Protein 7C3H (pdb70)

Organism: Hypocrea rufa (NCBI:txid5547)

InterPro domains:
  IPR002937 Amine oxidase [PF01593] (95-565)
  IPR036188 FAD/NAD(P)-binding domain superfamily [G3DSA:3.50.50.60] (83-183)
  IPR036188 FAD/NAD(P)-binding domain superfamily [SSF51905] (84-566)
  IPR050281 Flavin monoamine oxidase and related enzymes [PTHR10742] (67-563)

Radius of gyration: 28.52 Å; Cα contacts (8 Å, |Δi|>4): 2209; chains: 2; bounding box: 103×55×72 Å

Nearest PDB structures (foldseek):
  7c3h-assembly1_B  TM=1.002E+00  e=0.000E+00  Trichoderma viride
  3x0v-assembly1_A  TM=1.002E+00  e=0.000E+00  Trichoderma viride
  7c3j-assembly1_B  TM=1.001E+00  e=0.000E+00  Trichoderma viride
  7c3l-assembly1_B  TM=1.002E+00  e=0.000E+00  Trichoderma viride
  7d4d-assembly1_A-2  TM=9.977E-01  e=0.000E+00  Trichoderma viride

Foldseek 3Di:
DDDAAEEEEEAQAPLSLLLLVLCLVLVDPNYYYAYEHQAPDGHVQQAWAAPDVPQFRIDTFHDWKFWPAQLQLQVVLLCVVLVFAKDFACQAFPLFWAAECLFTDDPPDQQRNQQDPVRPHPADSVQRVCLVVLVCVLQVVLLVVCSVPVVVSVVVVLVQLQDQLLRCQQQQHDPNPHHHDDPNSVQSSCLVQAAPPRSQFTPSLSNVVCCRSVNPVPTTMIGGRRGSCSSVVSSQVSRPHHYDYSWQWQEKAFDVPDPDLFRIWTDTPNDIDGGHNFYEYAFALVSVLRHHYVRFVADVLLNVLSVPQDFKKKKWKKFKFQFPCCVVFSVRQAWHWYAYPQLLGIKTAGRNCNPPGGMHMTRLHIHMHVSLVVLVVQADPDADVRVSVVSSLVVVCSSRVVTDHSVVSVVRTPPDMHMDMVCPPSRHNHSKGDGGRPCVVPRLVSNQDQISQLRYGHAYLNNASRMSDVSSSSVRSLVSVLSSCVSVVVVVSNVVSCVDCVSHD/DDEAAEEEEEAQALLSLLLLVLCLVLVDPNYYYAYEHQAPDGHVQQAWAALDVPQFRIDTFHDWKFFPAQLQLQVVLLCVVLVFAKDFAPQAFPLFWAAECLFTDDPPDQQRNQQDPVSPHPADSVQRPCLVVLVCVLQVVLLVVCSVPVVRSVVVVLVQLQDFLLRCQQQQHDPSPHHHDDPNSVQSSCLVQAAPPRSQFTPLLSNVVCCRSVNPVPTTMIGGRRGSCSSVVSSQVSRPHHYDYSWQWQEKAADPPDPDLFRIWTATPNDIDTRHNFYEYAFALVSVLRHHYVRFVADVLLNVLSVDQDFKKKKWKKFKFQFDCCVPFSVRQAWHWYAYPQLLGIKTAGRNCNPPGGMHMTRQHIHMHVSLVVLVVQADPDQDVRVSVVSSLVVVQSRRVVTDHSVVSVVRTPPDMHMDMVCPDPRHNHSKGDGGRPCVVPRLVSNQDQISQLRYGHAYLNNAPRMSDVSSRSVRSLVSVLSSCVSVVVVVSNVVSCVDCVSHD

B-factor: mean 14.98, std 8.09, range [2.69, 77.95]

Solvent-accessible surface area: 36305 Å² total

Sequence (1010 aa):
ELPPRKVCIVGAGVSGLYIAMILDDLKIPNLTYDIIFESSSRTGGRLYTHHFTDDAKHDYYDIGAMMRYPDIPSMMKRTFNLFKRTGMPLIKYYLDGENTPQLYNNHFFAKGVVDPYMVSVANGGTVPDDVVDSVGEKLQQAFGYYKEKLAEDFDKGFDELMLVDDMTTREYLKRRGGPKGEAPKYDFFAIQWMETQNTGTNLFDQAFSESVIDSFDFDNPTKPEWYCIEGGTSLLVDAMKETLVHKVQNNKRVEAISIDLDAPDDGNMSSVKIGGKDYSGYSTVFNTTALGCLDRMDLRGLNLHPTQADAIRCLHYDNSTKVALKFSYPWWIKDCGITCGGAASTDLPLRTCVYPSYNLGDTGEAVLLASYTWSQDATRIGSLVKDAPPEDELVELILQNLARLHAEHMTYEKIKEAYTGVYHAYCWANDPNVGGAFALFGPGQFSNLYPYLMRPAAGGKFHIVGEASSVHHAWIIGSLESAYTAVYQFLYKYKMWDYLRLLLERWQYGLELPPRKVCIVGAGVSGLYIAMILDDLKIPNLTYDIFESSSRTGGRLYTHHFTDDAKHDYYDIGAMMRYPDIPSMMKRTFNLFKRTGMPLIKYYLDGENTPQLYNNHFFAKGVVDPYMVSVANGGTVPDDVVDSVGEKLQQAFGYYKEKLAEDFDKGFDELMLVDDMTTREYLKRRGGPKGEAPKYDFFAIQWMETQNTGTNLFDQAFSESVIDSFDFDNPTKPEWYCIEGGTSLLVDAMKETLVHHKVQNNKRVEAISIDLDAPDDGNMSVKIGGKDYSSGYSTVFNTTALGCLDRMDLRGLNLHPTQADAIRCLHYDNSTKVALKFSYPWWIKDCGITCGGAASTDLPLRTCVYPSYNLGDTGEAVLLASYTWSQDATRIGSLVKDAPPEDELVELILQNLARLHAEHMTYEEKIKEAYTGVYHAYCWANDPNVGGAFALFGPGQFSNLYPYLMRPAAGGKFHIVGEASSVHHAWIIGSLEESAYTAVYQFLYKYKMWDYLRLLLERWQYGL

Secondary structure (DSSP, 8-state):
-PPPEEEEEE--SHHHHHHHHHHHHHT-TTEEEEEE-SSSSS-TT--EEESSSSTT-EEESS---EE--GGGHHHHHHHHHHT--EEEE-SS-SS--EEETTEE--TT-SSTT--BGGGTSSB-HHHHT-HHHHHHHHHHHHHHHHHH-HHHHHHHHGGGTTSBHHHHHHHTSTTS-SPP--HHHHHHHHHTTSSTTGGGSBHHHHHHHHHHHS-TT---EEEETT-THHHHHHHHHH-SS--B-S--EEEEEE-TT--STT-EEEEETTEEEEEESEEEE-S-HHHHHTSB-GGG---HHHHHHHHHS-EE-EEEEEEEESS-HHHHTT---S--EEEESSTT-EEEPPSS-TT--SSEEEEEEEEEHHHHHHHHTT--SS----HHHHHHHHHHHHHTTTT--HHHHHHHEEEEEEEEEGGG-TTTSSSEE---TTHHHHTHHHHTS-BTTTTEEE-SGGGSSSTTSHHHHHHHHHHHHHHHHHHTT-HHHHHHHHHHHTT--/-PPPEEEEEE--BHHHHHHHHHHHHHT-TTEEEEEE-SSSSSBTT--EEESSSSTT-EEESS---EE--GGGHHHHHHHHHTT--EEEE-SS-SS--EEETTEE--TT-SSTTS-BGGGTSSB-HHHHT-HHHHHHHHHHHHHHHHHH-HHHHHHHHGGGTTSBHHHHHHHTSTTS-S----HHHHHHHHHTTSSTTGGGSBHHHHHHHHHHHS-TT---EEEETT-THHHHHHHHHH-SS--B-S--EEEEEE-TT--SS--EEEEETTEEEEEESEEEE-S-HHHHHTSB-GGG---HHHHHHHHHS-EE-EEEEEEEESS-HHHHTT---S--EEEESSTT-EEEPPSS-TT--SSEEEEEEEEEHHHHHHHHTT--SS----HHHHHHHHHHHHHTTTT--HHHHHHHEEEEEEEEEGGG-TTTSSSEE---TTHHHHTHHHHTS-BTTTTEEE-SGGGSSSTTSHHHHHHHHHHHHHHHHHHTT-HHHHHHHHHHHTT--

Structure (mmCIF, N/CA/C/O backbone):
data_7C3H
#
_entry.id   7C3H
#
_cell.length_a   116.110
_cell.length_b   170.270
_cell.length_c   119.490
_cell.angle_alpha   90.000
_cell.angle_beta   90.000
_cell.angle_gamma   90.000
#
_symmetry.space_group_name_H-M   'C 2 2 21'
#
loop_
_entity.id
_entity.type
_entity.pdbx_description
1 polymer 'L-lysine oxidase'
2 non-polymer 'FLAVIN-ADENINE DINUCLEOTIDE'
3 non-polymer LYSINE
4 non-polymer GLYCEROL
5 non-polymer '4-(2-HYDROXYETHYL)-1-PIPERAZINE ETHANESULFONIC ACID'
6 water water
#
loop_
_atom_site.group_PDB
_atom_site.id
_atom_site.type_symbol
_atom_site.label_atom_id
_atom_site.label_alt_id
_atom_site.label_comp_id
_atom_site.label_asym_id
_atom_site.label_entity_id
_atom_site.label_seq_id
_atom_site.pdbx_PDB_ins_code
_atom_site.Cartn_x
_atom_site.Cartn_y
_atom_site.Cartn_z
_atom_site.occupancy
_atom_site.B_iso_or_equiv
_atom_site.auth_seq_id
_atom_site.auth_comp_id
_atom_site.auth_asym_id
_atom_site.auth_atom_id
_atom_site.pdbx_PDB_model_num
ATOM 1 N N . GLU A 1 4 ? 79.61645 20.11355 64.91190 1.000 37.06150 4 GLU A N 1
ATOM 2 C CA . GLU A 1 4 ? 78.38016 19.72828 64.21984 1.000 32.91561 4 GLU A CA 1
ATOM 3 C C . GLU A 1 4 ? 77.13283 20.21704 64.96465 1.000 31.82326 4 GLU A C 1
ATOM 4 O O . GLU A 1 4 ? 77.15672 20.48386 66.17948 1.000 28.85936 4 GLU A O 1
ATOM 10 N N . LEU A 1 5 ? 76.03513 20.34619 64.22560 1.000 23.39279 5 LEU A N 1
ATOM 11 C CA . LEU A 1 5 ? 74.73295 20.52923 64.86933 1.000 22.83166 5 LEU A CA 1
ATOM 12 C C . LEU A 1 5 ? 74.42611 19.36954 65.83579 1.000 18.23639 5 LEU A C 1
ATOM 13 O O . LEU A 1 5 ? 74.71754 18.20201 65.54493 1.000 21.34583 5 LEU A O 1
ATOM 18 N N . PRO A 1 6 ? 73.84992 19.65060 66.98544 1.000 17.93284 6 PRO A N 1
ATOM 19 C CA . PRO A 1 6 ? 73.45404 18.59625 67.88594 1.000 19.64002 6 PRO A CA 1
ATOM 20 C C . PRO A 1 6 ? 72.25307 17.85853 67.32646 1.000 23.97756 6 PRO A C 1
ATOM 21 O O . PRO A 1 6 ? 71.50557 18.42020 66.50555 1.000 21.50864 6 PRO A O 1
ATOM 25 N N . PRO A 1 7 ? 72.03909 16.60638 67.72500 1.000 20.01201 7 PRO A N 1
ATOM 26 C CA . PRO A 1 7 ? 70.85007 15.88493 67.25440 1.000 19.66675 7 PRO A CA 1
ATOM 27 C C . PRO A 1 7 ? 69.57536 16.57676 67.74702 1.000 17.83093 7 PRO A C 1
ATOM 28 O O . PRO A 1 7 ? 69.45550 16.95333 68.92440 1.000 19.61682 7 PRO A O 1
ATOM 32 N N . ARG A 1 8 ? 68.63756 16.73655 66.82412 1.000 19.42729 8 ARG A N 1
ATOM 33 C CA . ARG A 1 8 ? 67.34446 17.37526 67.09307 1.000 17.97818 8 ARG A CA 1
ATOM 34 C C . ARG A 1 8 ? 66.27348 16.61889 66.32608 1.000 19.43835 8 ARG A C 1
ATOM 35 O O . ARG A 1 8 ? 66.53658 16.05824 65.26077 1.000 16.43303 8 ARG A O 1
ATOM 43 N N . LYS A 1 9 ? 65.05894 16.60128 66.90654 1.000 16.83615 9 LYS A N 1
ATOM 44 C CA . LYS A 1 9 ? 63.91708 15.88793 66.37020 1.000 14.13285 9 LYS A CA 1
ATOM 45 C C . LYS A 1 9 ? 62.74751 16.86313 66.43485 1.000 12.50204 9 LYS A C 1
ATOM 46 O O . LYS A 1 9 ? 62.59753 17.58877 67.42113 1.000 15.87968 9 LYS A O 1
ATOM 52 N N . VAL A 1 10 ? 61.97441 16.92588 65.36795 1.000 12.50464 10 VAL A N 1
ATOM 53 C CA . VAL A 1 10 ? 60.75545 17.72914 65.39296 1.000 12.45888 10 VAL A CA 1
ATOM 54 C C . VAL A 1 10 ? 59.55996 16.81000 65.13541 1.000 15.55102 10 VAL A C 1
ATOM 55 O O . VAL A 1 10 ? 59.69479 15.69503 64.63360 1.000 12.75470 10 VAL A O 1
ATOM 59 N N . CYS A 1 11 ? 58.36539 17.31240 65.45268 1.000 11.61062 11 CYS A N 1
ATOM 60 C CA . CYS A 1 11 ? 57.14826 16.52158 65.34432 1.000 8.38534 11 CYS A CA 1
ATOM 61 C C . CYS A 1 11 ? 56.21979 17.26237 64.41185 1.000 9.65914 11 CYS A C 1
ATOM 62 O O . CYS A 1 11 ? 55.96085 18.44668 64.63561 1.000 11.96865 11 CYS A O 1
ATOM 65 N N . ILE A 1 12 ? 55.71898 16.55966 63.40763 1.000 7.12820 12 ILE A N 1
ATOM 66 C CA . ILE A 1 12 ? 54.73209 17.06490 62.45437 1.000 10.61022 12 ILE A CA 1
ATOM 67 C C . ILE A 1 12 ? 53.42096 16.33841 62.76185 1.000 11.11274 12 ILE A C 1
ATOM 68 O O . ILE A 1 12 ? 53.34156 15.08667 62.66458 1.000 10.68642 12 ILE A O 1
ATOM 73 N N . VAL A 1 13 ? 52.42942 17.10087 63.25466 1.000 11.14945 13 VAL A N 1
ATOM 74 C CA . VAL A 1 13 ? 51.10101 16.55161 63.52681 1.000 10.16021 13 VAL A CA 1
ATOM 75 C C . VAL A 1 13 ? 50.26470 16.70724 62.26415 1.000 12.19024 13 VAL A C 1
ATOM 76 O O . VAL A 1 13 ? 49.93823 17.83755 61.86525 1.000 9.97202 13 VAL A O 1
ATOM 80 N N . GLY A 1 14 ? 49.91890 15.58072 61.63035 1.000 8.55286 14 GLY A N 1
ATOM 81 C CA . GLY A 1 14 ? 49.10455 15.60548 60.43588 1.000 7.85371 14 GLY A CA 1
ATOM 82 C C . GLY A 1 14 ? 49.93065 15.39568 59.18529 1.000 10.41868 14 GLY A C 1
ATOM 83 O O . GLY A 1 14 ? 50.96285 16.04855 58.97054 1.000 9.74747 14 GLY A O 1
ATOM 84 N N . ALA A 1 15 ? 49.42993 14.54149 58.31570 1.000 8.82002 15 ALA A N 1
ATOM 85 C CA . ALA A 1 15 ? 50.07773 14.26908 57.03738 1.000 10.15947 15 ALA A CA 1
ATOM 86 C C . ALA A 1 15 ? 49.11906 14.61718 55.89063 1.000 8.53373 15 ALA A C 1
ATOM 87 O O . ALA A 1 15 ? 48.88268 13.79703 54.98488 1.000 8.89759 15 ALA A O 1
ATOM 89 N N . GLY A 1 16 ? 48.49816 15.82462 55.94224 1.000 7.54235 16 GLY A N 1
ATOM 90 C CA . GLY A 1 16 ? 47.92433 16.43237 54.75640 1.000 6.94434 16 GLY A CA 1
ATOM 91 C C . GLY A 1 16 ? 49.03319 17.13635 53.99215 1.000 9.56261 16 GLY A C 1
ATOM 92 O O . GLY A 1 16 ? 50.22078 16.87858 54.21371 1.000 8.50771 16 GLY A O 1
ATOM 93 N N . VAL A 1 17 ? 48.65660 18.03112 53.07321 1.000 8.06888 17 VAL A N 1
ATOM 94 C CA . VAL A 1 17 ? 49.72150 18.56167 52.19607 1.000 6.48379 17 VAL A CA 1
ATOM 95 C C . VAL A 1 17 ? 50.68437 19.47840 52.97969 1.000 8.50668 17 VAL A C 1
ATOM 96 O O . VAL A 1 17 ? 51.86102 19.56763 52.60999 1.000 11.75927 17 VAL A O 1
ATOM 100 N N . SER A 1 18 ? 50.20221 20.17304 54.03156 1.000 9.39907 18 SER A N 1
ATOM 101 C CA . SER A 1 18 ? 51.06267 21.00573 54.90601 1.000 10.04451 18 SER A CA 1
ATOM 102 C C . SER A 1 18 ? 52.17843 20.19561 55.55726 1.000 9.45704 18 SER A C 1
ATOM 103 O O . SER A 1 18 ? 53.37625 20.56539 55.50983 1.000 8.12695 18 SER A O 1
ATOM 106 N N . GLY A 1 19 ? 51.78333 19.10626 56.20960 1.000 8.28434 19 GLY A N 1
ATOM 107 C CA . GLY A 1 19 ? 52.74220 18.27111 56.89179 1.000 9.47648 19 GLY A CA 1
ATOM 108 C C . GLY A 1 19 ? 53.69286 17.60114 55.94738 1.000 12.29553 19 GLY A C 1
ATOM 109 O O . GLY A 1 19 ? 54.88767 17.52037 56.24170 1.000 8.64225 19 GLY A O 1
ATOM 110 N N . LEU A 1 20 ? 53.17241 17.08376 54.80077 1.000 9.17745 20 LEU A N 1
ATOM 111 C CA . LEU A 1 20 ? 54.06593 16.45995 53.81343 1.000 9.51194 20 LEU A CA 1
ATOM 112 C C . LEU A 1 20 ? 55.01875 17.49565 53.20922 1.000 11.58748 20 LEU A C 1
ATOM 113 O O . LEU A 1 20 ? 56.18825 17.17069 52.92673 1.000 10.74808 20 LEU A O 1
ATOM 118 N N . TYR A 1 21 ? 54.55961 18.74049 53.05681 1.000 9.75002 21 TYR A N 1
ATOM 119 C CA . TYR A 1 21 ? 55.45386 19.80274 52.55896 1.000 7.95906 21 TYR A CA 1
ATOM 120 C C . TYR A 1 21 ? 56.53680 20.18949 53.57631 1.000 8.82919 21 TYR A C 1
ATOM 121 O O . TYR A 1 21 ? 57.69999 20.39367 53.18557 1.000 9.15010 21 TYR A O 1
ATOM 130 N N . ILE A 1 22 ? 56.19930 20.25030 54.88169 1.000 7.23093 22 ILE A N 1
ATOM 131 C CA . ILE A 1 22 ? 57.26567 20.46966 55.86733 1.000 7.81500 22 ILE A CA 1
ATOM 132 C C . ILE A 1 22 ? 58.34730 19.39627 55.72088 1.000 9.96830 22 ILE A C 1
ATOM 133 O O . ILE A 1 22 ? 59.55824 19.67581 55.70937 1.000 8.87219 22 ILE A O 1
ATOM 138 N N . ALA A 1 23 ? 57.92063 18.13982 55.65430 1.000 9.03443 23 ALA A N 1
ATOM 139 C CA . ALA A 1 23 ? 58.87387 17.04337 55.52097 1.000 12.35756 23 ALA A CA 1
ATOM 140 C C . ALA A 1 23 ? 59.68200 17.16056 54.23143 1.000 11.22681 23 ALA A C 1
ATOM 141 O O . ALA A 1 23 ? 60.91784 16.95734 54.24245 1.000 12.42900 23 ALA A O 1
ATOM 143 N N . MET A 1 24 ? 59.01199 17.50827 53.12768 1.000 12.74044 24 MET A N 1
ATOM 144 C CA . MET A 1 24 ? 59.70338 17.64803 51.84098 1.000 12.67139 24 MET A CA 1
ATOM 145 C C . MET A 1 24 ? 60.77793 18.71787 51.93123 1.000 13.99475 24 MET A C 1
ATOM 146 O O . MET A 1 24 ? 61.89789 18.53734 51.42377 1.000 12.75908 24 MET A O 1
ATOM 151 N N . ILE A 1 25 ? 60.47256 19.82929 52.59618 1.000 8.95466 25 ILE A N 1
ATOM 152 C CA . ILE A 1 25 ? 61.48891 20.87204 52.72131 1.000 9.94519 25 ILE A CA 1
ATOM 153 C C . ILE A 1 25 ? 62.65291 20.38389 53.58175 1.000 12.52390 25 ILE A C 1
ATOM 154 O O . ILE A 1 25 ? 63.82220 20.55981 53.22103 1.000 13.04725 25 ILE A O 1
ATOM 159 N N . LEU A 1 26 ? 62.36421 19.77482 54.74152 1.000 10.09092 26 LEU A N 1
ATOM 160 C CA . LEU A 1 26 ? 63.47070 19.30111 55.57382 1.000 12.01040 26 LEU A CA 1
ATOM 161 C C . LEU A 1 26 ? 64.31062 18.25949 54.84523 1.000 14.34623 26 LEU A C 1
ATOM 162 O O . LEU A 1 26 ? 65.54067 18.22878 55.02467 1.000 14.47390 26 LEU A O 1
ATOM 167 N N . ASP A 1 27 ? 63.64398 17.33236 54.09621 1.000 15.05239 27 ASP A N 1
ATOM 168 C CA . ASP A 1 27 ? 64.37584 16.31134 53.35152 1.000 14.37847 27 ASP A CA 1
ATOM 169 C C . ASP A 1 27 ? 65.24552 16.95463 52.29245 1.000 18.50907 27 ASP A C 1
ATOM 170 O O . ASP A 1 27 ? 66.33696 16.44257 51.97774 1.000 20.24874 27 ASP A O 1
ATOM 175 N N . ASP A 1 28 ? 64.79609 18.06699 51.72355 1.000 12.63925 28 ASP A N 1
ATOM 176 C CA . ASP A 1 28 ? 65.60727 18.70610 50.71318 1.000 12.89767 28 ASP A CA 1
ATOM 177 C C . ASP A 1 28 ? 66.80155 19.42098 51.32750 1.000 15.41775 28 ASP A C 1
ATOM 178 O O . ASP A 1 28 ? 67.87939 19.48554 50.70987 1.000 17.87666 28 ASP A O 1
ATOM 183 N N . LEU A 1 29 ? 66.62157 20.01671 52.52374 1.000 12.43708 29 LEU A N 1
ATOM 184 C CA . LEU A 1 29 ? 67.71651 20.75279 53.15051 1.000 15.35100 29 LEU A CA 1
ATOM 185 C C . LEU A 1 29 ? 68.79470 19.82021 53.69700 1.000 17.57427 29 LEU A C 1
ATOM 186 O O . LEU A 1 29 ? 69.97348 20.21629 53.79265 1.000 18.80115 29 LEU A O 1
ATOM 191 N N . LYS A 1 30 ? 68.41486 18.60255 54.10743 1.000 14.05116 30 LYS A N 1
ATOM 192 C CA . LYS A 1 30 ? 69.35352 17.60735 54.64510 1.000 17.50077 30 LYS A CA 1
ATOM 193 C C . LYS A 1 30 ? 70.21675 18.19742 55.76705 1.000 18.32554 30 LYS A C 1
ATOM 194 O O . LYS A 1 30 ? 71.46126 18.26126 55.69526 1.000 20.83162 30 LYS A O 1
ATOM 200 N N . ILE A 1 31 ? 69.54035 18.62123 56.82704 1.000 14.08364 31 ILE A N 1
ATOM 201 C CA . ILE A 1 31 ? 70.18422 19.27042 57.95685 1.000 13.66001 31 ILE A CA 1
ATOM 202 C C . ILE A 1 31 ? 70.83114 18.16862 58.79556 1.000 16.04063 31 ILE A C 1
ATOM 203 O O . ILE A 1 31 ? 70.16460 17.22585 59.25272 1.000 15.85874 31 ILE A O 1
ATOM 208 N N . PRO A 1 32 ? 72.13514 18.25546 59.06498 1.000 16.00315 32 PRO A N 1
ATOM 209 C CA . PRO A 1 32 ? 72.78986 17.15934 59.78487 1.000 17.30936 32 PRO A CA 1
ATOM 210 C C . PRO A 1 32 ? 72.17888 16.94464 61.16236 1.000 16.49153 32 PRO A C 1
ATOM 211 O O . PRO A 1 32 ? 71.94115 17.89573 61.92480 1.000 15.85925 32 PRO A O 1
ATOM 215 N N . ASN A 1 33 ? 71.89758 15.68087 61.45837 1.000 15.65905 33 ASN A N 1
ATOM 216 C CA . ASN A 1 33 ? 71.43979 15.18416 62.76107 1.000 12.51458 33 ASN A CA 1
ATOM 217 C C . ASN A 1 33 ? 70.03931 15.65471 63.11124 1.000 16.58885 33 ASN A C 1
ATOM 218 O O . ASN A 1 33 ? 69.60653 15.49548 64.26134 1.000 16.56106 33 ASN A O 1
ATOM 223 N N . LEU A 1 34 ? 69.31134 16.18415 62.14306 1.000 15.17097 34 LEU A N 1
ATOM 224 C CA . LEU A 1 34 ? 67.90244 16.54701 62.34510 1.000 14.19499 34 LEU A CA 1
ATOM 225 C C . LEU A 1 34 ? 66.99784 15.46241 61.78661 1.000 15.45943 34 LEU A C 1
ATOM 226 O O . LEU A 1 34 ? 67.14602 15.07175 60.60701 1.000 15.63560 34 LEU A O 1
ATOM 231 N N . THR A 1 35 ? 66.01529 15.02994 62.60224 1.000 13.64902 35 THR A N 1
ATOM 232 C CA . THR A 1 35 ? 64.99451 14.07504 62.17276 1.000 15.59338 35 THR A CA 1
ATOM 233 C C . THR A 1 35 ? 63.61827 14.60304 62.54960 1.000 14.42555 35 THR A C 1
ATOM 234 O O . THR A 1 35 ? 63.48264 15.63568 63.21781 1.000 14.53952 35 THR A O 1
ATOM 238 N N . TYR A 1 36 ? 62.61285 13.88873 62.04265 1.000 15.14178 36 TYR A N 1
ATOM 239 C CA . TYR A 1 36 ? 61.22202 14.23935 62.33423 1.000 12.54504 36 TYR A CA 1
ATOM 240 C C . TYR A 1 36 ? 60.41653 12.95521 62.44139 1.000 16.25194 36 TYR A C 1
ATOM 241 O O . TYR A 1 36 ? 60.74503 11.92528 61.84940 1.000 16.16746 36 TYR A O 1
ATOM 250 N N . ASP A 1 37 ? 59.31537 13.06040 63.17917 1.000 14.06944 37 ASP A N 1
ATOM 251 C CA . ASP A 1 37 ? 58.24723 12.08843 63.14181 1.000 13.40433 37 ASP A CA 1
ATOM 252 C C . ASP A 1 37 ? 57.00849 12.80338 62.61057 1.000 12.03346 37 ASP A C 1
ATOM 253 O O . ASP A 1 37 ? 56.74566 13.95043 63.01305 1.000 13.93577 37 ASP A O 1
ATOM 258 N N A ILE A 1 38 ? 56.29344 12.12563 61.71515 0.608 12.45999 38 ILE A N 1
ATOM 259 N N B ILE A 1 38 ? 56.24070 12.15193 61.74459 0.392 12.46431 38 ILE A N 1
ATOM 260 C CA A ILE A 1 38 ? 54.98466 12.54660 61.22803 0.608 10.20318 38 ILE A CA 1
ATOM 261 C CA B ILE A 1 38 ? 54.98564 12.72769 61.26394 0.392 10.15881 38 ILE A CA 1
ATOM 262 C C A ILE A 1 38 ? 53.96485 11.62044 61.85995 0.608 11.83504 38 ILE A C 1
ATOM 263 C C B ILE A 1 38 ? 53.87122 11.74180 61.64233 0.392 12.11537 38 ILE A C 1
ATOM 264 O O A ILE A 1 38 ? 54.02704 10.41320 61.65190 0.608 12.86527 38 ILE A O 1
ATOM 265 O O B ILE A 1 38 ? 53.83769 10.60588 61.15030 0.392 11.79732 38 ILE A O 1
ATOM 274 N N . PHE A 1 39 ? 52.97788 12.18076 62.54179 1.000 12.32890 39 PHE A N 1
ATOM 275 C CA . PHE A 1 39 ? 51.88897 11.38780 63.09088 1.000 8.30808 39 PHE A CA 1
ATOM 276 C C . PHE A 1 39 ? 50.58582 11.78677 62.40306 1.000 13.62390 39 PHE A C 1
ATOM 277 O O . PHE A 1 39 ? 50.21363 12.95974 62.41221 1.000 12.87102 39 PHE A O 1
ATOM 285 N N . GLU A 1 40 ? 49.87155 10.81624 61.85041 1.000 11.18633 40 GLU A N 1
ATOM 286 C CA . GLU A 1 40 ? 48.62147 11.07763 61.15062 1.000 8.72163 40 GLU A CA 1
ATOM 287 C C . GLU A 1 40 ? 47.52391 10.25874 61.82066 1.000 13.39935 40 GLU A C 1
ATOM 288 O O . GLU A 1 40 ? 47.67706 9.03870 62.02071 1.000 10.23931 40 GLU A O 1
ATOM 294 N N . SER A 1 41 ? 46.43307 10.94101 62.20249 1.000 8.90403 41 SER A N 1
ATOM 295 C CA . SER A 1 41 ? 45.34800 10.28073 62.93416 1.000 11.04754 41 SER A CA 1
ATOM 296 C C . SER A 1 41 ? 44.62451 9.24158 62.08317 1.000 10.44029 41 SER A C 1
ATOM 297 O O . SER A 1 41 ? 44.21544 8.19258 62.59759 1.000 12.32123 41 SER A O 1
ATOM 300 N N . SER A 1 42 ? 44.43892 9.51369 60.79184 1.000 9.89632 42 SER A N 1
ATOM 301 C CA . SER A 1 42 ? 43.69695 8.67118 59.87941 1.000 10.04824 42 SER A CA 1
ATOM 302 C C . SER A 1 42 ? 44.53196 7.45548 59.46695 1.000 13.08737 42 SER A C 1
ATOM 303 O O . SER A 1 42 ? 45.78013 7.46202 59.49880 1.000 12.42890 42 SER A O 1
ATOM 306 N N . SER A 1 43 ? 43.83116 6.39737 59.03919 1.000 13.79824 43 SER A N 1
ATOM 307 C CA . SER A 1 43 ? 44.55689 5.32650 58.36113 1.000 11.81748 43 SER A CA 1
ATOM 308 C C . SER A 1 43 ? 45.08172 5.77760 57.00705 1.000 13.88248 43 SER A C 1
ATOM 309 O O . SER A 1 43 ? 45.98962 5.11954 56.44425 1.000 13.85220 43 SER A O 1
ATOM 312 N N . ARG A 1 44 ? 44.55553 6.89461 56.49440 1.000 12.63997 44 ARG A N 1
ATOM 313 C CA . ARG A 1 44 ? 44.86435 7.42635 55.16300 1.000 13.39333 44 ARG A CA 1
ATOM 314 C C . ARG A 1 44 ? 45.74141 8.68157 55.27316 1.000 11.47868 44 ARG A C 1
ATOM 315 O O . ARG A 1 44 ? 45.56733 9.49550 56.19412 1.000 10.57047 44 ARG A O 1
ATOM 323 N N . THR A 1 45 ? 46.66767 8.82614 54.33599 1.000 12.32447 45 THR A N 1
ATOM 324 C CA . THR A 1 45 ? 47.51531 10.01006 54.24119 1.000 9.90781 45 THR A CA 1
ATOM 325 C C . THR A 1 45 ? 46.99824 10.93543 53.14630 1.000 9.95769 45 THR A C 1
ATOM 326 O O . THR A 1 45 ? 46.50314 10.47147 52.11713 1.000 10.76659 45 THR A O 1
ATOM 330 N N . GLY A 1 46 ? 47.04478 12.26260 53.40381 1.000 8.88227 46 GLY A N 1
ATOM 331 C CA . GLY A 1 46 ? 46.73813 13.23829 52.34308 1.000 9.64441 46 GLY A CA 1
ATOM 332 C C . GLY A 1 46 ? 45.69881 14.26088 52.75572 1.000 9.02099 46 GLY A C 1
ATOM 333 O O . GLY A 1 46 ? 45.59707 15.32997 52.13293 1.000 7.65020 46 GLY A O 1
ATOM 334 N N . GLY A 1 47 ? 44.90734 13.92783 53.78486 1.000 9.34004 47 GLY A N 1
ATOM 335 C CA . GLY A 1 47 ? 43.95076 14.91488 54.30218 1.000 9.58287 47 GLY A CA 1
ATOM 336 C C . GLY A 1 47 ? 42.93955 15.33544 53.24414 1.000 10.02239 47 GLY A C 1
ATOM 337 O O . GLY A 1 47 ? 42.25106 14.50996 52.61294 1.000 8.48766 47 GLY A O 1
ATOM 338 N N . ARG A 1 48 ? 42.82139 16.66729 53.06757 1.000 6.38890 48 ARG A N 1
ATOM 339 C CA . ARG A 1 48 ? 41.89412 17.18510 52.08807 1.000 6.27537 48 ARG A CA 1
ATOM 340 C C . ARG A 1 48 ? 42.39973 17.09768 50.66615 1.000 9.86185 48 ARG A C 1
ATOM 341 O O . ARG A 1 48 ? 41.74347 17.66254 49.77421 1.000 8.97146 48 ARG A O 1
ATOM 349 N N . LEU A 1 49 ? 43.52832 16.43317 50.40960 1.000 8.66977 49 LEU A N 1
ATOM 350 C CA . LEU A 1 49 ? 43.79265 15.95877 49.04722 1.000 9.12355 49 LEU A CA 1
ATOM 351 C C . LEU A 1 49 ? 43.31224 14.50655 49.06482 1.000 7.95661 49 LEU A C 1
ATOM 352 O O . LEU A 1 49 ? 43.90405 13.64950 49.73077 1.000 8.62392 49 LEU A O 1
ATOM 357 N N . TYR A 1 50 ? 42.22738 14.22531 48.35630 1.000 6.82854 50 TYR A N 1
ATOM 358 C CA . TYR A 1 50 ? 41.58617 12.91033 48.52365 1.000 8.04854 50 TYR A CA 1
ATOM 359 C C . TYR A 1 50 ? 40.78445 12.56778 47.25802 1.000 10.44976 50 TYR A C 1
ATOM 360 O O . TYR A 1 50 ? 39.68613 13.08596 47.05334 1.000 9.76041 50 TYR A O 1
ATOM 369 N N . THR A 1 51 ? 41.34605 11.71236 46.40999 1.000 10.01779 51 THR A N 1
ATOM 370 C CA . THR A 1 51 ? 40.67126 11.23166 45.20441 1.000 10.49553 51 THR A CA 1
ATOM 371 C C . THR A 1 51 ? 39.94172 9.93174 45.55657 1.000 7.53497 51 THR A C 1
ATOM 372 O O . THR A 1 51 ? 40.52651 9.04842 46.21431 1.000 11.57321 51 THR A O 1
ATOM 376 N N . HIS A 1 52 ? 38.65936 9.82432 45.13972 1.000 11.79151 52 HIS A N 1
ATOM 377 C CA . HIS A 1 52 ? 37.87122 8.59194 45.27105 1.000 13.69100 52 HIS A CA 1
ATOM 378 C C . HIS A 1 52 ? 37.92957 7.87680 43.91929 1.000 10.05010 52 HIS A C 1
ATOM 379 O O . HIS A 1 52 ? 37.46237 8.41308 42.90843 1.000 9.30101 52 HIS A O 1
ATOM 386 N N . HIS A 1 53 ? 38.55749 6.69177 43.88100 1.000 9.59171 53 HIS A N 1
ATOM 387 C CA . HIS A 1 53 ? 38.55000 5.85680 42.68507 1.000 11.05272 53 HIS A CA 1
ATOM 388 C C . HIS A 1 53 ? 37.42266 4.84324 42.82287 1.000 11.52010 53 HIS A C 1
ATOM 389 O O . HIS A 1 53 ? 37.45651 4.02794 43.74611 1.000 15.39410 53 HIS A O 1
ATOM 396 N N . PHE A 1 54 ? 36.42691 4.91069 41.92115 1.000 9.70739 54 PHE A N 1
ATOM 397 C CA . PHE A 1 54 ? 35.36776 3.90351 41.89815 1.000 11.58891 54 PHE A CA 1
ATOM 398 C C . PHE A 1 54 ? 35.91863 2.55035 41.47134 1.000 13.43221 54 PHE A C 1
ATOM 399 O O . PHE A 1 54 ? 35.50421 1.50531 41.99953 1.000 15.37416 54 PHE A O 1
ATOM 407 N N . THR A 1 55 ? 36.83332 2.55707 40.51285 1.000 12.84714 55 THR A N 1
ATOM 408 C CA . THR A 1 55 ? 37.58235 1.38640 40.08649 1.000 13.94341 55 THR A CA 1
ATOM 409 C C . THR A 1 55 ? 38.96023 1.88895 39.68961 1.000 17.43970 55 THR A C 1
ATOM 410 O O . THR A 1 55 ? 39.24280 3.09666 39.75964 1.000 14.21878 55 THR A O 1
ATOM 414 N N A ASP A 1 56 ? 39.81636 0.96875 39.22016 0.507 16.48333 56 ASP A N 1
ATOM 415 N N B ASP A 1 56 ? 39.80811 0.96739 39.21433 0.493 16.48187 56 ASP A N 1
ATOM 416 C CA A ASP A 1 56 ? 41.14933 1.40023 38.79830 0.507 20.02975 56 ASP A CA 1
ATOM 417 C CA B ASP A 1 56 ? 41.14799 1.36994 38.78462 0.493 20.03865 56 ASP A CA 1
ATOM 418 C C A ASP A 1 56 ? 41.19581 1.89486 37.35933 0.507 17.21430 56 ASP A C 1
ATOM 419 C C B ASP A 1 56 ? 41.18670 1.93092 37.37389 0.493 17.21039 56 ASP A C 1
ATOM 420 O O A ASP A 1 56 ? 42.28340 2.20499 36.86130 0.507 19.89498 56 ASP A O 1
ATOM 421 O O B ASP A 1 56 ? 42.27216 2.28427 36.89773 0.493 19.91224 56 ASP A O 1
ATOM 430 N N . ALA A 1 57 ? 40.06381 1.95416 36.67764 1.000 15.20397 57 ALA A N 1
ATOM 431 C CA . ALA A 1 57 ? 40.02478 2.41021 35.29170 1.000 16.75699 57 ALA A CA 1
ATOM 432 C C . ALA A 1 57 ? 40.40815 3.89117 35.24370 1.000 22.94127 57 ALA A C 1
ATOM 433 O O . ALA A 1 57 ? 40.14482 4.63201 36.18199 1.000 17.71686 57 ALA A O 1
ATOM 435 N N . LYS A 1 58 ? 41.03891 4.32546 34.13774 1.000 19.79002 58 LYS A N 1
ATOM 436 C CA . LYS A 1 58 ? 41.91123 5.51240 34.15043 1.000 22.80018 58 LYS A CA 1
ATOM 437 C C . LYS A 1 58 ? 41.23765 6.79975 34.65423 1.000 22.17572 58 LYS A C 1
ATOM 438 O O . LYS A 1 58 ? 41.87525 7.61488 35.36102 1.000 25.20422 58 LYS A O 1
ATOM 444 N N . HIS A 1 59 ? 39.99502 7.04278 34.24502 1.000 16.24852 59 HIS A N 1
ATOM 445 C CA . HIS A 1 59 ? 39.25388 8.27172 34.58000 1.000 11.60536 59 HIS A CA 1
ATOM 446 C C . HIS A 1 59 ? 38.10383 8.00585 35.55203 1.000 12.10216 59 HIS A C 1
ATOM 447 O O . HIS A 1 59 ? 37.20954 8.85047 35.70005 1.000 13.57804 59 HIS A O 1
ATOM 454 N N . ASP A 1 60 ? 38.12352 6.86864 36.24751 1.000 12.42954 60 ASP A N 1
ATOM 455 C CA . ASP A 1 60 ? 36.92716 6.44569 36.99520 1.000 11.14186 60 ASP A CA 1
ATOM 456 C C . ASP A 1 60 ? 37.03518 6.91072 38.43527 1.000 12.08891 60 ASP A C 1
ATOM 457 O O . ASP A 1 60 ? 37.16619 6.10561 39.35822 1.000 12.60345 60 ASP A O 1
ATOM 462 N N . TYR A 1 61 ? 37.02702 8.24036 38.59623 1.000 11.60000 61 TYR A N 1
ATOM 463 C CA . TYR A 1 61 ? 37.32173 8.82433 39.89697 1.000 12.75280 61 TYR A CA 1
ATOM 464 C C . TYR A 1 61 ? 36.64426 10.18554 39.96253 1.000 10.30051 61 TYR A C 1
ATOM 465 O O . TYR A 1 61 ? 36.24093 10.76314 38.93340 1.000 11.48896 61 TYR A O 1
ATOM 474 N N . TYR A 1 62 ? 36.58479 10.71052 41.18723 1.000 10.38574 62 TYR A N 1
ATOM 475 C CA . TYR A 1 62 ? 36.41200 12.14449 41.37359 1.000 7.90533 62 TYR A CA 1
ATOM 476 C C . TYR A 1 62 ? 37.23269 12.59251 42.56846 1.000 10.75602 62 TYR A C 1
ATOM 477 O O . TYR A 1 62 ? 37.60955 11.81496 43.44659 1.000 9.34844 62 TYR A O 1
ATOM 486 N N . ASP A 1 63 ? 37.50018 13.90024 42.60784 1.000 9.63225 63 ASP A N 1
ATOM 487 C CA . ASP A 1 63 ? 38.27564 14.44818 43.73079 1.000 9.79807 63 ASP A CA 1
ATOM 488 C C . ASP A 1 63 ? 37.30812 14.95209 44.82007 1.000 7.11817 63 ASP A C 1
ATOM 489 O O . ASP A 1 63 ? 36.43886 15.80297 44.56148 1.000 8.45538 63 ASP A O 1
ATOM 494 N N . ILE A 1 64 ? 37.44541 14.37261 45.99832 1.000 8.12076 64 ILE A N 1
ATOM 495 C CA . ILE A 1 64 ? 36.61003 14.72892 47.13685 1.000 6.99931 64 ILE A CA 1
ATOM 496 C C . ILE A 1 64 ? 37.02668 16.09163 47.69151 1.000 8.57243 64 ILE A C 1
ATOM 497 O O . ILE A 1 64 ? 36.18455 16.86590 48.15125 1.000 8.70126 64 ILE A O 1
ATOM 502 N N . GLY A 1 65 ? 38.31343 16.33668 47.77482 1.000 9.46372 65 GLY A N 1
ATOM 503 C CA . GLY A 1 65 ? 38.82913 17.60880 48.24972 1.000 7.89542 65 GLY A CA 1
ATOM 504 C C . GLY A 1 65 ? 39.35153 18.39523 47.04282 1.000 10.95439 65 GLY A C 1
ATOM 505 O O . GLY A 1 65 ? 38.60045 18.67320 46.10489 1.000 10.44778 65 GLY A O 1
ATOM 506 N N . ALA A 1 66 ? 40.59228 18.84069 47.08673 1.000 7.28120 66 ALA A N 1
ATOM 507 C CA . ALA A 1 66 ? 41.09492 19.75238 46.06380 1.000 7.80310 66 ALA A CA 1
ATOM 508 C C . ALA A 1 66 ? 41.03000 19.14234 44.68015 1.000 7.87137 66 ALA A C 1
ATOM 509 O O . ALA A 1 66 ? 41.36303 17.97128 44.50913 1.000 9.85943 66 ALA A O 1
ATOM 511 N N . MET A 1 67 ? 40.67899 19.96316 43.69929 1.000 8.16051 67 MET A N 1
ATOM 512 C CA A MET A 1 67 ? 40.51641 19.44203 42.34280 0.683 10.38612 67 MET A CA 1
ATOM 513 C CA B MET A 1 67 ? 40.41971 19.48699 42.33931 0.317 10.37722 67 MET A CA 1
ATOM 514 C C . MET A 1 67 ? 40.92573 20.40455 41.23112 1.000 11.26293 67 MET A C 1
ATOM 515 O O . MET A 1 67 ? 41.14768 19.91375 40.11782 1.000 10.75370 67 MET A O 1
ATOM 524 N N . ARG A 1 68 ? 41.07385 21.72125 41.45334 1.000 9.87165 68 ARG A N 1
ATOM 525 C CA . ARG A 1 68 ? 41.29088 22.65030 40.34409 1.000 8.02775 68 ARG A CA 1
ATOM 526 C C . ARG A 1 68 ? 42.21803 23.76949 40.79200 1.000 10.46330 68 ARG A C 1
ATOM 527 O O . ARG A 1 68 ? 42.15137 24.20325 41.94047 1.000 10.03981 68 ARG A O 1
ATOM 535 N N . TYR A 1 69 ? 43.03040 24.26531 39.85290 1.000 8.81504 69 TYR A N 1
ATOM 536 C CA . TYR A 1 69 ? 44.11038 25.18116 40.25013 1.000 9.19386 69 TYR A CA 1
ATOM 537 C C . TYR A 1 69 ? 44.21643 26.28022 39.20544 1.000 9.05328 69 TYR A C 1
ATOM 538 O O . TYR A 1 69 ? 44.58702 25.98961 38.04572 1.000 12.45611 69 TYR A O 1
ATOM 547 N N . PRO A 1 70 ? 43.98134 27.54244 39.56729 1.000 9.83769 70 PRO A N 1
ATOM 548 C CA . PRO A 1 70 ? 44.21012 28.63495 38.60038 1.000 10.36387 70 PRO A CA 1
ATOM 549 C C . PRO A 1 70 ? 45.67614 29.07569 38.60865 1.000 11.25370 70 PRO A C 1
ATOM 550 O O . PRO A 1 70 ? 46.27686 29.30339 39.66758 1.000 12.14676 70 PRO A O 1
ATOM 554 N N . ASP A 1 71 ? 46.25146 29.18617 37.40863 1.000 9.58965 71 ASP A N 1
ATOM 555 C CA . ASP A 1 71 ? 47.66082 29.58112 37.23153 1.000 12.19990 71 ASP A CA 1
ATOM 556 C C . ASP A 1 71 ? 47.75221 31.11260 37.34542 1.000 13.42886 71 ASP A C 1
ATOM 557 O O . ASP A 1 71 ? 47.79635 31.86202 36.34509 1.000 13.06146 71 ASP A O 1
ATOM 562 N N . ILE A 1 72 ? 47.77361 31.58324 38.59301 1.000 12.37128 72 ILE A N 1
ATOM 563 C CA . ILE A 1 72 ? 47.88161 33.02327 38.89146 1.000 11.59981 72 ILE A CA 1
ATOM 564 C C . ILE A 1 72 ? 49.13840 33.22174 39.74651 1.000 12.34237 72 ILE A C 1
ATOM 565 O O . ILE A 1 72 ? 49.57327 32.27475 40.43064 1.000 10.77707 72 ILE A O 1
ATOM 570 N N . PRO A 1 73 ? 49.81597 34.39501 39.67801 1.000 11.91877 73 PRO A N 1
ATOM 571 C CA . PRO A 1 73 ? 51.10265 34.55010 40.38256 1.000 11.66664 73 PRO A CA 1
ATOM 572 C C . PRO A 1 73 ? 51.10580 34.16861 41.86150 1.000 13.90737 73 PRO A C 1
ATOM 573 O O . PRO A 1 73 ? 52.10461 33.62103 42.33289 1.000 12.83912 73 PRO A O 1
ATOM 577 N N . SER A 1 74 ? 50.01340 34.43429 42.60007 1.000 11.72264 74 SER A N 1
ATOM 578 C CA . SER A 1 74 ? 50.01652 34.19340 44.02952 1.000 11.74800 74 SER A CA 1
ATOM 579 C C . SER A 1 74 ? 49.98518 32.70890 44.31301 1.000 11.02247 74 SER A C 1
ATOM 580 O O . SER A 1 74 ? 50.22995 32.31828 45.45933 1.000 13.78081 74 SER A O 1
ATOM 583 N N A MET A 1 75 ? 49.70008 31.88030 43.29943 0.584 10.50412 75 MET A N 1
ATOM 584 N N B MET A 1 75 ? 49.69719 31.87706 43.30130 0.416 10.53159 75 MET A N 1
ATOM 585 C CA A MET A 1 75 ? 49.72384 30.43006 43.47344 0.584 11.42172 75 MET A CA 1
ATOM 586 C CA B MET A 1 75 ? 49.72030 30.42305 43.45100 0.416 11.40866 75 MET A CA 1
ATOM 587 C C A MET A 1 75 ? 50.94451 29.77016 42.84683 0.584 11.61800 75 MET A C 1
ATOM 588 C C B MET A 1 75 ? 50.95747 29.76856 42.86780 0.416 11.61386 75 MET A C 1
ATOM 589 O O A MET A 1 75 ? 50.96859 28.54431 42.69027 0.584 11.37294 75 MET A O 1
ATOM 590 O O B MET A 1 75 ? 50.98969 28.54010 42.73776 0.416 11.36488 75 MET A O 1
ATOM 599 N N . LYS A 1 76 ? 51.98903 30.54621 42.53850 1.000 13.25773 76 LYS A N 1
ATOM 600 C CA . LYS A 1 76 ? 53.19739 29.93546 41.98135 1.000 13.61642 76 LYS A CA 1
ATOM 601 C C . LYS A 1 76 ? 53.77245 28.81527 42.86147 1.000 8.79399 76 LYS A C 1
ATOM 602 O O . LYS A 1 76 ? 54.20070 27.78658 42.33130 1.000 13.89374 76 LYS A O 1
ATOM 608 N N . ARG A 1 77 ? 53.73709 28.91956 44.16301 1.000 12.56929 77 ARG A N 1
ATOM 609 C CA . ARG A 1 77 ? 54.30248 27.82774 44.98202 1.000 11.67767 77 ARG A CA 1
ATOM 610 C C . ARG A 1 77 ? 53.56821 26.50060 44.77382 1.000 10.27478 77 ARG A C 1
ATOM 611 O O . ARG A 1 77 ? 54.18877 25.44530 44.87889 1.000 10.08235 77 ARG A O 1
ATOM 619 N N . THR A 1 78 ? 52.24598 26.54864 44.51952 1.000 10.65414 78 THR A N 1
ATOM 620 C CA . THR A 1 78 ? 51.49874 25.34181 44.19224 1.000 8.43401 78 THR A CA 1
ATOM 621 C C . THR A 1 78 ? 51.97697 24.72919 42.89043 1.000 8.94551 78 THR A C 1
ATOM 622 O O . THR A 1 78 ? 52.33462 23.54526 42.84609 1.000 10.42131 78 THR A O 1
ATOM 626 N N . PHE A 1 79 ? 52.04378 25.54023 41.83057 1.000 7.84106 79 PHE A N 1
ATOM 627 C CA . PHE A 1 79 ? 52.49526 25.01365 40.55384 1.000 8.18743 79 PHE A CA 1
ATOM 628 C C . PHE A 1 79 ? 53.94708 24.55034 40.60882 1.000 12.27519 79 PHE A C 1
ATOM 629 O O . PHE A 1 79 ? 54.30441 23.61481 39.89682 1.000 11.97617 79 PHE A O 1
ATOM 637 N N . ASN A 1 80 ? 54.79302 25.16916 41.46555 1.000 10.33842 80 ASN A N 1
ATOM 638 C CA . ASN A 1 80 ? 56.16427 24.67158 41.61812 1.000 13.27178 80 ASN A CA 1
ATOM 639 C C . ASN A 1 80 ? 56.18769 23.29639 42.28205 1.000 14.51315 80 ASN A C 1
ATOM 640 O O . ASN A 1 80 ? 56.96696 22.41678 41.88660 1.000 13.10349 80 ASN A O 1
ATOM 645 N N . LEU A 1 81 ? 55.27299 23.05552 43.22592 1.000 10.59614 81 LEU A N 1
ATOM 646 C CA . LEU A 1 81 ? 55.18028 21.72165 43.80674 1.000 10.26853 81 LEU A CA 1
ATOM 647 C C . LEU A 1 81 ? 54.73534 20.70066 42.76221 1.000 10.71823 81 LEU A C 1
ATOM 648 O O . LEU A 1 81 ? 55.23386 19.56888 42.73112 1.000 12.32807 81 LEU A O 1
ATOM 653 N N . PHE A 1 82 ? 53.75565 21.06800 41.95235 1.000 11.04631 82 PHE A N 1
ATOM 654 C CA . PHE A 1 82 ? 53.29949 20.21429 40.87392 1.000 10.68667 82 PHE A CA 1
ATOM 655 C C . PHE A 1 82 ? 54.47313 19.85972 39.96554 1.000 15.63044 82 PHE A C 1
ATOM 656 O O . PHE A 1 82 ? 54.67127 18.69701 39.59248 1.000 13.83618 82 PHE A O 1
ATOM 664 N N . LYS A 1 83 ? 55.26656 20.86218 39.61038 1.000 14.24867 83 LYS A N 1
ATOM 665 C CA . LYS A 1 83 ? 56.41969 20.62536 38.73101 1.000 14.34056 83 LYS A CA 1
ATOM 666 C C . LYS A 1 83 ? 57.47880 19.73738 39.39687 1.000 16.80565 83 LYS A C 1
ATOM 667 O O . LYS A 1 83 ? 57.97062 18.78415 38.78194 1.000 17.43082 83 LYS A O 1
ATOM 673 N N . ARG A 1 84 ? 57.80937 20.00323 40.65491 1.000 13.06580 84 ARG A N 1
ATOM 674 C CA . ARG A 1 84 ? 58.80721 19.21487 41.35901 1.000 15.90209 84 ARG A CA 1
ATOM 675 C C . ARG A 1 84 ? 58.41071 17.74953 41.43849 1.000 16.30157 84 ARG A C 1
ATOM 676 O O . ARG A 1 84 ? 59.27497 16.86598 41.32198 1.000 19.81186 84 ARG A O 1
ATOM 684 N N . THR A 1 85 ? 57.10933 17.46987 41.59823 1.000 15.07918 85 THR A N 1
ATOM 685 C CA . THR A 1 85 ? 56.64097 16.09855 41.75694 1.000 13.44117 85 THR A CA 1
ATOM 686 C C . THR A 1 85 ? 56.21659 15.45827 40.44271 1.000 13.31856 85 THR A C 1
ATOM 687 O O . THR A 1 85 ? 55.77754 14.30465 40.47035 1.000 14.99344 85 THR A O 1
ATOM 691 N N . GLY A 1 86 ? 56.34364 16.16036 39.31420 1.000 13.18354 86 GLY A N 1
ATOM 692 C CA . GLY A 1 86 ? 56.01788 15.55012 38.03581 1.000 17.22955 86 GLY A CA 1
ATOM 693 C C . GLY A 1 86 ? 54.53312 15.33120 37.80234 1.000 18.01753 86 GLY A C 1
ATOM 694 O O . GLY A 1 86 ? 54.15909 14.38224 37.10928 1.000 16.70711 86 GLY A O 1
ATOM 695 N N . MET A 1 87 ? 53.67661 16.20104 38.34192 1.000 12.05665 87 MET A N 1
ATOM 696 C CA . MET A 1 87 ? 52.24530 15.96565 38.18865 1.000 14.25056 87 MET A CA 1
ATOM 697 C C . MET A 1 87 ? 51.80715 16.06595 36.73525 1.000 16.57934 87 MET A C 1
ATOM 698 O O . MET A 1 87 ? 52.16763 17.02423 36.03520 1.000 16.26839 87 MET A O 1
ATOM 703 N N . PRO A 1 88 ? 50.95816 15.15565 36.28168 1.000 13.43577 88 PRO A N 1
ATOM 704 C CA . PRO A 1 88 ? 50.41141 15.24873 34.93896 1.000 14.75990 88 PRO A CA 1
ATOM 705 C C . PRO A 1 88 ? 49.26962 16.25431 34.88717 1.000 16.39899 88 PRO A C 1
ATOM 706 O O . PRO A 1 88 ? 48.11706 15.90546 35.10232 1.000 18.21850 88 PRO A O 1
ATOM 710 N N . LEU A 1 89 ? 49.58187 17.53777 34.69251 1.000 13.19116 89 LEU A N 1
ATOM 711 C CA . LEU A 1 89 ? 48.56119 18.54702 34.57974 1.000 10.79547 89 LEU A CA 1
ATOM 712 C C . LEU A 1 89 ? 47.88368 18.52549 33.22059 1.000 15.01386 89 LEU A C 1
ATOM 713 O O . LEU A 1 89 ? 48.53312 18.36517 32.17405 1.000 14.81298 89 LEU A O 1
ATOM 718 N N . ILE A 1 90 ? 46.58138 18.74848 33.24161 1.000 11.84312 90 ILE A N 1
ATOM 719 C CA . ILE A 1 90 ? 45.78833 18.94983 32.05025 1.000 11.64573 90 ILE A CA 1
ATOM 720 C C . ILE A 1 90 ? 44.89231 20.14929 32.31251 1.000 13.35112 90 ILE A C 1
ATOM 721 O O . ILE A 1 90 ? 44.70472 20.55324 33.45131 1.000 11.88421 90 ILE A O 1
ATOM 726 N N . LYS A 1 91 ? 44.35128 20.72787 31.23173 1.000 11.68537 91 LYS A N 1
ATOM 727 C CA . LYS A 1 91 ? 43.46068 21.86922 31.34491 1.000 13.96688 91 LYS A CA 1
ATOM 728 C C . LYS A 1 91 ? 42.21397 21.51602 32.15662 1.000 17.74178 91 LYS A C 1
ATOM 729 O O . LYS A 1 91 ? 41.61083 20.45327 31.96724 1.000 17.28286 91 LYS A O 1
ATOM 735 N N . TYR A 1 92 ? 41.81324 22.44251 33.02698 1.000 11.80305 92 TYR A N 1
ATOM 736 C CA . TYR A 1 92 ? 40.53629 22.36960 33.74434 1.000 15.21189 92 TYR A CA 1
ATOM 737 C C . TYR A 1 92 ? 39.70105 23.49814 33.17772 1.000 12.32283 92 TYR A C 1
ATOM 738 O O . TYR A 1 92 ? 40.17071 24.63827 33.13270 1.000 12.69061 92 TYR A O 1
ATOM 747 N N . TYR A 1 93 ? 38.49083 23.17228 32.69317 1.000 14.10496 93 TYR A N 1
ATOM 748 C CA . TYR A 1 93 ? 37.55565 24.15013 32.12364 1.000 12.59180 93 TYR A CA 1
ATOM 749 C C . TYR A 1 93 ? 36.63810 24.67135 33.21211 1.000 12.32992 93 TYR A C 1
ATOM 750 O O . TYR A 1 93 ? 35.65139 24.02670 33.59248 1.000 12.80777 93 TYR A O 1
ATOM 759 N N . LEU A 1 94 ? 36.96194 25.84527 33.72760 1.000 15.05407 94 LEU A N 1
ATOM 760 C CA . LEU A 1 94 ? 36.08187 26.44911 34.71032 1.000 13.96185 94 LEU A CA 1
ATOM 761 C C . LEU A 1 94 ? 34.73108 26.76914 34.07726 1.000 15.70538 94 LEU A C 1
ATOM 762 O O . LEU A 1 94 ? 33.68666 26.56674 34.68627 1.000 15.90101 94 LEU A O 1
ATOM 767 N N . ASP A 1 95 ? 34.75121 27.31608 32.86698 1.000 16.33050 95 ASP A N 1
ATOM 768 C CA . ASP A 1 95 ? 33.56214 27.68255 32.10578 1.000 18.19559 95 ASP A CA 1
ATOM 769 C C . ASP A 1 95 ? 33.54030 26.76919 30.89058 1.000 16.00268 95 ASP A C 1
ATOM 770 O O . ASP A 1 95 ? 34.57369 26.56589 30.25362 1.000 25.66087 95 ASP A O 1
ATOM 775 N N . GLY A 1 96 ? 32.41434 26.21531 30.58482 1.000 19.95366 96 GLY A N 1
ATOM 776 C CA . GLY A 1 96 ? 32.55259 25.29922 29.45853 1.000 20.27584 96 GLY A CA 1
ATOM 777 C C . GLY A 1 96 ? 31.76347 25.83531 28.28921 1.000 26.09610 96 GLY A C 1
ATOM 778 O O . GLY A 1 96 ? 31.77190 27.04036 28.04311 1.000 31.56317 96 GLY A O 1
ATOM 779 N N . GLU A 1 97 ? 31.10679 24.94501 27.55905 1.000 23.29851 97 GLU A N 1
ATOM 780 C CA . GLU A 1 97 ? 30.16524 25.27640 26.50857 1.000 21.92536 97 GLU A CA 1
ATOM 781 C C . GLU A 1 97 ? 28.83594 24.64801 26.87999 1.000 17.32894 97 GLU A C 1
ATOM 782 O O . GLU A 1 97 ? 28.79933 23.50575 27.34626 1.000 16.34833 97 GLU A O 1
ATOM 788 N N . ASN A 1 98 ? 27.75774 25.39286 26.63637 1.000 17.02777 98 ASN A N 1
ATOM 789 C CA . ASN A 1 98 ? 26.38656 24.88403 26.67392 1.000 18.73363 98 ASN A CA 1
ATOM 790 C C . ASN A 1 98 ? 25.95914 24.43337 28.07387 1.000 13.53413 98 ASN A C 1
ATOM 791 O O . ASN A 1 98 ? 25.03961 23.60109 28.20136 1.000 16.27143 98 ASN A O 1
ATOM 796 N N . THR A 1 99 ? 26.60023 24.95025 29.09824 1.000 16.42864 99 THR A N 1
ATOM 797 C CA . THR A 1 99 ? 26.18907 24.56768 30.45358 1.000 12.91481 99 THR A CA 1
ATOM 798 C C . THR A 1 99 ? 24.92328 25.32149 30.87439 1.000 13.20160 99 THR A C 1
ATOM 799 O O . THR A 1 99 ? 24.87880 26.56702 30.81519 1.000 14.18888 99 THR A O 1
ATOM 803 N N . PRO A 1 100 ? 23.91290 24.60487 31.34664 1.000 11.81268 100 PRO A N 1
ATOM 804 C CA . PRO A 1 100 ? 22.64736 25.22701 31.73426 1.000 12.71968 100 PRO A CA 1
ATOM 805 C C . PRO A 1 100 ? 22.76271 25.93146 33.08173 1.000 13.41328 100 PRO A C 1
ATOM 806 O O . PRO A 1 100 ? 23.55635 25.56609 33.95233 1.000 12.60179 100 PRO A O 1
ATOM 810 N N . GLN A 1 101 ? 21.98901 26.98506 33.22163 1.000 10.88209 101 GLN A N 1
ATOM 811 C CA . GLN A 1 101 ? 21.86521 27.71032 34.49880 1.000 13.29001 101 GLN A CA 1
ATOM 812 C C . GLN A 1 101 ? 20.38079 27.85510 34.76755 1.000 13.03550 101 GLN A C 1
ATOM 813 O O . GLN A 1 101 ? 19.65692 28.33828 33.89150 1.000 13.84092 101 GLN A O 1
ATOM 819 N N . LEU A 1 102 ? 19.92196 27.40535 35.95124 1.000 8.50198 102 LEU A N 1
ATOM 820 C CA . LEU A 1 102 ? 18.47609 27.24609 36.19318 1.000 10.15137 102 LEU A CA 1
ATOM 821 C C . LEU A 1 102 ? 18.12426 27.90941 37.50950 1.000 11.12174 102 LEU A C 1
ATOM 822 O O . LEU A 1 102 ? 18.55166 27.44188 38.57348 1.000 11.40943 102 LEU A O 1
ATOM 827 N N . TYR A 1 103 ? 17.33019 28.98606 37.45062 1.000 8.21216 103 TYR A N 1
ATOM 828 C CA . TYR A 1 103 ? 16.86963 29.68472 38.64996 1.000 9.54482 103 TYR A CA 1
ATOM 829 C C . TYR A 1 103 ? 15.39020 29.98474 38.47587 1.000 11.17503 103 TYR A C 1
ATOM 830 O O . TYR A 1 103 ? 14.95462 30.39197 37.38911 1.000 9.99330 103 TYR A O 1
ATOM 839 N N . ASN A 1 104 ? 14.62822 29.82987 39.56169 1.000 9.11519 104 ASN A N 1
ATOM 840 C CA . ASN A 1 104 ? 13.18192 30.05013 39.50231 1.000 10.06450 104 ASN A CA 1
ATOM 841 C C . ASN A 1 104 ? 12.54754 29.28738 38.33760 1.000 10.71747 104 ASN A C 1
ATOM 842 O O . ASN A 1 104 ? 11.60194 29.76386 37.69854 1.000 11.54452 104 ASN A O 1
ATOM 847 N N . ASN A 1 105 ? 13.02434 28.06072 38.12624 1.000 10.98951 105 ASN A N 1
ATOM 848 C CA . ASN A 1 105 ? 12.54507 27.13072 37.08430 1.000 10.20774 105 ASN A CA 1
ATOM 849 C C . ASN A 1 105 ? 12.64918 27.68391 35.67722 1.000 15.37114 105 ASN A C 1
ATOM 850 O O . ASN A 1 105 ? 11.97774 27.18386 34.77668 1.000 17.29743 105 ASN A O 1
ATOM 855 N N . HIS A 1 106 ? 13.55068 28.64163 35.44958 1.000 12.51531 106 HIS A N 1
ATOM 856 C CA . HIS A 1 106 ? 13.81069 29.21371 34.11588 1.000 13.16164 106 HIS A CA 1
ATOM 857 C C . HIS A 1 106 ? 15.28076 29.04469 33.78349 1.000 13.09149 106 HIS A C 1
ATOM 858 O O . HIS A 1 106 ? 16.14085 29.20579 34.66770 1.000 12.19630 106 HIS A O 1
ATOM 865 N N . PHE A 1 107 ? 15.57206 28.75874 32.50315 1.000 11.95334 107 PHE A N 1
ATOM 866 C CA . PHE A 1 107 ? 16.94821 28.74163 32.02896 1.000 13.49899 107 PHE A CA 1
ATOM 867 C C . PHE A 1 107 ? 17.44986 30.12558 31.63643 1.000 15.20010 107 PHE A C 1
ATOM 868 O O . PHE A 1 107 ? 16.72044 30.97939 31.09022 1.000 12.83335 107 PHE A O 1
ATOM 876 N N . PHE A 1 108 ? 18.74599 30.31447 31.85153 1.000 13.96430 108 PHE A N 1
ATOM 877 C CA . PHE A 1 108 ? 19.36206 31.56699 31.44876 1.000 16.43891 108 PHE A CA 1
ATOM 878 C C . PHE A 1 108 ? 19.29871 31.71699 29.93803 1.000 19.46610 108 PHE A C 1
ATOM 879 O O . PHE A 1 108 ? 19.39838 30.73642 29.20497 1.000 21.38612 108 PHE A O 1
ATOM 887 N N . ALA A 1 109 ? 19.12063 32.95863 29.49012 1.000 20.93954 109 ALA A N 1
ATOM 888 C CA . ALA A 1 109 ? 19.16788 33.35754 28.08104 1.000 21.52526 109 ALA A CA 1
ATOM 889 C C . ALA A 1 109 ? 19.94163 34.66965 28.00213 1.000 21.69408 109 ALA A C 1
ATOM 890 O O . ALA A 1 109 ? 19.67308 35.59852 28.76626 1.000 20.84442 109 ALA A O 1
ATOM 892 N N . LYS A 1 110 ? 20.86635 34.75890 27.05355 1.000 28.19367 110 LYS A N 1
ATOM 893 C CA . LYS A 1 110 ? 21.66727 35.96730 26.88906 1.000 26.77167 110 LYS A CA 1
ATOM 894 C C . LYS A 1 110 ? 20.85338 37.04949 26.18970 1.000 22.62531 110 LYS A C 1
ATOM 895 O O . LYS A 1 110 ? 20.01197 36.75189 25.34185 1.000 26.21774 110 LYS A O 1
ATOM 901 N N . GLY A 1 111 ? 21.10653 38.30975 26.55303 1.000 20.62947 111 GLY A N 1
ATOM 902 C CA . GLY A 1 111 ? 20.44280 39.44140 25.90003 1.000 21.56093 111 GLY A CA 1
ATOM 903 C C . GLY A 1 111 ? 18.96724 39.57458 26.18535 1.000 23.87807 111 GLY A C 1
ATOM 904 O O . GLY A 1 111 ? 18.28601 40.30910 25.45988 1.000 22.15130 111 GLY A O 1
ATOM 905 N N . VAL A 1 112 ? 18.45181 38.86226 27.20703 1.000 19.11867 112 VAL A N 1
ATOM 906 C CA . VAL A 1 112 ? 17.05541 38.93242 27.63932 1.000 17.03087 112 VAL A CA 1
ATOM 907 C C . VAL A 1 112 ? 17.01329 39.55178 29.02459 1.000 15.01587 112 VAL A C 1
ATOM 908 O O . VAL A 1 112 ? 17.86036 39.23400 29.87175 1.000 18.00502 112 VAL A O 1
ATOM 912 N N . VAL A 1 113 ? 16.04857 40.45184 29.26480 1.000 12.59757 113 VAL A N 1
ATOM 913 C CA . VAL A 1 113 ? 15.91286 41.09697 30.56283 1.000 12.69023 113 VAL A CA 1
ATOM 914 C C . VAL A 1 113 ? 15.27003 40.09778 31.53012 1.000 14.61806 113 VAL A C 1
ATOM 915 O O . VAL A 1 113 ? 14.17196 39.56333 31.25554 1.000 13.44342 113 VAL A O 1
ATOM 919 N N . ASP A 1 114 ? 15.90602 39.91404 32.68966 1.000 11.95909 114 ASP A N 1
ATOM 920 C CA . ASP A 1 114 ? 15.35156 39.10357 33.77717 1.000 11.12879 114 ASP A CA 1
ATOM 921 C C . ASP A 1 114 ? 14.87635 37.73690 33.27339 1.000 11.14383 114 ASP A C 1
ATOM 922 O O . ASP A 1 114 ? 13.69960 37.37391 33.43736 1.000 11.86551 114 ASP A O 1
ATOM 927 N N . PRO A 1 115 ? 15.76458 36.95129 32.67481 1.000 13.12201 115 PRO A N 1
ATOM 928 C CA . PRO A 1 115 ? 15.33729 35.63006 32.15723 1.000 11.78982 115 PRO A CA 1
ATOM 929 C C . PRO A 1 115 ? 14.74781 34.72459 33.23026 1.000 11.88622 115 PRO A C 1
ATOM 930 O O . PRO A 1 115 ? 13.89972 33.89278 32.90738 1.000 12.90798 115 PRO A O 1
ATOM 934 N N . TYR A 1 116 ? 15.18067 34.84847 34.47732 1.000 12.12746 116 TYR A N 1
ATOM 935 C CA . TYR A 1 116 ? 14.65709 33.99008 35.53065 1.000 9.39492 116 TYR A CA 1
ATOM 936 C C . TYR A 1 116 ? 13.35696 34.49097 36.12579 1.000 11.03340 116 TYR A C 1
ATOM 937 O O . TYR A 1 116 ? 12.79312 33.80626 36.98485 1.000 10.43176 116 TYR A O 1
ATOM 946 N N . MET A 1 117 ? 12.89764 35.69093 35.73845 1.000 12.04057 117 MET A N 1
ATOM 947 C CA . MET A 1 117 ? 11.62957 36.24222 36.19830 1.000 10.55208 117 MET A CA 1
ATOM 948 C C . MET A 1 117 ? 11.56974 36.39332 37.71588 1.000 9.95941 117 MET A C 1
ATOM 949 O O . MET A 1 117 ? 10.57352 36.07460 38.35643 1.000 10.99439 117 MET A O 1
ATOM 954 N N . VAL A 1 118 ? 12.60906 36.99183 38.28502 1.000 9.94570 118 VAL A N 1
ATOM 955 C CA . VAL A 1 118 ? 12.66198 37.24125 39.71536 1.000 13.25289 118 VAL A CA 1
ATOM 956 C C . VAL A 1 118 ? 12.67279 38.73181 40.03032 1.000 12.36271 118 VAL A C 1
ATOM 957 O O . VAL A 1 118 ? 12.73769 39.09472 41.20153 1.000 11.10695 118 VAL A O 1
ATOM 961 N N . SER A 1 119 ? 12.66957 39.59864 39.01220 1.000 13.75783 119 SER A N 1
ATOM 962 C CA . SER A 1 119 ? 12.71783 41.02108 39.30442 1.000 10.61103 119 SER A CA 1
ATOM 963 C C . SER A 1 119 ? 11.33442 41.54930 39.69675 1.000 11.80579 119 SER A C 1
ATOM 964 O O . SER A 1 119 ? 10.27899 40.92502 39.45127 1.000 12.83564 119 SER A O 1
ATOM 967 N N . VAL A 1 120 ? 11.36052 42.74106 40.31179 1.000 11.57778 120 VAL A N 1
ATOM 968 C CA . VAL A 1 120 ? 10.12577 43.42556 40.68870 1.000 14.80736 120 VAL A CA 1
ATOM 969 C C . VAL A 1 120 ? 9.19877 43.56218 39.49068 1.000 15.16216 120 VAL A C 1
ATOM 970 O O . VAL A 1 120 ? 7.98433 43.31283 39.59074 1.000 16.70573 120 VAL A O 1
ATOM 974 N N . ALA A 1 121 ? 9.76258 43.93397 38.32971 1.000 16.52263 121 ALA A N 1
ATOM 975 C CA . ALA A 1 121 ? 8.95594 44.08601 37.10965 1.000 18.59967 121 ALA A CA 1
ATOM 976 C C . ALA A 1 121 ? 8.18502 42.81904 36.76524 1.000 17.55883 121 ALA A C 1
ATOM 977 O O . ALA A 1 121 ? 7.06697 42.90534 36.23546 1.000 16.34610 121 ALA A O 1
ATOM 979 N N . ASN A 1 122 ? 8.70706 41.63000 37.11246 1.000 13.94899 122 ASN A N 1
ATOM 980 C CA . ASN A 1 122 ? 8.06760 40.36660 36.78683 1.000 12.49916 122 ASN A CA 1
ATOM 981 C C . ASN A 1 122 ? 7.45851 39.64350 37.99471 1.000 16.06056 122 ASN A C 1
ATOM 982 O O . ASN A 1 122 ? 7.21493 38.42719 37.92995 1.000 17.46764 122 ASN A O 1
ATOM 987 N N . GLY A 1 123 ? 7.20562 40.35137 39.07554 1.000 16.09040 123 GLY A N 1
ATOM 988 C CA . GLY A 1 123 ? 6.52977 39.71889 40.18990 1.000 19.87815 123 GLY A CA 1
ATOM 989 C C . GLY A 1 123 ? 7.42356 39.18608 41.28267 1.000 22.14367 123 GLY A C 1
ATOM 990 O O . GLY A 1 123 ? 6.91020 38.61716 42.24733 1.000 20.61844 123 GLY A O 1
ATOM 991 N N . GLY A 1 124 ? 8.73658 39.35310 41.17924 1.000 18.02670 124 GLY A N 1
ATOM 992 C CA . GLY A 1 124 ? 9.64552 38.97600 42.26161 1.000 14.79477 124 GLY A CA 1
ATOM 993 C C . GLY A 1 124 ? 9.99922 40.18848 43.08986 1.000 12.55304 124 GLY A C 1
ATOM 994 O O . GLY A 1 124 ? 9.34558 41.23675 43.02988 1.000 16.23993 124 GLY A O 1
ATOM 995 N N . THR A 1 125 ? 11.06756 40.06799 43.86888 1.000 13.58046 125 THR A N 1
ATOM 996 C CA . THR A 1 125 ? 11.50268 41.20329 44.68528 1.000 12.96847 125 THR A CA 1
ATOM 997 C C . THR A 1 125 ? 12.94663 41.62535 44.39784 1.000 13.72776 125 THR A C 1
ATOM 998 O O . THR A 1 125 ? 13.47157 42.51134 45.08346 1.000 14.47883 125 THR A O 1
ATOM 1002 N N . VAL A 1 126 ? 13.59571 41.07295 43.37429 1.000 13.50077 126 VAL A N 1
ATOM 1003 C CA . VAL A 1 126 ? 14.93622 41.54429 43.01821 1.000 12.75288 126 VAL A CA 1
ATOM 1004 C C . VAL A 1 126 ? 14.80503 42.89208 42.31108 1.000 15.49471 126 VAL A C 1
ATOM 1005 O O . VAL A 1 126 ? 14.05799 42.98147 41.32568 1.000 12.74705 126 VAL A O 1
ATOM 1009 N N . PRO A 1 127 ? 15.53436 43.92157 42.71890 1.000 13.07187 127 PRO A N 1
ATOM 1010 C CA . PRO A 1 127 ? 15.42755 45.21529 42.02268 1.000 14.79442 127 PRO A CA 1
ATOM 1011 C C . PRO A 1 127 ? 15.76969 45.07750 40.55020 1.000 14.97375 127 PRO A C 1
ATOM 1012 O O . PRO A 1 127 ? 16.69203 44.35666 40.15175 1.000 11.51726 127 PRO A O 1
ATOM 1016 N N . ASP A 1 128 ? 14.96222 45.73562 39.71641 1.000 14.74977 128 ASP A N 1
ATOM 1017 C CA . ASP A 1 128 ? 15.21063 45.65381 38.27852 1.000 15.25848 128 ASP A CA 1
ATOM 1018 C C . ASP A 1 128 ? 16.63166 46.05569 37.89918 1.000 12.45162 128 ASP A C 1
ATOM 1019 O O . ASP A 1 128 ? 17.20185 45.51954 36.93758 1.000 14.50642 128 ASP A O 1
ATOM 1024 N N . ASP A 1 129 ? 17.20112 47.04030 38.58243 1.000 16.10983 129 ASP A N 1
ATOM 1025 C CA . ASP A 1 129 ? 18.52616 47.49227 38.19979 1.000 14.41449 129 ASP A CA 1
ATOM 1026 C C . ASP A 1 129 ? 19.64820 46.56687 38.69473 1.000 17.98726 129 ASP A C 1
ATOM 1027 O O . ASP A 1 129 ? 20.79210 46.74010 38.26786 1.000 18.20669 129 ASP A O 1
ATOM 1032 N N . VAL A 1 130 ? 19.31846 45.51264 39.47510 1.000 16.29167 130 VAL A N 1
ATOM 1033 C CA . VAL A 1 130 ? 20.31160 44.56927 39.97262 1.000 13.26992 130 VAL A CA 1
ATOM 1034 C C . VAL A 1 130 ? 20.19770 43.19343 39.30405 1.000 12.61381 130 VAL A C 1
ATOM 1035 O O . VAL A 1 130 ? 21.21918 42.52904 39.07146 1.000 13.76659 130 VAL A O 1
ATOM 1039 N N . VAL A 1 131 ? 18.99366 42.79500 38.88114 1.000 13.83012 131 VAL A N 1
ATOM 1040 C CA . VAL A 1 131 ? 18.75974 41.39677 38.53253 1.000 12.23392 131 VAL A CA 1
ATOM 1041 C C . VAL A 1 131 ? 19.71276 40.91490 37.43939 1.000 10.72811 131 VAL A C 1
ATOM 1042 O O . VAL A 1 131 ? 20.15373 39.75316 37.43857 1.000 12.75124 131 VAL A O 1
ATOM 1046 N N . ASP A 1 132 ? 20.05392 41.77597 36.47756 1.000 10.58157 132 ASP A N 1
ATOM 1047 C CA . ASP A 1 132 ? 20.87487 41.33000 35.36340 1.000 13.02676 132 ASP A CA 1
ATOM 1048 C C . ASP A 1 132 ? 22.30447 41.83359 35.45080 1.000 15.27898 132 ASP A C 1
ATOM 1049 O O . ASP A 1 132 ? 23.07182 41.63993 34.50508 1.000 13.75750 132 ASP A O 1
ATOM 1054 N N . SER A 1 133 ? 22.66996 42.47370 36.54497 1.000 15.92785 133 SER A N 1
ATOM 1055 C CA . SER A 1 133 ? 23.97059 43.14119 36.63929 1.000 19.24599 133 SER A CA 1
ATOM 1056 C C . SER A 1 133 ? 24.70403 42.74825 37.91248 1.000 18.44153 133 SER A C 1
ATOM 1057 O O . SER A 1 133 ? 25.47344 43.55666 38.47127 1.000 16.60342 133 SER A O 1
ATOM 1060 N N . VAL A 1 134 ? 24.51295 41.50735 38.36403 1.000 13.34264 134 VAL A N 1
ATOM 1061 C CA . VAL A 1 134 ? 25.22846 41.06705 39.55994 1.000 10.66012 134 VAL A CA 1
ATOM 1062 C C . VAL A 1 134 ? 26.73341 41.12237 39.32986 1.000 15.37312 134 VAL A C 1
ATOM 1063 O O . VAL A 1 134 ? 27.47823 41.55747 40.21061 1.000 13.58118 134 VAL A O 1
ATOM 1067 N N . GLY A 1 135 ? 27.20040 40.61985 38.18080 1.000 18.21653 135 GLY A N 1
ATOM 1068 C CA . GLY A 1 135 ? 28.63427 40.60323 37.93355 1.000 18.13966 135 GLY A CA 1
ATOM 1069 C C . GLY A 1 135 ? 29.19609 42.00887 37.99910 1.000 17.71982 135 GLY A C 1
ATOM 1070 O O . GLY A 1 135 ? 30.16505 42.28515 38.71497 1.000 20.05900 135 GLY A O 1
ATOM 1071 N N . GLU A 1 136 ? 28.55182 42.92873 37.30924 1.000 18.91113 136 GLU A N 1
ATOM 1072 C CA . GLU A 1 136 ? 29.03640 44.29798 37.26024 1.000 24.24864 136 GLU A CA 1
ATOM 1073 C C . GLU A 1 136 ? 29.01721 44.95256 38.64396 1.000 22.47532 136 GLU A C 1
ATOM 1074 O O . GLU A 1 136 ? 29.99896 45.60691 39.05333 1.000 21.47059 136 GLU A O 1
ATOM 1080 N N . LYS A 1 137 ? 27.95542 44.72621 39.41674 1.000 14.98581 137 LYS A N 1
ATOM 1081 C CA . LYS A 1 137 ? 27.87100 45.36742 40.71014 1.000 13.77092 137 LYS A CA 1
ATOM 1082 C C . LYS A 1 137 ? 28.83049 44.73146 41.70972 1.000 13.04143 137 LYS A C 1
ATOM 1083 O O . LYS A 1 137 ? 29.38198 45.44348 42.55046 1.000 14.06967 137 LYS A O 1
ATOM 1089 N N . LEU A 1 138 ? 29.06465 43.41760 41.62869 1.000 10.97769 138 LEU A N 1
ATOM 1090 C CA . LEU A 1 138 ? 30.08098 42.84577 42.52046 1.000 12.53652 138 LEU A CA 1
ATOM 1091 C C . LEU A 1 138 ? 31.48717 43.23118 42.06453 1.000 16.10208 138 LEU A C 1
ATOM 1092 O O . LEU A 1 138 ? 32.37919 43.43098 42.90771 1.000 15.11561 138 LEU A O 1
ATOM 1097 N N . GLN A 1 139 ? 31.70191 43.39579 40.74785 1.000 17.13875 139 GLN A N 1
ATOM 1098 C CA . GLN A 1 139 ? 33.02963 43.86617 40.31735 1.000 18.71476 139 GLN A CA 1
ATOM 1099 C C . GLN A 1 139 ? 33.29581 45.27756 40.81937 1.000 16.09606 139 GLN A C 1
ATOM 1100 O O . GLN A 1 139 ? 34.43301 45.56806 41.23589 1.000 16.79139 139 GLN A O 1
ATOM 1106 N N . GLN A 1 140 ? 32.25593 46.11889 40.92746 1.000 13.81486 140 GLN A N 1
ATOM 1107 C CA . GLN A 1 140 ? 32.38129 47.42937 41.55482 1.000 16.81512 140 GLN A CA 1
ATOM 1108 C C . GLN A 1 140 ? 32.66146 47.32848 43.06485 1.000 18.74565 140 GLN A C 1
ATOM 1109 O O . GLN A 1 140 ? 33.49628 48.07012 43.60385 1.000 15.28505 140 GLN A O 1
ATOM 1115 N N . ALA A 1 141 ? 32.02424 46.37792 43.75635 1.000 14.73064 141 ALA A N 1
ATOM 1116 C CA . ALA A 1 141 ? 32.27284 46.21954 45.18940 1.000 12.64285 141 ALA A CA 1
ATOM 1117 C C . ALA A 1 141 ? 33.67086 45.68556 45.46465 1.000 11.70958 141 ALA A C 1
ATOM 1118 O O . ALA A 1 141 ? 34.31431 46.10790 46.42821 1.000 11.65511 141 ALA A O 1
ATOM 1120 N N . PHE A 1 142 ? 34.12205 44.70229 44.68789 1.000 11.03316 142 PHE A N 1
ATOM 1121 C CA . PHE A 1 142 ? 35.36859 43.98597 44.97780 1.000 11.56380 142 PHE A CA 1
ATOM 1122 C C . PHE A 1 142 ? 36.57773 44.47989 44.19690 1.000 12.28437 142 PHE A C 1
ATOM 1123 O O . PHE A 1 142 ? 37.71732 44.14347 44.55856 1.000 13.25691 142 PHE A O 1
ATOM 1131 N N . GLY A 1 143 ? 36.35859 45.20248 43.09870 1.000 13.21496 143 GLY A N 1
ATOM 1132 C CA . GLY A 1 143 ? 37.38166 45.28200 42.06757 1.000 9.19189 143 GLY A CA 1
ATOM 1133 C C . GLY A 1 143 ? 38.60069 46.07940 42.49207 1.000 12.67456 143 GLY A C 1
ATOM 1134 O O . GLY A 1 143 ? 39.72985 45.74788 42.08964 1.000 15.23977 143 GLY A O 1
ATOM 1135 N N . TYR A 1 144 ? 38.39342 47.16456 43.24256 1.000 14.78295 144 TYR A N 1
ATOM 1136 C CA . TYR A 1 144 ? 39.53076 47.94435 43.73503 1.000 13.64494 144 TYR A CA 1
ATOM 1137 C C . TYR A 1 144 ? 40.47814 47.02830 44.47411 1.000 14.86817 144 TYR A C 1
ATOM 1138 O O . TYR A 1 144 ? 41.68983 47.02385 44.21914 1.000 11.19842 144 TYR A O 1
ATOM 1147 N N . TYR A 1 145 ? 39.92192 46.20440 45.37222 1.000 12.21511 145 TYR A N 1
ATOM 1148 C CA . TYR A 1 145 ? 40.77950 45.33980 46.16695 1.000 12.22124 145 TYR A CA 1
ATOM 1149 C C . TYR A 1 145 ? 41.36795 44.23892 45.31461 1.000 12.81280 145 TYR A C 1
ATOM 1150 O O . TYR A 1 145 ? 42.53017 43.85733 45.50967 1.000 10.95483 145 TYR A O 1
ATOM 1159 N N . LYS A 1 146 ? 40.57556 43.70401 44.36809 1.000 12.07068 146 LYS A N 1
ATOM 1160 C CA . LYS A 1 146 ? 41.09652 42.67854 43.47230 1.000 11.20323 146 LYS A CA 1
ATOM 1161 C C . LYS A 1 146 ? 42.30686 43.19080 42.71540 1.000 12.46573 146 LYS A C 1
ATOM 1162 O O . LYS A 1 146 ? 43.29418 42.47198 42.54540 1.000 12.43173 146 LYS A O 1
ATOM 1168 N N . GLU A 1 147 ? 42.25024 44.44227 42.27661 1.000 15.04880 147 GLU A N 1
ATOM 1169 C CA . GLU A 1 147 ? 43.39537 44.96754 41.54886 1.000 14.84623 147 GLU A CA 1
ATOM 1170 C C . GLU A 1 147 ? 44.59228 45.14172 42.46368 1.000 12.64772 147 GLU A C 1
ATOM 1171 O O . GLU A 1 147 ? 45.71390 44.86009 42.05005 1.000 12.23669 147 GLU A O 1
ATOM 1177 N N . LYS A 1 148 ? 44.38902 45.57671 43.70396 1.000 13.05087 148 LYS A N 1
ATOM 1178 C CA . LYS A 1 148 ? 45.54024 45.67743 44.61129 1.000 11.48052 148 LYS A CA 1
ATOM 1179 C C . LYS A 1 148 ? 46.12707 44.30329 44.90011 1.000 14.73484 148 LYS A C 1
ATOM 1180 O O . LYS A 1 148 ? 47.34654 44.14718 45.02878 1.000 13.43696 148 LYS A O 1
ATOM 1186 N N . LEU A 1 149 ? 45.26493 43.30641 45.08907 1.000 10.55341 149 LEU A N 1
ATOM 1187 C CA . LEU A 1 149 ? 45.74289 41.95593 45.35549 1.000 12.01353 149 LEU A CA 1
ATOM 1188 C C . LEU A 1 149 ? 46.54526 41.43790 44.16781 1.000 15.89707 149 LEU A C 1
ATOM 1189 O O . LEU A 1 149 ? 47.52556 40.71608 44.35340 1.000 12.62492 149 LEU A O 1
ATOM 1194 N N . ALA A 1 150 ? 46.12802 41.79628 42.94669 1.000 12.90529 150 ALA A N 1
ATOM 1195 C CA . ALA A 1 150 ? 46.86662 41.36943 41.74987 1.000 14.48668 150 ALA A CA 1
ATOM 1196 C C . ALA A 1 150 ? 48.23938 42.03447 41.67649 1.000 12.67476 150 ALA A C 1
ATOM 1197 O O . ALA A 1 150 ? 49.19465 41.41980 41.18538 1.000 15.75404 150 ALA A O 1
ATOM 1199 N N . GLU A 1 151 ? 48.34633 43.29704 42.10411 1.000 14.82068 151 GLU A N 1
ATOM 1200 C CA . GLU A 1 151 ? 49.66304 43.97215 42.15770 1.000 13.33640 151 GLU A CA 1
ATOM 1201 C C . GLU A 1 151 ? 50.58595 43.27716 43.11623 1.000 16.39532 151 GLU A C 1
ATOM 1202 O O . GLU A 1 151 ? 51.74217 42.96299 42.79085 1.000 18.71230 151 GLU A O 1
ATOM 1208 N N . ASP A 1 152 ? 50.09027 43.02072 44.32570 1.000 15.04362 152 ASP A N 1
ATOM 1209 C CA . ASP A 1 152 ? 50.89759 42.40704 45.36315 1.000 17.00755 152 ASP A CA 1
ATOM 1210 C C . ASP A 1 152 ? 49.93588 41.81426 46.38242 1.000 13.61616 152 ASP A C 1
ATOM 1211 O O . ASP A 1 152 ? 49.21388 42.58153 47.01726 1.000 14.48019 152 ASP A O 1
ATOM 1216 N N . PHE A 1 153 ? 49.94697 40.50073 46.56486 1.000 15.52668 153 PHE A N 1
ATOM 1217 C CA . PHE A 1 153 ? 48.85390 39.92962 47.35784 1.000 14.90131 153 PHE A CA 1
ATOM 1218 C C . PHE A 1 153 ? 48.94562 40.37783 48.80963 1.000 15.56501 153 PHE A C 1
ATOM 1219 O O . PHE A 1 153 ? 47.93578 40.74400 49.43010 1.000 12.50407 153 PHE A O 1
ATOM 1227 N N . ASP A 1 154 ? 50.14911 40.39662 49.37552 1.000 14.65125 154 ASP A N 1
ATOM 1228 C CA . ASP A 1 154 ? 50.22884 40.76071 50.78745 1.000 16.66055 154 ASP A CA 1
ATOM 1229 C C . ASP A 1 154 ? 49.92344 42.24337 51.02528 1.000 16.67510 154 ASP A C 1
ATOM 1230 O O . ASP A 1 154 ? 49.26882 42.59153 52.02154 1.000 15.52658 154 ASP A O 1
ATOM 1235 N N . LYS A 1 155 ? 50.36340 43.14849 50.13074 1.000 14.43152 155 LYS A N 1
ATOM 1236 C CA . LYS A 1 155 ? 50.00604 44.54136 50.34698 1.000 16.75668 155 LYS A CA 1
ATOM 1237 C C . LYS A 1 155 ? 48.51359 44.74014 50.11096 1.000 13.17183 155 LYS A C 1
ATOM 1238 O O . LYS A 1 155 ? 47.87566 45.56225 50.78706 1.000 13.73299 155 LYS A O 1
ATOM 1244 N N . GLY A 1 156 ? 47.96473 44.05729 49.08289 1.000 12.63867 156 GLY A N 1
ATOM 1245 C CA . GLY A 1 156 ? 46.52525 44.16155 48.83303 1.000 10.75238 156 GLY A CA 1
ATOM 1246 C C . GLY A 1 156 ? 45.72354 43.67873 50.03529 1.000 11.62417 156 GLY A C 1
ATOM 1247 O O . GLY A 1 156 ? 44.74609 44.29884 50.44508 1.000 11.13290 156 GLY A O 1
ATOM 1248 N N . PHE A 1 157 ? 46.16070 42.58307 50.63351 1.000 10.38533 157 PHE A N 1
ATOM 1249 C CA . PHE A 1 157 ? 45.48212 42.04024 51.80336 1.000 11.05389 157 PHE A CA 1
ATOM 1250 C C . PHE A 1 157 ? 45.53337 43.01320 52.99167 1.000 11.56426 157 PHE A C 1
ATOM 1251 O O . PHE A 1 157 ? 44.53826 43.22741 53.69645 1.000 10.96550 157 PHE A O 1
ATOM 1259 N N . ASP A 1 158 ? 46.69525 43.62702 53.24143 1.000 12.36231 158 ASP A N 1
ATOM 1260 C CA . ASP A 1 158 ? 46.77522 44.58877 54.33790 1.000 12.68556 158 ASP A CA 1
ATOM 1261 C C . ASP A 1 158 ? 45.84865 45.79124 54.15366 1.000 11.88000 158 ASP A C 1
ATOM 1262 O O . ASP A 1 158 ? 45.36447 46.37544 55.14363 1.000 13.60933 158 ASP A O 1
ATOM 1267 N N . GLU A 1 159 ? 45.63458 46.20632 52.90203 1.000 10.60818 159 GLU A N 1
ATOM 1268 C CA . GLU A 1 159 ? 44.73867 47.31068 52.59856 1.000 11.45179 159 GLU A CA 1
ATOM 1269 C C . GLU A 1 159 ? 43.28983 46.85659 52.72972 1.000 11.54525 159 GLU A C 1
ATOM 1270 O O . GLU A 1 159 ? 42.48207 47.53443 53.35639 1.000 10.72712 159 GLU A O 1
ATOM 1276 N N . LEU A 1 160 ? 43.00116 45.63532 52.26419 1.000 9.63502 160 LEU A N 1
ATOM 1277 C CA . LEU A 1 160 ? 41.69270 45.01558 52.46650 1.000 10.72295 160 LEU A CA 1
ATOM 1278 C C . LEU A 1 160 ? 41.33456 44.86016 53.96065 1.000 9.56999 160 LEU A C 1
ATOM 1279 O O . LEU A 1 160 ? 40.14464 45.02471 54.34723 1.000 9.81312 160 LEU A O 1
ATOM 1284 N N . MET A 1 161 ? 42.33312 44.62815 54.83478 1.000 9.89981 161 MET A N 1
ATOM 1285 C CA . MET A 1 161 ? 42.04761 44.51039 56.26343 1.000 7.99522 161 MET A CA 1
ATOM 1286 C C . MET A 1 161 ? 41.45521 45.77839 56.87397 1.000 12.32158 161 MET A C 1
ATOM 1287 O O . MET A 1 161 ? 40.84250 45.70986 57.95546 1.000 11.28681 161 MET A O 1
ATOM 1292 N N . LEU A 1 162 ? 41.65801 46.94474 56.23786 1.000 12.66466 162 LEU A N 1
ATOM 1293 C CA . LEU A 1 162 ? 41.02957 48.14942 56.75604 1.000 9.61116 162 LEU A CA 1
ATOM 1294 C C . LEU A 1 162 ? 39.50220 48.17318 56.60124 1.000 10.35287 162 LEU A C 1
ATOM 1295 O O . LEU A 1 162 ? 38.87373 49.06648 57.18041 1.000 10.96298 162 LEU A O 1
ATOM 1300 N N . VAL A 1 163 ? 38.87026 47.19265 55.93634 1.000 7.83863 163 VAL A N 1
ATOM 1301 C CA . VAL A 1 163 ? 37.39359 47.04786 55.92251 1.000 9.29279 163 VAL A CA 1
ATOM 1302 C C . VAL A 1 163 ? 36.97260 45.64447 56.36739 1.000 9.52380 163 VAL A C 1
ATOM 1303 O O . VAL A 1 163 ? 35.82200 45.25531 56.18129 1.000 11.63495 163 VAL A O 1
ATOM 1307 N N . ASP A 1 164 ? 37.87381 44.91452 57.02741 1.000 9.21145 164 ASP A N 1
ATOM 1308 C CA . ASP A 1 164 ? 37.55662 43.52462 57.38651 1.000 8.03905 164 ASP A CA 1
ATOM 1309 C C . ASP A 1 164 ? 36.51253 43.42007 58.48673 1.000 10.20072 164 ASP A C 1
ATOM 1310 O O . ASP A 1 164 ? 35.95810 42.33581 58.68515 1.000 8.68397 164 ASP A O 1
ATOM 1315 N N . ASP A 1 165 ? 36.19030 44.50602 59.18488 1.000 9.74439 165 ASP A N 1
ATOM 1316 C CA . ASP A 1 165 ? 35.11287 44.43108 60.16209 1.000 8.71337 165 ASP A CA 1
ATOM 1317 C C . ASP A 1 165 ? 33.77197 44.13875 59.51996 1.000 9.38951 165 ASP A C 1
ATOM 1318 O O . ASP A 1 165 ? 32.87622 43.72123 60.23892 1.000 9.67980 165 ASP A O 1
ATOM 1323 N N . MET A 1 166 ? 33.60153 44.35512 58.19315 1.000 8.45636 166 MET A N 1
ATOM 1324 C CA . MET A 1 166 ? 32.26578 44.19960 57.62628 1.000 8.58485 166 MET A CA 1
ATOM 1325 C C . MET A 1 166 ? 32.07678 42.80795 57.03651 1.000 8.24740 166 MET A C 1
ATOM 1326 O O . MET A 1 166 ? 32.99325 42.26795 56.42057 1.000 7.26085 166 MET A O 1
ATOM 1331 N N . THR A 1 167 ? 30.85533 42.29450 57.12000 1.000 8.87561 167 THR A N 1
ATOM 1332 C CA . THR A 1 167 ? 30.46202 41.19434 56.21674 1.000 11.09818 167 THR A CA 1
ATOM 1333 C C . THR A 1 167 ? 30.20697 41.70482 54.79109 1.000 6.85415 167 THR A C 1
ATOM 1334 O O . THR A 1 167 ? 30.11654 42.91098 54.53405 1.000 8.32818 167 THR A O 1
ATOM 1338 N N . THR A 1 168 ? 30.13399 40.78090 53.82731 1.000 6.71496 168 THR A N 1
ATOM 1339 C CA . THR A 1 168 ? 29.81604 41.21864 52.46496 1.000 7.58998 168 THR A CA 1
ATOM 1340 C C . THR A 1 168 ? 28.46540 41.92446 52.41379 1.000 8.80968 168 THR A C 1
ATOM 1341 O O . THR A 1 168 ? 28.30882 42.95951 51.73646 1.000 7.76998 168 THR A O 1
ATOM 1345 N N . ARG A 1 169 ? 27.47228 41.36279 53.11450 1.000 9.65093 169 ARG A N 1
ATOM 1346 C CA . ARG A 1 169 ? 26.14892 41.97385 53.18225 1.000 9.01013 169 ARG A CA 1
ATOM 1347 C C . ARG A 1 169 ? 26.21770 43.37620 53.78815 1.000 10.00216 169 ARG A C 1
ATOM 1348 O O . ARG A 1 169 ? 25.60878 44.30679 53.25591 1.000 9.41798 169 ARG A O 1
ATOM 1356 N N . GLU A 1 170 ? 26.97975 43.54638 54.89263 1.000 8.73113 170 GLU A N 1
ATOM 1357 C CA . GLU A 1 170 ? 27.12814 44.86403 55.52160 1.000 8.54815 170 GLU A CA 1
ATOM 1358 C C . GLU A 1 170 ? 27.76653 45.86282 54.55261 1.000 10.97938 170 GLU A C 1
ATOM 1359 O O . GLU A 1 170 ? 27.32422 47.01930 54.46469 1.000 10.58248 170 GLU A O 1
ATOM 1365 N N . TYR A 1 171 ? 28.80177 45.43159 53.79791 1.000 9.36845 171 TYR A N 1
ATOM 1366 C CA . TYR A 1 171 ? 29.45183 46.33745 52.85158 1.000 8.06853 171 TYR A CA 1
ATOM 1367 C C . TYR A 1 171 ? 28.46861 46.79254 51.77776 1.000 13.00695 171 TYR A C 1
ATOM 1368 O O . TYR A 1 171 ? 28.41296 47.97741 51.39399 1.000 13.38106 171 TYR A O 1
ATOM 1377 N N . LEU A 1 172 ? 27.69478 45.85442 51.27244 1.000 10.38326 172 LEU A N 1
ATOM 1378 C CA . LEU A 1 172 ? 26.74128 46.18943 50.21282 1.000 9.77755 172 LEU A CA 1
ATOM 1379 C C . LEU A 1 172 ? 25.58812 47.02024 50.72828 1.000 12.16187 172 LEU A C 1
ATOM 1380 O O . LEU A 1 172 ? 25.06468 47.88286 49.99046 1.000 11.79572 172 LEU A O 1
ATOM 1385 N N . LYS A 1 173 ? 25.14980 46.76008 51.97118 1.000 10.17461 173 LYS A N 1
ATOM 1386 C CA . LYS A 1 173 ? 24.02925 47.48087 52.55818 1.000 12.13269 173 LYS A CA 1
ATOM 1387 C C . LYS A 1 173 ? 24.39566 48.92591 52.84941 1.000 11.69317 173 LYS A C 1
ATOM 1388 O O . LYS A 1 173 ? 23.61276 49.83567 52.56175 1.000 11.46442 173 LYS A O 1
ATOM 1394 N N A ARG A 1 174 ? 25.58908 49.15754 53.41016 0.554 10.88409 174 ARG A N 1
ATOM 1395 N N B ARG A 1 174 ? 25.58283 49.15668 53.41184 0.446 10.89804 174 ARG A N 1
ATOM 1396 C CA A ARG A 1 174 ? 25.94401 50.49900 53.87438 0.554 11.98915 174 ARG A CA 1
ATOM 1397 C CA B ARG A 1 174 ? 25.94197 50.49198 53.88181 0.446 11.99507 174 ARG A CA 1
ATOM 1398 C C A ARG A 1 174 ? 26.64341 51.32920 52.80129 0.554 13.30680 174 ARG A C 1
ATOM 1399 C C B ARG A 1 174 ? 26.65612 51.32078 52.81159 0.446 13.30631 174 ARG A C 1
ATOM 1400 O O A ARG A 1 174 ? 26.91716 52.52331 53.02795 0.554 14.11672 174 ARG A O 1
ATOM 1401 O O B ARG A 1 174 ? 26.94633 52.50796 53.04621 0.446 14.12034 174 ARG A O 1
ATOM 1416 N N . GLY A 1 175 ? 26.95403 50.74131 51.65430 1.000 12.37379 175 GLY A N 1
ATOM 1417 C CA . GLY A 1 175 ? 27.76179 51.46794 50.67032 1.000 13.55969 175 GLY A CA 1
ATOM 1418 C C . GLY A 1 175 ? 29.23627 51.57421 51.04704 1.000 16.48564 175 GLY A C 1
ATOM 1419 O O . GLY A 1 175 ? 29.84321 52.64885 50.88759 1.000 15.13975 175 GLY A O 1
ATOM 1420 N N . GLY A 1 176 ? 29.84440 50.48817 51.52388 1.000 10.74200 176 GLY A N 1
ATOM 1421 C CA . GLY A 1 176 ? 31.26204 50.50847 51.92726 1.000 10.75110 176 GLY A CA 1
ATOM 1422 C C . GLY A 1 176 ? 31.44572 51.24159 53.24457 1.000 13.18117 176 GLY A C 1
ATOM 1423 O O . GLY A 1 176 ? 30.48975 51.55544 53.95714 1.000 13.75426 176 GLY A O 1
ATOM 1424 N N . PRO A 1 177 ? 32.70106 51.50431 53.62019 1.000 11.89282 177 PRO A N 1
ATOM 1425 C CA . PRO A 1 177 ? 32.97754 51.97270 54.97530 1.000 11.85557 177 PRO A CA 1
ATOM 1426 C C . PRO A 1 177 ? 32.57133 53.41600 55.24252 1.000 14.76373 177 PRO A C 1
ATOM 1427 O O . PRO A 1 177 ? 32.51429 53.79565 56.41658 1.000 19.38161 177 PRO A O 1
ATOM 1431 N N . LYS A 1 178 ? 32.36980 54.25498 54.23207 1.000 16.35328 178 LYS A N 1
ATOM 1432 C CA . LYS A 1 178 ? 31.87305 55.59121 54.55327 1.000 16.85752 178 LYS A CA 1
ATOM 1433 C C . LYS A 1 178 ? 30.59044 55.93477 53.82447 1.000 20.79939 178 LYS A C 1
ATOM 1434 O O . LYS A 1 178 ? 30.18432 57.09786 53.81116 1.000 24.07098 178 LYS A O 1
ATOM 1440 N N . GLY A 1 179 ? 29.94736 54.96930 53.19695 1.000 15.70079 179 GLY A N 1
ATOM 1441 C CA . GLY A 1 179 ? 28.66236 55.23783 52.57072 1.000 13.12306 179 GLY A CA 1
ATOM 1442 C C . GLY A 1 179 ? 28.73120 55.82467 51.18961 1.000 17.24479 179 GLY A C 1
ATOM 1443 O O . GLY A 1 179 ? 27.69821 56.25546 50.66576 1.000 23.99754 179 GLY A O 1
ATOM 1444 N N . GLU A 1 180 ? 29.89979 55.86138 50.57630 1.000 21.81875 180 GLU A N 1
ATOM 1445 C CA . GLU A 1 180 ? 30.05108 56.48519 49.27399 1.000 22.24333 180 GLU A CA 1
ATOM 1446 C C . GLU A 1 180 ? 29.98344 55.49954 48.13211 1.000 29.10678 180 GLU A C 1
ATOM 1447 O O . GLU A 1 180 ? 30.04961 55.90867 46.96770 1.000 29.04164 180 GLU A O 1
ATOM 1453 N N . ALA A 1 181 ? 29.88325 54.21147 48.42249 1.000 17.67916 181 ALA A N 1
ATOM 1454 C CA . ALA A 1 181 ? 29.58866 53.24300 47.39393 1.000 18.78228 181 ALA A CA 1
ATOM 1455 C C . ALA A 1 181 ? 28.08312 53.06069 47.31816 1.000 16.60594 181 ALA A C 1
ATOM 1456 O O . ALA A 1 181 ? 27.31282 53.55078 48.18053 1.000 17.35133 181 ALA A O 1
ATOM 1458 N N . PRO A 1 182 ? 27.62459 52.36367 46.28748 1.000 19.40681 182 PRO A N 1
ATOM 1459 C CA . PRO A 1 182 ? 26.18847 52.11411 46.14790 1.000 17.99738 182 PRO A CA 1
ATOM 1460 C C . PRO A 1 182 ? 25.67205 51.31140 47.34147 1.000 16.12659 182 PRO A C 1
ATOM 1461 O O . PRO A 1 182 ? 26.38998 50.44861 47.88052 1.000 17.35328 182 PRO A O 1
ATOM 1465 N N . LYS A 1 183 ? 24.45773 51.65741 47.79448 1.000 14.70514 183 LYS A N 1
ATOM 1466 C CA . LYS A 1 183 ? 23.77150 50.96259 48.87937 1.000 13.22232 183 LYS A CA 1
ATOM 1467 C C . LYS A 1 183 ? 22.68714 50.06224 48.29460 1.000 19.65886 183 LYS A C 1
ATOM 1468 O O . LYS A 1 183 ? 21.88297 50.51060 47.47800 1.000 18.87027 183 LYS A O 1
ATOM 1474 N N . TYR A 1 184 ? 22.64286 48.80857 48.74106 1.000 12.73304 184 TYR A N 1
ATOM 1475 C CA . TYR A 1 184 ? 21.75226 47.79461 48.18029 1.000 12.67156 184 TYR A CA 1
ATOM 1476 C C . TYR A 1 184 ? 20.74904 47.30804 49.22513 1.000 14.45615 184 TYR A C 1
ATOM 1477 O O . TYR A 1 184 ? 21.08680 47.17312 50.40573 1.000 14.29003 184 TYR A O 1
ATOM 1486 N N . ASP A 1 185 ? 19.51562 47.02593 48.78081 1.000 12.23351 185 ASP A N 1
ATOM 1487 C CA . ASP A 1 185 ? 18.50052 46.55040 49.71817 1.000 13.73740 185 ASP A CA 1
ATOM 1488 C C . ASP A 1 185 ? 18.67487 45.05045 49.93827 1.000 11.41940 185 ASP A C 1
ATOM 1489 O O . ASP A 1 185 ? 19.48396 44.41350 49.29118 1.000 10.61613 185 ASP A O 1
ATOM 1494 N N . PHE A 1 186 ? 17.94164 44.52411 50.92114 1.000 11.19426 186 PHE A N 1
ATOM 1495 C CA . PHE A 1 186 ? 18.12359 43.12421 51.29844 1.000 9.73118 186 PHE A CA 1
ATOM 1496 C C . PHE A 1 186 ? 18.00269 42.19340 50.09372 1.000 9.34217 186 PHE A C 1
ATOM 1497 O O . PHE A 1 186 ? 18.80312 41.27266 49.93297 1.000 10.41628 186 PHE A O 1
ATOM 1505 N N . PHE A 1 187 ? 16.98953 42.40283 49.23931 1.000 10.86309 187 PHE A N 1
ATOM 1506 C CA . PHE A 1 187 ? 16.76135 41.42462 48.18147 1.000 10.77162 187 PHE A CA 1
ATOM 1507 C C . PHE A 1 187 ? 17.80645 41.54000 47.06966 1.000 9.46756 187 PHE A C 1
ATOM 1508 O O . PHE A 1 187 ? 18.15029 40.54867 46.40973 1.000 9.88922 187 PHE A O 1
ATOM 1516 N N . ALA A 1 188 ? 18.30962 42.75916 46.82065 1.000 10.89827 188 ALA A N 1
ATOM 1517 C CA . ALA A 1 188 ? 19.43084 42.86403 45.90696 1.000 8.46355 188 ALA A CA 1
ATOM 1518 C C . ALA A 1 188 ? 20.61441 42.03628 46.40398 1.000 8.952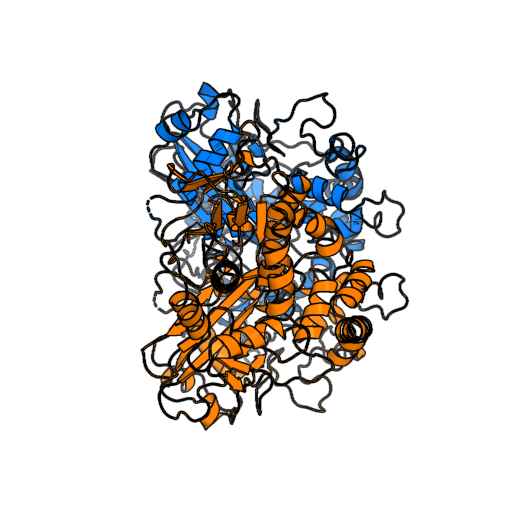90 188 ALA A C 1
ATOM 1519 O O . ALA A 1 188 ? 21.24833 41.32193 45.63510 1.000 10.77634 188 ALA A O 1
ATOM 1521 N N . ILE A 1 189 ? 20.97733 42.21203 47.66833 1.000 7.57835 189 ILE A N 1
ATOM 1522 C CA . ILE A 1 189 ? 22.13608 41.50965 48.21497 1.000 9.51824 189 ILE A CA 1
ATOM 1523 C C . ILE A 1 189 ? 21.88791 40.00273 48.17866 1.000 8.23883 189 ILE A C 1
ATOM 1524 O O . ILE A 1 189 ? 22.77351 39.21857 47.81542 1.000 9.30482 189 ILE A O 1
ATOM 1529 N N . GLN A 1 190 ? 20.63696 39.61191 48.47225 1.000 10.83288 190 GLN A N 1
ATOM 1530 C CA . GLN A 1 190 ? 20.26729 38.19724 48.44005 1.000 7.91197 190 GLN A CA 1
ATOM 1531 C C . GLN A 1 190 ? 20.47818 37.60162 47.04961 1.000 9.38497 190 GLN A C 1
ATOM 1532 O O . GLN A 1 190 ? 21.02106 36.50474 46.90517 1.000 8.07524 190 GLN A O 1
ATOM 1538 N N . TRP A 1 191 ? 20.10193 38.33516 46.01142 1.000 8.99477 191 TRP A N 1
ATOM 1539 C CA . TRP A 1 191 ? 20.29314 37.83347 44.65076 1.000 8.38160 191 TRP A CA 1
ATOM 1540 C C . TRP A 1 191 ? 21.78200 37.79220 44.29066 1.000 9.53974 191 TRP A C 1
ATOM 1541 O O . TRP A 1 191 ? 22.24985 36.84462 43.64809 1.000 9.97984 191 TRP A O 1
ATOM 1552 N N . MET A 1 192 ? 22.55398 38.81675 44.69745 1.000 9.85032 192 MET A N 1
ATOM 1553 C CA . MET A 1 192 ? 23.99921 38.77223 44.44955 1.000 9.52018 192 MET A CA 1
ATOM 1554 C C . MET A 1 192 ? 24.64656 37.54353 45.10464 1.000 9.04831 192 MET A C 1
ATOM 1555 O O . MET A 1 192 ? 25.43086 36.84366 44.46818 1.000 9.30616 192 MET A O 1
ATOM 1560 N N . GLU A 1 193 ? 24.22167 37.21336 46.32406 1.000 8.15715 193 GLU A N 1
ATOM 1561 C CA . GLU A 1 193 ? 24.74638 36.02718 46.98011 1.000 6.83802 193 GLU A CA 1
ATOM 1562 C C . GLU A 1 193 ? 24.34249 34.76839 46.21886 1.000 10.62164 193 GLU A C 1
ATOM 1563 O O . GLU A 1 193 ? 25.16469 33.88922 45.98915 1.000 10.72467 193 GLU A O 1
ATOM 1569 N N . THR A 1 194 ? 23.04638 34.66216 45.85657 1.000 7.86878 194 THR A N 1
ATOM 1570 C CA . THR A 1 194 ? 22.56107 33.50012 45.12772 1.000 10.22620 194 THR A CA 1
ATOM 1571 C C . THR A 1 194 ? 23.32541 33.29120 43.82499 1.000 10.26967 194 THR A C 1
ATOM 1572 O O . THR A 1 194 ? 23.61861 32.14735 43.45033 1.000 12.26060 194 THR A O 1
ATOM 1576 N N . GLN A 1 195 ? 23.73474 34.38938 43.17782 1.000 10.15319 195 GLN A N 1
ATOM 1577 C CA . GLN A 1 195 ? 24.43225 34.32204 41.90050 1.000 10.44801 195 GLN A CA 1
ATOM 1578 C C . GLN A 1 195 ? 25.92686 34.37631 42.04362 1.000 18.36500 195 GLN A C 1
ATOM 1579 O O . GLN A 1 195 ? 26.61719 34.44823 41.02332 1.000 26.22339 195 GLN A O 1
ATOM 1585 N N . ASN A 1 196 ? 26.45027 34.38251 43.26567 1.000 12.09094 196 ASN A N 1
ATOM 1586 C CA . ASN A 1 196 ? 27.89710 34.48296 43.38026 1.000 9.09187 196 ASN A CA 1
ATOM 1587 C C . ASN A 1 196 ? 28.49876 33.37240 44.24819 1.000 11.35431 196 ASN A C 1
ATOM 1588 O O . ASN A 1 196 ? 29.67317 33.02593 44.06893 1.000 11.67598 196 ASN A O 1
ATOM 1593 N N . THR A 1 197 ? 27.74468 32.86959 45.22880 1.000 10.54880 197 THR A N 1
ATOM 1594 C CA . THR A 1 197 ? 28.34687 31.95608 46.21129 1.000 8.76070 197 THR A CA 1
ATOM 1595 C C . THR A 1 197 ? 27.26571 31.03131 46.79305 1.000 8.44987 197 THR A C 1
ATOM 1596 O O . THR A 1 197 ? 26.15775 30.92551 46.26075 1.000 12.36834 197 THR A O 1
ATOM 1600 N N . GLY A 1 198 ? 27.62315 30.39611 47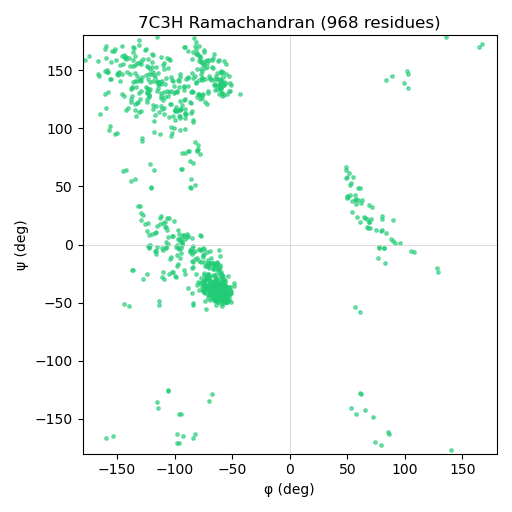.88895 1.000 7.18054 198 GLY A N 1
ATOM 1601 C CA . GLY A 1 198 ? 26.69889 29.46852 48.56807 1.000 9.51587 198 GLY A CA 1
ATOM 1602 C C . GLY A 1 198 ? 25.76368 30.20445 49.52646 1.000 7.25694 198 GLY A C 1
ATOM 1603 O O . GLY A 1 198 ? 26.02020 31.34427 49.95356 1.000 5.82750 198 GLY A O 1
ATOM 1604 N N . THR A 1 199 ? 24.63730 29.52421 49.84252 1.000 9.10880 199 THR A N 1
ATOM 1605 C CA . THR A 1 199 ? 23.57332 30.11952 50.66575 1.000 8.29844 199 THR A CA 1
ATOM 1606 C C . THR A 1 199 ? 24.14746 30.62585 51.97846 1.000 6.24177 199 THR A C 1
ATOM 1607 O O . THR A 1 199 ? 24.85812 29.89790 52.64789 1.000 7.46247 199 THR A O 1
ATOM 1611 N N . ASN A 1 200 ? 23.84404 31.89143 52.32301 1.000 7.33810 200 ASN A N 1
ATOM 1612 C CA . ASN A 1 200 ? 24.23099 32.61138 53.55255 1.000 5.89675 200 ASN A CA 1
ATOM 1613 C C . ASN A 1 200 ? 25.69056 33.12386 53.59897 1.000 7.52848 200 ASN A C 1
ATOM 1614 O O . ASN A 1 200 ? 26.05072 33.80483 54.63832 1.000 7.85569 200 ASN A O 1
ATOM 1619 N N . LEU A 1 201 ? 26.54954 32.85867 52.58427 1.000 6.25273 201 LEU A N 1
ATOM 1620 C CA . LEU A 1 201 ? 27.96056 33.19123 52.78784 1.000 4.71989 201 LEU A CA 1
ATOM 1621 C C . LEU A 1 201 ? 28.23339 34.68923 52.67978 1.000 6.21944 201 LEU A C 1
ATOM 1622 O O . LEU A 1 201 ? 29.32939 35.11490 53.05903 1.000 8.43980 201 LEU A O 1
ATOM 1627 N N . PHE A 1 202 ? 27.24658 35.48709 52.25145 1.000 8.09013 202 PHE A N 1
ATOM 1628 C CA . PHE A 1 202 ? 27.48128 36.92684 52.29948 1.000 9.70421 202 PHE A CA 1
ATOM 1629 C C . PHE A 1 202 ? 27.40093 37.42121 53.74106 1.000 9.09740 202 PHE A C 1
ATOM 1630 O O . PHE A 1 202 ? 27.69272 38.60105 54.02888 1.000 9.24532 202 PHE A O 1
ATOM 1638 N N . ASP A 1 203 ? 26.97646 36.53855 54.66392 1.000 6.09317 203 ASP A N 1
ATOM 1639 C CA . ASP A 1 203 ? 27.02007 36.93479 56.06857 1.000 7.35232 203 ASP A CA 1
ATOM 1640 C C . ASP A 1 203 ? 28.34950 36.59107 56.72752 1.000 7.32468 203 ASP A C 1
ATOM 1641 O O . ASP A 1 203 ? 28.49083 36.77195 57.95978 1.000 8.43701 203 ASP A O 1
ATOM 1646 N N . GLN A 1 204 ? 29.33123 36.11998 55.96088 1.000 7.41236 204 GLN A N 1
ATOM 1647 C CA . GLN A 1 204 ? 30.70420 35.97283 56.44795 1.000 7.72149 204 GLN A CA 1
ATOM 1648 C C . GLN A 1 204 ? 31.51021 37.18174 56.00039 1.000 6.55906 204 GLN A C 1
ATOM 1649 O O . GLN A 1 204 ? 30.95664 38.15518 55.46696 1.000 7.23459 204 GLN A O 1
ATOM 1655 N N . ALA A 1 205 ? 32.82856 37.13714 56.17876 1.000 6.33486 205 ALA A N 1
ATOM 1656 C CA . ALA A 1 205 ? 33.64781 38.33632 55.91583 1.000 7.82925 205 ALA A CA 1
ATOM 1657 C C . ALA A 1 205 ? 33.58359 38.84655 54.48147 1.000 8.93885 205 ALA A C 1
ATOM 1658 O O . ALA A 1 205 ? 33.74462 38.06645 53.53827 1.000 6.79833 205 ALA A O 1
ATOM 1660 N N . PHE A 1 206 ? 33.43095 40.18761 54.31741 1.000 7.26718 206 PHE A N 1
ATOM 1661 C CA . PHE A 1 206 ? 33.66397 40.82261 53.01436 1.000 9.24384 206 PHE A CA 1
ATOM 1662 C C . PHE A 1 206 ? 35.02279 40.43039 52.45142 1.000 7.42630 206 PHE A C 1
ATOM 1663 O O . PHE A 1 206 ? 35.17276 40.18225 51.24600 1.000 8.35666 206 PHE A O 1
ATOM 1671 N N . SER A 1 207 ? 36.04930 40.40674 53.29477 1.000 8.18741 207 SER A N 1
ATOM 1672 C CA . SER A 1 207 ? 37.37437 40.12087 52.75622 1.000 8.21792 207 SER A CA 1
ATOM 1673 C C . SER A 1 207 ? 37.44780 38.72744 52.12956 1.000 9.70025 207 SER A C 1
ATOM 1674 O O . SER A 1 207 ? 38.16385 38.54619 51.15121 1.000 7.13477 207 SER A O 1
ATOM 1677 N N . GLU A 1 208 ? 36.69086 37.74384 52.66066 1.000 8.45297 208 GLU A N 1
ATOM 1678 C CA . GLU A 1 208 ? 36.74000 36.41753 52.06749 1.000 7.76381 208 GLU A CA 1
ATOM 1679 C C . GLU A 1 208 ? 35.98754 36.39954 50.73309 1.000 8.03021 208 GLU A C 1
ATOM 1680 O O . GLU A 1 208 ? 36.39799 35.68117 49.81711 1.000 10.23756 208 GLU A O 1
ATOM 1686 N N . SER A 1 209 ? 34.87997 37.16371 50.62853 1.000 7.74872 209 SER A N 1
ATOM 1687 C CA . SER A 1 209 ? 34.23179 37.29480 49.33203 1.000 8.46127 209 SER A CA 1
ATOM 1688 C C . SER A 1 209 ? 35.16327 37.95872 48.31625 1.000 11.10928 209 SER A C 1
ATOM 1689 O O . SER A 1 209 ? 35.16843 37.57733 47.14654 1.000 9.40255 209 SER A O 1
ATOM 1692 N N . VAL A 1 210 ? 35.92198 38.97644 48.73864 1.000 8.80060 210 VAL A N 1
ATOM 1693 C CA . VAL A 1 210 ? 36.86074 39.60932 47.80545 1.000 8.96574 210 VAL A CA 1
ATOM 1694 C C . VAL A 1 210 ? 37.89251 38.60393 47.33177 1.000 8.91215 210 VAL A C 1
ATOM 1695 O O . VAL A 1 210 ? 38.15397 38.49945 46.13153 1.000 9.20853 210 VAL A O 1
ATOM 1699 N N . ILE A 1 211 ? 38.48994 37.84550 48.26580 1.000 7.45379 211 ILE A N 1
ATOM 1700 C CA . ILE A 1 211 ? 39.54585 36.91687 47.90342 1.000 7.59747 211 ILE A CA 1
ATOM 1701 C C . ILE A 1 211 ? 38.97608 35.78141 47.05436 1.000 8.86069 211 ILE A C 1
ATOM 1702 O O . ILE A 1 211 ? 39.59188 35.36046 46.06746 1.000 9.51588 211 ILE A O 1
ATOM 1707 N N . ASP A 1 212 ? 37.75094 35.32025 47.36435 1.000 9.13996 212 ASP A N 1
ATOM 1708 C CA . ASP A 1 212 ? 37.16401 34.30128 46.49852 1.000 9.78251 212 ASP A CA 1
ATOM 1709 C C . ASP A 1 212 ? 37.00164 34.80551 45.06504 1.000 11.99192 212 ASP A C 1
ATOM 1710 O O . ASP A 1 212 ? 37.25310 34.05193 44.09284 1.000 11.74768 212 ASP A O 1
ATOM 1715 N N . SER A 1 213 ? 36.51258 36.05002 44.92627 1.000 9.47589 213 SER A N 1
ATOM 1716 C CA . SER A 1 213 ? 36.33081 36.64644 43.61344 1.000 9.37655 213 SER A CA 1
ATOM 1717 C C . SER A 1 213 ? 37.68450 36.80515 42.92339 1.000 11.06666 213 SER A C 1
ATOM 1718 O O . SER A 1 213 ? 37.80681 36.68420 41.69251 1.000 10.61570 213 SER A O 1
ATOM 1721 N N . PHE A 1 214 ? 38.69793 37.14932 43.71084 1.000 10.07618 214 PHE A N 1
ATOM 1722 C CA . PHE A 1 214 ? 40.05023 37.28487 43.17972 1.000 10.40659 214 PHE A CA 1
ATOM 1723 C C . PHE A 1 214 ? 40.53763 35.96187 42.61410 1.000 12.13058 214 PHE A C 1
ATOM 1724 O O . PHE A 1 214 ? 41.25986 35.93041 41.61157 1.000 11.40357 214 PHE A O 1
ATOM 1732 N N . ASP A 1 215 ? 40.19942 34.85108 43.27872 1.000 9.87101 215 ASP A N 1
ATOM 1733 C CA . ASP A 1 215 ? 40.62783 33.53730 42.80465 1.000 9.49799 215 ASP A CA 1
ATOM 1734 C C . ASP A 1 215 ? 39.76145 32.96698 41.66217 1.000 11.71736 215 ASP A C 1
ATOM 1735 O O . ASP A 1 215 ? 40.28194 32.26174 40.80053 1.000 14.10557 215 ASP A O 1
ATOM 1740 N N . PHE A 1 216 ? 38.47299 33.21526 41.65097 1.000 9.32928 216 PHE A N 1
ATOM 1741 C CA . PHE A 1 216 ? 37.61161 32.64986 40.63895 1.000 11.51510 216 PHE A CA 1
ATOM 1742 C C . PHE A 1 216 ? 37.45918 33.52742 39.41886 1.000 11.21652 216 PHE A C 1
ATOM 1743 O O . PHE A 1 216 ? 37.18486 33.01484 38.34079 1.000 11.89135 216 PHE A O 1
ATOM 1751 N N . ASP A 1 217 ? 37.64873 34.82701 39.55565 1.000 10.37024 217 ASP A N 1
ATOM 1752 C CA . ASP A 1 217 ? 37.52156 35.78406 38.44827 1.000 12.16885 217 ASP A CA 1
ATOM 1753 C C . ASP A 1 217 ? 38.72755 36.74526 38.48439 1.000 13.24145 217 ASP A C 1
ATOM 1754 O O . ASP A 1 217 ? 38.59504 37.96720 38.59996 1.000 13.61671 217 ASP A O 1
ATOM 1759 N N . ASN A 1 218 ? 39.92088 36.16083 38.43719 1.000 12.49234 218 ASN A N 1
ATOM 1760 C CA . ASN A 1 218 ? 41.15878 36.92867 38.56568 1.000 11.79249 218 ASN A CA 1
ATOM 1761 C C . ASN A 1 218 ? 41.32338 37.87768 37.38924 1.000 14.05594 218 ASN A C 1
ATOM 1762 O O . ASN A 1 218 ? 40.99730 37.52705 36.25772 1.000 15.38622 218 ASN A O 1
ATOM 1767 N N . PRO A 1 219 ? 41.84357 39.07176 37.62986 1.000 16.94576 219 PRO A N 1
ATOM 1768 C CA . PRO A 1 219 ? 42.05545 40.04023 36.53068 1.000 17.61292 219 PRO A CA 1
ATOM 1769 C C . PRO A 1 219 ? 42.94868 39.52612 35.40637 1.000 17.59366 219 PRO A C 1
ATOM 1770 O O . PRO A 1 219 ? 42.80174 39.98952 34.26496 1.000 19.91271 219 PRO A O 1
ATOM 1774 N N . THR A 1 220 ? 43.87279 38.58475 35.68335 1.000 16.45939 220 THR A N 1
ATOM 1775 C CA . THR A 1 220 ? 44.76990 38.05044 34.66097 1.000 14.39448 220 THR A CA 1
ATOM 1776 C C . THR A 1 220 ? 44.07729 37.04717 33.75793 1.000 17.65986 220 THR A C 1
ATOM 1777 O O . THR A 1 220 ? 44.70841 36.56774 32.82910 1.000 16.65262 220 THR A O 1
ATOM 1781 N N . LYS A 1 221 ? 42.80934 36.69460 34.02000 1.000 18.81945 221 LYS A N 1
ATOM 1782 C CA . LYS A 1 221 ? 42.06673 35.73460 33.19665 1.000 18.97863 221 LYS A CA 1
ATOM 1783 C C . LYS A 1 221 ? 42.89338 34.46815 32.96106 1.000 18.23899 221 LYS A C 1
ATOM 1784 O O . LYS A 1 221 ? 43.32785 34.17673 31.82596 1.000 18.48488 221 LYS A O 1
ATOM 1790 N N . PRO A 1 222 ? 43.14590 33.71496 34.03329 1.000 13.12099 222 PRO A N 1
ATOM 1791 C CA . PRO A 1 222 ? 44.07211 32.58933 33.99027 1.000 13.99825 222 PRO A CA 1
ATOM 1792 C C . PRO A 1 222 ? 43.51725 31.34085 33.32390 1.000 11.13881 222 PRO A C 1
ATOM 1793 O O . PRO A 1 222 ? 42.30285 31.12126 33.20575 1.000 14.71108 222 PRO A O 1
ATOM 1797 N N . GLU A 1 223 ? 44.48890 30.53860 32.86936 1.000 14.81507 223 GLU A N 1
ATOM 1798 C CA . GLU A 1 223 ? 44.30004 29.11854 32.61149 1.000 12.99139 223 GLU A CA 1
ATOM 1799 C C . GLU A 1 223 ? 44.12214 28.38845 33.92841 1.000 13.36704 223 GLU A C 1
ATOM 1800 O O . GLU A 1 223 ? 44.82681 28.67101 34.90272 1.000 13.93008 223 GLU A O 1
ATOM 1806 N N . TRP A 1 224 ? 43.22535 27.38673 33.91718 1.000 11.28298 224 TRP A N 1
ATOM 1807 C CA . TRP A 1 224 ? 43.04226 26.49773 35.04982 1.000 11.17424 224 TRP A CA 1
ATOM 1808 C C . TRP A 1 224 ? 43.56367 25.10997 34.72998 1.000 12.29396 224 TRP A C 1
ATOM 1809 O O . TRP A 1 224 ? 43.50920 24.65505 33.58293 1.000 11.08639 224 TRP A O 1
ATOM 1820 N N . TYR A 1 225 ? 44.01287 24.38390 35.76245 1.000 10.31686 225 TYR A N 1
ATOM 1821 C CA . TYR A 1 225 ? 44.55265 23.04978 35.56686 1.000 11.54350 225 TYR A CA 1
ATOM 1822 C C . TYR A 1 225 ? 43.96090 22.07210 36.57338 1.000 11.68957 225 TYR A C 1
ATOM 1823 O O . TYR A 1 225 ? 43.52105 22.47334 37.67066 1.000 11.92345 225 TYR A O 1
ATOM 1832 N N . CYS A 1 226 ? 43.96351 20.78583 36.21871 1.000 12.37398 226 CYS A N 1
ATOM 1833 C CA . CYS A 1 226 ? 43.70465 19.73780 37.18669 1.000 9.91748 226 CYS A CA 1
ATOM 1834 C C . CYS A 1 226 ? 44.72581 18.60350 36.97674 1.000 10.87080 226 CYS A C 1
ATOM 1835 O O . CYS A 1 226 ? 45.51421 18.62078 36.04164 1.000 13.13493 226 CYS A O 1
ATOM 1838 N N . ILE A 1 227 ? 44.77809 17.65290 37.88264 1.000 12.07890 227 ILE A N 1
ATOM 1839 C CA . ILE A 1 227 ? 45.79116 16.60968 37.81276 1.000 11.43969 227 ILE A CA 1
ATOM 1840 C C . ILE A 1 227 ? 45.13403 15.38744 37.19446 1.000 14.15406 227 ILE A C 1
ATOM 1841 O O . ILE A 1 227 ? 44.16361 14.85174 37.74548 1.000 12.41758 227 ILE A O 1
ATOM 1846 N N . GLU A 1 228 ? 45.59565 14.97640 36.01095 1.000 11.86103 228 GLU A N 1
ATOM 1847 C CA . GLU A 1 228 ? 44.90880 13.84663 35.38288 1.000 16.09902 228 GLU A CA 1
ATOM 1848 C C . GLU A 1 228 ? 45.23601 12.56351 36.14701 1.000 13.24855 228 GLU A C 1
ATOM 1849 O O . GLU A 1 228 ? 46.39798 12.18692 36.26278 1.000 13.43195 228 GLU A O 1
ATOM 1855 N N . GLY A 1 229 ? 44.21771 11.89211 36.66361 1.000 10.76526 229 GLY A N 1
ATOM 1856 C CA . GLY A 1 229 ? 44.38023 10.74789 37.56387 1.000 11.42543 229 GLY A CA 1
ATOM 1857 C C . GLY A 1 229 ? 44.01130 11.06875 39.00982 1.000 9.54758 229 GLY A C 1
ATOM 1858 O O . GLY A 1 229 ? 44.06740 10.18526 39.85635 1.000 11.85222 229 GLY A O 1
ATOM 1859 N N . GLY A 1 230 ? 43.71952 12.33692 39.30287 1.000 11.59769 230 GLY A N 1
ATOM 1860 C CA . GLY A 1 230 ? 43.28732 12.70343 40.65770 1.000 13.77538 230 GLY A CA 1
ATOM 1861 C C . GLY A 1 230 ? 44.38772 13.35725 41.46762 1.000 13.76163 230 GLY A C 1
ATOM 1862 O O . GLY A 1 230 ? 45.57937 13.04681 41.33042 1.000 12.80174 230 GLY A O 1
ATOM 1863 N N . THR A 1 231 ? 43.97967 14.28692 42.33864 1.000 11.24261 231 THR A N 1
ATOM 1864 C CA . THR A 1 231 ? 44.92287 15.02282 43.16855 1.000 12.23661 231 THR A CA 1
ATOM 1865 C C . THR A 1 231 ? 45.72288 14.10211 44.06659 1.000 11.09469 231 THR A C 1
ATOM 1866 O O . THR A 1 231 ? 46.85992 14.40847 44.39520 1.000 11.71044 231 THR A O 1
ATOM 1870 N N . SER A 1 232 ? 45.17463 12.94545 44.44441 1.000 11.89678 232 SER A N 1
ATOM 1871 C CA . SER A 1 232 ? 45.93237 12.04994 45.29620 1.000 11.03575 232 SER A CA 1
ATOM 1872 C C . SER A 1 232 ? 47.23431 11.57716 44.65526 1.000 9.46815 232 SER A C 1
ATOM 1873 O O . SER A 1 232 ? 48.08849 11.04131 45.38152 1.000 11.31491 232 SER A O 1
ATOM 1876 N N . LEU A 1 233 ? 47.38805 11.69833 43.33278 1.000 10.42482 233 LEU A N 1
ATOM 1877 C CA . LEU A 1 233 ? 48.71060 11.43002 42.75083 1.000 11.68532 233 LEU A CA 1
ATOM 1878 C C . LEU A 1 233 ? 49.77198 12.32709 43.40433 1.000 11.09326 233 LEU A C 1
ATOM 1879 O O . LEU A 1 233 ? 50.92795 11.91966 43.54271 1.000 9.51311 233 LEU A O 1
ATOM 1884 N N . LEU A 1 234 ? 49.38857 13.56033 43.81617 1.000 11.29607 234 LEU A N 1
ATOM 1885 C CA . LEU A 1 234 ? 50.37007 14.42424 44.44161 1.000 8.61489 234 LEU A CA 1
ATOM 1886 C C . LEU A 1 234 ? 50.77211 13.86310 45.80495 1.000 10.31227 234 LEU A C 1
ATOM 1887 O O . LEU A 1 234 ? 51.94714 13.91123 46.20022 1.000 9.54057 234 LEU A O 1
ATOM 1892 N N . VAL A 1 235 ? 49.79956 13.35798 46.54996 1.000 9.51083 235 VAL A N 1
ATOM 1893 C CA . VAL A 1 235 ? 50.07953 12.76753 47.86185 1.000 11.81551 235 VAL A CA 1
ATOM 1894 C C . VAL A 1 235 ? 51.00489 11.56980 47.69786 1.000 12.29922 235 VAL A C 1
ATOM 1895 O O . VAL A 1 235 ? 51.98689 11.42264 48.42864 1.000 11.69590 235 VAL A O 1
ATOM 1899 N N . ASP A 1 236 ? 50.72086 10.72164 46.70911 1.000 12.75664 236 ASP A N 1
ATOM 1900 C CA . ASP A 1 236 ? 51.59450 9.57748 46.44053 1.000 10.82227 236 ASP A CA 1
ATOM 1901 C C . ASP A 1 236 ? 53.02964 10.01989 46.20239 1.000 14.25492 236 ASP A C 1
ATOM 1902 O O . ASP A 1 236 ? 53.96081 9.42964 46.73277 1.000 14.97042 236 ASP A O 1
ATOM 1907 N N . ALA A 1 237 ? 53.20736 11.03709 45.38855 1.000 11.53675 237 ALA A N 1
ATOM 1908 C CA . ALA A 1 237 ? 54.55143 11.48898 45.02894 1.000 11.82653 237 ALA A CA 1
ATOM 1909 C C . ALA A 1 237 ? 55.28488 12.07478 46.22995 1.000 17.62874 237 ALA A C 1
ATOM 1910 O O . ALA A 1 237 ? 56.47766 11.78615 46.46285 1.000 14.83196 237 ALA A O 1
ATOM 1912 N N . MET A 1 238 ? 54.56841 12.86173 47.02897 1.000 12.77993 238 MET A N 1
ATOM 1913 C CA . MET A 1 238 ? 55.13787 13.43360 48.24514 1.000 13.25744 238 MET A CA 1
ATOM 1914 C C . MET A 1 238 ? 55.49663 12.34962 49.24938 1.000 18.58629 238 MET A C 1
ATOM 1915 O O . MET A 1 238 ? 56.52643 12.43212 49.91185 1.000 16.32936 238 MET A O 1
ATOM 1920 N N . LYS A 1 239 ? 54.64895 11.32682 49.39161 1.000 14.24233 239 LYS A N 1
ATOM 1921 C CA . LYS A 1 239 ? 54.95132 10.20439 50.28321 1.000 17.34317 239 LYS A CA 1
ATOM 1922 C C . LYS A 1 239 ? 56.19927 9.47141 49.85682 1.000 18.17036 239 LYS A C 1
ATOM 1923 O O . LYS A 1 239 ? 56.96056 8.97452 50.70661 1.000 19.12296 239 LYS A O 1
ATOM 1929 N N . GLU A 1 240 ? 56.39425 9.32156 48.54851 1.000 18.79079 240 GLU A N 1
ATOM 1930 C CA . GLU A 1 240 ? 57.48748 8.43113 48.15914 1.000 26.85010 240 GLU A CA 1
ATOM 1931 C C . GLU A 1 240 ? 58.83520 9.02992 48.44873 1.000 22.07029 240 GLU A C 1
ATOM 1932 O O . GLU A 1 240 ? 59.77792 8.27908 48.68359 1.000 22.07918 240 GLU A O 1
ATOM 1938 N N . THR A 1 241 ? 58.95161 10.35695 48.50868 1.000 20.76150 241 THR A N 1
ATOM 1939 C CA . THR A 1 241 ? 60.24707 10.93049 48.83737 1.000 18.09618 241 THR A CA 1
ATOM 1940 C C . THR A 1 241 ? 60.54384 10.97091 50.34900 1.000 18.05087 241 THR A C 1
ATOM 1941 O O . THR A 1 241 ? 61.69214 11.23627 50.73215 1.000 20.95007 241 THR A O 1
ATOM 1945 N N . LEU A 1 242 ? 59.55683 10.73617 51.22198 1.000 17.92192 242 LEU A N 1
ATOM 1946 C CA . LEU A 1 242 ? 59.77256 10.94068 52.65378 1.000 15.14423 242 LEU A CA 1
ATOM 1947 C C . LEU A 1 242 ? 60.94329 10.10096 53.15805 1.000 18.26081 242 LEU A C 1
ATOM 1948 O O . LEU A 1 242 ? 60.97547 8.88085 52.95807 1.000 16.43833 242 LEU A O 1
ATOM 1953 N N . VAL A 1 243 ? 61.88457 10.75667 53.85678 1.000 13.13925 243 VAL A N 1
ATOM 1954 C CA . VAL A 1 243 ? 62.92608 9.99922 54.54642 1.000 18.51565 243 VAL A CA 1
ATOM 1955 C C . VAL A 1 243 ? 62.35550 9.24972 55.75510 1.000 18.46763 243 VAL A C 1
ATOM 1956 O O . VAL A 1 243 ? 62.77896 8.12464 56.06563 1.000 19.29656 243 VAL A O 1
ATOM 1960 N N . HIS A 1 244 ? 61.41915 9.85481 56.49312 1.000 15.11985 244 HIS A N 1
ATOM 1961 C CA . HIS A 1 244 ? 60.73942 9.12457 57.56151 1.000 14.76322 244 HIS A CA 1
ATOM 1962 C C . HIS A 1 244 ? 59.26956 9.03996 57.16632 1.000 16.28320 244 HIS A C 1
ATOM 1963 O O . HIS A 1 244 ? 58.63380 10.07146 56.96643 1.000 17.80577 244 HIS A O 1
ATOM 1970 N N . LYS A 1 245 ? 58.74607 7.82677 56.99463 1.000 14.76018 245 LYS A N 1
ATOM 1971 C CA . LYS A 1 245 ? 57.38817 7.65693 56.49176 1.000 15.80384 245 LYS A CA 1
ATOM 1972 C C . LYS A 1 245 ? 56.35487 8.05415 57.53470 1.000 12.63227 245 LYS A C 1
ATOM 1973 O O . LYS A 1 245 ? 56.60388 8.05875 58.72891 1.000 12.44434 245 LYS A O 1
ATOM 1979 N N . VAL A 1 246 ? 55.15164 8.36216 57.03829 1.000 12.03351 246 VAL A N 1
ATOM 1980 C CA . VAL A 1 246 ? 54.03001 8.68873 57.90722 1.000 12.63482 246 VAL A CA 1
ATOM 1981 C C . VAL A 1 246 ? 53.71188 7.53101 58.83010 1.000 13.96321 246 VAL A C 1
ATOM 1982 O O . VAL A 1 246 ? 53.66253 6.36381 58.40477 1.000 17.12628 246 VAL A O 1
ATOM 1986 N N . GLN A 1 247 ? 53.42132 7.84744 60.06377 1.000 9.58264 247 GLN A N 1
ATOM 1987 C CA . GLN A 1 247 ? 52.88951 6.88129 61.03394 1.000 11.72879 247 GLN A CA 1
ATOM 1988 C C . GLN A 1 247 ? 51.38644 7.13996 61.16794 1.000 14.87535 247 GLN A C 1
ATOM 1989 O O . GLN A 1 247 ? 50.98297 8.12710 61.80214 1.000 12.83395 247 GLN A O 1
ATOM 1995 N N . ASN A 1 248 ? 50.58636 6.30081 60.50054 1.000 13.04231 248 ASN A N 1
ATOM 1996 C CA . ASN A 1 248 ? 49.13109 6.46624 60.44349 1.000 10.28920 248 ASN A CA 1
ATOM 1997 C C . ASN A 1 248 ? 48.50899 5.89452 61.71504 1.000 13.10415 248 ASN A C 1
ATOM 1998 O O . ASN A 1 248 ? 49.18789 5.24732 62.53047 1.000 13.26699 248 ASN A O 1
ATOM 2003 N N . ASN A 1 249 ? 47.21557 6.18192 61.92742 1.000 11.37573 249 ASN A N 1
ATOM 2004 C CA . ASN A 1 249 ? 46.51797 5.72730 63.13340 1.000 10.57506 249 ASN A CA 1
ATOM 2005 C C . ASN A 1 249 ? 47.19366 6.19132 64.40531 1.000 13.47873 249 ASN A C 1
ATOM 2006 O O . ASN A 1 249 ? 47.23983 5.46250 65.40779 1.000 13.90468 249 ASN A O 1
ATOM 2011 N N . LYS A 1 250 ? 47.70982 7.43427 64.37682 1.000 12.84791 250 LYS A N 1
ATOM 2012 C CA . LYS A 1 250 ? 48.41700 8.05636 65.50674 1.000 9.97958 250 LYS A CA 1
ATOM 2013 C C . LYS A 1 250 ? 47.73532 9.41545 65.70442 1.000 12.86308 250 LYS A C 1
ATOM 2014 O O . LYS A 1 250 ? 48.19789 10.39305 65.11160 1.000 13.29492 250 LYS A O 1
ATOM 2020 N N . ARG A 1 251 ? 46.67120 9.47461 66.52729 1.000 11.04512 251 ARG A N 1
ATOM 2021 C CA . ARG A 1 251 ? 45.97422 10.74497 66.75893 1.000 11.05762 251 ARG A CA 1
ATOM 2022 C C . ARG A 1 251 ? 46.52364 11.41626 68.00968 1.000 11.30739 251 ARG A C 1
ATOM 2023 O O . ARG A 1 251 ? 46.37696 10.90527 69.15011 1.000 11.77079 251 ARG A O 1
ATOM 2031 N N . VAL A 1 252 ? 47.11801 12.57661 67.79552 1.000 7.81969 252 VAL A N 1
ATOM 2032 C CA . VAL A 1 252 ? 47.69367 13.36057 68.86388 1.000 9.17837 252 VAL A CA 1
ATOM 2033 C C . VAL A 1 252 ? 46.56377 13.94419 69.69787 1.000 13.61027 252 VAL A C 1
ATOM 2034 O O . VAL A 1 252 ? 45.62127 14.52448 69.14701 1.000 11.84187 252 VAL A O 1
ATOM 2038 N N . GLU A 1 253 ? 46.63501 13.78819 71.02952 1.000 8.90799 253 GLU A N 1
ATOM 2039 C CA . GLU A 1 253 ? 45.54981 14.29318 71.90303 1.000 12.63624 253 GLU A CA 1
ATOM 2040 C C . GLU A 1 253 ? 46.03307 15.39395 72.85639 1.000 12.40977 253 GLU A C 1
ATOM 2041 O O . GLU A 1 253 ? 45.20784 16.02984 73.54520 1.000 11.65032 253 GLU A O 1
ATOM 2047 N N . ALA A 1 254 ? 47.33058 15.63265 72.90089 1.000 10.48792 254 ALA A N 1
ATOM 2048 C CA . ALA A 1 254 ? 47.85807 16.67017 73.76224 1.000 11.90320 254 ALA A CA 1
ATOM 2049 C C . ALA A 1 254 ? 49.22573 17.06606 73.22119 1.000 10.98229 254 ALA A C 1
ATOM 2050 O O . ALA A 1 254 ? 49.94913 16.23052 72.66268 1.000 11.43828 254 ALA A O 1
ATOM 2052 N N . ILE A 1 255 ? 49.58588 18.31941 73.43613 1.000 10.99186 255 ILE A N 1
ATOM 2053 C CA . ILE A 1 255 ? 50.92630 18.80836 73.09713 1.000 11.85755 255 ILE A CA 1
ATOM 2054 C C . ILE A 1 255 ? 51.43325 19.67452 74.23355 1.000 14.93849 255 ILE A C 1
ATOM 2055 O O . ILE A 1 255 ? 50.66660 20.46692 74.80338 1.000 12.21764 255 ILE A O 1
ATOM 2060 N N . SER A 1 256 ? 52.70913 19.47975 74.62060 1.000 12.97580 256 SER A N 1
ATOM 2061 C CA . SER A 1 256 ? 53.24563 20.16039 75.79851 1.000 13.36797 256 SER A CA 1
ATOM 2062 C C . SER A 1 256 ? 54.68743 20.59041 75.59482 1.000 15.03409 256 SER A C 1
ATOM 2063 O O . SER A 1 256 ? 55.42264 20.02402 74.78222 1.000 13.97137 256 SER A O 1
ATOM 2066 N N . ILE A 1 257 ? 55.10815 21.56120 76.40859 1.000 15.69296 257 ILE A N 1
ATOM 2067 C CA . ILE A 1 257 ? 56.53312 21.88303 76.55594 1.000 13.27741 257 ILE A CA 1
ATOM 2068 C C . ILE A 1 257 ? 56.85815 21.92314 78.04637 1.000 18.82916 257 ILE A C 1
ATOM 2069 O O . ILE A 1 257 ? 56.05523 22.39946 78.86170 1.000 16.48496 257 ILE A O 1
ATOM 2074 N N . ASP A 1 258 ? 58.04404 21.42733 78.39393 1.000 17.65639 258 ASP A N 1
ATOM 2075 C CA . ASP A 1 258 ? 58.50279 21.39938 79.78218 1.000 19.28936 258 ASP A CA 1
ATOM 2076 C C . ASP A 1 258 ? 59.49367 22.55469 79.91919 1.000 22.81883 258 ASP A C 1
ATOM 2077 O O . ASP A 1 258 ? 60.67463 22.41972 79.58880 1.000 22.61451 258 ASP A O 1
ATOM 2082 N N . LEU A 1 259 ? 58.99993 23.70938 80.39771 1.000 20.35850 259 LEU A N 1
ATOM 2083 C CA . LEU A 1 259 ? 59.80490 24.92860 80.44774 1.000 25.63910 259 LEU A CA 1
ATOM 2084 C C . LEU A 1 259 ? 60.88957 24.85645 81.51092 1.000 29.23644 259 LEU A C 1
ATOM 2085 O O . LEU A 1 259 ? 61.83589 25.64460 81.46295 1.000 29.30093 259 LEU A O 1
ATOM 2090 N N . ASP A 1 260 ? 60.78275 23.91242 82.43609 1.000 29.26715 260 ASP A N 1
ATOM 2091 C CA . ASP A 1 260 ? 61.83160 23.70987 83.42788 1.000 34.85216 260 ASP A CA 1
ATOM 2092 C C . ASP A 1 260 ? 62.96785 22.83267 82.93011 1.000 32.79506 260 ASP A C 1
ATOM 2093 O O . ASP A 1 260 ? 63.92113 22.60986 83.68420 1.000 34.64207 260 ASP A O 1
ATOM 2098 N N . ALA A 1 261 ? 62.89726 22.33066 81.68972 1.000 30.32902 261 ALA A N 1
ATOM 2099 C CA . ALA A 1 261 ? 63.95034 21.50547 81.10393 1.000 28.13919 261 ALA A CA 1
ATOM 2100 C C . ALA A 1 261 ? 64.84398 22.35731 80.21885 1.000 29.63815 261 ALA A C 1
ATOM 2101 O O . ALA A 1 261 ? 64.33575 23.11402 79.37235 1.000 24.81255 261 ALA A O 1
ATOM 2103 N N . PRO A 1 262 ? 66.17161 22.27073 80.37218 1.000 32.36775 262 PRO A N 1
ATOM 2104 C CA . PRO A 1 262 ? 67.05716 23.14149 79.59309 1.000 33.81808 262 PRO A CA 1
ATOM 2105 C C . PRO A 1 262 ? 67.23294 22.70528 78.15182 1.000 31.57975 262 PRO A C 1
ATOM 2106 O O . PRO A 1 262 ? 67.72293 23.49535 77.33125 1.000 33.33679 262 PRO A O 1
ATOM 2110 N N . ASP A 1 263 ? 66.86124 21.48165 77.81582 1.000 27.24625 263 ASP A N 1
ATOM 2111 C CA . ASP A 1 263 ? 67.21203 20.92983 76.51542 1.000 23.59905 263 ASP A CA 1
ATOM 2112 C C . ASP A 1 263 ? 66.48617 21.64185 75.37023 1.000 23.50050 263 ASP A C 1
ATOM 2113 O O . ASP A 1 263 ? 65.41931 22.25248 75.54831 1.000 26.33311 263 ASP A O 1
ATOM 2118 N N . ASP A 1 264 ? 67.06206 21.51840 74.16971 1.000 18.77480 264 ASP A N 1
ATOM 2119 C CA . ASP A 1 264 ? 66.31372 21.90650 72.97192 1.000 21.02542 264 ASP A CA 1
ATOM 2120 C C . ASP A 1 264 ? 65.07889 21.04009 72.83377 1.000 21.14772 264 ASP A C 1
ATOM 2121 O O . ASP A 1 264 ? 63.98132 21.54905 72.51929 1.000 18.37809 264 ASP A O 1
ATOM 2126 N N . GLY A 1 265 ? 65.24859 19.73177 73.06429 1.000 16.73018 265 GLY A N 1
ATOM 2127 C CA . GLY A 1 265 ? 64.19657 18.74995 72.85238 1.000 16.76274 265 GLY A CA 1
ATOM 2128 C C . GLY A 1 265 ? 63.19757 18.63593 73.99577 1.000 17.91631 265 GLY A C 1
ATOM 2129 O O . GLY A 1 265 ? 62.94874 17.51034 74.44326 1.000 19.65560 265 GLY A O 1
ATOM 2130 N N . ASN A 1 266 ? 62.61185 19.74606 74.47863 1.000 15.01868 266 ASN A N 1
ATOM 2131 C CA . ASN A 1 266 ? 61.77305 19.68085 75.67630 1.000 12.48629 266 ASN A CA 1
ATOM 2132 C C . ASN A 1 266 ? 60.26047 19.66832 75.39170 1.000 15.73122 266 ASN A C 1
ATOM 2133 O O . ASN A 1 266 ? 59.47350 19.94524 76.29961 1.000 17.57914 266 ASN A O 1
ATOM 2138 N N . MET A 1 267 ? 59.84592 19.31239 74.18944 1.000 11.25905 267 MET A N 1
ATOM 2139 C CA . MET A 1 267 ? 58.42248 19.21162 73.82873 1.000 12.92584 267 MET A CA 1
ATOM 2140 C C . MET A 1 267 ? 57.98510 17.76518 73.69342 1.000 14.18298 267 MET A C 1
ATOM 2141 O O . MET A 1 267 ? 58.78324 16.86340 73.41564 1.000 14.31932 267 MET A O 1
ATOM 2146 N N A SER A 1 268 ? 56.68756 17.54354 73.87921 0.332 13.39043 268 SER A N 1
ATOM 2147 N N B SER A 1 268 ? 56.68560 17.53834 73.87262 0.668 13.33402 268 SER A N 1
ATOM 2148 C CA A SER A 1 268 ? 56.15519 16.20307 73.79047 0.332 13.16041 268 SER A CA 1
ATOM 2149 C CA B SER A 1 268 ? 56.15581 16.20273 73.77141 0.668 13.06278 268 SER A CA 1
ATOM 2150 C C A SER A 1 268 ? 54.72862 16.26014 73.28085 0.332 14.66858 268 SER A C 1
ATOM 2151 C C B SER A 1 268 ? 54.73361 16.26221 73.25472 0.668 14.66350 268 SER A C 1
ATOM 2152 O O A SER A 1 268 ? 54.04956 17.28882 73.37443 0.332 15.05807 268 SER A O 1
ATOM 2153 O O B SER A 1 268 ? 54.06026 17.29814 73.33785 0.668 15.07152 268 SER A O 1
ATOM 2158 N N . VAL A 1 269 ? 54.29243 15.13880 72.74186 1.000 11.19788 269 VAL A N 1
ATOM 2159 C CA . VAL A 1 269 ? 52.89553 14.92118 72.37696 1.000 13.31150 269 VAL A CA 1
ATOM 2160 C C . VAL A 1 269 ? 52.38997 13.61893 73.01124 1.000 15.94353 269 VAL A C 1
ATOM 2161 O O . VAL A 1 269 ? 53.14989 12.68403 73.30410 1.000 16.95302 269 VAL A O 1
ATOM 2165 N N . LYS A 1 270 ? 51.07357 13.55106 73.21175 1.000 12.59785 270 LYS A N 1
ATOM 2166 C CA . LYS A 1 270 ? 50.43723 12.35683 73.74816 1.000 15.19763 270 LYS A CA 1
ATOM 2167 C C . LYS A 1 270 ? 49.57250 11.71607 72.67343 1.000 13.46273 270 LYS A C 1
ATOM 2168 O O . LYS A 1 270 ? 48.78902 12.41826 71.99937 1.000 13.56814 270 LYS A O 1
ATOM 2174 N N . ILE A 1 271 ? 49.73905 10.40366 72.48029 1.000 14.51900 271 ILE A N 1
ATOM 2175 C CA . ILE A 1 271 ? 48.95841 9.63760 71.51042 1.000 13.66258 271 ILE A CA 1
ATOM 2176 C C . ILE A 1 271 ? 48.46406 8.38783 72.22109 1.000 19.64581 271 ILE A C 1
ATOM 2177 O O . ILE A 1 271 ? 49.27914 7.61767 72.75573 1.000 18.73733 271 ILE A O 1
ATOM 2182 N N . GLY A 1 272 ? 47.14712 8.19552 72.24128 1.000 17.66313 272 GLY A N 1
ATOM 2183 C CA . GLY A 1 272 ? 46.62187 7.01593 72.93544 1.000 24.62808 272 GLY A CA 1
ATOM 2184 C C . GLY A 1 272 ? 47.14412 6.84575 74.34715 1.000 22.66920 272 GLY A C 1
ATOM 2185 O O . GLY A 1 272 ? 47.45645 5.71479 74.75405 1.000 23.60967 272 GLY A O 1
ATOM 2186 N N . GLY A 1 273 ? 47.25210 7.94633 75.10816 1.000 19.15564 273 GLY A N 1
ATOM 2187 C CA . GLY A 1 273 ? 47.63820 7.92339 76.51345 1.000 23.49044 273 GLY A CA 1
ATOM 2188 C C . GLY A 1 273 ? 49.12807 7.84834 76.76882 1.000 23.47886 273 GLY A C 1
ATOM 2189 O O . GLY A 1 273 ? 49.55923 7.93099 77.93164 1.000 26.31491 273 GLY A O 1
ATOM 2190 N N . LYS A 1 274 ? 49.93110 7.74797 75.72482 1.000 20.44106 274 LYS A N 1
ATOM 2191 C CA . LYS A 1 274 ? 51.36334 7.49745 75.83442 1.000 19.96397 274 LYS A CA 1
ATOM 2192 C C . LYS A 1 274 ? 52.11106 8.73932 75.37097 1.000 22.98448 274 LYS A C 1
ATOM 2193 O O . LYS A 1 274 ? 51.70790 9.37382 74.38191 1.000 18.67442 274 LYS A O 1
ATOM 2199 N N . ASP A 1 275 ? 53.19340 9.08370 76.08204 1.000 19.35887 275 ASP A N 1
ATOM 2200 C CA . ASP A 1 275 ? 53.97715 10.27296 75.75097 1.000 19.74058 275 ASP A CA 1
ATOM 2201 C C . ASP A 1 275 ? 55.06630 9.95686 74.72605 1.000 19.42794 275 ASP A C 1
ATOM 2202 O O . ASP A 1 275 ? 55.76331 8.93180 74.81028 1.000 21.38036 275 ASP A O 1
ATOM 2207 N N . TYR A 1 276 ? 55.19371 10.84887 73.74913 1.000 17.11669 276 TYR A N 1
ATOM 2208 C CA . TYR A 1 276 ? 56.21890 10.83082 72.71232 1.000 18.54293 276 TYR A CA 1
ATOM 2209 C C . TYR A 1 276 ? 57.00913 12.11000 72.89990 1.000 17.98423 276 TYR A C 1
ATOM 2210 O O . TYR A 1 276 ? 56.50151 13.19810 72.61762 1.000 16.00429 276 TYR A O 1
ATOM 2219 N N . SER A 1 277 ? 58.23671 11.99911 73.42201 1.000 14.73030 277 SER A N 1
ATOM 2220 C CA . SER A 1 277 ? 58.93250 13.15671 73.94576 1.000 12.15647 277 SER A CA 1
ATOM 2221 C C . SER A 1 277 ? 60.19489 13.46458 73.12407 1.000 11.86461 277 SER A C 1
ATOM 2222 O O . SER A 1 277 ? 60.51263 12.77495 72.15649 1.000 16.21387 277 SER A O 1
ATOM 2225 N N . GLY A 1 278 ? 60.88512 14.54134 73.51199 1.000 15.11576 278 GLY A N 1
ATOM 2226 C CA . GLY A 1 278 ? 62.19072 14.85067 72.96556 1.000 14.55393 278 GLY A CA 1
ATOM 2227 C C . GLY A 1 278 ? 62.17936 15.70636 71.73229 1.000 19.16817 278 GLY A C 1
ATOM 2228 O O . GLY A 1 278 ? 63.17932 15.72159 70.99843 1.000 15.51362 278 GLY A O 1
ATOM 2229 N N . TYR A 1 279 ? 61.09525 16.45730 71.48753 1.000 13.20854 279 TYR A N 1
ATOM 2230 C CA . TYR A 1 279 ? 60.97926 17.29729 70.30166 1.000 13.57610 279 TYR A CA 1
ATOM 2231 C C . TYR A 1 279 ? 61.46766 18.71507 70.53464 1.000 12.20673 279 TYR A C 1
ATOM 2232 O O . TYR A 1 279 ? 61.16391 19.35393 71.55660 1.000 13.61583 279 TYR A O 1
ATOM 2241 N N . SER A 1 280 ? 62.21603 19.21249 69.55729 1.000 13.66354 280 SER A N 1
ATOM 2242 C CA . SER A 1 280 ? 62.68879 20.58911 69.56862 1.000 13.18427 280 SER A CA 1
ATOM 2243 C C . SER A 1 280 ? 61.67552 21.58901 69.03002 1.000 15.24494 280 SER A C 1
ATOM 2244 O O . SER A 1 280 ? 61.86718 22.81059 69.18758 1.000 13.71066 280 SER A O 1
ATOM 2247 N N . THR A 1 281 ? 60.64719 21.11530 68.33785 1.000 12.77715 281 THR A N 1
ATOM 2248 C CA . THR A 1 281 ? 59.62503 22.01048 67.77841 1.000 10.80378 281 THR A CA 1
ATOM 2249 C C . THR A 1 281 ? 58.49076 21.09351 67.37660 1.000 10.99758 281 THR A C 1
ATOM 2250 O O . THR A 1 281 ? 58.73783 19.93216 67.07058 1.000 11.91240 281 THR A O 1
ATOM 2254 N N . VAL A 1 282 ? 57.25610 21.58295 67.48225 1.000 7.77273 282 VAL A N 1
ATOM 2255 C CA . VAL A 1 282 ? 56.05999 20.84977 67.07276 1.000 12.07598 282 VAL A CA 1
ATOM 2256 C C . VAL A 1 282 ? 55.31563 21.70700 66.06036 1.000 9.87813 282 VAL A C 1
ATOM 2257 O O . VAL A 1 282 ? 55.03813 22.88626 66.32702 1.000 9.32054 282 VAL A O 1
ATOM 2261 N N . PHE A 1 283 ? 55.08812 21.15034 64.86345 1.000 7.76042 283 PHE A N 1
ATOM 2262 C CA . PHE A 1 283 ? 54.28982 21.78185 63.82262 1.000 8.88279 283 PHE A CA 1
ATOM 2263 C C . PHE A 1 283 ? 52.92710 21.09901 63.86436 1.000 7.85050 283 PHE A C 1
ATOM 2264 O O . PHE A 1 283 ? 52.80378 19.92849 63.46317 1.000 8.07761 283 PHE A O 1
ATOM 2272 N N . ASN A 1 284 ? 51.89584 21.81841 64.29775 1.000 7.64221 284 ASN A N 1
ATOM 2273 C CA . ASN A 1 284 ? 50.55307 21.23825 64.20657 1.000 9.05162 284 ASN A CA 1
ATOM 2274 C C . ASN A 1 284 ? 49.94699 21.62447 62.87846 1.000 7.83622 284 ASN A C 1
ATOM 2275 O O . ASN A 1 284 ? 49.84615 22.83038 62.58431 1.000 7.95050 284 ASN A O 1
ATOM 2280 N N . THR A 1 285 ? 49.49788 20.62722 62.07037 1.000 6.94480 285 THR A N 1
ATOM 2281 C CA . THR A 1 285 ? 48.99955 20.98112 60.72389 1.000 6.42037 285 THR A CA 1
ATOM 2282 C C . THR A 1 285 ? 47.53039 20.65165 60.55137 1.000 6.38993 285 THR A C 1
ATOM 2283 O O . THR A 1 285 ? 47.03706 20.70012 59.42323 1.000 7.98451 285 THR A O 1
ATOM 2287 N N . THR A 1 286 ? 46.82658 20.29864 61.63250 1.000 6.62986 286 THR A N 1
ATOM 2288 C CA . THR A 1 286 ? 45.43628 19.84957 61.53463 1.000 6.31485 286 THR A CA 1
ATOM 2289 C C . THR A 1 286 ? 44.52018 21.04490 61.35248 1.000 7.38144 286 THR A C 1
ATOM 2290 O O . THR A 1 286 ? 44.89526 22.19676 61.70035 1.000 6.97240 286 THR A O 1
ATOM 2294 N N . ALA A 1 287 ? 43.29175 20.76335 60.86764 1.000 7.05571 287 ALA A N 1
ATOM 2295 C CA . ALA A 1 287 ? 42.26152 21.78645 60.98121 1.000 5.84213 287 ALA A CA 1
ATOM 2296 C C . ALA A 1 287 ? 42.11519 22.22403 62.43341 1.000 8.92977 287 ALA A C 1
ATOM 2297 O O . ALA A 1 287 ? 42.40611 21.46943 63.37627 1.000 7.69301 287 ALA A O 1
ATOM 2299 N N . LEU A 1 288 ? 41.61314 23.46348 62.61023 1.000 8.50437 288 LEU A N 1
ATOM 2300 C CA . LEU A 1 288 ? 41.58754 24.03025 63.96553 1.000 5.96677 288 LEU A CA 1
ATOM 2301 C C . LEU A 1 288 ? 40.61321 23.32148 64.91292 1.000 7.71235 288 LEU A C 1
ATOM 2302 O O . LEU A 1 288 ? 40.85428 23.30480 66.12431 1.000 10.77769 288 LEU A O 1
ATOM 2307 N N . GLY A 1 289 ? 39.50732 22.78286 64.40812 1.000 7.86169 289 GLY A N 1
ATOM 2308 C CA . GLY A 1 289 ? 38.63259 22.03071 65.28849 1.000 10.52259 289 GLY A CA 1
ATOM 2309 C C . GLY A 1 289 ? 39.30956 20.82802 65.91465 1.000 12.91335 289 GLY A C 1
ATOM 2310 O O . GLY A 1 289 ? 39.02366 20.47857 67.06090 1.000 13.12004 289 GLY A O 1
ATOM 2311 N N . CYS A 1 290 ? 40.20980 20.18930 65.18139 1.000 9.42018 290 CYS A N 1
ATOM 2312 C CA . CYS A 1 290 ? 40.91174 19.04108 65.72280 1.000 9.74886 290 CYS A CA 1
ATOM 2313 C C . CYS A 1 290 ? 41.93045 19.50861 66.74767 1.000 10.15687 290 CYS A C 1
ATOM 2314 O O . CYS A 1 290 ? 42.19093 18.82921 67.74658 1.000 9.19065 290 CYS A O 1
ATOM 2317 N N . LEU A 1 291 ? 42.52779 20.66781 66.50046 1.000 7.23413 291 LEU A N 1
ATOM 2318 C CA . LEU A 1 291 ? 43.49988 21.19051 67.46081 1.000 7.37417 291 LEU A CA 1
ATOM 2319 C C . LEU A 1 291 ? 42.80844 21.58702 68.76187 1.000 10.83298 291 LEU A C 1
ATOM 2320 O O . LEU A 1 291 ? 43.36202 21.41973 69.85576 1.000 9.05446 291 LEU A O 1
ATOM 2325 N N . ASP A 1 292 ? 41.61399 22.16173 68.65217 1.000 11.37030 292 ASP A N 1
ATOM 2326 C CA . ASP A 1 292 ? 40.91639 22.61932 69.86015 1.000 12.77985 292 ASP A CA 1
ATOM 2327 C C . ASP A 1 292 ? 40.60033 21.48556 70.80369 1.000 10.91973 292 ASP A C 1
ATOM 2328 O O . ASP A 1 292 ? 40.50394 21.71025 72.03038 1.000 14.72630 292 ASP A O 1
ATOM 2333 N N . ARG A 1 293 ? 40.35376 20.28435 70.26334 1.000 10.21490 293 ARG A N 1
ATOM 2334 C CA . ARG A 1 293 ? 40.02651 19.09171 71.05537 1.000 13.45834 293 ARG A CA 1
ATOM 2335 C C . ARG A 1 293 ? 41.21732 18.57257 71.83771 1.000 12.74983 293 ARG A C 1
ATOM 2336 O O . ARG A 1 293 ? 41.03807 17.74225 72.73912 1.000 10.66109 293 ARG A O 1
ATOM 2344 N N . MET A 1 294 ? 42.42875 18.96403 71.45093 1.000 8.27856 294 MET A N 1
ATOM 2345 C CA . MET A 1 294 ? 43.61383 18.50021 72.15402 1.000 9.58079 294 MET A CA 1
ATOM 2346 C C . MET A 1 294 ? 43.73784 19.24227 73.47972 1.000 11.02995 294 MET A C 1
ATOM 2347 O O . MET A 1 294 ? 43.29485 20.39842 73.58516 1.000 11.36451 294 MET A O 1
ATOM 2352 N N . ASP A 1 295 ? 44.40688 18.61279 74.45423 1.000 9.93697 295 ASP A N 1
ATOM 2353 C CA . ASP A 1 295 ? 44.76472 19.27261 75.71819 1.000 12.01901 295 ASP A CA 1
ATOM 2354 C C . ASP A 1 295 ? 46.05764 20.03027 75.46815 1.000 11.07899 295 ASP A C 1
ATOM 2355 O O . ASP A 1 295 ? 47.13390 19.41265 75.28372 1.000 10.51469 295 ASP A O 1
ATOM 2360 N N . LEU A 1 296 ? 45.93811 21.36291 75.35738 1.000 10.59688 296 LEU A N 1
ATOM 2361 C CA . LEU A 1 296 ? 47.07944 22.19618 75.04014 1.000 13.95620 296 LEU A CA 1
ATOM 2362 C C . LEU A 1 296 ? 47.53774 22.98764 76.24601 1.000 9.85754 296 LEU A C 1
ATOM 2363 O O . LEU A 1 296 ? 48.29861 23.94516 76.08836 1.000 11.54897 296 LEU A O 1
ATOM 2368 N N . ARG A 1 297 ? 47.08331 22.61434 77.44416 1.000 11.27021 297 ARG A N 1
ATOM 2369 C CA . ARG A 1 297 ? 47.47868 23.36048 78.63492 1.000 13.36951 297 ARG A CA 1
ATOM 2370 C C . ARG A 1 297 ? 48.99266 23.45310 78.77013 1.000 12.94099 297 ARG A C 1
ATOM 2371 O O . ARG A 1 297 ? 49.51309 24.49097 79.20266 1.000 15.68168 297 ARG A O 1
ATOM 2379 N N . GLY A 1 298 ? 49.70799 22.36746 78.43946 1.000 10.09884 298 GLY A N 1
ATOM 2380 C CA . GLY A 1 298 ? 51.14313 22.33298 78.49983 1.000 13.15684 298 GLY A CA 1
ATOM 2381 C C . GLY A 1 298 ? 51.84939 23.31939 77.59004 1.000 15.91288 298 GLY A C 1
ATOM 2382 O O . GLY A 1 298 ? 53.08155 23.41730 77.66048 1.000 15.38590 298 GLY A O 1
ATOM 2383 N N . LEU A 1 299 ? 51.12662 24.05781 76.74321 1.000 11.91342 299 LEU A N 1
ATOM 2384 C CA . LEU A 1 299 ? 51.77487 25.03941 75.87601 1.000 11.70912 299 LEU A CA 1
ATOM 2385 C C . LEU A 1 299 ? 51.58796 26.46735 76.32815 1.000 14.70508 299 LEU A C 1
ATOM 2386 O O . LEU A 1 299 ? 52.21345 27.34934 75.71952 1.000 13.13060 299 LEU A O 1
ATOM 2391 N N . ASN A 1 300 ? 50.67292 26.69765 77.28472 1.000 14.39224 300 ASN A N 1
ATOM 2392 C CA . ASN A 1 300 ? 50.40381 28.02802 77.85773 1.000 14.75645 300 ASN A CA 1
ATOM 2393 C C . ASN A 1 300 ? 50.10119 29.04074 76.77030 1.000 13.06671 300 ASN A C 1
ATOM 2394 O O . ASN A 1 300 ? 50.66750 30.12624 76.75507 1.000 13.36293 300 ASN A O 1
ATOM 2399 N N . LEU A 1 301 ? 49.13176 28.70581 75.88475 1.000 11.61036 301 LEU A N 1
ATOM 2400 C CA . LEU A 1 301 ? 48.81944 29.58478 74.75202 1.000 10.76506 301 LEU A CA 1
ATOM 2401 C C . LEU A 1 301 ? 48.16088 30.87669 75.24326 1.000 9.38541 301 LEU A C 1
ATOM 2402 O O . LEU A 1 301 ? 47.39792 30.86544 76.21330 1.000 10.67776 301 LEU A O 1
ATOM 2407 N N . HIS A 1 302 ? 48.49235 31.98546 74.59327 1.000 12.73334 302 HIS A N 1
ATOM 2408 C CA . HIS A 1 302 ? 47.80470 33.24806 74.82730 1.000 12.91172 302 HIS A CA 1
ATOM 2409 C C . HIS A 1 302 ? 46.29622 33.02320 74.71660 1.000 13.33600 302 HIS A C 1
ATOM 2410 O O . HIS A 1 302 ? 45.86327 32.31578 73.80588 1.000 13.13399 302 HIS A O 1
ATOM 2417 N N . PRO A 1 303 ? 45.47652 33.58740 75.60286 1.000 10.65229 303 PRO A N 1
ATOM 2418 C CA . PRO A 1 303 ? 44.04690 33.25460 75.54512 1.000 11.07291 303 PRO A CA 1
ATOM 2419 C C . PRO A 1 303 ? 43.39849 33.64966 74.23516 1.000 11.64824 303 PRO A C 1
ATOM 2420 O O . PRO A 1 303 ? 42.41893 32.99489 73.84273 1.000 12.01197 303 PRO A O 1
ATOM 2424 N N . THR A 1 304 ? 43.82903 34.75392 73.58828 1.000 8.64951 304 THR A N 1
ATOM 2425 C CA . THR A 1 304 ? 43.19375 35.08694 72.31119 1.000 9.77891 304 THR A CA 1
ATOM 2426 C C . THR A 1 304 ? 43.62553 34.11835 71.20924 1.000 11.20511 304 THR A C 1
ATOM 2427 O O . THR A 1 304 ? 42.89563 33.93448 70.22394 1.000 9.74387 304 THR A O 1
ATOM 2431 N N . GLN A 1 305 ? 44.83377 33.55879 71.32196 1.000 7.37864 305 GLN A N 1
ATOM 2432 C CA . GLN A 1 305 ? 45.22759 32.51722 70.38608 1.000 9.12899 305 GLN A CA 1
ATOM 2433 C C . GLN A 1 305 ? 44.31745 31.30545 70.55016 1.000 10.94251 305 GLN A C 1
ATOM 2434 O O . GLN A 1 305 ? 43.81949 30.75157 69.55321 1.000 8.52633 305 GLN A O 1
ATOM 2440 N N . ALA A 1 306 ? 44.02477 30.93239 71.81602 1.000 8.25109 306 ALA A N 1
ATOM 2441 C CA . ALA A 1 306 ? 43.08616 29.83808 72.09080 1.000 7.71646 306 ALA A CA 1
ATOM 2442 C C . ALA A 1 306 ? 41.69772 30.17633 71.55050 1.000 7.32732 306 ALA A C 1
ATOM 2443 O O . ALA A 1 306 ? 41.00814 29.31465 70.97047 1.000 11.75497 306 ALA A O 1
ATOM 2445 N N . ASP A 1 307 ? 41.32056 31.44835 71.66380 1.000 10.28574 307 ASP A N 1
ATOM 2446 C CA . ASP A 1 307 ? 40.03751 31.89326 71.13073 1.000 9.89911 307 ASP A CA 1
ATOM 2447 C C . ASP A 1 307 ? 39.99245 31.69066 69.63254 1.000 9.30725 307 ASP A C 1
ATOM 2448 O O . ASP A 1 307 ? 38.94207 31.29939 69.08305 1.000 7.74839 307 ASP A O 1
ATOM 2453 N N . ALA A 1 308 ? 41.10409 31.97020 68.95429 1.000 8.12765 308 ALA A N 1
ATOM 2454 C CA . ALA A 1 308 ? 41.11498 31.84173 67.49907 1.000 8.91994 308 ALA A CA 1
ATOM 2455 C C . ALA A 1 308 ? 40.89639 30.39245 67.12766 1.000 9.66345 308 ALA A C 1
ATOM 2456 O O . ALA A 1 308 ? 40.18601 30.08633 66.15424 1.000 7.49261 308 ALA A O 1
ATOM 2458 N N . ILE A 1 309 ? 41.56111 29.48746 67.85158 1.000 8.20386 309 ILE A N 1
ATOM 2459 C CA . ILE A 1 309 ? 41.42786 28.08889 67.51976 1.000 9.67556 309 ILE A CA 1
ATOM 2460 C C . ILE A 1 309 ? 39.97071 27.66796 67.63498 1.000 9.31970 309 ILE A C 1
ATOM 2461 O O . ILE A 1 309 ? 39.45152 26.91924 66.78182 1.000 8.23610 309 ILE A O 1
ATOM 2466 N N . ARG A 1 310 ? 39.27119 28.15551 68.68459 1.000 7.25094 310 ARG A N 1
ATOM 2467 C CA . ARG A 1 310 ? 37.89154 27.71874 68.84813 1.000 8.64595 310 ARG A CA 1
ATOM 2468 C C . ARG A 1 310 ? 37.00731 28.40952 67.83584 1.000 9.07419 310 ARG A C 1
ATOM 2469 O O . ARG A 1 310 ? 36.06375 27.79140 67.35463 1.000 7.23120 310 ARG A O 1
ATOM 2477 N N . CYS A 1 311 ? 37.29973 29.70801 67.49258 1.000 7.27139 311 CYS A N 1
ATOM 2478 C CA . CYS A 1 311 ? 36.22017 30.52666 66.97758 1.000 6.83147 311 CYS A CA 1
ATOM 2479 C C . CYS A 1 311 ? 36.34641 30.86584 65.51872 1.000 5.87413 311 CYS A C 1
ATOM 2480 O O . CYS A 1 311 ? 35.32860 31.24053 64.91635 1.000 6.64949 311 CYS A O 1
ATOM 2483 N N . LEU A 1 312 ? 37.55519 30.83572 64.95567 1.000 6.15165 312 LEU A N 1
ATOM 2484 C CA . LEU A 1 312 ? 37.68303 31.12792 63.53800 1.000 5.96813 312 LEU A CA 1
ATOM 2485 C C . LEU A 1 312 ? 36.71743 30.24777 62.74233 1.000 8.86049 312 LEU A C 1
ATOM 2486 O O . LEU A 1 312 ? 36.64684 29.02002 62.93924 1.000 6.52575 312 LEU A O 1
ATOM 2491 N N . HIS A 1 313 ? 35.97549 30.86439 61.82552 1.000 6.70857 313 HIS A N 1
ATOM 2492 C CA . HIS A 1 313 ? 34.85661 30.14594 61.20640 1.000 7.88265 313 HIS A CA 1
ATOM 2493 C C . HIS A 1 313 ? 35.31009 29.23479 60.07030 1.000 8.50636 313 HIS A C 1
ATOM 2494 O O . HIS A 1 313 ? 36.15637 29.60283 59.25561 1.000 7.18431 313 HIS A O 1
ATOM 2501 N N . TYR A 1 314 ? 34.70957 28.03795 60.01597 1.000 6.22004 314 TYR A N 1
ATOM 2502 C CA . TYR A 1 314 ? 34.88933 27.10736 58.90057 1.000 5.85456 314 TYR A CA 1
ATOM 2503 C C . TYR A 1 314 ? 33.59785 26.97689 58.09475 1.000 5.52514 314 TYR A C 1
ATOM 2504 O O . TYR A 1 314 ? 32.49672 26.88586 58.66950 1.000 6.34589 314 TYR A O 1
ATOM 2513 N N . ASP A 1 315 ? 33.74925 26.90015 56.77199 1.000 6.66615 315 ASP A N 1
ATOM 2514 C CA . ASP A 1 315 ? 32.62861 26.56548 55.90784 1.000 6.96589 315 ASP A CA 1
ATOM 2515 C C . ASP A 1 315 ? 32.49020 25.04180 55.86789 1.000 6.78127 315 ASP A C 1
ATOM 2516 O O . ASP A 1 315 ? 33.39599 24.32054 56.29981 1.000 8.82593 315 ASP A O 1
ATOM 2521 N N . ASN A 1 316 ? 31.33994 24.59065 55.37339 1.000 7.86697 316 ASN A N 1
ATOM 2522 C CA . ASN A 1 316 ? 31.06095 23.17972 55.12031 1.000 7.72825 316 ASN A CA 1
ATOM 2523 C C . ASN A 1 316 ? 31.12883 22.95680 53.62244 1.000 7.76836 316 ASN A C 1
ATOM 2524 O O . ASN A 1 316 ? 31.01689 23.89366 52.85048 1.000 8.02232 316 ASN A O 1
ATOM 2529 N N . SER A 1 317 ? 31.32099 21.70680 53.21214 1.000 6.60392 317 SER A N 1
ATOM 2530 C CA . SER A 1 317 ? 31.23205 21.43247 51.76434 1.000 6.01026 317 SER A CA 1
ATOM 2531 C C . SER A 1 317 ? 30.88079 19.95480 51.58490 1.000 7.38768 317 SER A C 1
ATOM 2532 O O . SER A 1 317 ? 31.38685 19.08531 52.32393 1.000 7.73104 317 SER A O 1
ATOM 2535 N N . THR A 1 318 ? 30.04257 19.68668 50.59033 1.000 5.44912 318 THR A N 1
ATOM 2536 C CA . THR A 1 318 ? 29.65089 18.31365 50.29637 1.000 5.60920 318 THR A CA 1
ATOM 2537 C C . THR A 1 318 ? 29.77631 18.07814 48.79932 1.000 4.89111 318 THR A C 1
ATOM 2538 O O . THR A 1 318 ? 29.45547 18.96022 48.00013 1.000 6.92771 318 THR A O 1
ATOM 2542 N N . LYS A 1 319 ? 30.17287 16.86376 48.44366 1.000 6.15233 319 LYS A N 1
ATOM 2543 C CA . LYS A 1 319 ? 30.25687 16.45852 47.03455 1.000 7.48687 319 LYS A CA 1
ATOM 2544 C C . LYS A 1 319 ? 29.50804 15.15262 46.84830 1.000 6.77482 319 LYS A C 1
ATOM 2545 O O . LYS A 1 319 ? 29.46730 14.31217 47.74889 1.000 8.18190 319 LYS A O 1
ATOM 2551 N N . VAL A 1 320 ? 28.87157 15.04879 45.68702 1.000 8.85117 320 VAL A N 1
ATOM 2552 C CA . VAL A 1 320 ? 28.14072 13.86262 45.28179 1.000 7.48129 320 VAL A CA 1
ATOM 2553 C C . VAL A 1 320 ? 28.51828 13.56412 43.83218 1.000 7.40337 320 VAL A C 1
ATOM 2554 O O . VAL A 1 320 ? 28.21875 14.35328 42.94618 1.000 6.89582 320 VAL A O 1
ATOM 2558 N N . ALA A 1 321 ? 29.07072 12.37097 43.58183 1.000 7.96583 321 ALA A N 1
ATOM 2559 C CA . ALA A 1 321 ? 29.51901 11.99160 42.24065 1.000 9.49717 321 ALA A CA 1
ATOM 2560 C C . ALA A 1 321 ? 28.79580 10.71002 41.81951 1.000 11.00440 321 ALA A C 1
ATOM 2561 O O . ALA A 1 321 ? 28.70586 9.78701 42.59686 1.000 9.25956 321 ALA A O 1
ATOM 2563 N N . LEU A 1 322 ? 28.23879 10.68485 40.61242 1.000 8.35294 322 LEU A N 1
ATOM 2564 C CA . LEU A 1 322 ? 27.49029 9.53310 40.12732 1.000 7.99128 322 LEU A CA 1
ATOM 2565 C C . LEU A 1 322 ? 28.19181 8.98028 38.89127 1.000 9.07834 322 LEU A C 1
ATOM 2566 O O . LEU A 1 322 ? 28.70538 9.74842 38.09244 1.000 10.70120 322 LEU A O 1
ATOM 2571 N N . LYS A 1 323 ? 28.16311 7.64375 38.69341 1.000 8.28047 323 LYS A N 1
ATOM 2572 C CA . LYS A 1 323 ? 28.62444 7.06505 37.43627 1.000 9.30902 323 LYS A CA 1
ATOM 2573 C C . LYS A 1 323 ? 27.45746 6.78573 36.49665 1.000 11.53683 323 LYS A C 1
ATOM 2574 O O . LYS A 1 323 ? 26.39673 6.29343 36.91952 1.000 10.38834 323 LYS A O 1
ATOM 2580 N N . PHE A 1 324 ? 27.69943 7.04409 35.21021 1.000 11.42949 324 PHE A N 1
ATOM 2581 C CA . PHE A 1 324 ? 26.74111 6.77697 34.14826 1.000 13.87881 324 PHE A CA 1
ATOM 2582 C C . PHE A 1 324 ? 27.35117 5.85897 33.09079 1.000 11.46884 324 PHE A C 1
ATOM 2583 O O . PHE A 1 324 ? 28.58538 5.77299 32.93033 1.000 10.27740 324 PHE A O 1
ATOM 2591 N N . SER A 1 325 ? 26.46100 5.10614 32.40597 1.000 13.43974 325 SER A N 1
ATOM 2592 C CA . SER A 1 325 ? 26.95134 4.13535 31.42744 1.000 11.94091 325 SER A CA 1
ATOM 2593 C C . SER A 1 325 ? 27.53998 4.81094 30.18743 1.000 16.85475 325 SER A C 1
ATOM 2594 O O . SER A 1 325 ? 28.37110 4.18850 29.49905 1.000 13.99928 325 SER A O 1
ATOM 2597 N N . TYR A 1 326 ? 27.18817 6.06440 29.93016 1.000 12.33990 326 TYR A N 1
ATOM 2598 C CA . TYR A 1 326 ? 27.83919 6.89156 28.92486 1.000 15.44826 326 TYR A CA 1
ATOM 2599 C C . TYR A 1 326 ? 27.72980 8.33887 29.37833 1.000 15.15820 326 TYR A C 1
ATOM 2600 O O . TYR A 1 326 ? 26.87729 8.66223 30.21405 1.000 14.18632 326 TYR A O 1
ATOM 2609 N N . PRO A 1 327 ? 28.60985 9.24889 28.86726 1.000 15.24282 327 PRO A N 1
ATOM 2610 C CA . PRO A 1 327 ? 28.55511 10.67870 29.31933 1.000 12.15461 327 PRO A CA 1
ATOM 2611 C C . PRO A 1 327 ? 27.45571 11.42304 28.57826 1.000 14.09422 327 PRO A C 1
ATOM 2612 O O . PRO A 1 327 ? 27.66790 12.15169 27.61574 1.000 15.60984 327 PRO A O 1
ATOM 2616 N N . TRP A 1 328 ? 26.21030 11.23149 29.06011 1.000 11.95174 328 TRP A N 1
ATOM 2617 C CA . TRP A 1 328 ? 25.06081 11.80236 28.37867 1.000 12.37123 328 TRP A CA 1
ATOM 2618 C C . TRP A 1 328 ? 25.15079 13.32080 28.30071 1.000 14.95842 328 TRP A C 1
ATOM 2619 O O . TRP A 1 328 ? 24.58407 13.91530 27.38372 1.000 15.01366 328 TRP A O 1
ATOM 2630 N N . TRP A 1 329 ? 25.85754 13.98336 29.24810 1.000 12.74355 329 TRP A N 1
ATOM 2631 C CA . TRP A 1 329 ? 25.89951 15.43058 29.15741 1.000 14.50239 329 TRP A CA 1
ATOM 2632 C C . TRP A 1 329 ? 26.71339 15.87201 27.94558 1.000 15.13274 329 TRP A C 1
ATOM 2633 O O . TRP A 1 329 ? 26.39263 16.89985 27.33861 1.000 15.84117 329 TRP A O 1
ATOM 2644 N N . ILE A 1 330 ? 27.73775 15.09406 27.58781 1.000 13.72687 330 ILE A N 1
ATOM 2645 C CA . ILE A 1 330 ? 28.54539 15.36983 26.38817 1.000 14.98286 330 ILE A CA 1
ATOM 2646 C C . ILE A 1 330 ? 27.72296 15.04018 25.14789 1.000 18.11547 330 ILE A C 1
ATOM 2647 O O . ILE A 1 330 ? 27.46100 15.89911 24.29249 1.000 18.98015 330 ILE A O 1
ATOM 2652 N N . LYS A 1 331 ? 27.22940 13.80710 25.09489 1.000 17.67425 331 LYS A N 1
ATOM 2653 C CA . LYS A 1 331 ? 26.67463 13.25740 23.84686 1.000 17.23236 331 LYS A CA 1
ATOM 2654 C C . LYS A 1 331 ? 25.30093 13.83026 23.55026 1.000 21.74394 331 LYS A C 1
ATOM 2655 O O . LYS A 1 331 ? 24.97404 14.11740 22.39234 1.000 19.88985 331 LYS A O 1
ATOM 2661 N N . ASP A 1 332 ? 24.47363 14.00565 24.57309 1.000 17.40865 332 ASP A N 1
ATOM 2662 C CA . ASP A 1 332 ? 23.10005 14.41365 24.34344 1.000 19.21916 332 ASP A CA 1
ATOM 2663 C C . ASP A 1 332 ? 22.86575 15.87236 24.59756 1.000 20.23337 332 ASP A C 1
ATOM 2664 O O . ASP A 1 332 ? 21.88663 16.41549 24.07924 1.000 19.23340 332 ASP A O 1
ATOM 2669 N N . CYS A 1 333 ? 23.70139 16.52771 25.42289 1.000 18.45313 333 CYS A N 1
ATOM 2670 C CA . CYS A 1 333 ? 23.40601 17.88550 25.83426 1.000 15.90603 333 CYS A CA 1
ATOM 2671 C C . CYS A 1 333 ? 24.37560 18.87481 25.21362 1.000 14.16559 333 CYS A C 1
ATOM 2672 O O . CYS A 1 333 ? 24.19643 20.07134 25.40941 1.000 18.06814 333 CYS A O 1
ATOM 2675 N N . GLY A 1 334 ? 25.38673 18.39362 24.49298 1.000 16.92509 334 GLY A N 1
ATOM 2676 C CA . GLY A 1 334 ? 26.43301 19.20792 23.88499 1.000 17.27004 334 GLY A CA 1
ATOM 2677 C C . GLY A 1 334 ? 27.38821 19.81262 24.86940 1.000 15.68782 334 GLY A C 1
ATOM 2678 O O . GLY A 1 334 ? 28.02138 20.82358 24.56865 1.000 13.78096 334 GLY A O 1
ATOM 2679 N N . ILE A 1 335 ? 27.48838 19.23906 26.06747 1.000 11.35785 335 ILE A N 1
ATOM 2680 C CA . ILE A 1 335 ? 28.31449 19.85291 27.14616 1.000 16.28488 335 ILE A CA 1
ATOM 2681 C C . ILE A 1 335 ? 29.68225 19.20384 27.03518 1.000 15.23885 335 ILE A C 1
ATOM 2682 O O . ILE A 1 335 ? 30.04472 18.24445 27.73706 1.000 16.40740 335 ILE A O 1
ATOM 2687 N N . THR A 1 336 ? 30.45245 19.70593 26.05237 1.000 16.11612 336 THR A N 1
ATOM 2688 C CA . THR A 1 336 ? 31.57115 18.95556 25.49910 1.000 13.35804 336 THR A CA 1
ATOM 2689 C C . THR A 1 336 ? 32.90082 19.35442 26.09124 1.000 16.24942 336 THR A C 1
ATOM 2690 O O . THR A 1 336 ? 33.91655 18.70222 25.79494 1.000 19.72763 336 THR A O 1
ATOM 2694 N N . CYS A 1 337 ? 32.96349 20.43360 26.87880 1.000 16.76638 337 CYS A N 1
ATOM 2695 C CA . CYS A 1 337 ? 34.27409 20.77067 27.44069 1.000 18.92526 337 CYS A CA 1
ATOM 2696 C C . CYS A 1 337 ? 34.12674 21.34185 28.85080 1.000 14.34685 337 CYS A C 1
ATOM 2697 O O . CYS A 1 337 ? 34.49445 22.47654 29.14561 1.000 16.25221 337 CYS A O 1
ATOM 2700 N N . GLY A 1 338 ? 33.60355 20.50025 29.74787 1.000 14.04427 338 GLY A N 1
ATOM 2701 C CA . GLY A 1 338 ? 33.69320 20.90262 31.14262 1.000 12.35831 338 GLY A CA 1
ATOM 2702 C C . GLY A 1 338 ? 32.76815 22.04470 31.54145 1.000 13.72414 338 GLY A C 1
ATOM 2703 O O . GLY A 1 338 ? 31.64622 22.20203 31.03989 1.000 13.45988 338 GLY A O 1
ATOM 2704 N N . GLY A 1 339 ? 33.24346 22.85357 32.51007 1.000 11.04001 339 GLY A N 1
ATOM 2705 C CA . GLY A 1 339 ? 32.41326 23.92706 33.02601 1.000 11.17792 339 GLY A CA 1
ATOM 2706 C C . GLY A 1 339 ? 31.50827 23.40236 34.13776 1.000 11.39528 339 GLY A C 1
ATOM 2707 O O . GLY A 1 339 ? 31.74685 22.34290 34.74745 1.000 12.08569 339 GLY A O 1
ATOM 2708 N N . ALA A 1 340 ? 30.46729 24.15597 34.40500 1.000 10.57996 340 ALA A N 1
ATOM 2709 C CA . ALA A 1 340 ? 29.60175 23.81093 35.53598 1.000 11.60156 340 ALA A CA 1
ATOM 2710 C C . ALA A 1 340 ? 28.24719 24.44565 35.32020 1.000 14.56434 340 ALA A C 1
ATOM 2711 O O . ALA A 1 340 ? 28.13344 25.52669 34.74805 1.000 11.14599 340 ALA A O 1
ATOM 2713 N N . ALA A 1 341 ? 27.22871 23.77228 35.80959 1.000 13.00954 341 ALA A N 1
ATOM 2714 C CA . ALA A 1 341 ? 25.86044 24.26328 35.75087 1.000 11.14360 341 ALA A CA 1
ATOM 2715 C C . ALA A 1 341 ? 25.43576 24.66739 37.14688 1.000 15.61308 341 ALA A C 1
ATOM 2716 O O . ALA A 1 341 ? 25.60480 23.87844 38.08877 1.000 15.74090 341 ALA A O 1
ATOM 2718 N N . SER A 1 342 ? 24.94213 25.88945 37.29557 1.000 12.52778 342 SER A N 1
ATOM 2719 C CA . SER A 1 342 ? 24.53919 26.40311 38.60105 1.000 11.87717 342 SER A CA 1
ATOM 2720 C C . SER A 1 342 ? 23.03065 26.52080 38.64771 1.000 13.23017 342 SER A C 1
ATOM 2721 O O . SER A 1 342 ? 22.38407 26.78332 37.62962 1.000 11.82346 342 SER A O 1
ATOM 2724 N N . THR A 1 343 ? 22.48853 26.45570 39.84848 1.000 8.52145 343 THR A N 1
ATOM 2725 C CA . THR A 1 343 ? 21.03660 26.39357 39.96467 1.000 9.65785 343 THR A CA 1
ATOM 2726 C C . THR A 1 343 ? 20.66071 26.66551 41.41095 1.000 10.56762 343 THR A C 1
ATOM 2727 O O . THR A 1 343 ? 21.50562 26.52759 42.29682 1.000 12.29027 343 THR A O 1
ATOM 2731 N N . ASP A 1 344 ? 19.40540 27.09759 41.64154 1.000 8.47003 344 ASP A N 1
ATOM 2732 C CA . ASP A 1 344 ? 18.92853 27.19681 43.01935 1.000 8.68911 344 ASP A CA 1
ATOM 2733 C C . ASP A 1 344 ? 18.35672 25.87315 43.50694 1.000 10.00123 344 ASP A C 1
ATOM 2734 O O . ASP A 1 344 ? 17.99156 25.78263 44.69060 1.000 12.78141 344 ASP A O 1
ATOM 2739 N N . LEU A 1 345 ? 18.27288 24.85228 42.62420 1.000 9.55163 345 LEU A N 1
ATOM 2740 C CA . LEU A 1 345 ? 17.88878 23.52001 43.10676 1.000 8.66741 345 LEU A CA 1
ATOM 2741 C C . LEU A 1 345 ? 18.90155 23.02109 44.11735 1.000 7.11815 345 LEU A C 1
ATOM 2742 O O . LEU A 1 345 ? 20.05122 23.48510 44.16384 1.000 8.36469 345 LEU A O 1
ATOM 2747 N N . PRO A 1 346 ? 18.48644 22.05864 44.96747 1.000 8.16560 346 PRO A N 1
ATOM 2748 C CA . PRO A 1 346 ? 19.36878 21.55509 46.04935 1.000 8.61718 346 PRO A CA 1
ATOM 2749 C C . PRO A 1 346 ? 20.77001 21.19211 45.65039 1.000 8.64931 346 PRO A C 1
ATOM 2750 O O . PRO A 1 346 ? 21.70999 21.35460 46.48899 1.000 9.23715 346 PRO A O 1
ATOM 2754 N N . LEU A 1 347 ? 20.97981 20.69582 44.42321 1.000 6.89888 347 LEU A N 1
ATOM 2755 C CA . LEU A 1 347 ? 22.34623 20.26133 44.16250 1.000 9.00742 347 LEU A CA 1
ATOM 2756 C C . LEU A 1 347 ? 23.27651 21.43683 43.95402 1.000 7.73603 347 LEU A C 1
ATOM 2757 O O . LEU A 1 347 ? 24.49101 21.21433 44.00372 1.000 7.87296 347 LEU A O 1
ATOM 2762 N N . ARG A 1 348 ? 22.71602 22.62844 43.73299 1.000 7.59590 348 ARG A N 1
ATOM 2763 C CA . ARG A 1 348 ? 23.37743 23.95331 43.53421 1.000 8.85823 348 ARG A CA 1
ATOM 2764 C C . ARG A 1 348 ? 24.38321 24.03378 42.39179 1.000 8.09258 348 ARG A C 1
ATOM 2765 O O . ARG A 1 348 ? 24.31156 25.00777 41.61219 1.000 8.82744 348 ARG A O 1
ATOM 2773 N N . THR A 1 349 ? 25.39279 23.14024 42.34908 1.000 7.10635 349 THR A N 1
ATOM 2774 C CA . THR A 1 349 ? 26.38977 23.18018 41.26007 1.000 8.25669 349 THR A CA 1
ATOM 2775 C C . THR A 1 349 ? 26.68417 21.79165 40.76889 1.000 9.71859 349 THR A C 1
ATOM 2776 O O . THR A 1 349 ? 26.99406 20.90408 41.56839 1.000 8.50692 349 THR A O 1
ATOM 2780 N N . CYS A 1 350 ? 26.56614 21.61747 39.45062 1.000 7.09488 350 CYS A N 1
ATOM 2781 C CA . CYS A 1 350 ? 26.90333 20.35441 38.79213 1.000 8.04691 350 CYS A CA 1
ATOM 2782 C C . CYS A 1 350 ? 28.15248 20.59119 37.95042 1.000 9.03883 350 CYS A C 1
ATOM 2783 O O . CYS A 1 350 ? 28.11387 21.40167 37.03249 1.000 11.86223 350 CYS A O 1
ATOM 2786 N N . VAL A 1 351 ? 29.24254 19.91535 38.28266 1.000 8.04610 351 VAL A N 1
ATOM 2787 C CA . VAL A 1 351 ? 30.55014 20.20752 37.66710 1.000 7.57533 351 VAL A CA 1
ATOM 2788 C C . VAL A 1 351 ? 30.81585 19.10966 36.65361 1.000 10.43437 351 VAL A C 1
ATOM 2789 O O . VAL A 1 351 ? 30.86823 17.92317 37.01517 1.000 11.30164 351 VAL A O 1
ATOM 2793 N N . TYR A 1 352 ? 31.00124 19.47894 35.38975 1.000 10.70282 352 TYR A N 1
ATOM 2794 C CA . TYR A 1 352 ? 31.28214 18.46304 34.36866 1.000 10.34078 352 TYR A CA 1
ATOM 2795 C C . TYR A 1 352 ? 32.78881 18.20993 34.33264 1.000 12.41481 352 TYR A C 1
ATOM 2796 O O . TYR A 1 352 ? 33.55131 19.16505 34.14490 1.000 12.17430 352 TYR A O 1
ATOM 2805 N N . PRO A 1 353 ? 33.25739 16.96931 34.52959 1.000 8.61214 353 PRO A N 1
ATOM 2806 C CA . PRO A 1 353 ? 34.69553 16.75160 34.64623 1.000 9.30947 353 PRO A CA 1
ATOM 2807 C C . PRO A 1 353 ? 35.45412 17.19936 33.39889 1.000 14.30558 353 PRO A C 1
ATOM 2808 O O . PRO A 1 353 ? 34.93541 17.16998 32.28309 1.000 13.18870 353 PRO A O 1
ATOM 2812 N N . SER A 1 354 ? 36.69571 17.63003 33.62013 1.000 12.79117 354 SER A N 1
ATOM 2813 C CA . SER A 1 354 ? 37.56918 18.05524 32.52462 1.000 11.91184 354 SER A CA 1
ATOM 2814 C C . SER A 1 354 ? 38.48724 16.94703 32.09574 1.000 13.10387 354 SER A C 1
ATOM 2815 O O . SER A 1 354 ? 39.25955 17.13142 31.14541 1.000 16.60823 354 SER A O 1
ATOM 2818 N N . TYR A 1 355 ? 38.44189 15.79169 32.77782 1.000 12.20608 355 TYR A N 1
ATOM 2819 C CA . TYR A 1 355 ? 39.40037 14.73930 32.54232 1.000 12.41168 355 TYR A CA 1
ATOM 2820 C C . TYR A 1 355 ? 38.81710 13.53602 31.79973 1.000 14.70394 355 TYR A C 1
ATOM 2821 O O . TYR A 1 355 ? 39.56240 12.56966 31.59321 1.000 18.36197 355 TYR A O 1
ATOM 2830 N N . ASN A 1 356 ? 37.53162 13.55671 31.39432 1.000 13.14599 356 ASN A N 1
ATOM 2831 C CA . ASN A 1 356 ? 36.93561 12.41660 30.65129 1.000 12.46660 356 ASN A CA 1
ATOM 2832 C C . ASN A 1 356 ? 36.26974 12.85921 29.33865 1.000 15.51111 356 ASN A C 1
ATOM 2833 O O . ASN A 1 356 ? 35.39257 12.16082 28.80691 1.000 16.79153 356 ASN A O 1
ATOM 2838 N N . LEU A 1 357 ? 36.72021 13.99102 28.77421 1.000 13.58104 357 LEU A N 1
ATOM 2839 C CA . LEU A 1 357 ? 36.01621 14.63401 27.65187 1.000 12.34519 357 LEU A CA 1
ATOM 2840 C C . LEU A 1 357 ? 35.98268 13.76699 26.39370 1.000 16.01060 357 LEU A C 1
ATOM 2841 O O . LEU A 1 357 ? 35.05253 13.90672 25.58114 1.000 16.83643 357 LEU A O 1
ATOM 2846 N N . GLY A 1 358 ? 36.97906 12.89145 26.21530 1.000 17.76800 358 GLY A N 1
ATOM 2847 C CA . GLY A 1 358 ? 37.07917 12.00623 25.06054 1.000 19.91546 358 GLY A CA 1
ATOM 2848 C C . GLY A 1 358 ? 36.48413 10.63511 25.26883 1.000 21.75538 358 GLY A C 1
ATOM 2849 O O . GLY A 1 358 ? 36.46774 9.80427 24.34643 1.000 22.22970 358 GLY A O 1
ATOM 2850 N N . ASP A 1 359 ? 35.94447 10.38263 26.46687 1.000 18.43635 359 ASP A N 1
ATOM 2851 C CA . ASP A 1 359 ? 35.49207 9.04032 26.83037 1.000 17.60612 359 ASP A CA 1
ATOM 2852 C C . ASP A 1 359 ? 34.08381 8.80357 26.29664 1.000 19.17832 359 ASP A C 1
ATOM 2853 O O . ASP A 1 359 ? 33.26857 9.72327 26.24560 1.000 20.95105 359 ASP A O 1
ATOM 2858 N N . THR A 1 360 ? 33.80422 7.57802 25.85127 1.000 22.38942 360 THR A N 1
ATOM 2859 C CA . THR A 1 360 ? 32.45327 7.27524 25.37866 1.000 20.15137 360 THR A CA 1
ATOM 2860 C C . THR A 1 360 ? 31.81240 6.11583 26.13760 1.000 18.85599 360 THR A C 1
ATOM 2861 O O . THR A 1 360 ? 30.66042 5.76181 25.84562 1.000 23.02676 360 THR A O 1
ATOM 2865 N N . GLY A 1 361 ? 32.53014 5.50138 27.06450 1.000 18.53157 361 GLY A N 1
ATOM 2866 C CA . GLY A 1 361 ? 32.00578 4.46487 27.92339 1.000 17.55183 361 GLY A CA 1
ATOM 2867 C C . GLY A 1 361 ? 31.52835 5.03699 29.24036 1.000 14.37454 361 GLY A C 1
ATOM 2868 O O . GLY A 1 361 ? 31.00265 6.15305 29.28774 1.000 15.83891 361 GLY A O 1
ATOM 2869 N N . GLU A 1 362 ? 31.69932 4.25911 30.31154 1.000 15.76539 362 GLU A N 1
ATOM 2870 C CA . GLU A 1 362 ? 31.28748 4.76678 31.62812 1.000 15.04087 362 GLU A CA 1
ATOM 2871 C C . GLU A 1 362 ? 31.97833 6.09113 31.90734 1.000 14.99797 362 GLU A C 1
ATOM 2872 O O . GLU A 1 362 ? 33.13376 6.30857 31.50870 1.000 16.03851 362 GLU A O 1
ATOM 2878 N N . ALA A 1 363 ? 31.28080 6.98132 32.62289 1.000 14.44763 363 ALA A N 1
ATOM 2879 C CA . ALA A 1 363 ? 31.88023 8.25789 32.94649 1.000 10.88582 363 ALA A CA 1
ATOM 2880 C C . ALA A 1 363 ? 31.32605 8.75248 34.27366 1.000 14.92872 363 ALA A C 1
ATOM 2881 O O . ALA A 1 363 ? 30.15232 8.55815 34.58414 1.000 13.88435 363 ALA A O 1
ATOM 2883 N N . VAL A 1 364 ? 32.16731 9.44150 34.99629 1.000 9.40931 364 VAL A N 1
ATOM 2884 C CA . VAL A 1 364 ? 31.78430 10.07634 36.25042 1.000 9.43368 364 VAL A CA 1
ATOM 2885 C C . VAL A 1 364 ? 31.25365 11.47849 36.01202 1.000 13.68102 364 VAL A C 1
ATOM 2886 O O . VAL A 1 364 ? 31.78757 12.23348 35.19280 1.000 10.60031 364 VAL A O 1
ATOM 2890 N N . LEU A 1 365 ? 30.23961 11.87641 36.79096 1.000 9.70265 365 LEU A N 1
ATOM 2891 C CA . LEU A 1 365 ? 29.77652 13.25699 36.83093 1.000 8.20201 365 LEU A CA 1
ATOM 2892 C C . LEU A 1 365 ? 29.83071 13.73535 38.27432 1.000 11.34444 365 LEU A C 1
ATOM 2893 O O . LEU A 1 365 ? 29.31068 13.05518 39.15976 1.000 9.60614 365 LEU A O 1
ATOM 2898 N N . LEU A 1 366 ? 30.36280 14.95245 38.50697 1.000 8.39424 366 LEU A N 1
ATOM 2899 C CA . LEU A 1 366 ? 30.34857 15.51819 39.86917 1.000 8.48473 366 LEU A CA 1
ATOM 2900 C C . LEU A 1 366 ? 29.01891 16.26426 39.98339 1.000 9.29458 366 LEU A C 1
ATOM 2901 O O . LEU A 1 366 ? 28.92025 17.48119 39.78542 1.000 8.96337 366 LEU A O 1
ATOM 2906 N N . ALA A 1 367 ? 27.94408 15.48512 40.24778 1.000 6.74465 367 ALA A N 1
ATOM 2907 C CA . ALA A 1 367 ? 26.59151 16.00880 40.07234 1.000 9.06329 367 ALA A CA 1
ATOM 2908 C C . ALA A 1 367 ? 26.25662 17.11202 41.05654 1.000 8.69649 367 ALA A C 1
ATOM 2909 O O . ALA A 1 367 ? 25.37852 17.93168 40.77136 1.000 7.58099 367 ALA A O 1
ATOM 2911 N N . SER A 1 368 ? 26.90706 17.13202 42.23202 1.000 8.12599 368 SER A N 1
ATOM 2912 C CA . SER A 1 368 ? 26.59135 18.20471 43.19561 1.000 6.48335 368 SER A CA 1
ATOM 2913 C C . SER A 1 368 ? 27.83052 18.58246 43.96341 1.000 6.25795 368 SER A C 1
ATOM 2914 O O . SER A 1 368 ? 28.50096 17.72478 44.56711 1.000 8.06130 368 SER A O 1
ATOM 2917 N N . TYR A 1 369 ? 28.09776 19.87746 44.00171 1.000 7.54796 369 TYR A N 1
ATOM 2918 C CA . TYR A 1 369 ? 29.19025 20.39289 44.78614 1.000 7.43688 369 TYR A CA 1
ATOM 2919 C C . TYR A 1 369 ? 28.61185 21.59344 45.50382 1.000 7.10311 369 TYR A C 1
ATOM 2920 O O . TYR A 1 369 ? 28.26254 22.60938 44.85392 1.000 9.98539 369 TYR A O 1
ATOM 2929 N N . THR A 1 370 ? 28.55943 21.50722 46.82072 1.000 5.53356 370 THR A N 1
ATOM 2930 C CA . THR A 1 370 ? 27.86801 22.53735 47.62415 1.000 5.31890 370 THR A CA 1
ATOM 2931 C C . THR A 1 370 ? 28.75781 23.05865 48.75734 1.000 6.11292 370 THR A C 1
ATOM 2932 O O . THR A 1 370 ? 29.71083 22.38392 49.17961 1.000 7.14932 370 THR A O 1
ATOM 2936 N N . TRP A 1 371 ? 28.42496 24.27024 49.23095 1.000 6.29319 371 TRP A N 1
ATOM 2937 C CA . TRP A 1 371 ? 29.07221 24.91687 50.36800 1.000 5.26267 371 TRP A CA 1
ATOM 2938 C C . TRP A 1 371 ? 28.00191 25.28818 51.39377 1.000 7.57829 371 TRP A C 1
ATOM 2939 O O . TRP A 1 371 ? 26.80013 25.28416 51.09251 1.000 6.96952 371 TRP A O 1
ATOM 2950 N N . SER A 1 372 ? 28.44691 25.67001 52.58661 1.000 5.85190 372 SER A N 1
ATOM 2951 C CA . SER A 1 372 ? 27.61568 26.31137 53.59150 1.000 7.58638 372 SER A CA 1
ATOM 2952 C C . SER A 1 372 ? 26.32635 25.52089 53.91828 1.000 7.37617 372 SER A C 1
ATOM 2953 O O . SER A 1 372 ? 26.34295 24.28252 54.06932 1.000 7.16779 372 SER A O 1
ATOM 2956 N N . GLN A 1 373 ? 25.21324 26.22597 54.11189 1.000 7.13707 373 GLN A N 1
ATOM 2957 C CA . GLN A 1 373 ? 23.99496 25.50527 54.48469 1.000 6.99547 373 GLN A CA 1
ATOM 2958 C C . GLN A 1 373 ? 23.54237 24.54523 53.39634 1.000 6.95410 373 GLN A C 1
ATOM 2959 O O . GLN A 1 373 ? 22.89928 23.53440 53.69738 1.000 7.61348 373 GLN A O 1
ATOM 2965 N N . ASP A 1 374 ? 23.83168 24.84632 52.13564 1.000 7.50958 374 ASP A N 1
ATOM 2966 C CA . ASP A 1 374 ? 23.49550 23.88631 51.08780 1.000 9.47567 374 ASP A CA 1
ATOM 2967 C C . ASP A 1 374 ? 24.24093 22.57073 51.32195 1.000 8.02695 374 ASP A C 1
ATOM 2968 O O . ASP A 1 374 ? 23.66284 21.48235 51.17161 1.000 9.12532 374 ASP A O 1
ATOM 2973 N N . ALA A 1 375 ? 25.52807 22.65552 51.69495 1.000 6.21465 375 ALA A N 1
ATOM 2974 C CA . ALA A 1 375 ? 26.27917 21.45029 51.97985 1.000 6.71218 375 ALA A CA 1
ATOM 2975 C C . ALA A 1 375 ? 25.76728 20.72737 53.22306 1.000 5.80269 375 ALA A C 1
ATOM 2976 O O . ALA A 1 375 ? 25.87639 19.50220 53.31272 1.000 7.92301 375 ALA A O 1
ATOM 2978 N N . THR A 1 376 ? 25.35848 21.46337 54.26109 1.000 6.12329 376 THR A N 1
ATOM 2979 C CA . THR A 1 376 ? 24.82128 20.80736 55.45296 1.000 8.85205 376 THR A CA 1
ATOM 2980 C C . THR A 1 376 ? 23.56262 20.04484 55.07589 1.000 8.53831 376 THR A C 1
ATOM 2981 O O . THR A 1 376 ? 23.38374 18.88899 55.48672 1.000 8.54716 376 THR A O 1
ATOM 2985 N N . ARG A 1 377 ? 22.73607 20.64835 54.22134 1.000 6.49323 377 ARG A N 1
ATOM 2986 C CA . ARG A 1 377 ? 21.48500 19.98118 53.86636 1.000 6.35844 377 ARG A CA 1
ATOM 2987 C C . ARG A 1 377 ? 21.75073 18.73076 53.01889 1.000 8.85331 377 ARG A C 1
ATOM 2988 O O . ARG A 1 377 ? 21.16830 17.66923 53.28218 1.000 8.06620 377 ARG A O 1
ATOM 2996 N N . ILE A 1 378 ? 22.59430 18.83401 51.96381 1.000 7.92326 378 ILE A N 1
ATOM 2997 C CA . ILE A 1 378 ? 22.92214 17.60067 51.21731 1.000 5.88300 378 ILE A CA 1
ATOM 2998 C C . ILE A 1 378 ? 23.63731 16.60097 52.13227 1.000 8.34562 378 ILE A C 1
ATOM 2999 O O . ILE A 1 378 ? 23.38364 15.37935 52.08287 1.000 9.58145 378 ILE A O 1
ATOM 3004 N N . GLY A 1 379 ? 24.56177 17.10458 52.96343 1.000 7.02404 379 GLY A N 1
ATOM 3005 C CA . GLY A 1 379 ? 25.29883 16.23221 53.84723 1.000 7.10316 379 GLY A CA 1
ATOM 3006 C C . GLY A 1 379 ? 24.41111 15.47335 54.82371 1.000 12.25930 379 GLY A C 1
ATOM 3007 O O . GLY A 1 379 ? 24.76193 14.36774 55.24901 1.000 9.19248 379 GLY A O 1
ATOM 3008 N N . SER A 1 380 ? 23.21764 16.00878 55.13254 1.000 9.26576 380 SER A N 1
ATOM 3009 C CA . SER A 1 380 ? 22.34092 15.24825 56.03973 1.000 8.15925 380 SER A CA 1
ATOM 3010 C C . SER A 1 380 ? 21.85581 13.94833 55.42504 1.000 11.95949 380 SER A C 1
ATOM 3011 O O . SER A 1 380 ? 21.38524 13.06788 56.16346 1.000 10.57805 380 SER A O 1
ATOM 3014 N N . LEU A 1 381 ? 21.97873 13.81127 54.10511 1.000 8.82562 381 LEU A N 1
ATOM 3015 C CA . LEU A 1 381 ? 21.58017 12.59728 53.40330 1.000 10.34389 381 LEU A CA 1
ATOM 3016 C C . LEU A 1 381 ? 22.76426 11.67233 53.10310 1.000 11.25877 381 LEU A C 1
ATOM 3017 O O . LEU A 1 381 ? 22.55630 10.60249 52.52023 1.000 12.83560 381 LEU A O 1
ATOM 3022 N N . VAL A 1 382 ? 23.98112 12.07030 53.45585 1.000 9.50374 382 VAL A N 1
ATOM 3023 C CA . VAL A 1 382 ? 25.19864 11.30008 53.18947 1.000 12.94390 382 VAL A CA 1
ATOM 3024 C C . VAL A 1 382 ? 25.48679 10.38632 54.36207 1.000 25.55661 382 VAL A C 1
ATOM 3025 O O . VAL A 1 382 ? 25.88508 10.86327 55.44225 1.000 22.58846 382 VAL A O 1
ATOM 3029 N N . LYS A 1 383 ? 25.45177 9.08189 54.11623 1.000 17.55448 383 LYS A N 1
ATOM 3030 C CA . LYS A 1 383 ? 25.64408 8.14462 55.21390 1.000 26.29346 383 LYS A CA 1
ATOM 3031 C C . LYS A 1 383 ? 26.90836 7.32019 55.03628 1.000 33.64153 383 LYS A C 1
ATOM 3032 O O . LYS A 1 383 ? 27.23146 6.90131 53.92104 1.000 30.48722 383 LYS A O 1
ATOM 3038 N N . ASP A 1 384 ? 27.60409 7.12510 56.16797 1.000 32.87080 384 ASP A N 1
ATOM 3039 C CA . ASP A 1 384 ? 28.84945 6.35937 56.23757 1.000 43.48073 384 ASP A CA 1
ATOM 3040 C C . ASP A 1 384 ? 28.70317 4.98300 55.61603 1.000 43.29481 384 ASP A C 1
ATOM 3041 O O . ASP A 1 384 ? 29.62934 4.48408 54.96319 1.000 40.94386 384 ASP A O 1
ATOM 3046 N N . ALA A 1 385 ? 27.56171 4.34969 55.84630 1.000 39.85778 385 ALA A N 1
ATOM 3047 C CA . ALA A 1 385 ? 27.18081 3.08247 55.22408 1.000 48.30049 385 ALA A CA 1
ATOM 3048 C C . ALA A 1 385 ? 25.93195 3.37040 54.40822 1.000 41.03792 385 ALA A C 1
ATOM 3049 O O . ALA A 1 385 ? 24.81721 3.40603 54.95937 1.000 40.35833 385 ALA A O 1
ATOM 3051 N N . PRO A 1 386 ? 26.05372 3.60848 53.11187 1.000 46.04127 386 PRO A N 1
ATOM 3052 C CA . PRO A 1 386 ? 24.89988 4.12026 52.34722 1.000 48.39968 386 PRO A CA 1
ATOM 3053 C C . PRO A 1 386 ? 23.80595 3.07426 52.27118 1.000 42.40849 386 PRO A C 1
ATOM 3054 O O . PRO A 1 386 ? 24.06081 1.89651 52.54844 1.000 38.27630 386 PRO A O 1
ATOM 3058 N N . PRO A 1 387 ? 22.55580 3.47517 51.98022 1.000 49.72562 387 PRO A N 1
ATOM 3059 C CA . PRO A 1 387 ? 21.41514 2.55412 51.79405 1.000 43.88637 387 PRO A CA 1
ATOM 3060 C C . PRO A 1 387 ? 21.53112 1.74213 50.52371 1.000 36.76383 387 PRO A C 1
ATOM 3061 O O . PRO A 1 387 ? 22.00055 2.31254 49.53586 1.000 52.12681 387 PRO A O 1
ATOM 3065 N N . GLU A 1 392 ? 14.64503 3.01273 48.91916 1.000 40.24259 392 GLU A N 1
ATOM 3066 C CA . GLU A 1 392 ? 15.50272 3.68919 47.95555 1.000 36.84815 392 GLU A CA 1
ATOM 3067 C C . GLU A 1 392 ? 16.30607 4.78430 48.65493 1.000 26.51056 392 GLU A C 1
ATOM 3068 O O . GLU A 1 392 ? 16.03230 5.18935 49.78127 1.000 24.56087 392 GLU A O 1
ATOM 3074 N N . ASP A 1 393 ? 17.34039 5.22553 47.96920 1.000 20.00615 393 ASP A N 1
ATOM 3075 C CA . ASP A 1 393 ? 18.32366 6.14510 48.53469 1.000 15.23234 393 ASP A CA 1
ATOM 3076 C C . ASP A 1 393 ? 17.84799 7.55393 48.22113 1.000 15.38948 393 ASP A C 1
ATOM 3077 O O . ASP A 1 393 ? 17.75707 7.94167 47.04992 1.000 12.75412 393 ASP A O 1
ATOM 3082 N N . GLU A 1 394 ? 17.46013 8.29110 49.27188 1.000 11.20381 394 GLU A N 1
ATOM 3083 C CA . GLU A 1 394 ? 16.85612 9.59777 49.05423 1.000 9.17823 394 GLU A CA 1
ATOM 3084 C C . GLU A 1 394 ? 17.81295 10.52834 48.32388 1.000 10.76045 394 GLU A C 1
ATOM 3085 O O . GLU A 1 394 ? 17.38450 11.33817 47.50020 1.000 10.02259 394 GLU A O 1
ATOM 3091 N N . LEU A 1 395 ? 19.11848 10.44687 48.63743 1.000 10.40356 395 LEU A N 1
ATOM 3092 C CA . LEU A 1 395 ? 20.06254 11.36861 48.02623 1.000 10.00857 395 LEU A CA 1
ATOM 3093 C C . LEU A 1 395 ? 20.17831 11.09085 46.54270 1.000 9.51501 395 LEU A C 1
ATOM 3094 O O . LEU A 1 395 ? 20.13114 12.00651 45.71327 1.000 8.67746 395 LEU A O 1
ATOM 3099 N N . VAL A 1 396 ? 20.27542 9.81656 46.18309 1.000 9.90700 396 VAL A N 1
ATOM 3100 C CA . VAL A 1 396 ? 20.36903 9.47366 44.76275 1.000 12.23323 396 VAL A CA 1
ATOM 3101 C C . VAL A 1 396 ? 19.14377 9.97669 44.01587 1.000 9.82387 396 VAL A C 1
ATOM 3102 O O . VAL A 1 396 ? 19.24722 10.55620 42.92886 1.000 10.24085 396 VAL A O 1
ATOM 3106 N N . GLU A 1 397 ? 17.95959 9.71746 44.56725 1.000 9.45214 397 GLU A N 1
ATOM 3107 C CA . GLU A 1 397 ? 16.75070 10.14160 43.89405 1.000 11.78201 397 GLU A CA 1
ATOM 3108 C C . GLU A 1 397 ? 16.70657 11.65946 43.77535 1.000 13.01376 397 GLU A C 1
ATOM 3109 O O . GLU A 1 397 ? 16.29987 12.19195 42.73514 1.000 12.25007 397 GLU A O 1
ATOM 3115 N N . LEU A 1 398 ? 17.16095 12.37706 44.81958 1.000 10.40200 398 LEU A N 1
ATOM 3116 C CA . LEU A 1 398 ? 17.16161 13.83859 44.74367 1.000 10.40953 398 LEU A CA 1
ATOM 3117 C C . LEU A 1 398 ? 18.07032 14.30262 43.61896 1.000 8.72165 398 LEU A C 1
ATOM 3118 O O . LEU A 1 398 ? 17.70802 15.18945 42.85298 1.000 8.69682 398 LEU A O 1
ATOM 3123 N N . ILE A 1 399 ? 19.27939 13.72005 43.53456 1.000 8.25513 399 ILE A N 1
ATOM 3124 C CA . ILE A 1 399 ? 20.23648 14.14916 42.51860 1.000 8.46255 399 ILE A CA 1
ATOM 3125 C C . ILE A 1 399 ? 19.72261 13.85195 41.11573 1.000 11.06437 399 ILE A C 1
ATOM 3126 O O . ILE A 1 399 ? 19.85689 14.68701 40.19584 1.000 11.74638 399 ILE A O 1
ATOM 3131 N N . LEU A 1 400 ? 19.15983 12.64792 40.91186 1.000 11.51926 400 LEU A N 1
ATOM 3132 C CA . LEU A 1 400 ? 18.61167 12.31876 39.59981 1.000 9.85753 400 LEU A CA 1
ATOM 3133 C C . LEU A 1 400 ? 17.50647 13.29151 39.21092 1.000 10.27505 400 LEU A C 1
ATOM 3134 O O . LEU A 1 400 ? 17.43705 13.73030 38.06040 1.000 10.46946 400 LEU A O 1
ATOM 3139 N N . GLN A 1 401 ? 16.62643 13.62520 40.15058 1.000 10.56238 401 GLN A N 1
ATOM 3140 C CA . GLN A 1 401 ? 15.52195 14.52933 39.84126 1.000 10.91683 401 GLN A CA 1
ATOM 3141 C C . GLN A 1 401 ? 16.03856 15.92347 39.53717 1.000 10.37547 401 GLN A C 1
ATOM 3142 O O . GLN A 1 401 ? 15.57704 16.57393 38.58464 1.000 10.71921 401 GLN A O 1
ATOM 3148 N N . ASN A 1 402 ? 16.96706 16.42179 40.36510 1.000 9.13669 402 ASN A N 1
ATOM 3149 C CA . ASN A 1 402 ? 17.53264 17.75541 40.08740 1.000 9.48713 402 ASN A CA 1
ATOM 3150 C C . ASN A 1 402 ? 18.28794 17.76309 38.75981 1.000 9.22332 402 ASN A C 1
ATOM 3151 O O . ASN A 1 402 ? 18.22067 18.73944 37.99876 1.000 9.49370 402 ASN A O 1
ATOM 3156 N N . LEU A 1 403 ? 19.03610 16.69249 38.48404 1.000 9.41242 403 LEU A N 1
ATOM 3157 C CA . LEU A 1 403 ? 19.75558 16.62241 37.20091 1.000 11.54177 403 LEU A CA 1
ATOM 3158 C C . LEU A 1 403 ? 18.78284 16.66931 36.04319 1.000 10.28864 403 LEU A C 1
ATOM 3159 O O . LEU A 1 403 ? 19.03887 17.31234 35.02368 1.000 10.29451 403 LEU A O 1
ATOM 3164 N N . ALA A 1 404 ? 17.65428 15.99233 36.17880 1.000 10.71462 404 ALA A N 1
ATOM 3165 C CA . ALA A 1 404 ? 16.70103 16.02190 35.07175 1.000 11.89780 404 ALA A CA 1
ATOM 3166 C C . ALA A 1 404 ? 16.14065 17.42397 34.87085 1.000 14.01495 404 ALA A C 1
ATOM 3167 O O . ALA A 1 404 ? 15.93548 17.87408 33.73740 1.000 12.14533 404 ALA A O 1
ATOM 3169 N N . ARG A 1 405 ? 15.83686 18.12031 35.95918 1.000 11.66443 405 ARG A N 1
ATOM 3170 C CA . ARG A 1 405 ? 15.32780 19.47481 35.80378 1.000 12.46436 405 ARG A CA 1
ATOM 3171 C C . ARG A 1 405 ? 16.40942 20.38743 35.23421 1.000 11.04212 405 ARG A C 1
ATOM 3172 O O . ARG A 1 405 ? 16.13028 21.24852 34.38587 1.000 10.18998 405 ARG A O 1
ATOM 3180 N N . LEU A 1 406 ? 17.66138 20.19986 35.66684 1.000 10.18757 406 LEU A N 1
ATOM 3181 C CA . LEU A 1 406 ? 18.70440 21.11208 35.20281 1.000 10.74697 406 LEU A CA 1
ATOM 3182 C C . LEU A 1 406 ? 19.01206 20.86998 33.73713 1.000 11.43302 406 LEU A C 1
ATOM 3183 O O . LEU A 1 406 ? 19.42536 21.79276 33.01726 1.000 13.22317 406 LEU A O 1
ATOM 3188 N N . HIS A 1 407 ? 18.76659 19.64871 33.26369 1.000 9.95291 407 HIS A N 1
ATOM 3189 C CA . HIS A 1 407 ? 19.11429 19.30596 31.88772 1.000 10.25674 407 HIS A CA 1
ATOM 3190 C C . HIS A 1 407 ? 17.87347 19.07347 31.04474 1.000 14.22799 407 HIS A C 1
ATOM 3191 O O . HIS A 1 407 ? 17.94412 18.37339 30.02776 1.000 16.01580 407 HIS A O 1
ATOM 3198 N N . ALA A 1 408 ? 16.75078 19.66818 31.46026 1.000 11.18020 408 ALA A N 1
ATOM 3199 C CA . ALA A 1 408 ? 15.46101 19.42282 30.82003 1.000 11.64025 408 ALA A CA 1
ATOM 3200 C C . ALA A 1 408 ? 15.43483 19.88491 29.36676 1.000 15.98328 408 ALA A C 1
ATOM 3201 O O . ALA A 1 408 ? 14.53852 19.48226 28.63623 1.000 15.94958 408 ALA A O 1
ATOM 3203 N N . GLU A 1 409 ? 16.38773 20.71578 28.93302 1.000 17.94172 409 GLU A N 1
ATOM 3204 C CA . GLU A 1 409 ? 16.38769 21.11585 27.51563 1.000 19.95409 409 GLU A CA 1
ATOM 3205 C C . GLU A 1 409 ? 16.68616 19.93709 26.58813 1.000 20.86072 409 GLU A C 1
ATOM 3206 O O . GLU A 1 409 ? 16.32518 19.97979 25.40480 1.000 23.27523 409 GLU A O 1
ATOM 3212 N N . HIS A 1 410 ? 17.30292 18.87162 27.10324 1.000 18.78324 410 HIS A N 1
ATOM 3213 C CA . HIS A 1 410 ? 17.70877 17.73153 26.27832 1.000 21.35610 410 HIS A CA 1
ATOM 3214 C C . HIS A 1 410 ? 17.41766 16.37749 26.87589 1.000 23.73301 410 HIS A C 1
ATOM 3215 O O . HIS A 1 410 ? 17.39431 15.40067 26.11721 1.000 22.36280 410 HIS A O 1
ATOM 3222 N N . MET A 1 411 ? 17.25606 16.24363 28.19537 1.000 16.26640 411 MET A N 1
ATOM 3223 C CA . MET A 1 411 ? 17.15431 14.93068 28.83968 1.000 15.40102 411 MET A CA 1
ATOM 3224 C C . MET A 1 411 ? 15.82950 14.79284 29.55572 1.000 17.15174 411 MET A C 1
ATOM 3225 O O . MET A 1 411 ? 15.19798 15.78145 29.94326 1.000 21.19986 411 MET A O 1
ATOM 3230 N N . THR A 1 412 ? 15.40974 13.55709 29.75665 1.000 18.40466 412 THR A N 1
ATOM 3231 C CA . THR A 1 412 ? 14.34481 13.25901 30.69352 1.000 17.92453 412 THR A CA 1
ATOM 3232 C C . THR A 1 412 ? 14.91059 12.60936 31.95553 1.000 16.24452 412 THR A C 1
ATOM 3233 O O . THR A 1 412 ? 16.00961 12.04488 31.95655 1.000 20.01538 412 THR A O 1
ATOM 3237 N N . TYR A 1 413 ? 14.11121 12.66233 33.02823 1.000 17.18066 413 TYR A N 1
ATOM 3238 C CA . TYR A 1 413 ? 14.43245 11.90408 34.23153 1.000 18.78042 413 TYR A CA 1
ATOM 3239 C C . TYR A 1 413 ? 14.61910 10.42649 33.88688 1.000 18.51590 413 TYR A C 1
ATOM 3240 O O . TYR A 1 413 ? 15.58438 9.78808 34.32653 1.000 14.80807 413 TYR A O 1
ATOM 3249 N N . GLU A 1 414 ? 13.74456 9.88584 33.02889 1.000 17.33308 414 GLU A N 1
ATOM 3250 C CA . GLU A 1 414 ? 13.82088 8.45647 32.74988 1.000 19.41941 414 GLU A CA 1
ATOM 3251 C C . GLU A 1 414 ? 15.14840 8.09593 32.08191 1.000 14.77915 414 GLU A C 1
ATOM 3252 O O . GLU A 1 414 ? 15.78560 7.09982 32.44476 1.000 17.55775 414 GLU A O 1
ATOM 3258 N N . LYS A 1 415 ? 15.63134 8.92987 31.15342 1.000 16.06357 415 LYS A N 1
ATOM 3259 C CA . LYS A 1 415 ? 16.87255 8.58536 30.46961 1.000 18.72682 415 LYS A CA 1
ATOM 3260 C C . LYS A 1 415 ? 18.06607 8.76253 31.38095 1.000 17.45523 415 LYS A C 1
ATOM 3261 O O . LYS A 1 415 ? 19.00148 7.96412 31.32198 1.000 15.39022 415 LYS A O 1
ATOM 3267 N N . ILE A 1 416 ? 18.05744 9.80743 32.22184 1.000 13.89476 416 ILE A N 1
ATOM 3268 C CA . ILE A 1 416 ? 19.16576 9.97031 33.15125 1.000 13.39908 416 ILE A CA 1
ATOM 3269 C C . ILE A 1 416 ? 19.20056 8.80925 34.13724 1.000 13.54068 416 ILE A C 1
ATOM 3270 O O . ILE A 1 416 ? 20.26629 8.25683 34.42221 1.000 14.31905 416 ILE A O 1
ATOM 3275 N N . LYS A 1 417 ? 18.02956 8.42074 34.67482 1.000 12.69491 417 LYS A N 1
ATOM 3276 C CA . LYS A 1 417 ? 17.97580 7.31177 35.62020 1.000 14.07313 417 LYS A CA 1
ATOM 3277 C C . LYS A 1 417 ? 18.41519 5.99801 34.96565 1.000 14.13895 417 LYS A C 1
ATOM 3278 O O . LYS A 1 417 ? 19.14014 5.19873 35.56748 1.000 13.83775 417 LYS A O 1
ATOM 3284 N N . GLU A 1 418 ? 18.00328 5.76470 33.71603 1.000 18.24096 418 GLU A N 1
ATOM 3285 C CA . GLU A 1 418 ? 18.42274 4.54844 33.03021 1.000 14.20850 418 GLU A CA 1
ATOM 3286 C C . GLU A 1 418 ? 19.93046 4.53434 32.76712 1.000 15.64878 418 GLU A C 1
ATOM 3287 O O . GLU A 1 418 ? 20.56193 3.46629 32.76544 1.000 17.44657 418 GLU A O 1
ATOM 3293 N N . ALA A 1 419 ? 20.52523 5.70699 32.51477 1.000 13.10818 419 ALA A N 1
ATOM 3294 C CA . ALA A 1 419 ? 21.97298 5.76311 32.28701 1.000 14.25059 419 ALA A CA 1
ATOM 3295 C C . ALA A 1 419 ? 22.77135 5.59762 33.57803 1.000 12.49356 419 ALA A C 1
ATOM 3296 O O . ALA A 1 419 ? 23.92599 5.19249 33.53460 1.000 12.13665 419 ALA A O 1
ATOM 3298 N N . TYR A 1 420 ? 22.18866 5.96215 34.70760 1.000 12.08112 420 TYR A N 1
ATOM 3299 C CA . TYR A 1 420 ? 22.85003 5.85229 35.99612 1.000 10.88576 420 TYR A CA 1
ATOM 3300 C C . TYR A 1 420 ? 23.16373 4.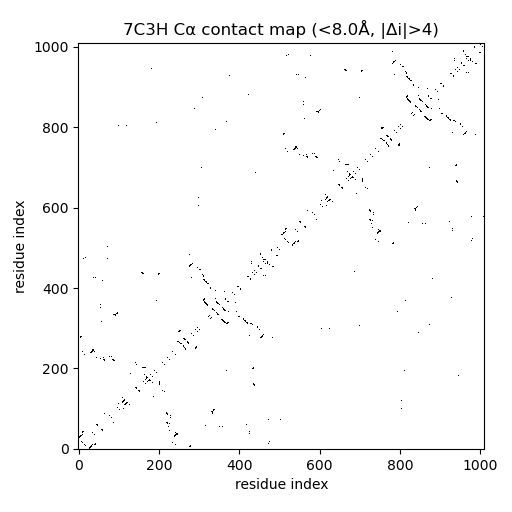38811 36.26578 1.000 12.11288 420 TYR A C 1
ATOM 3301 O O . TYR A 1 420 ? 22.27440 3.54143 36.11189 1.000 13.60829 420 TYR A O 1
ATOM 3310 N N . THR A 1 421 ? 24.40509 4.07694 36.62655 1.000 9.72607 421 THR A N 1
ATOM 3311 C CA . THR A 1 421 ? 24.78258 2.66901 36.80448 1.000 8.84494 421 THR A CA 1
ATOM 3312 C C . THR A 1 421 ? 24.44662 2.11792 38.19213 1.000 12.81407 421 THR A C 1
ATOM 3313 O O . THR A 1 421 ? 24.66346 0.92133 38.43620 1.000 14.95107 421 THR A O 1
ATOM 3317 N N . GLY A 1 422 ? 24.00979 2.96174 39.13725 1.000 9.67814 422 GLY A N 1
ATOM 3318 C CA . GLY A 1 422 ? 23.80515 2.52310 40.51556 1.000 10.91822 422 GLY A CA 1
ATOM 3319 C C . GLY A 1 422 ? 25.02865 2.65906 41.41191 1.000 10.79209 422 GLY A C 1
ATOM 3320 O O . GLY A 1 422 ? 24.93977 2.27720 42.58853 1.000 13.69927 422 GLY A O 1
ATOM 3321 N N . VAL A 1 423 ? 26.14663 3.20780 40.90183 1.000 9.57607 423 VAL A N 1
ATOM 3322 C CA . VAL A 1 423 ? 27.36870 3.43804 41.67602 1.000 9.58096 423 VAL A CA 1
ATOM 3323 C C . VAL A 1 423 ? 27.50193 4.94299 41.85885 1.000 9.13351 423 VAL A C 1
ATOM 3324 O O . VAL A 1 423 ? 27.50746 5.69636 40.87117 1.000 10.81056 423 VAL A O 1
ATOM 3328 N N . TYR A 1 424 ? 27.60398 5.36841 43.10563 1.000 10.22455 424 TYR A N 1
ATOM 3329 C CA . TYR A 1 424 ? 27.83327 6.78120 43.40893 1.000 7.70744 424 TYR A CA 1
ATOM 3330 C C . TYR A 1 424 ? 28.57360 6.84798 44.72114 1.000 8.77751 424 TYR A C 1
ATOM 3331 O O . TYR A 1 424 ? 28.67238 5.86157 45.46881 1.000 10.98156 424 TYR A O 1
ATOM 3340 N N . HIS A 1 425 ? 29.07300 8.04355 45.01942 1.000 8.12052 425 HIS A N 1
ATOM 3341 C CA . HIS A 1 425 ? 29.76959 8.23317 46.27297 1.000 9.31442 425 HIS A CA 1
ATOM 3342 C C . HIS A 1 425 ? 29.50831 9.66728 46.67244 1.000 10.63328 425 HIS A C 1
ATOM 3343 O O . HIS A 1 425 ? 29.44883 10.54933 45.80658 1.000 10.87272 425 HIS A O 1
ATOM 3350 N N . ALA A 1 426 ? 29.46009 9.91009 47.97575 1.000 9.89294 426 ALA A N 1
ATOM 3351 C CA . ALA A 1 426 ? 29.26758 11.27371 48.44486 1.000 8.17321 426 ALA A CA 1
ATOM 3352 C C . ALA A 1 426 ? 30.07250 11.50166 49.71485 1.000 10.59394 426 ALA A C 1
ATOM 3353 O O . ALA A 1 426 ? 30.48189 10.55683 50.37669 1.000 9.97143 426 ALA A O 1
ATOM 3355 N N . TYR A 1 427 ? 30.28802 12.77077 50.07226 1.000 9.52315 427 TYR A N 1
ATOM 3356 C CA . TYR A 1 427 ? 31.17532 13.04693 51.19198 1.000 9.05146 427 TYR A CA 1
ATOM 3357 C C . TYR A 1 427 ? 30.88079 14.43631 51.70347 1.000 8.30036 427 TYR A C 1
ATOM 3358 O O . TYR A 1 427 ? 30.80821 15.37629 50.90125 1.000 7.89589 427 TYR A O 1
ATOM 3367 N N . CYS A 1 428 ? 30.67460 14.54954 53.01940 1.000 6.50394 428 CYS A N 1
ATOM 3368 C CA . CYS A 1 428 ? 30.39382 15.84366 53.64706 1.000 5.95814 428 CYS A CA 1
ATOM 3369 C C . CYS A 1 428 ? 31.55280 16.11199 54.61207 1.000 7.21371 428 CYS A C 1
ATOM 3370 O O . CYS A 1 428 ? 31.77417 15.34140 55.53510 1.000 7.77907 428 CYS A O 1
ATOM 3373 N N . TRP A 1 429 ? 32.37704 17.11759 54.29469 1.000 7.65650 429 TRP A N 1
ATOM 3374 C CA . TRP A 1 429 ? 33.60408 17.34410 55.06982 1.000 5.41118 429 TRP A CA 1
ATOM 3375 C C . TRP A 1 429 ? 33.35563 17.70203 56.54847 1.000 6.62478 429 TRP A C 1
ATOM 3376 O O . TRP A 1 429 ? 34.18026 17.37622 57.40686 1.000 8.91028 429 TRP A O 1
ATOM 3387 N N . ALA A 1 430 ? 32.23596 18.35665 56.86980 1.000 6.78807 430 ALA A N 1
ATOM 3388 C CA . ALA A 1 430 ? 31.97604 18.65033 58.27230 1.000 8.58045 430 ALA A CA 1
ATOM 3389 C C . ALA A 1 430 ? 31.74695 17.38026 59.08407 1.000 9.18518 430 ALA A C 1
ATOM 3390 O O . ALA A 1 430 ? 31.89787 17.43277 60.29852 1.000 10.98426 430 ALA A O 1
ATOM 3392 N N . ASN A 1 431 ? 31.46508 16.24721 58.44020 1.000 6.98685 431 ASN A N 1
ATOM 3393 C CA . ASN A 1 431 ? 31.23663 14.99912 59.13966 1.000 7.01770 431 ASN A CA 1
ATOM 3394 C C . ASN A 1 431 ? 32.49586 14.13678 59.18676 1.000 11.40624 431 ASN A C 1
ATOM 3395 O O . ASN A 1 431 ? 32.44405 12.99137 59.63829 1.000 13.45153 431 ASN A O 1
ATOM 3400 N N . ASP A 1 432 ? 33.60774 14.64630 58.70594 1.000 9.40704 432 ASP A N 1
ATOM 3401 C CA . ASP A 1 432 ? 34.88017 13.93973 58.79155 1.000 8.28543 432 ASP A CA 1
ATOM 3402 C C . ASP A 1 432 ? 35.53105 14.25548 60.14095 1.000 7.88160 432 ASP A C 1
ATOM 3403 O O . ASP A 1 432 ? 35.89409 15.41001 60.38999 1.000 9.02044 432 ASP A O 1
ATOM 3408 N N . PRO A 1 433 ? 35.66737 13.28498 61.03360 1.000 10.73221 433 PRO A N 1
ATOM 3409 C CA . PRO A 1 433 ? 36.23219 13.56957 62.36010 1.000 11.50602 433 PRO A CA 1
ATOM 3410 C C . PRO A 1 433 ? 37.65428 14.12748 62.28311 1.000 11.06085 433 PRO A C 1
ATOM 3411 O O . PRO A 1 433 ? 38.07963 14.85197 63.19890 1.000 15.06002 433 PRO A O 1
ATOM 3415 N N . ASN A 1 434 ? 38.37031 13.84982 61.18618 1.000 8.40585 434 ASN A N 1
ATOM 3416 C CA . ASN A 1 434 ? 39.74903 14.32032 61.05013 1.000 6.43133 434 ASN A CA 1
ATOM 3417 C C . ASN A 1 434 ? 39.84856 15.74793 60.49865 1.000 6.70956 434 ASN A C 1
ATOM 3418 O O . ASN A 1 434 ? 40.97568 16.26325 60.30915 1.000 8.24829 434 ASN A O 1
ATOM 3423 N N . VAL A 1 435 ? 38.71528 16.44819 60.31580 1.000 8.34525 435 VAL A N 1
ATOM 3424 C CA . VAL A 1 435 ? 38.78655 17.82757 59.83249 1.000 7.26367 435 VAL A CA 1
ATOM 3425 C C . VAL A 1 435 ? 37.70839 18.66112 60.48674 1.000 9.46955 435 VAL A C 1
ATOM 3426 O O . VAL A 1 435 ? 37.98973 19.75079 60.99794 1.000 11.01590 435 VAL A O 1
ATOM 3430 N N . GLY A 1 436 ? 36.45761 18.18865 60.43192 1.000 8.83841 436 GLY A N 1
ATOM 3431 C CA . GLY A 1 436 ? 35.39004 18.87005 61.17460 1.000 7.76886 436 GLY A CA 1
ATOM 3432 C C . GLY A 1 436 ? 34.86627 20.09928 60.45958 1.000 12.09278 436 GLY A C 1
ATOM 3433 O O . GLY A 1 436 ? 34.21331 20.95435 61.08165 1.000 11.87153 436 GLY A O 1
ATOM 3434 N N . GLY A 1 437 ? 35.05179 20.16267 59.15364 1.000 10.57582 437 GLY A N 1
ATOM 3435 C CA . GLY A 1 437 ? 34.66559 21.29140 58.31186 1.000 9.22120 437 GLY A CA 1
ATOM 3436 C C . GLY A 1 437 ? 35.35609 21.09267 56.97002 1.000 6.47192 437 GLY A C 1
ATOM 3437 O O . GLY A 1 437 ? 36.16405 20.19700 56.79137 1.000 10.01738 437 GLY A O 1
ATOM 3438 N N . ALA A 1 438 ? 35.00163 21.94627 56.01180 1.000 7.83962 438 ALA A N 1
ATOM 3439 C CA . ALA A 1 438 ? 35.71304 21.90516 54.73713 1.000 5.76466 438 ALA A CA 1
ATOM 3440 C C . ALA A 1 438 ? 37.00174 22.71847 54.80870 1.000 7.20226 438 ALA A C 1
ATOM 3441 O O . ALA A 1 438 ? 38.05004 22.24168 54.40662 1.000 7.58967 438 ALA A O 1
ATOM 3443 N N . PHE A 1 439 ? 36.90900 23.96574 55.24573 1.000 7.04729 439 PHE A N 1
ATOM 3444 C CA . PHE A 1 439 ? 38.07339 24.85145 55.18803 1.000 4.60743 439 PHE A CA 1
ATOM 3445 C C . PHE A 1 439 ? 37.65923 26.13963 55.88960 1.000 5.59610 439 PHE A C 1
ATOM 3446 O O . PHE A 1 439 ? 36.46207 26.44998 56.02807 1.000 7.09795 439 PHE A O 1
ATOM 3454 N N . ALA A 1 440 ? 38.66204 26.91177 56.26557 1.000 6.90903 440 ALA A N 1
ATOM 3455 C CA . ALA A 1 440 ? 38.41380 28.21899 56.85903 1.000 6.26437 440 ALA A CA 1
ATOM 3456 C C . ALA A 1 440 ? 37.69024 29.14125 55.92187 1.000 6.52575 440 ALA A C 1
ATOM 3457 O O . ALA A 1 440 ? 37.96840 29.18448 54.72428 1.000 8.03538 440 ALA A O 1
ATOM 3459 N N . LEU A 1 441 ? 36.71092 29.85506 56.47424 1.000 5.74119 441 LEU A N 1
ATOM 3460 C CA . LEU A 1 441 ? 36.06701 30.91849 55.72082 1.000 6.53676 441 LEU A CA 1
ATOM 3461 C C . LEU A 1 441 ? 35.61850 31.89033 56.80728 1.000 6.27150 441 LEU A C 1
ATOM 3462 O O . LEU A 1 441 ? 34.59864 31.68793 57.45700 1.000 7.54056 441 LEU A O 1
ATOM 3467 N N . PHE A 1 442 ? 36.44362 32.88662 57.05835 1.000 7.08687 442 PHE A N 1
ATOM 3468 C CA . PHE A 1 442 ? 36.35884 33.64816 58.29095 1.000 6.64205 442 PHE A CA 1
ATOM 3469 C C . PHE A 1 442 ? 35.12639 34.54930 58.32449 1.000 7.64375 442 PHE A C 1
ATOM 3470 O O . PHE A 1 442 ? 34.63157 35.02506 57.27800 1.000 8.03641 442 PHE A O 1
ATOM 3478 N N . GLY A 1 443 ? 34.67405 34.82014 59.55138 1.000 6.10060 443 GLY A N 1
ATOM 3479 C CA . GLY A 1 443 ? 33.59445 35.77535 59.76884 1.000 4.21488 443 GLY A CA 1
ATOM 3480 C C . GLY A 1 443 ? 34.16385 37.19210 59.80630 1.000 6.89462 443 GLY A C 1
ATOM 3481 O O . GLY A 1 443 ? 35.38159 37.40525 59.77115 1.000 7.36125 443 GLY A O 1
ATOM 3482 N N . PRO A 1 444 ? 33.26776 38.16401 59.95300 1.000 7.44131 444 PRO A N 1
ATOM 3483 C CA . PRO A 1 444 ? 33.68761 39.58172 59.95293 1.000 8.02060 444 PRO A CA 1
ATOM 3484 C C . PRO A 1 444 ? 34.61041 39.84550 61.12148 1.000 8.31107 444 PRO A C 1
ATOM 3485 O O . PRO A 1 444 ? 34.38405 39.36493 62.24057 1.000 7.04489 444 PRO A O 1
ATOM 3489 N N . GLY A 1 445 ? 35.68669 40.59084 60.84556 1.000 7.19472 445 GLY A N 1
ATOM 3490 C CA . GLY A 1 445 ? 36.60618 40.93524 61.91321 1.000 6.15879 445 GLY A CA 1
ATOM 3491 C C . GLY A 1 445 ? 37.63316 39.87388 62.23699 1.000 9.46022 445 GLY A C 1
ATOM 3492 O O . GLY A 1 445 ? 38.64715 40.17725 62.90441 1.000 8.55120 445 GLY A O 1
ATOM 3493 N N . GLN A 1 446 ? 37.43277 38.63125 61.79421 1.000 7.97894 446 GLN A N 1
ATOM 3494 C CA . GLN A 1 446 ? 38.31313 37.56991 62.30162 1.000 8.62041 446 GLN A CA 1
ATOM 3495 C C . GLN A 1 446 ? 39.73512 37.68684 61.73401 1.000 7.37800 446 GLN A C 1
ATOM 3496 O O . GLN A 1 446 ? 40.71437 37.46217 62.48741 1.000 8.28119 446 GLN A O 1
ATOM 3502 N N . PHE A 1 447 ? 39.86936 37.95928 60.40804 1.000 5.56525 447 PHE A N 1
ATOM 3503 C CA . PHE A 1 447 ? 41.20669 38.08703 59.80845 1.000 5.42455 447 PHE A CA 1
ATOM 3504 C C . PHE A 1 447 ? 41.95853 39.23689 60.43678 1.000 9.75612 447 PHE A C 1
ATOM 3505 O O . PHE A 1 447 ? 43.16505 39.14314 60.69787 1.000 10.34362 447 PHE A O 1
ATOM 3513 N N . SER A 1 448 ? 41.25316 40.31155 60.72634 1.000 10.23996 448 SER A N 1
ATOM 3514 C CA . SER A 1 448 ? 42.00683 41.44654 61.25873 1.000 11.98672 448 SER A CA 1
ATOM 3515 C C . SER A 1 448 ? 42.24251 41.39461 62.76645 1.000 14.13516 448 SER A C 1
ATOM 3516 O O . SER A 1 448 ? 43.17127 42.07036 63.23850 1.000 13.83398 448 SER A O 1
ATOM 3519 N N . ASN A 1 449 ? 41.46035 40.63472 63.53108 1.000 9.16671 449 ASN A N 1
ATOM 3520 C CA . ASN A 1 449 ? 41.54047 40.63491 64.99010 1.000 11.47889 449 ASN A CA 1
ATOM 3521 C C . ASN A 1 449 ? 42.02794 39.31357 65.54957 1.000 12.20548 449 ASN A C 1
ATOM 3522 O O . ASN A 1 449 ? 42.92878 39.32938 66.39387 1.000 12.91307 449 ASN A O 1
ATOM 3527 N N . LEU A 1 450 ? 41.46085 38.15873 65.11828 1.000 9.70912 450 LEU A N 1
ATOM 3528 C CA . LEU A 1 450 ? 41.83182 36.85013 65.71333 1.000 8.95661 450 LEU A CA 1
ATOM 3529 C C . LEU A 1 450 ? 43.00452 36.20887 65.02783 1.000 8.10642 450 LEU A C 1
ATOM 3530 O O . LEU A 1 450 ? 43.87192 35.64547 65.69756 1.000 9.28329 450 LEU A O 1
ATOM 3535 N N . TYR A 1 451 ? 43.09363 36.33793 63.70350 1.000 7.57913 451 TYR A N 1
ATOM 3536 C CA . TYR A 1 451 ? 44.15103 35.67817 62.94489 1.000 9.16629 451 TYR A CA 1
ATOM 3537 C C . TYR A 1 451 ? 45.54302 36.08881 63.40099 1.000 10.43359 451 TYR A C 1
ATOM 3538 O O . TYR A 1 451 ? 46.40136 35.20696 63.53864 1.000 10.15275 451 TYR A O 1
ATOM 3547 N N . PRO A 1 452 ? 45.81955 37.33643 63.71851 1.000 9.29179 452 PRO A N 1
ATOM 3548 C CA . PRO A 1 452 ? 47.18174 37.63738 64.22263 1.000 11.88439 452 PRO A CA 1
ATOM 3549 C C . PRO A 1 452 ? 47.55479 36.87081 65.48292 1.000 14.02660 452 PRO A C 1
ATOM 3550 O O . PRO A 1 452 ? 48.73140 36.48232 65.65600 1.000 12.56791 452 PRO A O 1
ATOM 3554 N N . TYR A 1 453 ? 46.58936 36.61919 66.35111 1.000 9.99596 453 TYR A N 1
ATOM 3555 C CA . TYR A 1 453 ? 46.85744 35.83575 67.54224 1.000 10.78719 453 TYR A CA 1
ATOM 3556 C C . TYR A 1 453 ? 46.97710 34.35359 67.22304 1.000 14.71491 453 TYR A C 1
ATOM 3557 O O . TYR A 1 453 ? 47.76866 33.64989 67.85418 1.000 11.22708 453 TYR A O 1
ATOM 3566 N N . LEU A 1 454 ? 46.23458 33.86725 66.22919 1.000 11.66932 454 LEU A N 1
ATOM 3567 C CA . LEU A 1 454 ? 46.44221 32.48502 65.80560 1.000 12.10502 454 LEU A CA 1
ATOM 3568 C C . LEU A 1 454 ? 47.89190 32.27108 65.41441 1.000 14.86706 454 LEU A C 1
ATOM 3569 O O . LEU A 1 454 ? 48.49343 31.23699 65.74232 1.000 15.17704 454 LEU A O 1
ATOM 3574 N N . MET A 1 455 ? 48.49156 33.28887 64.80031 1.000 13.68619 455 MET A N 1
ATOM 3575 C CA . MET A 1 455 ? 49.81770 33.19598 64.23025 1.000 14.75652 455 MET A CA 1
ATOM 3576 C C . MET A 1 455 ? 50.91144 33.62916 65.21701 1.000 16.87389 455 MET A C 1
ATOM 3577 O O . MET A 1 455 ? 52.07655 33.64265 64.82464 1.000 21.40996 455 MET A O 1
ATOM 3582 N N . ARG A 1 456 ? 50.57087 33.86384 66.49312 1.000 16.25260 456 ARG A N 1
ATOM 3583 C CA . ARG A 1 456 ? 51.50689 34.44002 67.47087 1.000 15.60072 456 ARG A CA 1
ATOM 3584 C C . ARG A 1 456 ? 52.51235 33.38840 67.92274 1.000 15.89246 456 ARG A C 1
ATOM 3585 O O . ARG A 1 456 ? 52.15282 32.21590 68.05391 1.000 14.79087 456 ARG A O 1
ATOM 3593 N N . PRO A 1 457 ? 53.77981 33.76176 68.16579 1.000 18.04123 457 PRO A N 1
ATOM 3594 C CA . PRO A 1 457 ? 54.73572 32.75043 68.61537 1.000 17.22330 457 PRO A CA 1
ATOM 3595 C C . PRO A 1 457 ? 54.28693 32.13402 69.92671 1.000 13.76917 457 PRO A C 1
ATOM 3596 O O . PRO A 1 457 ? 53.71371 32.79769 70.79145 1.000 16.55953 457 PRO A O 1
ATOM 3600 N N . ALA A 1 458 ? 54.51653 30.84376 70.05879 1.000 17.21388 458 ALA A N 1
ATOM 3601 C CA . ALA A 1 458 ? 54.02693 30.10464 71.21825 1.000 17.38171 458 ALA A CA 1
ATOM 3602 C C . ALA A 1 458 ? 55.09582 29.12815 71.68487 1.000 14.78489 458 ALA A C 1
ATOM 3603 O O . ALA A 1 458 ? 55.91210 28.67985 70.88858 1.000 13.15195 458 ALA A O 1
ATOM 3605 N N . ALA A 1 459 ? 55.06689 28.78347 72.97064 1.000 14.97201 459 ALA A N 1
ATOM 3606 C CA . ALA A 1 459 ? 56.03662 27.84212 73.54349 1.000 14.28397 459 ALA A CA 1
ATOM 3607 C C . ALA A 1 459 ? 57.44940 28.33363 73.30416 1.000 14.55762 459 ALA A C 1
ATOM 3608 O O . ALA A 1 459 ? 58.34397 27.57750 72.90174 1.000 14.77109 459 ALA A O 1
ATOM 3610 N N . GLY A 1 460 ? 57.64356 29.63739 73.50676 1.000 17.64037 460 GLY A N 1
ATOM 3611 C CA . GLY A 1 460 ? 58.94140 30.25291 73.22530 1.000 17.63407 460 GLY A CA 1
ATOM 3612 C C . GLY A 1 460 ? 59.41194 30.11019 71.79105 1.000 18.63958 460 GLY A C 1
ATOM 3613 O O . GLY A 1 460 ? 60.60617 29.86562 71.55388 1.000 20.91950 460 GLY A O 1
ATOM 3614 N N . GLY A 1 461 ? 58.49633 30.21508 70.81596 1.000 13.67217 461 GLY A N 1
ATOM 3615 C CA . GLY A 1 461 ? 58.90683 30.02927 69.44008 1.000 12.00705 461 GLY A CA 1
ATOM 3616 C C . GLY A 1 461 ? 59.08839 28.59279 68.96099 1.000 13.05719 461 GLY A C 1
ATOM 3617 O O . GLY A 1 461 ? 59.60737 28.42170 67.87547 1.000 14.00034 461 GLY A O 1
ATOM 3618 N N . LYS A 1 462 ? 58.65422 27.56954 69.70846 1.000 11.35262 462 LYS A N 1
ATOM 3619 C CA . LYS A 1 462 ? 58.82898 26.16619 69.33038 1.000 9.72406 462 LYS A CA 1
ATOM 3620 C C . LYS A 1 462 ? 57.53128 25.50301 68.88489 1.000 11.06181 462 LYS A C 1
ATOM 3621 O O . LYS A 1 462 ? 57.55924 24.31365 68.52904 1.000 10.11366 462 LYS A O 1
ATOM 3627 N N . PHE A 1 463 ? 56.39757 26.20488 68.93933 1.000 11.13151 463 PHE A N 1
ATOM 3628 C CA . PHE A 1 463 ? 55.12544 25.60278 68.51832 1.000 8.55003 463 PHE A CA 1
ATOM 3629 C C . PHE A 1 463 ? 54.53746 26.42528 67.39278 1.000 9.22387 463 PHE A C 1
ATOM 3630 O O . PHE A 1 463 ? 54.42993 27.66317 67.50694 1.000 10.94560 463 PHE A O 1
ATOM 3638 N N . HIS A 1 464 ? 54.08319 25.73229 66.32357 1.000 8.47051 464 HIS A N 1
ATOM 3639 C CA . HIS A 1 464 ? 53.51391 26.39758 65.14837 1.000 9.60018 464 HIS A CA 1
ATOM 3640 C C . HIS A 1 464 ? 52.15987 25.79562 64.78327 1.000 7.86744 464 HIS A C 1
ATOM 3641 O O . HIS A 1 464 ? 52.00157 24.56303 64.70563 1.000 10.07779 464 HIS A O 1
ATOM 3648 N N . ILE A 1 465 ? 51.20521 26.67782 64.55782 1.000 8.53965 465 ILE A N 1
ATOM 3649 C CA . ILE A 1 465 ? 49.87367 26.28606 64.10332 1.000 8.06084 465 ILE A CA 1
ATOM 3650 C C . ILE A 1 465 ? 49.87711 26.53296 62.60953 1.000 8.60451 465 ILE A C 1
ATOM 3651 O O . ILE A 1 465 ? 49.84366 27.67693 62.17257 1.000 10.07289 465 ILE A O 1
ATOM 3656 N N . VAL A 1 466 ? 49.92302 25.43757 61.84808 1.000 8.47261 466 VAL A N 1
ATOM 3657 C CA . VAL A 1 466 ? 50.18654 25.44784 60.41959 1.000 8.98454 466 VAL A CA 1
ATOM 3658 C C . VAL A 1 466 ? 48.97450 24.94323 59.66621 1.000 9.07144 466 VAL A C 1
ATOM 3659 O O . VAL A 1 466 ? 48.29894 24.02335 60.11218 1.000 9.09734 466 VAL A O 1
ATOM 3663 N N . GLY A 1 467 ? 48.82360 25.40319 58.40835 1.000 6.57731 467 GLY A N 1
ATOM 3664 C CA . GLY A 1 467 ? 47.80083 24.82954 57.54574 1.000 7.73596 467 GLY A CA 1
ATOM 3665 C C . GLY A 1 467 ? 47.03157 25.90623 56.79648 1.000 8.70505 467 GLY A C 1
ATOM 3666 O O . GLY A 1 467 ? 47.30302 27.09730 56.96073 1.000 9.17469 467 GLY A O 1
ATOM 3667 N N . GLU A 1 468 ? 46.08212 25.49057 55.94881 1.000 7.40798 468 GLU A N 1
ATOM 3668 C CA . GLU A 1 468 ? 45.36222 26.47694 55.14414 1.000 8.21423 468 GLU A CA 1
ATOM 3669 C C . GLU A 1 468 ? 44.70201 27.54371 55.99337 1.000 7.93310 468 GLU A C 1
ATOM 3670 O O . GLU A 1 468 ? 44.65507 28.70791 55.55485 1.000 6.64500 468 GLU A O 1
ATOM 3676 N N . ALA A 1 469 ? 44.19525 27.21111 57.19427 1.000 7.50668 469 ALA A N 1
ATOM 3677 C CA . ALA A 1 469 ? 43.53424 28.27313 57.99691 1.000 8.58470 469 ALA A CA 1
ATOM 3678 C C . ALA A 1 469 ? 44.55251 29.28094 58.52754 1.000 7.66370 469 ALA A C 1
ATOM 3679 O O . ALA A 1 469 ? 44.21354 30.46533 58.71675 1.000 7.34575 469 ALA A O 1
ATOM 3681 N N . SER A 1 470 ? 45.78517 28.81779 58.71913 1.000 7.53770 470 SER A N 1
ATOM 3682 C CA . SER A 1 470 ? 46.91686 29.62834 59.16446 1.000 9.47887 470 SER A CA 1
ATOM 3683 C C . SER A 1 470 ? 47.60042 30.28339 57.97071 1.000 9.33695 470 SER A C 1
ATOM 3684 O O . SER A 1 470 ? 48.83050 30.21256 57.82033 1.000 9.18460 470 SER A O 1
ATOM 3687 N N . SER A 1 471 ? 46.82390 30.92533 57.08725 1.000 7.63823 471 SER A N 1
ATOM 3688 C CA . SER A 1 471 ? 47.35365 31.59881 55.89604 1.000 7.82370 471 SER A CA 1
ATOM 3689 C C . SER A 1 471 ? 46.27231 32.59102 55.45212 1.000 8.22997 471 SER A C 1
ATOM 3690 O O . SER A 1 471 ? 45.16103 32.59417 55.99345 1.000 9.31760 471 SER A O 1
ATOM 3693 N N . VAL A 1 472 ? 46.63885 33.46625 54.53990 1.000 7.78158 472 VAL A N 1
ATOM 3694 C CA . VAL A 1 472 ? 45.64932 34.37778 53.94880 1.000 7.81251 472 VAL A CA 1
ATOM 3695 C C . VAL A 1 472 ? 45.02978 33.79571 52.68322 1.000 9.99925 472 VAL A C 1
ATOM 3696 O O . VAL A 1 472 ? 44.25367 34.48452 52.01272 1.000 9.01691 472 VAL A O 1
ATOM 3700 N N . HIS A 1 473 ? 45.30827 32.51893 52.37984 1.000 8.77937 473 HIS A N 1
ATOM 3701 C CA . HIS A 1 473 ? 44.75318 31.82939 51.19663 1.000 7.21805 473 HIS A CA 1
ATOM 3702 C C . HIS A 1 473 ? 43.97789 30.62277 51.69182 1.000 9.29213 473 HIS A C 1
ATOM 3703 O O . HIS A 1 473 ? 44.33281 29.47345 51.41805 1.000 10.30171 473 HIS A O 1
ATOM 3710 N N . HIS A 1 474 ? 42.86496 30.88665 52.35266 1.000 9.04872 474 HIS A N 1
ATOM 3711 C CA . HIS A 1 474 ? 42.00226 29.80441 52.78070 1.000 6.43442 474 HIS A CA 1
ATOM 3712 C C . HIS A 1 474 ? 41.49125 28.96651 51.62109 1.000 7.23501 474 HIS A C 1
ATOM 3713 O O . HIS A 1 474 ? 41.17899 29.47409 50.54901 1.000 7.92499 474 HIS A O 1
ATOM 3720 N N . ALA A 1 475 ? 41.28890 27.67721 51.90094 1.000 6.98830 475 ALA A N 1
ATOM 3721 C CA . ALA A 1 475 ? 40.60444 26.76659 50.97968 1.000 6.54420 475 ALA A CA 1
ATOM 3722 C C . ALA A 1 475 ? 41.33662 26.54838 49.67035 1.000 6.73588 475 ALA A C 1
ATOM 3723 O O . ALA A 1 475 ? 40.72602 26.09689 48.68768 1.000 11.52874 475 ALA A O 1
ATOM 3725 N N . TRP A 1 476 ? 42.65155 26.75618 49.63447 1.000 7.80706 476 TRP A N 1
ATOM 3726 C CA . TRP A 1 476 ? 43.48058 26.35419 48.50609 1.000 9.29514 476 TRP A CA 1
ATOM 3727 C C . TRP A 1 476 ? 44.76091 25.69100 49.01983 1.000 8.99728 476 TRP A C 1
ATOM 3728 O O . TRP A 1 476 ? 45.25434 25.99221 50.12589 1.000 8.75401 476 TRP A O 1
ATOM 3739 N N . ILE A 1 477 ? 45.33391 24.81664 48.17829 1.000 9.06507 477 ILE A N 1
ATOM 3740 C CA . ILE A 1 477 ? 46.63993 24.24170 48.48322 1.000 6.63731 477 ILE A CA 1
ATOM 3741 C C . ILE A 1 477 ? 47.65077 25.34057 48.78047 1.000 6.95758 477 ILE A C 1
ATOM 3742 O O . ILE A 1 477 ? 48.47718 25.19371 49.67547 1.000 9.04617 477 ILE A O 1
ATOM 3747 N N . ILE A 1 478 ? 47.56789 26.46337 48.07944 1.000 8.67560 478 ILE A N 1
ATOM 3748 C CA . ILE A 1 478 ? 48.62604 27.47550 48.24849 1.000 8.21190 478 ILE A CA 1
ATOM 3749 C C . ILE A 1 478 ? 48.69578 27.94510 49.69866 1.000 9.58562 478 ILE A C 1
ATOM 3750 O O . ILE A 1 478 ? 49.77353 28.25339 50.21046 1.000 9.08926 478 ILE A O 1
ATOM 3755 N N . GLY A 1 479 ? 47.54860 28.04901 50.37902 1.000 8.27742 479 GLY A N 1
ATOM 3756 C CA . GLY A 1 479 ? 47.57948 28.51295 51.77951 1.000 8.01757 479 GLY A CA 1
ATOM 3757 C C . GLY A 1 479 ? 48.33376 27.53345 52.68205 1.000 8.09331 479 GLY A C 1
ATOM 3758 O O . GLY A 1 479 ? 49.13623 27.92326 53.54698 1.000 9.85799 479 GLY A O 1
ATOM 3759 N N . SER A 1 480 ? 48.07818 26.24221 52.49406 1.000 7.39237 480 SER A N 1
ATOM 3760 C CA . SER A 1 480 ? 48.81046 25.21505 53.22370 1.000 7.10888 480 SER A CA 1
ATOM 3761 C C . SER A 1 480 ? 50.30293 25.30283 52.98738 1.000 8.54814 480 SER A C 1
ATOM 3762 O O . SER A 1 480 ? 51.07738 25.15082 53.94464 1.000 8.63924 480 SER A O 1
ATOM 3765 N N . LEU A 1 481 ? 50.71437 25.46674 51.71763 1.000 8.64438 481 LEU A N 1
ATOM 3766 C CA . LEU A 1 481 ? 52.14979 25.48594 51.41291 1.000 7.53424 481 LEU A CA 1
ATOM 3767 C C . LEU A 1 481 ? 52.81954 26.72435 51.96053 1.000 7.91567 481 LEU A C 1
ATOM 3768 O O . LEU A 1 481 ? 53.93484 26.61743 52.49489 1.000 7.70151 481 LEU A O 1
ATOM 3773 N N . GLU A 1 482 ? 52.15025 27.88352 51.86683 1.000 8.72063 482 GLU A N 1
ATOM 3774 C CA . GLU A 1 482 ? 52.75243 29.10664 52.38427 1.000 10.50004 482 GLU A CA 1
ATOM 3775 C C . GLU A 1 482 ? 52.90225 29.00113 53.89652 1.000 10.47669 482 GLU A C 1
ATOM 3776 O O . GLU A 1 482 ? 53.90791 29.44491 54.47427 1.000 9.51166 482 GLU A O 1
ATOM 3782 N N . SER A 1 483 ? 51.86930 28.46783 54.57050 1.000 7.76674 483 SER A N 1
ATOM 3783 C CA . SER A 1 483 ? 51.93840 28.34762 56.01912 1.000 8.83239 483 SER A CA 1
ATOM 3784 C C . SER A 1 483 ? 53.05007 27.39385 56.45703 1.000 8.79042 483 SER A C 1
ATOM 3785 O O . SER A 1 483 ? 53.78920 27.68914 57.40600 1.000 10.62462 483 SER A O 1
ATOM 3788 N N . ALA A 1 484 ? 53.24322 26.28662 55.71476 1.000 7.53008 484 ALA A N 1
ATOM 3789 C CA . ALA A 1 484 ? 54.28996 25.32566 56.04135 1.000 6.72085 484 ALA A CA 1
ATOM 3790 C C . ALA A 1 484 ? 55.68870 25.94909 55.81223 1.000 9.10940 484 ALA A C 1
ATOM 3791 O O . ALA A 1 484 ? 56.56621 25.83539 56.66409 1.000 11.22669 484 ALA A O 1
ATOM 3793 N N . TYR A 1 485 ? 55.86127 26.69714 54.71326 1.000 8.65167 485 TYR A N 1
ATOM 3794 C CA . TYR A 1 485 ? 57.13563 27.36969 54.44430 1.000 10.42484 485 TYR A CA 1
ATOM 3795 C C . TYR A 1 485 ? 57.46171 28.35404 55.56447 1.000 10.32102 485 TYR A C 1
ATOM 3796 O O . TYR A 1 485 ? 58.59992 28.40425 56.07995 1.000 8.93819 485 TYR A O 1
ATOM 3805 N N . THR A 1 486 ? 56.46539 29.17217 55.94097 1.000 9.28123 486 THR A N 1
ATOM 3806 C CA . THR A 1 486 ? 56.70795 30.16810 56.99314 1.000 10.31809 486 THR A CA 1
ATOM 3807 C C . THR A 1 486 ? 57.09182 29.52518 58.30393 1.000 10.73883 486 THR A C 1
ATOM 3808 O O . THR A 1 486 ? 57.94278 30.04682 59.04689 1.000 12.00678 486 THR A O 1
ATOM 3812 N N . ALA A 1 487 ? 56.46259 28.40290 58.65211 1.000 10.81456 487 ALA A N 1
ATOM 3813 C CA . ALA A 1 487 ? 56.80966 27.77459 59.91672 1.000 9.94740 487 ALA A CA 1
ATOM 3814 C C . ALA A 1 487 ? 58.22025 27.19736 59.88239 1.000 9.44007 487 ALA A C 1
ATOM 3815 O O . ALA A 1 487 ? 58.94168 27.26767 60.87976 1.000 11.98566 487 ALA A O 1
ATOM 3817 N N . VAL A 1 488 ? 58.63670 26.65419 58.73290 1.000 9.53180 488 VAL A N 1
ATOM 3818 C CA . VAL A 1 488 ? 59.98948 26.12601 58.66726 1.000 9.38366 488 VAL A CA 1
ATOM 3819 C C . VAL A 1 488 ? 60.98420 27.26857 58.78442 1.000 12.31832 488 VAL A C 1
ATOM 3820 O O . VAL A 1 488 ? 61.99362 27.13721 59.49418 1.000 13.29607 488 VAL A O 1
ATOM 3824 N N . TYR A 1 489 ? 60.67231 28.42460 58.15982 1.000 9.34508 489 TYR A N 1
ATOM 3825 C CA . TYR A 1 489 ? 61.51978 29.60868 58.30556 1.000 12.27324 489 TYR A CA 1
ATOM 3826 C C . TYR A 1 489 ? 61.66546 29.94051 59.77102 1.000 11.93300 489 TYR A C 1
ATOM 3827 O O . TYR A 1 489 ? 62.78355 30.09968 60.27570 1.000 12.51557 489 TYR A O 1
ATOM 3836 N N . GLN A 1 490 ? 60.54248 29.99808 60.49514 1.000 10.74196 490 GLN A N 1
ATOM 3837 C CA . GLN A 1 490 ? 60.61099 30.34013 61.91190 1.000 11.31888 490 GLN A CA 1
ATOM 3838 C C . GLN A 1 490 ? 61.39277 29.32742 62.73967 1.000 12.90889 490 GLN A C 1
ATOM 3839 O O . GLN A 1 490 ? 62.07682 29.71387 63.69537 1.000 10.88554 490 GLN A O 1
ATOM 3845 N N . PHE A 1 491 ? 61.28050 28.03465 62.42161 1.000 11.64091 491 PHE A N 1
ATOM 3846 C CA . PHE A 1 491 ? 62.01098 26.99489 63.12829 1.000 9.77681 491 PHE A CA 1
ATOM 3847 C C . PHE A 1 491 ? 63.51626 27.16781 62.95458 1.000 12.88746 491 PHE A C 1
ATOM 3848 O O . PHE A 1 491 ? 64.25237 27.12778 63.94152 1.000 12.39898 491 PHE A O 1
ATOM 3856 N N . LEU A 1 492 ? 63.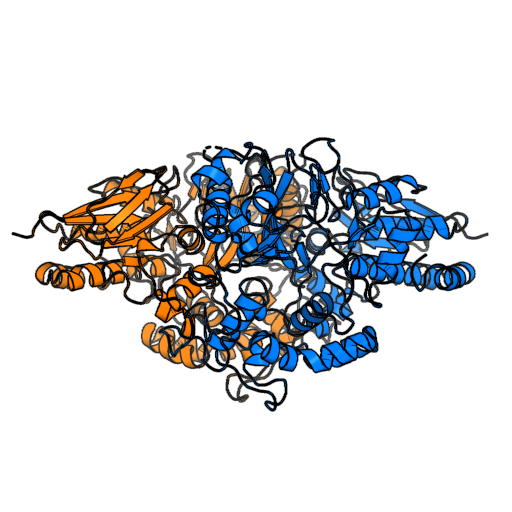97441 27.35486 61.70987 1.000 12.80789 492 LEU A N 1
ATOM 3857 C CA . LEU A 1 492 ? 65.41487 27.54749 61.45421 1.000 12.52272 492 LEU A CA 1
ATOM 3858 C C . LEU A 1 492 ? 65.91636 28.80591 62.11822 1.000 15.19134 492 LEU A C 1
ATOM 3859 O O . LEU A 1 492 ? 67.02223 28.81521 62.68614 1.000 14.95948 492 LEU A O 1
ATOM 3864 N N . TYR A 1 493 ? 65.11263 29.87060 62.08868 1.000 13.06403 493 TYR A N 1
ATOM 3865 C CA . TYR A 1 493 ? 65.52122 31.12454 62.72707 1.000 14.59483 493 TYR A CA 1
ATOM 3866 C C . TYR A 1 493 ? 65.65212 30.93677 64.22821 1.000 16.93790 493 TYR A C 1
ATOM 3867 O O . TYR A 1 493 ? 66.61258 31.40801 64.84343 1.000 15.53761 493 TYR A O 1
ATOM 3876 N N . LYS A 1 494 ? 64.65707 30.28017 64.85337 1.000 14.47639 494 LYS A N 1
ATOM 3877 C CA . LYS A 1 494 ? 64.68139 30.07748 66.30137 1.000 14.33721 494 LYS A CA 1
ATOM 3878 C C . LYS A 1 494 ? 65.96211 29.37053 66.76781 1.000 15.19408 494 LYS A C 1
ATOM 3879 O O . LYS A 1 494 ? 66.50844 29.70169 67.83521 1.000 17.42599 494 LYS A O 1
ATOM 3885 N N . TYR A 1 495 ? 66.45435 28.40625 65.98805 1.000 14.23216 495 TYR A N 1
ATOM 3886 C CA . TYR A 1 495 ? 67.66374 27.67041 66.36818 1.000 17.12544 495 TYR A CA 1
ATOM 3887 C C . TYR A 1 495 ? 68.92061 28.23506 65.71759 1.000 17.23289 495 TYR A C 1
ATOM 3888 O O . TYR A 1 495 ? 69.99412 27.61897 65.81740 1.000 17.05969 495 TYR A O 1
ATOM 3897 N N . LYS A 1 496 ? 68.79411 29.39102 65.06603 1.000 16.48636 496 LYS A N 1
ATOM 3898 C CA . LYS A 1 496 ? 69.90870 30.15662 64.48665 1.000 17.59058 496 LYS A CA 1
ATOM 3899 C C . LYS A 1 496 ? 70.67747 29.30988 63.49741 1.000 18.34880 496 LYS A C 1
ATOM 3900 O O . LYS A 1 496 ? 71.92225 29.35926 63.41990 1.000 19.94445 496 LYS A O 1
ATOM 3906 N N . MET A 1 497 ? 69.94108 28.50452 62.71802 1.000 15.03810 497 MET A N 1
ATOM 3907 C CA . MET A 1 497 ? 70.60110 27.65296 61.72728 1.000 14.59275 497 MET A CA 1
ATOM 3908 C C . MET A 1 497 ? 70.75756 28.48446 60.45976 1.000 15.82112 497 MET A C 1
ATOM 3909 O O . MET A 1 497 ? 70.09627 28.27444 59.45446 1.000 14.49487 497 MET A O 1
ATOM 3914 N N . TRP A 1 498 ? 71.67680 29.44827 60.53900 1.000 13.48390 498 TRP A N 1
ATOM 3915 C CA . TRP A 1 498 ? 71.75190 30.49358 59.52905 1.000 16.42088 498 TRP A CA 1
ATOM 3916 C C . TRP A 1 498 ? 72.11248 29.93894 58.14919 1.000 10.93277 498 TRP A C 1
ATOM 3917 O O . TRP A 1 498 ? 71.56253 30.39941 57.14890 1.000 11.01948 498 TRP A O 1
ATOM 3928 N N . ASP A 1 499 ? 73.04052 28.94928 58.05425 1.000 12.88802 499 ASP A N 1
ATOM 3929 C CA . ASP A 1 499 ? 73.32489 28.35675 56.73869 1.000 14.09350 499 ASP A CA 1
ATOM 3930 C C . ASP A 1 499 ? 72.04818 27.80335 56.09094 1.000 10.42332 499 ASP A C 1
ATOM 3931 O O . ASP A 1 499 ? 71.80839 27.99228 54.88638 1.000 12.67164 499 ASP A O 1
ATOM 3936 N N . TYR A 1 500 ? 71.28424 27.03147 56.87044 1.000 14.18086 500 TYR A N 1
ATOM 3937 C CA . TYR A 1 500 ? 70.08771 26.36134 56.35255 1.000 12.47436 500 TYR A CA 1
ATOM 3938 C C . TYR A 1 500 ? 68.93929 27.33781 56.16296 1.000 11.30991 500 TYR A C 1
ATOM 3939 O O . TYR A 1 500 ? 68.14682 27.16288 55.22808 1.000 11.03939 500 TYR A O 1
ATOM 3948 N N . LEU A 1 501 ? 68.84835 28.37676 56.98918 1.000 13.15522 501 LEU A N 1
ATOM 3949 C CA . LEU A 1 501 ? 67.91087 29.45071 56.66280 1.000 12.59613 501 LEU A CA 1
ATOM 3950 C C . LEU A 1 501 ? 68.26780 30.12943 55.32431 1.000 15.06144 501 LEU A C 1
ATOM 3951 O O . LEU A 1 501 ? 67.39372 30.35855 54.47786 1.000 11.03333 501 LEU A O 1
ATOM 3956 N N . ARG A 1 502 ? 69.55869 30.44015 55.08627 1.000 11.03701 502 ARG A N 1
ATOM 3957 C CA . ARG A 1 502 ? 69.90366 31.01998 53.79801 1.000 12.70244 502 ARG A CA 1
ATOM 3958 C C . ARG A 1 502 ? 69.56336 30.06888 52.64573 1.000 12.36601 502 ARG A C 1
ATOM 3959 O O . ARG A 1 502 ? 69.14040 30.51248 51.57506 1.000 13.17818 502 ARG A O 1
ATOM 3967 N N . LEU A 1 503 ? 69.77593 28.76192 52.85289 1.000 11.80328 503 LEU A N 1
ATOM 3968 C CA . LEU A 1 503 ? 69.45656 27.73808 51.86405 1.000 12.99598 503 LEU A CA 1
ATOM 3969 C C . LEU A 1 503 ? 67.93622 27.62369 51.67004 1.000 12.42750 503 LEU A C 1
ATOM 3970 O O . LEU A 1 503 ? 67.45173 27.48248 50.53729 1.000 11.25305 503 LEU A O 1
ATOM 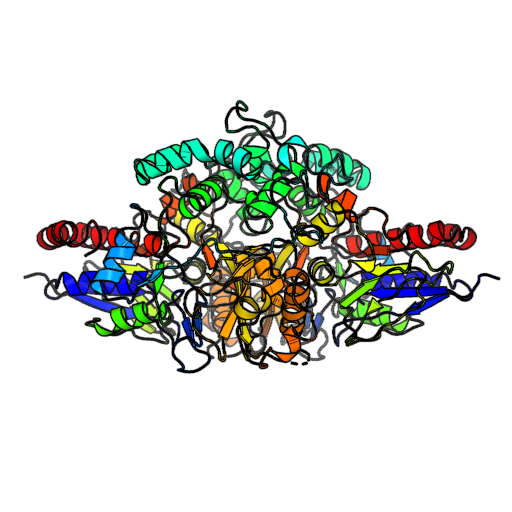3975 N N . LEU A 1 504 ? 67.17538 27.71800 52.75581 1.000 12.14406 504 LEU A N 1
ATOM 3976 C CA . LEU A 1 504 ? 65.71046 27.74888 52.62118 1.000 10.14705 504 LEU A CA 1
ATOM 3977 C C . LEU A 1 504 ? 65.29292 28.84914 51.68667 1.000 14.68700 504 LEU A C 1
ATOM 3978 O O . LEU A 1 504 ? 64.51537 28.62285 50.75785 1.000 11.17257 504 LEU A O 1
ATOM 3983 N N . LEU A 1 505 ? 65.81089 30.06570 51.90195 1.000 13.26333 505 LEU A N 1
ATOM 3984 C CA . LEU A 1 505 ? 65.43907 31.17713 51.03060 1.000 12.38131 505 LEU A CA 1
ATOM 3985 C C . LEU A 1 505 ? 65.89856 30.93519 49.61082 1.000 13.07569 505 LEU A C 1
ATOM 3986 O O . LEU A 1 505 ? 65.15850 31.20001 48.66016 1.000 16.75285 505 LEU A O 1
ATOM 3991 N N . GLU A 1 506 ? 67.13140 30.42413 49.44554 1.000 12.11776 506 GLU A N 1
ATOM 3992 C CA . GLU A 1 506 ? 67.68957 30.22362 48.11646 1.000 12.08392 506 GLU A CA 1
ATOM 3993 C C . GLU A 1 506 ? 66.82161 29.26467 47.29606 1.000 14.54144 506 GLU A C 1
ATOM 3994 O O . GLU A 1 506 ? 66.56528 29.48769 46.10072 1.000 15.03146 506 GLU A O 1
ATOM 4000 N N . ARG A 1 507 ? 66.37540 28.18944 47.92453 1.000 13.41441 507 ARG A N 1
ATOM 4001 C CA . ARG A 1 507 ? 65.75737 27.09594 47.19575 1.000 14.01113 507 ARG A CA 1
ATOM 4002 C C . ARG A 1 507 ? 64.23421 27.11757 47.22937 1.000 14.81776 507 ARG A C 1
ATOM 4003 O O . ARG A 1 507 ? 63.60074 26.63170 46.28388 1.000 15.88438 507 ARG A O 1
ATOM 4011 N N . TRP A 1 508 ? 63.65701 27.68685 48.25984 1.000 13.91625 508 TRP A N 1
ATOM 4012 C CA . TRP A 1 508 ? 62.23824 27.51880 48.52582 1.000 9.95137 508 TRP A CA 1
ATOM 4013 C C . TRP A 1 508 ? 61.45558 28.81821 48.56474 1.000 15.23359 508 TRP A C 1
ATOM 4014 O O . TRP A 1 508 ? 60.25784 28.76676 48.76871 1.000 13.91240 508 TRP A O 1
ATOM 4025 N N . GLN A 1 509 ? 62.07518 29.99856 48.37807 1.000 14.99124 509 GLN A N 1
ATOM 4026 C CA . GLN A 1 509 ? 61.27141 31.20043 48.52259 1.000 13.72531 509 GLN A CA 1
ATOM 4027 C C . GLN A 1 509 ? 60.15380 31.30472 47.47808 1.000 17.21148 509 GLN A C 1
ATOM 4028 O O . GLN A 1 509 ? 59.12129 31.90661 47.76508 1.000 22.20094 509 GLN A O 1
ATOM 4034 N N . TYR A 1 510 ? 60.27291 30.69387 46.30316 1.000 29.21824 510 TYR A N 1
ATOM 4035 C CA . TYR A 1 510 ? 59.07695 30.57490 45.45863 1.000 34.90351 510 TYR A CA 1
ATOM 4036 C C . TYR A 1 510 ? 58.48311 29.14648 45.39714 1.000 30.57721 510 TYR A C 1
ATOM 4037 O O . TYR A 1 510 ? 57.59270 28.87174 44.57595 1.000 25.89603 510 TYR A O 1
ATOM 4046 N N . GLY A 1 511 ? 58.90307 28.23671 46.26589 1.000 28.38686 511 GLY A N 1
ATOM 4047 C CA . GLY A 1 511 ? 58.65295 26.83260 45.95163 1.000 22.47516 511 GLY A CA 1
ATOM 4048 C C . GLY A 1 511 ? 59.80056 26.25836 45.13107 1.000 26.30120 511 GLY A C 1
ATOM 4049 O O . GLY A 1 511 ? 60.43591 26.95713 44.33837 1.000 29.88215 511 GLY A O 1
ATOM 4050 N N . LEU A 1 512 ? 60.11265 25.00446 45.35389 1.000 31.55836 512 LEU A N 1
ATOM 4051 C CA . LEU A 1 512 ? 61.15944 24.35170 44.57863 1.000 36.20629 512 LEU A CA 1
ATOM 4052 C C . LEU A 1 512 ? 60.49819 23.69270 43.33420 1.000 31.72796 512 LEU A C 1
ATOM 4053 O O . LEU A 1 512 ? 60.87233 24.00390 42.18620 1.000 48.48091 512 LEU A O 1
ATOM 4058 N N . GLU B 1 4 ? -25.52263 20.14045 54.47170 1.000 36.62605 4 GLU B N 1
ATOM 4059 C CA . GLU B 1 4 ? -24.34980 19.77705 55.26320 1.000 35.31690 4 GLU B CA 1
ATOM 4060 C C . GLU B 1 4 ? -23.06828 20.16848 54.49591 1.000 34.82208 4 GLU B C 1
ATOM 4061 O O . GLU B 1 4 ? -23.10413 20.46289 53.29638 1.000 28.83626 4 GLU B O 1
ATOM 4067 N N . LEU B 1 5 ? -21.94647 20.23506 55.20779 1.000 25.40761 5 LEU B N 1
ATOM 4068 C CA . LEU B 1 5 ? -20.67460 20.47485 54.54005 1.000 22.96982 5 LEU B CA 1
ATOM 4069 C C . LEU B 1 5 ? -20.34498 19.32429 53.59464 1.000 20.28507 5 LEU B C 1
ATOM 4070 O O . LEU B 1 5 ? -20.60397 18.15552 53.91259 1.000 20.74501 5 LEU B O 1
ATOM 4075 N N . PRO B 1 6 ? -19.75602 19.60996 52.44380 1.000 20.46372 6 PRO B N 1
ATOM 4076 C CA . PRO B 1 6 ? -19.34282 18.56061 51.55467 1.000 21.10696 6 PRO B CA 1
ATOM 4077 C C . PRO B 1 6 ? -18.16225 17.80702 52.14252 1.000 22.77888 6 PRO B C 1
ATOM 4078 O O . PRO B 1 6 ? -17.46123 18.33082 53.03546 1.000 18.35257 6 PRO B O 1
ATOM 4082 N N . PRO B 1 7 ? -17.92710 16.57850 51.69490 1.000 19.52484 7 PRO B N 1
ATOM 4083 C CA . PRO B 1 7 ? -16.73906 15.85110 52.15129 1.000 20.77834 7 PRO B CA 1
ATOM 4084 C C . PRO B 1 7 ? -15.46922 16.53985 51.66734 1.000 15.33483 7 PRO B C 1
ATOM 4085 O O . PRO B 1 7 ? -15.37692 16.99687 50.52524 1.000 16.76996 7 PRO B O 1
ATOM 4089 N N . ARG B 1 8 ? -14.53762 16.69636 52.59694 1.000 16.86131 8 ARG B N 1
ATOM 4090 C CA . ARG B 1 8 ? -13.25183 17.33557 52.32991 1.000 18.73697 8 ARG B CA 1
ATOM 4091 C C . ARG B 1 8 ? -12.18964 16.54058 53.05902 1.000 18.76290 8 ARG B C 1
ATOM 4092 O O . ARG B 1 8 ? -12.44375 15.97455 54.13188 1.000 13.96864 8 ARG B O 1
ATOM 4100 N N . LYS B 1 9 ? -10.99218 16.47664 52.46223 1.000 17.28211 9 LYS B N 1
ATOM 4101 C CA . LYS B 1 9 ? -9.86605 15.92624 53.18838 1.000 12.92081 9 LYS B CA 1
ATOM 4102 C C . LYS B 1 9 ? -8.65509 16.83912 52.99605 1.000 12.26994 9 LYS B C 1
ATOM 4103 O O . LYS B 1 9 ? -8.50555 17.53784 51.98059 1.000 13.77652 9 LYS B O 1
ATOM 4109 N N . VAL B 1 10 ? -7.84532 16.87427 54.03290 1.000 13.54409 10 VAL B N 1
ATOM 4110 C CA . VAL B 1 10 ? -6.63765 17.68024 54.01992 1.000 11.43011 10 VAL B CA 1
ATOM 4111 C C . VAL B 1 10 ? -5.43144 16.77977 54.30335 1.000 13.76826 10 VAL B C 1
ATOM 4112 O O . VAL B 1 10 ? -5.54836 15.68346 54.83822 1.000 10.43182 10 VAL B O 1
ATOM 4116 N N . CYS B 1 11 ? -4.24901 17.26574 53.91108 1.000 10.45994 11 CYS B N 1
ATOM 4117 C CA . CYS B 1 11 ? -3.03508 16.49282 54.05985 1.000 7.79608 11 CYS B CA 1
ATOM 4118 C C . CYS B 1 11 ? -2.15260 17.21861 55.04853 1.000 9.45966 11 CYS B C 1
ATOM 4119 O O . CYS B 1 11 ? -1.93318 18.41459 54.87410 1.000 10.68400 11 CYS B O 1
ATOM 4122 N N . ILE B 1 12 ? -1.61481 16.48852 56.02643 1.000 7.14368 12 ILE B N 1
ATOM 4123 C CA . ILE B 1 12 ? -0.67039 17.03932 56.99423 1.000 8.91231 12 ILE B CA 1
ATOM 4124 C C . ILE B 1 12 ? 0.64016 16.32927 56.70447 1.000 9.20880 12 ILE B C 1
ATOM 4125 O O . ILE B 1 12 ? 0.72842 15.08486 56.81494 1.000 9.75279 12 ILE B O 1
ATOM 4130 N N . VAL B 1 13 ? 1.62785 17.10244 56.24318 1.000 7.71044 13 VAL B N 1
ATOM 4131 C CA . VAL B 1 13 ? 2.95921 16.56511 55.96410 1.000 9.79072 13 VAL B CA 1
ATOM 4132 C C . VAL B 1 13 ? 3.79543 16.71168 57.22139 1.000 9.44474 13 VAL B C 1
ATOM 4133 O O . VAL B 1 13 ? 4.15014 17.82572 57.63109 1.000 8.84633 13 VAL B O 1
ATOM 4137 N N . GLY B 1 14 ? 4.13700 15.57480 57.81240 1.000 6.57803 14 GLY B N 1
ATOM 4138 C CA . GLY B 1 14 ? 4.95826 15.50683 58.97933 1.000 6.75280 14 GLY B CA 1
ATOM 4139 C C . GLY B 1 14 ? 4.14265 15.32627 60.25870 1.000 8.63289 14 GLY B C 1
ATOM 4140 O O . GLY B 1 14 ? 3.13396 15.99964 60.46237 1.000 9.29891 14 GLY B O 1
ATOM 4141 N N . ALA B 1 15 ? 4.63032 14.47887 61.15588 1.000 6.76181 15 ALA B N 1
ATOM 4142 C CA . ALA B 1 15 ? 3.98278 14.21908 62.44803 1.000 8.23334 15 ALA B CA 1
ATOM 4143 C C . ALA B 1 15 ? 4.93896 14.56517 63.58194 1.000 9.73740 15 ALA B C 1
ATOM 4144 O O . ALA B 1 15 ? 5.20065 13.75688 64.48607 1.000 9.25665 15 ALA B O 1
ATOM 4146 N N . GLY B 1 16 ? 5.52657 15.75805 63.50920 1.000 7.13719 16 GLY B N 1
ATOM 4147 C CA . GLY B 1 16 ? 6.13199 16.33936 64.68558 1.000 7.12733 16 GLY B CA 1
ATOM 4148 C C . GLY B 1 16 ? 5.02581 17.04796 65.46715 1.000 10.37614 16 GLY B C 1
ATOM 4149 O O . GLY B 1 16 ? 3.82995 16.84983 65.22573 1.000 8.73862 16 GLY B O 1
ATOM 4150 N N . VAL B 1 17 ? 5.41938 17.86763 66.43239 1.000 7.41867 17 VAL B N 1
ATOM 4151 C CA . VAL B 1 17 ? 4.36950 18.45969 67.30224 1.000 9.06020 17 VAL B CA 1
ATOM 4152 C C . VAL B 1 17 ? 3.41372 19.37585 66.52007 1.000 11.10682 17 VAL B C 1
ATOM 4153 O O . VAL B 1 17 ? 2.22232 19.45855 66.84693 1.000 8.69309 17 VAL B O 1
ATOM 4157 N N . SER B 1 18 ? 3.90318 20.13477 65.53111 1.000 7.61493 18 SER B N 1
ATOM 4158 C CA . SER B 1 18 ? 2.93916 20.99991 64.82221 1.000 9.37893 18 SER B CA 1
ATOM 4159 C C . SER B 1 18 ? 1.93103 20.17803 63.99815 1.000 9.43895 18 SER B C 1
ATOM 4160 O O . SER B 1 18 ? 0.72639 20.48615 64.01411 1.000 8.67639 18 SER B O 1
ATOM 4163 N N . GLY B 1 19 ? 2.35917 19.11094 63.31837 1.000 8.07947 19 GLY B N 1
ATOM 4164 C CA . GLY B 1 19 ? 1.38993 18.28167 62.59864 1.000 8.18508 19 GLY B CA 1
ATOM 4165 C C . GLY B 1 19 ? 0.40767 17.58011 63.52695 1.000 9.84616 19 GLY B C 1
ATOM 4166 O O . GLY B 1 19 ? -0.81553 17.51908 63.23883 1.000 9.37275 19 GLY B O 1
ATOM 4167 N N . LEU B 1 20 ? 0.92246 17.04429 64.65430 1.000 7.80332 20 LEU B N 1
ATOM 4168 C CA . LEU B 1 20 ? 0.05841 16.41007 65.64486 1.000 7.67915 20 LEU B CA 1
ATOM 4169 C C . LEU B 1 20 ? -0.92623 17.42590 66.23067 1.000 10.55643 20 LEU B C 1
ATOM 4170 O O . LEU B 1 20 ? -2.08146 17.06874 66.52691 1.000 11.73335 20 LEU B O 1
ATOM 4175 N N . TYR B 1 21 ? -0.47836 18.67881 66.42102 1.000 9.65329 21 TYR B N 1
ATOM 4176 C CA . TYR B 1 21 ? -1.36119 19.75408 66.92820 1.000 8.08265 21 TYR B CA 1
ATOM 4177 C C . TYR B 1 21 ? -2.46285 20.11810 65.95419 1.000 9.28053 21 TYR B C 1
ATOM 4178 O O . TYR B 1 21 ? -3.61924 20.31880 66.38168 1.000 7.91131 21 TYR B O 1
ATOM 4187 N N . ILE B 1 22 ? -2.12873 20.19076 64.64379 1.000 7.89460 22 ILE B N 1
ATOM 4188 C CA . ILE B 1 22 ? -3.17342 20.41269 63.63675 1.000 7.91414 22 ILE B CA 1
ATOM 4189 C C . ILE B 1 22 ? -4.24149 19.34281 63.80147 1.000 9.68607 22 ILE B C 1
ATOM 4190 O O . ILE B 1 22 ? -5.43929 19.63620 63.83306 1.000 9.76499 22 ILE B O 1
ATOM 4195 N N . ALA B 1 23 ? -3.80807 18.08848 63.91791 1.000 9.43808 23 ALA B N 1
ATOM 4196 C CA . ALA B 1 23 ? -4.79297 17.00896 63.96553 1.000 11.02478 23 ALA B CA 1
ATOM 4197 C C . ALA B 1 23 ? -5.59936 17.07975 65.26325 1.000 12.01009 23 ALA B C 1
ATOM 4198 O O . ALA B 1 23 ? -6.83833 16.88840 65.25434 1.000 12.12767 23 ALA B O 1
ATOM 4200 N N . MET B 1 24 ? -4.91434 17.42138 66.36639 1.000 9.55953 24 MET B N 1
ATOM 4201 C CA . MET B 1 24 ? -5.59153 17.60088 67.65167 1.000 10.62875 24 MET B CA 1
ATOM 4202 C C . MET B 1 24 ? -6.68806 18.64067 67.53330 1.000 13.47985 24 MET B C 1
ATOM 4203 O O . MET B 1 24 ? -7.80788 18.43807 68.02899 1.000 12.46420 24 MET B O 1
ATOM 4208 N N . ILE B 1 25 ? -6.39352 19.75964 66.85585 1.000 10.65660 25 ILE B N 1
ATOM 4209 C CA . ILE B 1 25 ? -7.39817 20.80740 66.73185 1.000 11.94170 25 ILE B CA 1
ATOM 4210 C C . ILE B 1 25 ? -8.55120 20.31882 65.86321 1.000 12.26876 25 ILE B C 1
ATOM 4211 O O . ILE B 1 25 ? -9.72802 20.47504 66.22394 1.000 12.59705 25 ILE B O 1
ATOM 4216 N N . LEU B 1 26 ? -8.24344 19.68579 64.73577 1.000 10.70892 26 LEU B N 1
ATOM 4217 C CA . LEU B 1 26 ? -9.32830 19.20656 63.86607 1.000 12.18418 26 LEU B CA 1
ATOM 4218 C C . LEU B 1 26 ? -10.18978 18.17096 64.58853 1.000 13.25666 26 LEU B C 1
ATOM 4219 O O . LEU B 1 26 ? -11.43143 18.22728 64.51276 1.000 15.99981 26 LEU B O 1
ATOM 4224 N N . ASP B 1 27 ? -9.54906 17.25207 65.34997 1.000 10.50402 27 ASP B N 1
ATOM 4225 C CA . ASP B 1 27 ? -10.29660 16.23421 66.10044 1.000 13.59251 27 ASP B CA 1
ATOM 4226 C C . ASP B 1 27 ? -11.18833 16.88826 67.14412 1.000 16.81697 27 ASP B C 1
ATOM 4227 O O . ASP B 1 27 ? -12.28432 16.39502 67.43783 1.000 18.71023 27 ASP B O 1
ATOM 4232 N N . ASP B 1 28 ? -10.73510 17.99521 67.71912 1.000 13.62952 28 ASP B N 1
ATOM 4233 C CA . ASP B 1 28 ? -11.54128 18.63470 68.74177 1.000 12.83312 28 ASP B CA 1
ATOM 4234 C C . ASP B 1 28 ? -12.72961 19.34874 68.12929 1.000 17.55613 28 ASP B C 1
ATOM 4235 O O . ASP B 1 28 ? -13.84293 19.31384 68.69274 1.000 16.60964 28 ASP B O 1
ATOM 4240 N N . LEU B 1 29 ? -12.52067 20.02094 66.98268 1.000 11.46516 29 LEU B N 1
ATOM 4241 C CA . LEU B 1 29 ? -13.62728 20.74691 66.33212 1.000 12.56489 29 LEU B CA 1
ATOM 4242 C C . LEU B 1 29 ? -14.68516 19.80518 65.77239 1.000 17.70546 29 LEU B C 1
ATOM 4243 O O . LEU B 1 29 ? -15.86454 20.19458 65.70692 1.000 19.05297 29 LEU B O 1
ATOM 4248 N N . LYS B 1 30 ? -14.28759 18.61130 65.31445 1.000 12.22979 30 LYS B N 1
ATOM 4249 C CA . LYS B 1 30 ? -15.23262 17.59965 64.79432 1.000 17.38443 30 LYS B CA 1
ATOM 4250 C C . LYS B 1 30 ? -16.10286 18.15242 63.67337 1.000 18.63245 30 LYS B C 1
ATOM 4251 O O . LYS B 1 30 ? -17.34946 18.13616 63.72337 1.000 18.81080 30 LYS B O 1
ATOM 4257 N N . ILE B 1 31 ? -15.43325 18.62485 62.63809 1.000 14.27712 31 ILE B N 1
ATOM 4258 C CA . ILE B 1 31 ? -16.13619 19.24951 61.53190 1.000 14.67142 31 ILE B CA 1
ATOM 4259 C C . ILE B 1 31 ? -16.76929 18.14562 60.69094 1.000 16.71451 31 ILE B C 1
ATOM 4260 O O . ILE B 1 31 ? -16.07198 17.19104 60.26212 1.000 16.14805 31 ILE B O 1
ATOM 4265 N N . PRO B 1 32 ? -18.07040 18.20269 60.43453 1.000 15.44517 32 PRO B N 1
ATOM 4266 C CA . PRO B 1 32 ? -18.69627 17.11045 59.68184 1.000 15.13376 32 PRO B CA 1
ATOM 4267 C C . PRO B 1 32 ? -18.08958 16.92021 58.29852 1.000 16.17012 32 PRO B C 1
ATOM 4268 O O . PRO B 1 32 ? -17.89589 17.88139 57.53606 1.000 15.87938 32 PRO B O 1
ATOM 4272 N N . ASN B 1 33 ? -17.83521 15.64569 57.98024 1.000 15.86244 33 ASN B N 1
ATOM 4273 C CA . ASN B 1 33 ? -17.37826 15.15470 56.69156 1.000 17.34609 33 ASN B CA 1
ATOM 4274 C C . ASN B 1 33 ? -15.97043 15.62150 56.34385 1.000 16.76277 33 ASN B C 1
ATOM 4275 O O . ASN B 1 33 ? -15.54788 15.47903 55.18501 1.000 16.08051 33 ASN B O 1
ATOM 4280 N N . LEU B 1 34 ? -15.23401 16.12127 57.33208 1.000 13.29373 34 LEU B N 1
ATOM 4281 C CA . LEU B 1 34 ? -13.81746 16.49607 57.13802 1.000 12.79779 34 LEU B CA 1
ATOM 4282 C C . LEU B 1 34 ? -12.92025 15.39430 57.68750 1.000 13.80186 34 LEU B C 1
ATOM 4283 O O . LEU B 1 34 ? -13.08194 14.97813 58.85322 1.000 15.38400 34 LEU B O 1
ATOM 4288 N N . THR B 1 35 ? -11.94303 14.96577 56.88790 1.000 11.74564 35 THR B N 1
ATOM 4289 C CA . THR B 1 35 ? -10.91281 14.02671 57.34855 1.000 13.68024 35 THR B CA 1
ATOM 4290 C C . THR B 1 35 ? -9.53460 14.54628 56.97323 1.000 11.91736 35 THR B C 1
ATOM 4291 O O . THR B 1 35 ? -9.40387 15.54049 56.27547 1.000 11.94124 35 THR B O 1
ATOM 4295 N N . TYR B 1 36 ? -8.52795 13.80343 57.43270 1.000 14.03887 36 TYR B N 1
ATOM 4296 C CA . TYR B 1 36 ? -7.14403 14.15679 57.14252 1.000 13.15106 36 TYR B CA 1
ATOM 4297 C C . TYR B 1 36 ? -6.32481 12.88398 57.04143 1.000 14.90649 36 TYR B C 1
ATOM 4298 O O . TYR B 1 36 ? -6.63553 11.84940 57.66093 1.000 13.08147 36 TYR B O 1
ATOM 4307 N N . ASP B 1 37 ? -5.23178 12.99435 56.27457 1.000 12.87480 37 ASP B N 1
ATOM 4308 C CA . ASP B 1 37 ? -4.14219 12.04109 56.27642 1.000 10.84856 37 ASP B CA 1
ATOM 4309 C C . ASP B 1 37 ? -2.93511 12.75912 56.84562 1.000 12.48720 37 ASP B C 1
ATOM 4310 O O . ASP B 1 37 ? -2.71305 13.92055 56.51022 1.000 12.49888 37 ASP B O 1
ATOM 4315 N N . ILE B 1 38 ? -2.16339 12.05295 57.66520 1.000 10.53231 38 ILE B N 1
ATOM 4316 C CA . ILE B 1 38 ? -0.89574 12.56314 58.19095 1.000 9.57202 38 ILE B CA 1
ATOM 4317 C C . ILE B 1 38 ? 0.17788 11.63366 57.70383 1.000 12.14150 38 ILE B C 1
ATOM 4318 O O . ILE B 1 38 ? 0.15441 10.43570 58.04542 1.000 12.02183 38 ILE B O 1
ATOM 4323 N N . PHE B 1 39 ? 1.12637 12.16639 56.94540 1.000 9.92083 39 PHE B N 1
ATOM 4324 C CA . PHE B 1 39 ? 2.20334 11.35564 56.38261 1.000 9.06952 39 PHE B CA 1
ATOM 4325 C C . PHE B 1 39 ? 3.50863 11.76690 57.05412 1.000 11.22440 39 PHE B C 1
ATOM 4326 O O . PHE B 1 39 ? 3.85838 12.94121 57.05681 1.000 14.08801 39 PHE B O 1
ATOM 4334 N N . GLU B 1 40 ? 4.23468 10.79702 57.58094 1.000 10.73961 40 GLU B N 1
ATOM 4335 C CA . GLU B 1 40 ? 5.47310 11.06908 58.30308 1.000 8.15750 40 GLU B CA 1
ATOM 4336 C C . GLU B 1 40 ? 6.59248 10.29968 57.62120 1.000 11.96001 40 GLU B C 1
ATOM 4337 O O . GLU B 1 40 ? 6.47881 9.07898 57.45516 1.000 10.38813 40 GLU B O 1
ATOM 4343 N N . SER B 1 41 ? 7.69362 10.99403 57.27947 1.000 8.48895 41 SER B N 1
ATOM 4344 C CA . SER B 1 41 ? 8.76152 10.30821 56.54711 1.000 9.42034 41 SER B CA 1
ATOM 4345 C C . SER B 1 41 ? 9.46002 9.24778 57.39020 1.000 9.60640 41 SER B C 1
ATOM 4346 O O . SER B 1 41 ? 9.87478 8.20981 56.86225 1.000 10.78352 41 SER B O 1
ATOM 4349 N N . SER B 1 42 ? 9.64008 9.50817 58.67732 1.000 10.18098 42 SER B N 1
ATOM 4350 C CA . SER B 1 42 ? 10.40513 8.65905 59.55701 1.000 11.91234 42 SER B CA 1
ATOM 4351 C C . SER B 1 42 ? 9.55134 7.45496 59.97677 1.000 12.87707 42 SER B C 1
ATOM 4352 O O . SER B 1 42 ? 8.32761 7.47996 59.92753 1.000 11.61134 42 SER B O 1
ATOM 4355 N N . SER B 1 43 ? 10.23004 6.37883 60.39910 1.000 10.27008 43 SER B N 1
ATOM 4356 C CA . SER B 1 43 ? 9.52763 5.29681 61.08353 1.000 11.91586 43 SER B CA 1
ATOM 4357 C C . SER B 1 43 ? 8.98999 5.74573 62.43384 1.000 13.78768 43 SER B C 1
ATOM 4358 O O . SER B 1 43 ? 8.05923 5.10473 62.98314 1.000 14.31593 43 SER B O 1
ATOM 4361 N N . ARG B 1 44 ? 9.54781 6.83788 62.95848 1.000 13.19895 44 ARG B N 1
ATOM 4362 C CA . ARG B 1 44 ? 9.24205 7.38526 64.28300 1.000 12.63711 44 ARG B CA 1
ATOM 4363 C C . ARG B 1 44 ? 8.33434 8.61795 64.13308 1.000 12.97473 44 ARG B C 1
ATOM 4364 O O . ARG B 1 44 ? 8.50667 9.41343 63.20959 1.000 9.54267 44 ARG B O 1
ATOM 4372 N N . THR B 1 45 ? 7.40847 8.78537 65.07991 1.000 10.47587 45 THR B N 1
ATOM 4373 C CA . THR B 1 45 ? 6.56101 9.97301 65.17344 1.000 9.68406 45 THR B CA 1
ATOM 4374 C C . THR B 1 45 ? 7.08327 10.88281 66.27698 1.000 9.37409 45 THR B C 1
ATOM 4375 O O . THR B 1 45 ? 7.58143 10.39624 67.29982 1.000 9.82573 45 THR B O 1
ATOM 4379 N N . GLY B 1 46 ? 7.03354 12.21264 66.04724 1.000 8.59214 46 GLY B N 1
ATOM 4380 C CA . GLY B 1 46 ? 7.36498 13.17109 67.11598 1.000 9.01191 46 GLY B CA 1
ATOM 4381 C C . GLY B 1 46 ? 8.40228 14.20717 66.67440 1.000 10.32234 46 GLY B C 1
ATOM 4382 O O . GLY B 1 46 ? 8.50882 15.28943 67.25386 1.000 8.26247 46 GLY B O 1
ATOM 4383 N N . GLY B 1 47 ? 9.18620 13.87159 65.67141 1.000 7.48348 47 GLY B N 1
ATOM 4384 C CA . GLY B 1 47 ? 10.12667 14.87473 65.16109 1.000 7.42018 47 GLY B CA 1
ATOM 4385 C C . GLY B 1 47 ? 11.14113 15.30237 66.21606 1.000 11.01500 47 GLY B C 1
ATOM 4386 O O . GLY B 1 47 ? 11.81214 14.47638 66.84222 1.000 7.90143 47 GLY B O 1
ATOM 4387 N N . ARG B 1 48 ? 11.26983 16.63008 66.40993 1.000 7.45402 48 ARG B N 1
ATOM 4388 C CA . ARG B 1 48 ? 12.20098 17.14211 67.39740 1.000 6.80946 48 ARG B CA 1
ATOM 4389 C C . ARG B 1 48 ? 11.71820 17.04185 68.82647 1.000 8.14707 48 ARG B C 1
ATOM 4390 O O . ARG B 1 48 ? 12.37633 17.60065 69.69695 1.000 7.58140 48 ARG B O 1
ATOM 4398 N N . LEU B 1 49 ? 10.59727 16.38012 69.07790 1.000 6.52856 49 LEU B N 1
ATOM 4399 C CA . LEU B 1 49 ? 10.29673 15.86407 70.41059 1.000 9.14359 49 LEU B CA 1
ATOM 4400 C C . LEU B 1 49 ? 10.76422 14.40701 70.38182 1.000 7.43598 49 LEU B C 1
ATOM 4401 O O . LEU B 1 49 ? 10.18217 13.55105 69.68450 1.000 8.84891 49 LEU B O 1
ATOM 4406 N N . TYR B 1 50 ? 11.82843 14.11500 71.11510 1.000 7.32885 50 TYR B N 1
ATOM 4407 C CA . TYR B 1 50 ? 12.49784 12.82246 70.90963 1.000 8.42775 50 TYR B CA 1
ATOM 4408 C C . TYR B 1 50 ? 13.24799 12.50266 72.19285 1.000 9.27667 50 TYR B C 1
ATOM 4409 O O . TYR B 1 50 ? 14.35305 12.99746 72.41144 1.000 8.92808 50 TYR B O 1
ATOM 4418 N N . THR B 1 51 ? 12.65748 11.66755 73.03409 1.000 10.45709 51 THR B N 1
ATOM 4419 C CA . THR B 1 51 ? 13.37744 11.20470 74.20822 1.000 7.55017 51 THR B CA 1
ATOM 4420 C C . THR B 1 51 ? 14.10857 9.90589 73.87575 1.000 8.67253 51 THR B C 1
ATOM 4421 O O . THR B 1 51 ? 13.51749 8.99191 73.24547 1.000 9.78297 51 THR B O 1
ATOM 4425 N N . HIS B 1 52 ? 15.37089 9.80721 74.30940 1.000 10.21664 52 HIS B N 1
ATOM 4426 C CA . HIS B 1 52 ? 16.14903 8.58189 74.19154 1.000 9.59545 52 HIS B CA 1
ATOM 4427 C C . HIS B 1 52 ? 16.10749 7.83683 75.53421 1.000 8.44360 52 HIS B C 1
ATOM 4428 O O . HIS B 1 52 ? 16.62445 8.32925 76.53304 1.000 9.74344 52 HIS B O 1
ATOM 4435 N N . HIS B 1 53 ? 15.55234 6.62044 75.54244 1.000 9.00421 53 HIS B N 1
ATOM 4436 C CA . HIS B 1 53 ? 15.53702 5.79823 76.75061 1.000 11.81028 53 HIS B CA 1
ATOM 4437 C C . HIS B 1 53 ? 16.66076 4.77061 76.65431 1.000 10.85618 53 HIS B C 1
ATOM 4438 O O . HIS B 1 53 ? 16.64988 3.93365 75.73869 1.000 12.06604 53 HIS B O 1
ATOM 4445 N N . PHE B 1 54 ? 17.65738 4.87032 77.54445 1.000 8.99713 54 PHE B N 1
ATOM 4446 C CA . PHE B 1 54 ? 18.72393 3.86102 77.56790 1.000 11.52104 54 PHE B CA 1
ATOM 4447 C C . PHE B 1 54 ? 18.16598 2.49666 77.95838 1.000 12.77973 54 PHE B C 1
ATOM 4448 O O . PHE B 1 54 ? 18.61232 1.46158 77.42645 1.000 13.71047 54 PHE B O 1
ATOM 4456 N N . THR B 1 55 ? 17.25068 2.49410 78.92707 1.000 11.81733 55 THR B N 1
ATOM 4457 C CA . THR B 1 55 ? 16.50141 1.31732 79.37545 1.000 13.08094 55 THR B CA 1
ATOM 4458 C C . THR B 1 55 ? 15.12052 1.82787 79.74192 1.000 16.68470 55 THR B C 1
ATOM 4459 O O . THR B 1 55 ? 14.85474 3.03248 79.66785 1.000 15.16380 55 THR B O 1
ATOM 4463 N N A ASP B 1 56 ? 14.25065 0.93353 80.21076 0.490 16.07493 56 ASP B N 1
ATOM 4464 N N B ASP B 1 56 ? 14.26190 0.91014 80.21563 0.510 16.05449 56 ASP B N 1
ATOM 4465 C CA A ASP B 1 56 ? 12.93158 1.39989 80.63224 0.490 18.21164 56 ASP B CA 1
ATOM 4466 C CA B ASP B 1 56 ? 12.92272 1.28742 80.67280 0.510 18.25566 56 ASP B CA 1
ATOM 4467 C C A ASP B 1 56 ? 12.88654 1.80226 82.10723 0.490 17.26756 56 ASP B C 1
ATOM 4468 C C B ASP B 1 56 ? 12.89930 1.82896 82.09417 0.510 17.26139 56 ASP B C 1
ATOM 4469 O O A ASP B 1 56 ? 11.79465 2.06183 82.62337 0.490 18.98065 56 ASP B O 1
ATOM 4470 O O B ASP B 1 56 ? 11.81490 2.18165 82.57061 0.510 18.99869 56 ASP B O 1
ATOM 4479 N N . ALA B 1 57 ? 14.03310 1.84092 82.79289 1.000 14.15601 57 ALA B N 1
ATOM 4480 C CA . ALA B 1 57 ? 14.09016 2.38122 84.14884 1.000 15.76219 57 ALA B CA 1
ATOM 4481 C C . ALA B 1 57 ? 13.65693 3.85195 84.17237 1.000 19.93726 57 ALA B C 1
ATOM 4482 O O . ALA B 1 57 ? 13.89312 4.60555 83.22800 1.000 17.27692 57 ALA B O 1
ATOM 4484 N N . LYS B 1 58 ? 13.00643 4.25678 85.28065 1.000 16.25452 58 LYS B N 1
ATOM 4485 C CA . LYS B 1 58 ? 12.16990 5.45946 85.31730 1.000 20.21125 58 LYS B CA 1
ATOM 4486 C C . LYS B 1 58 ? 12.84233 6.74447 84.78066 1.000 22.72870 58 LYS B C 1
ATOM 4487 O O . LYS B 1 58 ? 12.20941 7.57151 84.08626 1.000 23.91340 58 LYS B O 1
ATOM 4493 N N . HIS B 1 59 ? 14.09518 6.94980 85.12794 1.000 16.35689 59 HIS B N 1
ATOM 4494 C CA . HIS B 1 59 ? 14.80560 8.18899 84.82068 1.000 13.90220 59 HIS B CA 1
ATOM 4495 C C . HIS B 1 59 ? 15.96377 7.94390 83.85349 1.000 12.11470 59 HIS B C 1
ATOM 4496 O O . HIS B 1 59 ? 16.85605 8.79036 83.71582 1.000 12.91326 59 HIS B O 1
ATOM 4503 N N . ASP B 1 60 ? 15.97359 6.78937 83.19828 1.000 10.23172 60 ASP B N 1
ATOM 4504 C CA . ASP B 1 60 ? 17.16354 6.37017 82.45137 1.000 9.18592 60 ASP B CA 1
ATOM 4505 C C . ASP B 1 60 ? 17.00766 6.82499 81.00230 1.000 11.45108 60 ASP B C 1
ATOM 4506 O O . ASP B 1 60 ? 16.91596 6.01873 80.07766 1.000 10.29387 60 ASP B O 1
ATOM 4511 N N . TYR B 1 61 ? 16.99349 8.15648 80.83011 1.000 10.63843 61 TYR B N 1
ATOM 4512 C CA . TYR B 1 61 ? 16.72498 8.75830 79.53002 1.000 10.04943 61 TYR B CA 1
ATOM 4513 C C . TYR B 1 61 ? 17.40195 10.12281 79.46209 1.000 7.51180 61 TYR B C 1
ATOM 4514 O O . TYR B 1 61 ? 17.84076 10.69356 80.46220 1.000 9.15257 61 TYR B O 1
ATOM 4523 N N . TYR B 1 62 ? 17.46813 10.64772 78.24578 1.000 8.05134 62 TYR B N 1
ATOM 4524 C CA . TYR B 1 62 ? 17.63971 12.09203 78.07730 1.000 9.45913 62 TYR B CA 1
ATOM 4525 C C . TYR B 1 62 ? 16.81482 12.53029 76.89440 1.000 12.87257 62 TYR B C 1
ATOM 4526 O O . TYR B 1 62 ? 16.43041 11.72813 76.04103 1.000 9.54119 62 TYR B O 1
ATOM 4535 N N . ASP B 1 63 ? 16.53658 13.83560 76.82069 1.000 9.79780 63 ASP B N 1
ATOM 4536 C CA . ASP B 1 63 ? 15.78751 14.33515 75.66654 1.000 6.81370 63 ASP B CA 1
ATOM 4537 C C . ASP B 1 63 ? 16.78615 14.85203 74.63354 1.000 9.23074 63 ASP B C 1
ATOM 4538 O O . ASP B 1 63 ? 17.62892 15.73319 74.93083 1.000 8.48656 63 ASP B O 1
ATOM 4543 N N . ILE B 1 64 ? 16.67534 14.29184 73.43216 1.000 7.73052 64 ILE B N 1
ATOM 4544 C CA . ILE B 1 64 ? 17.52451 14.68567 72.31027 1.000 8.37289 64 ILE B CA 1
ATOM 4545 C C . ILE B 1 64 ? 17.06384 16.01974 71.74186 1.000 6.75525 64 ILE B C 1
ATOM 4546 O O . ILE B 1 64 ? 17.87969 16.81298 71.24704 1.000 8.48225 64 ILE B O 1
ATOM 4551 N N . GLY B 1 65 ? 15.74917 16.24692 71.72350 1.000 9.36727 65 GLY B N 1
ATOM 4552 C CA . GLY B 1 65 ? 15.21542 17.53578 71.26832 1.000 6.36304 65 GLY B CA 1
ATOM 4553 C C . GLY B 1 65 ? 14.72251 18.35153 72.44867 1.000 8.45897 65 GLY B C 1
ATOM 4554 O O . GLY B 1 65 ? 15.46991 18.56059 73.41822 1.000 9.14177 65 GLY B O 1
ATOM 4555 N N . ALA B 1 66 ? 13.46215 18.79084 72.39866 1.000 6.72215 66 ALA B N 1
ATOM 4556 C CA . ALA B 1 66 ? 12.94720 19.70534 73.41407 1.000 8.55096 66 ALA B CA 1
ATOM 4557 C C . ALA B 1 66 ? 13.01988 19.09472 74.79490 1.000 8.99472 66 ALA B C 1
ATOM 4558 O O . ALA B 1 66 ? 12.74215 17.91377 74.96853 1.000 9.80627 66 ALA B O 1
ATOM 4560 N N A MET B 1 67 ? 13.38156 19.91199 75.79061 0.690 7.55132 67 MET B N 1
ATOM 4561 N N B MET B 1 67 ? 13.40265 19.90583 75.77539 0.310 7.63150 67 MET B N 1
ATOM 4562 C CA A MET B 1 67 ? 13.53617 19.34577 77.13555 0.690 9.44717 67 MET B CA 1
ATOM 4563 C CA B MET B 1 67 ? 13.63215 19.38993 77.12289 0.310 9.47632 67 MET B CA 1
ATOM 4564 C C A MET B 1 67 ? 13.13169 20.29905 78.26577 0.690 10.87580 67 MET B C 1
ATOM 4565 C C B MET B 1 67 ? 13.12799 20.30001 78.23061 0.310 10.80771 67 MET B C 1
ATOM 4566 O O A MET B 1 67 ? 12.94078 19.83734 79.40135 0.690 10.22861 67 MET B O 1
ATOM 4567 O O B MET B 1 67 ? 12.81579 19.79301 79.31584 0.310 10.22647 67 MET B O 1
ATOM 4576 N N . ARG B 1 68 ? 13.03585 21.61045 78.01979 1.000 9.40605 68 ARG B N 1
ATOM 4577 C CA . ARG B 1 68 ? 12.79053 22.54927 79.12701 1.000 7.23033 68 ARG B CA 1
ATOM 4578 C C . ARG B 1 68 ? 11.85175 23.67241 78.69999 1.000 8.58141 68 ARG B C 1
ATOM 4579 O O . ARG B 1 68 ? 11.90550 24.08727 77.55726 1.000 8.42397 68 ARG B O 1
ATOM 4587 N N . TYR B 1 69 ? 11.02216 24.20846 79.63799 1.000 7.87343 69 TYR B N 1
ATOM 4588 C CA . TYR B 1 69 ? 9.92050 25.11378 79.22909 1.000 6.25111 69 TYR B CA 1
ATOM 4589 C C . TYR B 1 69 ? 9.80120 26.21790 80.28100 1.000 7.45808 69 TYR B C 1
ATOM 4590 O O . TYR B 1 69 ? 9.46791 25.91903 81.45095 1.000 11.75669 69 TYR B O 1
ATOM 4599 N N . PRO B 1 70 ? 10.03922 27.47551 79.93857 1.000 9.54981 70 PRO B N 1
ATOM 4600 C CA . PRO B 1 70 ? 9.85284 28.54775 80.93410 1.000 8.96891 70 PRO B CA 1
ATOM 4601 C C . PRO B 1 70 ? 8.39741 28.99280 80.93697 1.000 9.92026 70 PRO B C 1
ATOM 4602 O O . PRO B 1 70 ? 7.77715 29.19320 79.87396 1.000 10.41283 70 PRO B O 1
ATOM 4606 N N . ASP B 1 71 ? 7.82513 29.07841 82.13928 1.000 8.80710 71 ASP B N 1
ATOM 4607 C CA . ASP B 1 71 ? 6.41237 29.46725 82.28415 1.000 11.45634 71 ASP B CA 1
ATOM 4608 C C . ASP B 1 71 ? 6.30578 30.99130 82.16700 1.000 12.70955 71 ASP B C 1
ATOM 4609 O O . ASP B 1 71 ? 6.29706 31.73403 83.15061 1.000 13.09529 71 ASP B O 1
ATOM 4614 N N . ILE B 1 72 ? 6.28747 31.46154 80.92439 1.000 11.90639 72 ILE B N 1
ATOM 4615 C CA . ILE B 1 72 ? 6.13369 32.88691 80.61373 1.000 11.51434 72 ILE B CA 1
ATOM 4616 C C . ILE B 1 72 ? 4.87954 33.06001 79.77187 1.000 12.63248 72 ILE B C 1
ATOM 4617 O O . ILE B 1 72 ? 4.46465 32.12022 79.07871 1.000 9.90326 72 ILE B O 1
ATOM 4622 N N . PRO B 1 73 ? 4.22326 34.24407 79.81560 1.000 12.48347 73 PRO B N 1
ATOM 4623 C CA . PRO B 1 73 ? 2.93791 34.38559 79.14415 1.000 11.30584 73 PRO B CA 1
ATOM 4624 C C . PRO B 1 73 ? 2.94420 34.02516 77.67984 1.000 11.65519 73 PRO B C 1
ATOM 4625 O O . PRO B 1 73 ? 1.92242 33.55602 77.17180 1.000 11.54083 73 PRO B O 1
ATOM 4629 N N . SER B 1 74 ? 4.03489 34.35214 76.97014 1.000 9.23848 74 SER B N 1
ATOM 4630 C CA . SER B 1 74 ? 4.06841 34.09420 75.53795 1.000 9.68330 74 SER B CA 1
ATOM 4631 C C . SER B 1 74 ? 4.11057 32.60433 75.24561 1.000 11.38563 74 SER B C 1
ATOM 4632 O O . SER B 1 74 ? 3.82548 32.21921 74.10637 1.000 12.29654 74 SER B O 1
ATOM 4635 N N . MET B 1 75 ? 4.34490 31.76417 76.24748 1.000 10.07039 75 MET B N 1
ATOM 4636 C CA A MET B 1 75 ? 4.30484 30.31965 76.03533 0.529 9.90397 75 MET B CA 1
ATOM 4637 C CA B MET B 1 75 ? 4.30887 30.31656 76.05194 0.471 9.90512 75 MET B CA 1
ATOM 4638 C C . MET B 1 75 ? 3.08452 29.66623 76.66825 1.000 12.46544 75 MET B C 1
ATOM 4639 O O . MET B 1 75 ? 3.07886 28.45152 76.88423 1.000 10.24867 75 MET B O 1
ATOM 4648 N N . LYS B 1 76 ? 2.03173 30.44108 76.92856 1.000 11.31806 76 LYS B N 1
ATOM 4649 C CA . LYS B 1 76 ? 0.85405 29.83007 77.54551 1.000 12.19860 76 LYS B CA 1
ATOM 4650 C C . LYS B 1 76 ? 0.29197 28.69833 76.68100 1.000 10.61278 76 LYS B C 1
ATOM 4651 O O . LYS B 1 76 ? -0.15504 27.67328 77.22221 1.000 15.59023 76 LYS B O 1
ATOM 4657 N N . ARG B 1 77 ? 0.35963 28.81163 75.34874 1.000 11.02056 77 ARG B N 1
ATOM 4658 C CA . ARG B 1 77 ? -0.20181 27.75600 74.51581 1.000 10.18951 77 ARG B CA 1
ATOM 4659 C C . ARG B 1 77 ? 0.51873 26.43197 74.73611 1.000 9.69071 77 ARG B C 1
ATOM 4660 O O . ARG B 1 77 ? -0.11838 25.35614 74.68125 1.000 12.03800 77 ARG B O 1
ATOM 4668 N N . THR B 1 78 ? 1.83902 26.48362 74.98817 1.000 8.36733 78 THR B N 1
ATOM 4669 C CA . THR B 1 78 ? 2.56854 25.25448 75.28182 1.000 7.00870 78 THR B CA 1
ATOM 4670 C C . THR B 1 78 ? 2.08445 24.62850 76.57494 1.000 9.88702 78 THR B C 1
ATOM 4671 O O . THR B 1 78 ? 1.82247 23.42683 76.63578 1.000 8.79165 78 THR B O 1
ATOM 4675 N N . PHE B 1 79 ? 1.99153 25.44094 77.63147 1.000 8.91722 79 PHE B N 1
ATOM 4676 C CA . PHE B 1 79 ? 1.54903 24.92989 78.92248 1.000 9.21864 79 PHE B CA 1
ATOM 4677 C C . PHE B 1 79 ? 0.09960 24.46974 78.87477 1.000 12.58120 79 PHE B C 1
ATOM 4678 O O . PHE B 1 79 ? -0.25921 23.54124 79.59772 1.000 11.61827 79 PHE B O 1
ATOM 4686 N N . ASN B 1 80 ? -0.73997 25.09955 78.03615 1.000 11.58663 80 ASN B N 1
ATOM 4687 C CA . ASN B 1 80 ? -2.10112 24.58696 77.88664 1.000 12.21004 80 ASN B CA 1
ATOM 4688 C C . ASN B 1 80 ? -2.09481 23.21279 77.21744 1.000 13.38608 80 ASN B C 1
ATOM 4689 O O . ASN B 1 80 ? -2.88406 22.34544 77.57991 1.000 12.58132 80 ASN B O 1
ATOM 4694 N N . LEU B 1 81 ? -1.17998 22.99280 76.25540 1.000 12.21904 81 LEU B N 1
ATOM 4695 C CA . LEU B 1 81 ? -1.07858 21.66833 75.65475 1.000 10.40254 81 LEU B CA 1
ATOM 4696 C C . LEU B 1 81 ? -0.65282 20.62636 76.69391 1.000 11.33118 81 LEU B C 1
ATOM 4697 O O . LEU B 1 81 ? -1.21018 19.51924 76.74801 1.000 12.59786 81 LEU B O 1
ATOM 4702 N N . PHE B 1 82 ? 0.32367 20.97132 77.53733 1.000 11.11456 82 PHE B N 1
ATOM 4703 C CA . PHE B 1 82 ? 0.74281 20.09960 78.63325 1.000 10.69035 82 PHE B CA 1
ATOM 4704 C C . PHE B 1 82 ? -0.43827 19.76886 79.53897 1.000 16.16082 82 PHE B C 1
ATOM 4705 O O . PHE B 1 82 ? -0.63023 18.60143 79.91844 1.000 14.49578 82 PHE B O 1
ATOM 4713 N N . LYS B 1 83 ? -1.24528 20.78353 79.89390 1.000 14.80561 83 LYS B N 1
ATOM 4714 C CA . LYS B 1 83 ? -2.38632 20.52119 80.79553 1.000 16.03215 83 LYS B CA 1
ATOM 4715 C C . LYS B 1 83 ? -3.39662 19.58890 80.14355 1.000 15.32186 83 LYS B C 1
ATOM 4716 O O . LYS B 1 83 ? -3.89079 18.62229 80.76136 1.000 16.20499 83 LYS B O 1
ATOM 4722 N N . ARG B 1 84 ? -3.75946 19.89878 78.91680 1.000 13.36067 84 ARG B N 1
ATOM 4723 C CA . ARG B 1 84 ? -4.73836 19.11740 78.17881 1.000 14.50408 84 ARG B CA 1
ATOM 4724 C C . ARG B 1 84 ? -4.33244 17.66547 78.03584 1.000 16.14240 84 ARG B C 1
ATOM 4725 O O . ARG B 1 84 ? -5.20126 16.78575 78.09057 1.000 17.30602 84 ARG B O 1
ATOM 4733 N N . THR B 1 85 ? -3.02733 17.38099 77.87923 1.000 13.45970 85 THR B N 1
ATOM 4734 C CA . THR B 1 85 ? -2.57225 15.99193 77.72038 1.000 12.62659 85 THR B CA 1
ATOM 4735 C C . THR B 1 85 ? -2.13282 15.33806 79.02367 1.000 10.98171 85 THR B C 1
ATOM 4736 O O . THR B 1 85 ? -1.66194 14.18531 78.98800 1.000 14.34897 85 THR B O 1
ATOM 4740 N N . GLY B 1 86 ? -2.26220 16.02849 80.15711 1.000 12.91846 86 GLY B N 1
ATOM 4741 C CA . GLY B 1 86 ? -1.89843 15.45330 81.43758 1.000 14.88536 86 GLY B CA 1
ATOM 4742 C C . GLY B 1 86 ? -0.41600 15.23245 81.64799 1.000 14.86352 86 GLY B C 1
ATOM 4743 O O . GLY B 1 86 ? -0.02635 14.27452 82.33158 1.000 13.63488 86 GLY B O 1
ATOM 4744 N N . MET B 1 87 ? 0.43329 16.10817 81.10837 1.000 10.94690 87 MET B N 1
ATOM 4745 C CA . MET B 1 87 ? 1.86069 15.86623 81.24759 1.000 9.81900 87 MET B CA 1
ATOM 4746 C C . MET B 1 87 ? 2.28352 15.94770 82.71321 1.000 14.93395 87 MET B C 1
ATOM 4747 O O . MET B 1 87 ? 1.84278 16.85363 83.44609 1.000 15.12973 87 MET B O 1
ATOM 4752 N N . PRO B 1 88 ? 3.13894 15.05458 83.16135 1.000 12.52914 88 PRO B N 1
ATOM 4753 C CA . PRO B 1 88 ? 3.65690 15.12114 84.52474 1.000 15.74293 88 PRO B CA 1
ATOM 4754 C C . PRO B 1 88 ? 4.82117 16.10112 84.59814 1.000 16.47518 88 PRO B C 1
ATOM 4755 O O . PRO B 1 88 ? 5.98284 15.73759 84.43116 1.000 18.84065 88 PRO B O 1
ATOM 4759 N N . LEU B 1 89 ? 4.49761 17.36587 84.83205 1.000 14.53846 89 LEU B N 1
ATOM 4760 C CA . LEU B 1 89 ? 5.50319 18.40682 84.92453 1.000 13.09771 89 LEU B CA 1
ATOM 4761 C C . LEU B 1 89 ? 6.19243 18.40192 86.27651 1.000 17.65472 89 LEU B C 1
ATOM 4762 O O . LEU B 1 89 ? 5.55382 18.26195 87.31964 1.000 15.49717 89 LEU B O 1
ATOM 4767 N N . ILE B 1 90 ? 7.49428 18.65288 86.25854 1.000 10.69252 90 ILE B N 1
ATOM 4768 C CA . ILE B 1 90 ? 8.27735 18.87797 87.45957 1.000 12.16960 90 ILE B CA 1
ATOM 4769 C C . ILE B 1 90 ? 9.18599 20.06723 87.17932 1.000 15.30612 90 ILE B C 1
ATOM 4770 O O . ILE B 1 90 ? 9.34635 20.50168 86.02960 1.000 13.72446 90 ILE B O 1
ATOM 4775 N N . LYS B 1 91 ? 9.75799 20.60464 88.24407 1.000 12.07229 91 LYS B N 1
ATOM 4776 C CA . LYS B 1 91 ? 10.62344 21.75884 88.11107 1.000 11.39159 91 LYS B CA 1
ATOM 4777 C C . LYS B 1 91 ? 11.87456 21.40314 87.30473 1.000 14.75835 91 LYS B C 1
ATOM 4778 O O . LYS B 1 91 ? 12.48018 20.34147 87.49388 1.000 15.22682 91 LYS B O 1
ATOM 4784 N N . TYR B 1 92 ? 12.25163 22.29786 86.39678 1.000 14.15999 92 TYR B N 1
ATOM 4785 C CA . TYR B 1 92 ? 13.55656 22.26346 85.72852 1.000 13.46777 92 TYR B CA 1
ATOM 4786 C C . TYR B 1 92 ? 14.41355 23.37976 86.31831 1.000 12.56711 92 TYR B C 1
ATOM 4787 O O . TYR B 1 92 ? 13.96902 24.53958 86.40955 1.000 11.11037 92 TYR B O 1
ATOM 4796 N N . TYR B 1 93 ? 15.62163 23.03804 86.76305 1.000 12.45607 93 TYR B N 1
ATOM 4797 C CA . TYR B 1 93 ? 16.53778 24.04342 87.33466 1.000 13.00579 93 TYR B CA 1
ATOM 4798 C C . TYR B 1 93 ? 17.49033 24.54688 86.26451 1.000 12.73676 93 TYR B C 1
ATOM 4799 O O . TYR B 1 93 ? 18.49519 23.90626 85.95354 1.000 11.87560 93 TYR B O 1
ATOM 4808 N N . LEU B 1 94 ? 17.16249 25.69946 85.69799 1.000 16.05146 94 LEU B N 1
ATOM 4809 C CA . LEU B 1 94 ? 18.04657 26.35343 84.73820 1.000 11.46290 94 LEU B CA 1
ATOM 4810 C C . LEU B 1 94 ? 19.38785 26.65831 85.37091 1.000 15.08105 94 LEU B C 1
ATOM 4811 O O . LEU B 1 94 ? 20.43997 26.43063 84.77511 1.000 13.52098 94 LEU B O 1
ATOM 4816 N N . ASP B 1 95 ? 19.35951 27.20403 86.59507 1.000 16.26714 95 ASP B N 1
ATOM 4817 C CA . ASP B 1 95 ? 20.53871 27.53185 87.37880 1.000 14.35859 95 ASP B CA 1
ATOM 4818 C C . ASP B 1 95 ? 20.56016 26.65333 88.61012 1.000 18.16239 95 ASP B C 1
ATOM 4819 O O . ASP B 1 95 ? 19.52349 26.44884 89.26971 1.000 22.13737 95 ASP B O 1
ATOM 4824 N N . GLY B 1 96 ? 21.71693 26.15303 88.95981 1.000 21.67323 96 GLY B N 1
ATOM 4825 C CA . GLY B 1 96 ? 21.54850 25.19697 90.03840 1.000 17.97691 96 GLY B CA 1
ATOM 4826 C C . GLY B 1 96 ? 22.24655 25.72603 91.25145 1.000 24.50390 96 GLY B C 1
ATOM 4827 O O . GLY B 1 96 ? 22.09790 26.90192 91.59541 1.000 30.32813 96 GLY B O 1
ATOM 4828 N N . GLU B 1 97 ? 22.97633 24.85353 91.91081 1.000 22.83191 97 GLU B N 1
ATOM 4829 C CA . GLU B 1 97 ? 23.92284 25.21742 92.94863 1.000 24.14196 97 GLU B CA 1
ATOM 4830 C C . GLU B 1 97 ? 25.24563 24.54420 92.63712 1.000 20.84594 97 GLU B C 1
ATOM 4831 O O . GLU B 1 97 ? 25.27275 23.38908 92.19236 1.000 16.39389 97 GLU B O 1
ATOM 4837 N N . ASN B 1 98 ? 26.33033 25.27896 92.87086 1.000 15.59287 98 ASN B N 1
ATOM 4838 C CA . ASN B 1 98 ? 27.67640 24.74265 92.84465 1.000 16.79815 98 ASN B CA 1
ATOM 4839 C C . ASN B 1 98 ? 28.11683 24.30210 91.45592 1.000 13.11359 98 ASN B C 1
ATOM 4840 O O . ASN B 1 98 ? 29.07064 23.51295 91.34391 1.000 15.83721 98 ASN B O 1
ATOM 4845 N N . THR B 1 99 ? 27.48268 24.83009 90.42044 1.000 15.87488 99 THR B N 1
ATOM 4846 C CA . THR B 1 99 ? 27.88898 24.43852 89.05742 1.000 14.15970 99 THR B CA 1
ATOM 4847 C C . THR B 1 99 ? 29.15116 25.18167 88.64021 1.000 14.62872 99 THR B C 1
ATOM 4848 O O . THR B 1 99 ? 29.21385 26.43444 88.76274 1.000 13.67327 99 THR B O 1
ATOM 4852 N N . PRO B 1 100 ? 30.16615 24.46270 88.14670 1.000 9.92052 100 PRO B N 1
ATOM 4853 C CA . PRO B 1 100 ? 31.43565 25.10468 87.77628 1.000 12.49800 100 PRO B CA 1
ATOM 4854 C C . PRO B 1 100 ? 31.31060 25.82968 86.44869 1.000 14.75889 100 PRO B C 1
ATOM 4855 O O . PRO B 1 100 ? 30.50078 25.46555 85.57998 1.000 11.66533 100 PRO B O 1
ATOM 4859 N N . GLN B 1 101 ? 32.10887 26.87155 86.31989 1.000 10.04279 101 GLN B N 1
ATOM 4860 C CA . GLN B 1 101 ? 32.26958 27.54990 85.02146 1.000 13.71586 101 GLN B CA 1
ATOM 4861 C C . GLN B 1 101 ? 33.75364 27.70451 84.76246 1.000 13.42358 101 GLN B C 1
ATOM 4862 O O . GLN B 1 101 ? 34.48354 28.20155 85.62865 1.000 14.86215 101 GLN B O 1
ATOM 4868 N N . LEU B 1 102 ? 34.19793 27.30372 83.56430 1.000 9.50179 102 LEU B N 1
ATOM 4869 C CA . LEU B 1 102 ? 35.62901 27.14470 83.30108 1.000 7.75424 102 LEU B CA 1
ATOM 4870 C C . LEU B 1 102 ? 35.98401 27.80488 81.97624 1.000 11.87143 102 LEU B C 1
ATOM 4871 O O . LEU B 1 102 ? 35.57398 27.33152 80.92261 1.000 11.43558 102 LEU B O 1
ATOM 4876 N N . TYR B 1 103 ? 36.73440 28.90638 82.02155 1.000 11.35376 103 TYR B N 1
ATOM 4877 C CA . TYR B 1 103 ? 37.18050 29.59766 80.81622 1.000 10.49914 103 TYR B CA 1
ATOM 4878 C C . TYR B 1 103 ? 38.65553 29.91703 80.99108 1.000 11.05743 103 TYR B C 1
ATOM 4879 O O . TYR B 1 103 ? 39.09081 30.28188 82.09576 1.000 11.85177 103 TYR B O 1
ATOM 4888 N N . ASN B 1 104 ? 39.41313 29.77727 79.90304 1.000 9.23398 104 ASN B N 1
ATOM 4889 C CA . ASN B 1 104 ? 40.85602 29.99308 79.96281 1.000 9.40629 104 ASN B CA 1
ATOM 4890 C C . ASN B 1 104 ? 41.49955 29.22354 81.11478 1.000 13.68456 104 ASN B C 1
ATOM 4891 O O . ASN B 1 104 ? 42.41386 29.71252 81.78451 1.000 14.29772 104 ASN B O 1
ATOM 4896 N N . ASN B 1 105 ? 41.05414 27.97808 81.29195 1.000 13.02433 105 ASN B N 1
ATOM 4897 C CA . ASN B 1 105 ? 41.55165 27.07679 82.35281 1.000 14.74304 105 ASN B CA 1
ATOM 4898 C C . ASN B 1 105 ? 41.47197 27.66289 83.76351 1.000 15.39329 105 ASN B C 1
ATOM 4899 O O . ASN B 1 105 ? 42.15635 27.20494 84.66237 1.000 18.16164 105 ASN B O 1
ATOM 4904 N N . HIS B 1 106 ? 40.52895 28.57122 84.01581 1.000 14.03296 106 HIS B N 1
ATOM 4905 C CA . HIS B 1 106 ? 40.25661 29.09958 85.34556 1.000 13.68424 106 HIS B CA 1
ATOM 4906 C C . HIS B 1 106 ? 38.80156 28.90933 85.71032 1.000 11.64004 106 HIS B C 1
ATOM 4907 O O . HIS B 1 106 ? 37.88635 29.03147 84.86396 1.000 12.20082 106 HIS B O 1
ATOM 4914 N N . PHE B 1 107 ? 38.56480 28.66450 86.99924 1.000 12.26950 107 PHE B N 1
ATOM 4915 C CA . PHE B 1 107 ? 37.18333 28.56907 87.46206 1.000 13.23856 107 PHE B CA 1
ATOM 4916 C C . PHE B 1 107 ? 36.63533 29.92359 87.86810 1.000 16.23640 107 PHE B C 1
ATOM 4917 O O . PHE B 1 107 ? 37.35021 30.78183 88.41969 1.000 18.38959 107 PHE B O 1
ATOM 4925 N N . PHE B 1 108 ? 35.35542 30.10631 87.59054 1.000 14.69841 108 PHE B N 1
ATOM 4926 C CA . PHE B 1 108 ? 34.67596 31.29525 88.03055 1.000 16.57701 108 PHE B CA 1
ATOM 4927 C C . PHE B 1 108 ? 34.65171 31.34355 89.54667 1.000 24.98898 108 PHE B C 1
ATOM 4928 O O . PHE B 1 108 ? 34.57187 30.31570 90.21980 1.000 23.42878 108 PHE B O 1
ATOM 4936 N N . ALA B 1 109 ? 34.69520 32.56125 90.07323 1.000 23.59218 109 ALA B N 1
ATOM 4937 C CA . ALA B 1 109 ? 34.47952 32.82009 91.49014 1.000 29.86262 109 ALA B CA 1
ATOM 4938 C C . ALA B 1 109 ? 33.81986 34.18462 91.61724 1.000 30.75081 109 ALA B C 1
ATOM 4939 O O . ALA B 1 109 ? 34.13362 35.10943 90.86719 1.000 31.75032 109 ALA B O 1
ATOM 4941 N N . LYS B 1 110 ? 32.88004 34.30354 92.52353 1.000 34.49285 110 LYS B N 1
ATOM 4942 C CA . LYS B 1 110 ? 32.10662 35.52424 92.51508 1.000 39.41894 110 LYS B CA 1
ATOM 4943 C C . LYS B 1 110 ? 32.89497 36.63796 93.21895 1.000 32.67445 110 LYS B C 1
ATOM 4944 O O . LYS B 1 110 ? 33.77099 36.37281 94.04478 1.000 34.31282 110 LYS B O 1
ATOM 4950 N N . GLY B 1 111 ? 32.64995 37.88477 92.80985 1.000 31.30275 111 GLY B N 1
ATOM 4951 C CA . GLY B 1 111 ? 33.39459 39.00593 93.37719 1.000 34.06290 111 GLY B CA 1
ATOM 4952 C C . GLY B 1 111 ? 34.91186 39.00838 93.18661 1.000 37.60703 111 GLY B C 1
ATOM 4953 O O . GLY B 1 111 ? 35.63347 39.66366 93.95435 1.000 35.29707 111 GLY B O 1
ATOM 4954 N N . VAL B 1 112 ? 35.42945 38.25566 92.21353 1.000 26.93100 112 VAL B N 1
ATOM 4955 C CA . VAL B 1 112 ? 36.81462 38.32267 91.77060 1.000 26.67578 112 VAL B CA 1
ATOM 4956 C C . VAL B 1 112 ? 36.79933 39.16289 90.50244 1.000 17.75843 112 VAL B C 1
ATOM 4957 O O . VAL B 1 112 ? 35.89340 38.97854 89.67680 1.000 21.14341 112 VAL B O 1
ATOM 4961 N N . VAL B 1 113 ? 37.74364 40.09489 90.34737 1.000 15.29721 113 VAL B N 1
ATOM 4962 C CA . VAL B 1 113 ? 37.87202 40.79571 89.07316 1.000 15.62564 113 VAL B CA 1
ATOM 4963 C C . VAL B 1 113 ? 38.62337 39.89328 88.09817 1.000 14.51750 113 VAL B C 1
ATOM 4964 O O . VAL B 1 113 ? 39.70323 39.37533 88.41573 1.000 12.84622 113 VAL B O 1
ATOM 4968 N N . ASP B 1 114 ? 38.05476 39.72827 86.90589 1.000 11.03743 114 ASP B N 1
ATOM 4969 C CA . ASP B 1 114 ? 38.66061 38.95334 85.83141 1.000 10.21326 114 ASP B CA 1
ATOM 4970 C C . ASP B 1 114 ? 39.13720 37.58454 86.32104 1.000 9.35524 114 ASP B C 1
ATOM 4971 O O . ASP B 1 114 ? 40.31752 37.24015 86.17654 1.000 13.07770 114 ASP B O 1
ATOM 4976 N N . PRO B 1 115 ? 38.24970 36.77377 86.88920 1.000 13.20017 115 PRO B N 1
ATOM 4977 C CA . PRO B 1 115 ? 38.68861 35.44487 87.35867 1.000 13.50566 115 PRO B CA 1
ATOM 4978 C C . PRO B 1 115 ? 39.29593 34.59262 86.27446 1.000 10.05640 115 PRO B C 1
ATOM 4979 O O . PRO B 1 115 ? 40.17273 33.76473 86.58105 1.000 12.21191 115 PRO B O 1
ATOM 4983 N N . TYR B 1 116 ? 38.85616 34.74348 85.02384 1.000 11.77887 116 TYR B N 1
ATOM 4984 C CA . TYR B 1 116 ? 39.41245 33.89331 83.98038 1.000 9.29706 116 TYR B CA 1
ATOM 4985 C C . TYR B 1 116 ? 40.71144 34.42622 83.38273 1.000 10.72539 116 TYR B C 1
ATOM 4986 O O . TYR B 1 116 ? 41.27693 33.77108 82.50314 1.000 10.68231 116 TYR B O 1
ATOM 4995 N N . MET B 1 117 ? 41.18549 35.60984 83.79126 1.000 11.23257 117 MET B N 1
ATOM 4996 C CA . MET B 1 117 ? 42.46758 36.17221 83.31363 1.000 9.81923 117 MET B CA 1
ATOM 4997 C C . MET B 1 117 ? 42.48306 36.39685 81.79636 1.000 8.88861 117 MET B C 1
ATOM 4998 O O . MET B 1 117 ? 43.45717 36.08257 81.11373 1.000 11.32620 117 MET B O 1
ATOM 5003 N N . VAL B 1 118 ? 41.43471 37.03667 81.28217 1.000 11.00117 118 VAL B N 1
ATOM 5004 C CA . VAL B 1 118 ? 41.33427 37.31789 79.85502 1.000 11.52146 118 VAL B CA 1
ATOM 5005 C C . VAL B 1 118 ? 41.33688 38.79803 79.56673 1.000 12.21409 118 VAL B C 1
ATOM 5006 O O . VAL B 1 118 ? 41.37239 39.17446 78.39604 1.000 11.70505 118 VAL B O 1
ATOM 5010 N N . SER B 1 119 ? 41.31501 39.63884 80.60486 1.000 13.28764 119 SER B N 1
ATOM 5011 C CA . SER B 1 119 ? 41.30401 41.07222 80.41098 1.000 11.10888 119 SER B CA 1
ATOM 5012 C C . SER B 1 119 ? 42.66684 41.58677 79.95114 1.000 13.67752 119 SER B C 1
ATOM 5013 O O . SER B 1 119 ? 43.71456 40.95692 80.14056 1.000 14.29690 119 SER B O 1
ATOM 5016 N N . VAL B 1 120 ? 42.61562 42.77183 79.30834 1.000 14.90160 120 VAL B N 1
ATOM 5017 C CA . VAL B 1 120 ? 43.82765 43.44650 78.84942 1.000 18.08978 120 VAL B CA 1
ATOM 5018 C C . VAL B 1 120 ? 44.78340 43.59710 80.01428 1.000 16.94635 120 VAL B C 1
ATOM 5019 O O . VAL B 1 120 ? 45.97827 43.32876 79.89571 1.000 17.85601 120 VAL B O 1
ATOM 5023 N N . ALA B 1 121 ? 44.25415 43.97021 81.17979 1.000 18.51502 121 ALA B N 1
ATOM 5024 C CA . ALA B 1 121 ? 45.13060 44.13885 82.34452 1.000 23.42579 121 ALA B CA 1
ATOM 5025 C C . ALA B 1 121 ? 45.89757 42.85642 82.68339 1.000 21.03734 121 ALA B C 1
ATOM 5026 O O . ALA B 1 121 ? 47.02284 42.92945 83.17108 1.000 20.54797 121 ALA B O 1
ATOM 5028 N N . ASN B 1 122 ? 45.34147 41.67401 82.40314 1.000 14.52679 122 ASN B N 1
ATOM 5029 C CA . ASN B 1 122 ? 45.99377 40.41579 82.74784 1.000 12.72577 122 ASN B CA 1
ATOM 5030 C C . ASN B 1 122 ? 46.57207 39.68678 81.53217 1.000 20.53781 122 ASN B C 1
ATOM 5031 O O . ASN B 1 122 ? 46.77602 38.47211 81.58333 1.000 20.24710 122 ASN B O 1
ATOM 5036 N N . GLY B 1 123 ? 46.84981 40.40348 80.45106 1.000 21.08022 123 GLY B N 1
ATOM 5037 C CA . GLY B 1 123 ? 47.49936 39.78304 79.31078 1.000 24.53118 123 GLY B CA 1
ATOM 5038 C C . GLY B 1 123 ? 46.58111 39.20761 78.24264 1.000 25.87763 123 GLY B C 1
ATOM 5039 O O . GLY B 1 123 ? 47.08935 38.64606 77.25997 1.000 25.46046 123 GLY B O 1
ATOM 5040 N N . GLY B 1 124 ? 45.25693 39.31672 78.39594 1.000 22.53562 124 GLY B N 1
ATOM 5041 C CA . GLY B 1 124 ? 44.32463 38.91847 77.35445 1.000 15.26920 124 GLY B CA 1
ATOM 5042 C C . GLY B 1 124 ? 43.98338 40.12101 76.48842 1.000 15.20264 124 GLY B C 1
ATOM 5043 O O . GLY B 1 124 ? 44.62967 41.16417 76.54639 1.000 16.90490 124 GLY B O 1
ATOM 5044 N N . THR B 1 125 ? 42.91124 39.99697 75.69969 1.000 11.34331 125 THR B N 1
ATOM 5045 C CA . THR B 1 125 ? 42.47360 41.13428 74.88792 1.000 12.04490 125 THR B CA 1
ATOM 5046 C C . THR B 1 125 ? 41.04737 41.61071 75.21243 1.000 13.09265 125 THR B C 1
ATOM 5047 O O . THR B 1 125 ? 40.52447 42.47697 74.50511 1.000 12.57865 125 THR B O 1
ATOM 5051 N N . VAL B 1 126 ? 40.41222 41.12156 76.27400 1.000 11.87839 126 VAL B N 1
ATOM 5052 C CA . VAL B 1 126 ? 39.05333 41.58705 76.58142 1.000 12.52209 126 VAL B CA 1
ATOM 5053 C C . VAL B 1 126 ? 39.16542 42.92373 77.30776 1.000 12.55855 126 VAL B C 1
ATOM 5054 O O . VAL B 1 126 ? 39.85063 42.98396 78.35432 1.000 11.71080 126 VAL B O 1
ATOM 5058 N N . PRO B 1 127 ? 38.49659 43.99001 76.86262 1.000 13.00903 127 PRO B N 1
ATOM 5059 C CA . PRO B 1 127 ? 38.60684 45.27020 77.59182 1.000 13.15953 127 PRO B CA 1
ATOM 5060 C C . PRO B 1 127 ? 38.24099 45.13151 79.05794 1.000 11.97267 127 PRO B C 1
ATOM 5061 O O . PRO B 1 127 ? 37.36259 44.37115 79.44519 1.000 11.84583 127 PRO B O 1
ATOM 5065 N N . ASP B 1 128 ? 39.01584 45.80039 79.91215 1.000 14.03935 128 ASP B N 1
ATOM 5066 C CA . ASP B 1 128 ? 38.75475 45.68201 81.33574 1.000 15.13884 128 ASP B CA 1
ATOM 5067 C C . ASP B 1 128 ? 37.33580 46.11612 81.68426 1.000 14.21004 128 ASP B C 1
ATOM 5068 O O . ASP B 1 128 ? 36.71347 45.53664 82.58043 1.000 18.28442 128 ASP B O 1
ATOM 5073 N N . ASP B 1 129 ? 36.79122 47.11877 80.99042 1.000 15.44029 129 ASP B N 1
ATOM 5074 C CA . ASP B 1 129 ? 35.45195 47.53899 81.38306 1.000 17.17025 129 ASP B CA 1
ATOM 5075 C C . ASP B 1 129 ? 34.35410 46.58086 80.92439 1.000 14.88383 129 ASP B C 1
ATOM 5076 O O . ASP B 1 129 ? 33.20157 46.80271 81.29551 1.000 16.65689 129 ASP B O 1
ATOM 5081 N N . VAL B 1 130 ? 34.68455 45.50841 80.18451 1.000 13.82803 130 VAL B N 1
ATOM 5082 C CA . VAL B 1 130 ? 33.68600 44.55708 79.71607 1.000 12.08822 130 VAL B CA 1
ATOM 5083 C C . VAL B 1 130 ? 33.81187 43.20236 80.40570 1.000 12.36929 130 VAL B C 1
ATOM 5084 O O . VAL B 1 130 ? 32.79254 42.51538 80.61647 1.000 12.62756 130 VAL B O 1
ATOM 5088 N N . VAL B 1 131 ? 35.02634 42.83283 80.84129 1.000 14.53351 131 VAL B N 1
ATOM 5089 C CA . VAL B 1 131 ? 35.30766 41.43123 81.17556 1.000 11.03777 131 VAL B CA 1
ATOM 5090 C C . VAL B 1 131 ? 34.35184 40.88849 82.22751 1.000 12.65904 131 VAL B C 1
ATOM 5091 O O . VAL B 1 131 ? 33.89786 39.73616 82.14136 1.000 11.53390 131 VAL B O 1
ATOM 5095 N N . ASP B 1 132 ? 34.01794 41.68798 83.24961 1.000 13.64208 132 ASP B N 1
ATOM 5096 C CA . ASP B 1 132 ? 33.14006 41.22272 84.31312 1.000 11.65650 132 ASP B CA 1
ATOM 5097 C C . ASP B 1 132 ? 31.71155 41.73042 84.18177 1.000 15.70578 132 ASP B C 1
ATOM 5098 O O . ASP B 1 132 ? 30.91270 41.50978 85.09542 1.000 14.95226 132 ASP B O 1
ATOM 5103 N N . SER B 1 133 ? 31.36421 42.39073 83.09271 1.000 14.36626 133 SER B N 1
ATOM 5104 C CA . SER B 1 133 ? 30.05313 43.04544 83.01975 1.000 15.96552 133 SER B CA 1
ATOM 5105 C C . SER B 1 133 ? 29.33044 42.71191 81.71875 1.000 17.48018 133 SER B C 1
ATOM 5106 O O . SER B 1 133 ? 28.56204 43.52672 81.16959 1.000 13.54697 133 SER B O 1
ATOM 5109 N N . VAL B 1 134 ? 29.56124 41.49453 81.22071 1.000 13.10212 134 VAL B N 1
ATOM 5110 C CA . VAL B 1 134 ? 28.83338 41.04388 80.02573 1.000 10.76870 134 VAL B CA 1
ATOM 5111 C C . VAL B 1 134 ? 27.31802 41.11036 80.24622 1.000 13.51551 134 VAL B C 1
ATOM 5112 O O . VAL B 1 134 ? 26.58338 41.60677 79.39141 1.000 14.28037 134 VAL B O 1
ATOM 5116 N N . GLY B 1 135 ? 26.83060 40.54750 81.35517 1.000 16.48180 135 GLY B N 1
ATOM 5117 C CA . GLY B 1 135 ? 25.38727 40.54160 81.58975 1.000 13.76680 135 GLY B CA 1
ATOM 5118 C C . GLY B 1 135 ? 24.79287 41.93840 81.54068 1.000 16.50883 135 GLY B C 1
ATOM 5119 O O . GLY B 1 135 ? 23.82065 42.18618 80.82293 1.000 17.55248 135 GLY B O 1
ATOM 5120 N N . GLU B 1 136 ? 25.40355 42.88505 82.26678 1.000 16.28618 136 GLU B N 1
ATOM 5121 C CA . GLU B 1 136 ? 24.93412 44.27751 82.25762 1.000 19.96617 136 GLU B CA 1
ATOM 5122 C C . GLU B 1 136 ? 24.96607 44.89194 80.86758 1.000 18.66423 136 GLU B C 1
ATOM 5123 O O . GLU B 1 136 ? 24.01981 45.59269 80.44922 1.000 18.33983 136 GLU B O 1
ATOM 5129 N N . LYS B 1 137 ? 26.06024 44.67272 80.13378 1.000 15.35500 137 LYS B N 1
ATOM 5130 C CA . LYS B 1 137 ? 26.18988 45.30223 78.82575 1.000 10.14361 137 LYS B CA 1
ATOM 5131 C C . LYS B 1 137 ? 25.19033 44.70300 77.82862 1.000 11.98159 137 LYS B C 1
ATOM 5132 O O . LYS B 1 137 ? 24.66474 45.42023 76.98969 1.000 12.47027 137 LYS B O 1
ATOM 5138 N N . LEU B 1 138 ? 24.96066 43.38557 77.88601 1.000 13.51082 138 LEU B N 1
ATOM 5139 C CA . LEU B 1 138 ? 23.94955 42.78773 77.01164 1.000 10.43493 138 LEU B CA 1
ATOM 5140 C C . LEU B 1 138 ? 22.53811 43.14771 77.46444 1.000 14.49387 138 LEU B C 1
ATOM 5141 O O . LEU B 1 138 ? 21.63112 43.26765 76.62596 1.000 14.27048 138 LEU B O 1
ATOM 5146 N N . GLN B 1 139 ? 22.32329 43.36959 78.77167 1.000 16.91852 139 GLN B N 1
ATOM 5147 C CA . GLN B 1 139 ? 20.99525 43.85031 79.18268 1.000 16.20860 139 GLN B CA 1
ATOM 5148 C C . GLN B 1 139 ? 20.74038 45.26753 78.68017 1.000 17.97510 139 GLN B C 1
ATOM 5149 O O . GLN B 1 139 ? 19.59267 45.60009 78.32589 1.000 19.07278 139 GLN B O 1
ATOM 5155 N N . GLN B 1 140 ? 21.78080 46.10114 78.59727 1.000 13.23085 140 GLN B N 1
ATOM 5156 C CA . GLN B 1 140 ? 21.66547 47.41618 77.97379 1.000 12.72359 140 GLN B CA 1
ATOM 5157 C C . GLN B 1 140 ? 21.40508 47.30422 76.46068 1.000 17.51303 140 GLN B C 1
ATOM 5158 O O . GLN B 1 140 ? 20.61669 48.08119 75.88468 1.000 14.17997 140 GLN B O 1
ATOM 5164 N N . ALA B 1 141 ? 22.01763 46.32448 75.79332 1.000 14.45831 141 ALA B N 1
ATOM 5165 C CA . ALA B 1 141 ? 21.80662 46.19398 74.35262 1.000 10.34250 141 ALA B CA 1
ATOM 5166 C C . ALA B 1 141 ? 20.41474 45.62437 74.04010 1.000 12.42295 141 ALA B C 1
ATOM 5167 O O . ALA B 1 141 ? 19.73670 46.09732 73.12369 1.000 10.83342 141 ALA B O 1
ATOM 5169 N N . PHE B 1 142 ? 19.96312 44.63224 74.80885 1.000 10.43186 142 PHE B N 1
ATOM 5170 C CA . PHE B 1 142 ? 18.70476 43.92665 74.53882 1.000 9.62682 142 PHE B CA 1
ATOM 5171 C C . PHE B 1 142 ? 17.49938 44.42158 75.33698 1.000 13.22615 142 PHE B C 1
ATOM 5172 O O . PHE B 1 142 ? 16.34896 44.10686 74.95256 1.000 12.84486 142 PHE B O 1
ATOM 5180 N N . GLY B 1 143 ? 17.72914 45.17059 76.42757 1.000 10.21443 143 GLY B N 1
ATOM 5181 C CA . GLY B 1 143 ? 16.73100 45.24555 77.48261 1.000 7.93963 143 GLY B CA 1
ATOM 5182 C C . GLY B 1 143 ? 15.49525 46.03715 77.07730 1.000 13.63125 143 GLY B C 1
ATOM 5183 O O . GLY B 1 143 ? 14.37221 45.69529 77.46550 1.000 16.20078 143 GLY B O 1
ATOM 5184 N N . TYR B 1 144 ? 15.67938 47.10105 76.29780 1.000 11.71876 144 TYR B N 1
ATOM 5185 C CA . TYR B 1 144 ? 14.52724 47.87144 75.83911 1.000 11.95440 144 TYR B CA 1
ATOM 5186 C C . TYR B 1 144 ? 13.57557 46.97453 75.08011 1.000 12.13495 144 TYR B C 1
ATOM 5187 O O . TYR B 1 144 ? 12.34735 46.98894 75.30144 1.000 12.28257 144 TYR B O 1
ATOM 5196 N N . TYR B 1 145 ? 14.13053 46.19229 74.15616 1.000 12.30051 145 TYR B N 1
ATOM 5197 C CA . TYR B 1 145 ? 13.28915 45.29779 73.36808 1.000 10.55656 145 TYR B CA 1
ATOM 5198 C C . TYR B 1 145 ? 12.69588 44.17592 74.20562 1.000 11.43612 145 TYR B C 1
ATOM 5199 O O . TYR B 1 145 ? 11.54045 43.77958 73.99034 1.000 10.81990 145 TYR B O 1
ATOM 5208 N N . LYS B 1 146 ? 13.47446 43.63075 75.15200 1.000 10.71450 146 LYS B N 1
ATOM 5209 C CA . LYS B 1 146 ? 12.93523 42.60174 76.04123 1.000 11.31478 146 LYS B CA 1
ATOM 5210 C C . LYS B 1 146 ? 11.72612 43.11851 76.81162 1.000 11.27441 146 LYS B C 1
ATOM 5211 O O . LYS B 1 146 ? 10.74461 42.38968 76.99969 1.000 11.02145 146 LYS B O 1
ATOM 5217 N N . GLU B 1 147 ? 11.78989 44.36944 77.25437 1.000 12.50896 147 GLU B N 1
ATOM 5218 C CA . GLU B 1 147 ? 10.64999 44.91692 77.99303 1.000 14.71901 147 GLU B CA 1
ATOM 5219 C C . GLU B 1 147 ? 9.44351 45.10228 77.08739 1.000 14.57049 147 GLU B C 1
ATOM 5220 O O . GLU B 1 147 ? 8.31306 44.82740 77.50175 1.000 13.92479 147 GLU B O 1
ATOM 5226 N N . LYS B 1 148 ? 9.66266 45.53727 75.84129 1.000 12.57503 148 LYS B N 1
ATOM 5227 C CA . LYS B 1 148 ? 8.54394 45.66672 74.90992 1.000 9.99583 148 LYS B CA 1
ATOM 5228 C C . LYS B 1 148 ? 7.94807 44.30040 74.59607 1.000 13.79855 148 LYS B C 1
ATOM 5229 O O . LYS B 1 148 ? 6.72162 44.17164 74.48565 1.000 13.60888 148 LYS B O 1
ATOM 5235 N N . LEU B 1 149 ? 8.80961 43.27164 74.43741 1.000 9.10902 149 LEU B N 1
ATOM 5236 C CA . LEU B 1 149 ? 8.32662 41.92218 74.17333 1.000 9.09753 149 LEU B CA 1
ATOM 5237 C C . LEU B 1 149 ? 7.50135 41.39329 75.35230 1.000 11.90131 149 LEU B C 1
ATOM 5238 O O . LEU B 1 149 ? 6.53537 40.64820 75.14408 1.000 12.29786 149 LEU B O 1
ATOM 5243 N N . ALA B 1 150 ? 7.90949 41.73779 76.58950 1.000 12.58773 150 ALA B N 1
ATOM 5244 C CA . ALA B 1 150 ? 7.17201 41.29807 77.76757 1.000 11.61567 150 ALA B CA 1
ATOM 5245 C C . ALA B 1 150 ? 5.81356 41.98314 77.87095 1.000 13.94739 150 ALA B C 1
ATOM 5246 O O . ALA B 1 150 ? 4.87485 41.36291 78.37365 1.000 16.66511 150 ALA B O 1
ATOM 5248 N N . GLU B 1 151 ? 5.70550 43.25085 77.43073 1.000 13.29284 151 GLU B N 1
ATOM 5249 C CA . GLU B 1 151 ? 4.39748 43.92572 77.38218 1.000 14.19036 151 GLU B CA 1
ATOM 5250 C C . GLU B 1 151 ? 3.44697 43.24671 76.41773 1.000 14.92576 151 GLU B C 1
ATOM 5251 O O . GLU B 1 151 ? 2.26438 43.01119 76.73819 1.000 16.62609 151 GLU B O 1
ATOM 5257 N N . ASP B 1 152 ? 3.92835 42.92037 75.22858 1.000 12.45875 152 ASP B N 1
ATOM 5258 C CA . ASP B 1 152 ? 3.08100 42.31233 74.18433 1.000 14.96407 152 ASP B CA 1
ATOM 5259 C C . ASP B 1 152 ? 4.04548 41.73331 73.14650 1.000 13.59184 152 ASP B C 1
ATOM 5260 O O . ASP B 1 152 ? 4.79490 42.50336 72.53642 1.000 13.65024 152 ASP B O 1
ATOM 5265 N N . PHE B 1 153 ? 4.12156 40.41206 73.00938 1.000 15.10013 153 PHE B N 1
ATOM 5266 C CA . PHE B 1 153 ? 5.21157 39.88292 72.19439 1.000 13.18761 153 PHE B CA 1
ATOM 5267 C C . PHE B 1 153 ? 5.11350 40.38351 70.75799 1.000 13.66249 153 PHE B C 1
ATOM 5268 O O . PHE B 1 153 ? 6.12047 40.75113 70.14046 1.000 12.77536 153 PHE B O 1
ATOM 5276 N N . ASP B 1 154 ? 3.90899 40.38412 70.18720 1.000 11.63655 154 ASP B N 1
ATOM 5277 C CA . ASP B 1 154 ? 3.81651 40.68945 68.76132 1.000 16.16338 154 ASP B CA 1
ATOM 5278 C C . ASP B 1 154 ? 4.11055 42.16659 68.50241 1.000 13.57903 154 ASP B C 1
ATOM 5279 O O . ASP B 1 154 ? 4.77912 42.51490 67.50960 1.000 16.79595 154 ASP B O 1
ATOM 5284 N N . LYS B 1 155 ? 3.67095 43.06110 69.40441 1.000 13.30963 155 LYS B N 1
ATOM 5285 C CA . LYS B 1 155 ? 4.03654 44.46464 69.21710 1.000 13.21822 155 LYS B CA 1
ATOM 5286 C C . LYS B 1 155 ? 5.52673 44.67600 69.44940 1.000 12.67561 155 LYS B C 1
ATOM 5287 O O . LYS B 1 155 ? 6.15647 45.50238 68.76435 1.000 13.51544 155 LYS B O 1
ATOM 5293 N N . GLY B 1 156 ? 6.07323 43.99697 70.46949 1.000 13.09357 156 GLY B N 1
ATOM 5294 C CA . GLY B 1 156 ? 7.49940 44.10812 70.72844 1.000 10.07770 156 GLY B CA 1
ATOM 5295 C C . GLY B 1 156 ? 8.28815 43.61658 69.53317 1.000 11.67663 156 GLY B C 1
ATOM 5296 O O . GLY B 1 156 ? 9.28795 44.21203 69.13658 1.000 10.77119 156 GLY B O 1
ATOM 5297 N N . PHE B 1 157 ? 7.83233 42.52966 68.92844 1.000 10.71548 157 PHE B N 1
ATOM 5298 C CA . PHE B 1 157 ? 8.51923 41.99483 67.75898 1.000 11.71933 157 PHE B CA 1
ATOM 5299 C C . PHE B 1 157 ? 8.48840 42.98859 66.60000 1.000 11.27428 157 PHE B C 1
ATOM 5300 O O . PHE B 1 157 ? 9.48583 43.18831 65.89222 1.000 9.53453 157 PHE B O 1
ATOM 5308 N N . ASP B 1 158 ? 7.31333 43.57064 66.33238 1.000 11.72478 158 ASP B N 1
ATOM 5309 C CA . ASP B 1 158 ? 7.24603 44.52723 65.22563 1.000 14.36108 158 ASP B CA 1
ATOM 5310 C C . ASP B 1 158 ? 8.17714 45.72215 65.43137 1.000 12.47146 158 ASP B C 1
ATOM 5311 O O . ASP B 1 158 ? 8.68626 46.29460 64.45494 1.000 11.87450 158 ASP B O 1
ATOM 5316 N N . GLU B 1 159 ? 8.34722 46.16074 66.67309 1.000 10.47057 159 GLU B N 1
ATOM 5317 C CA . GLU B 1 159 ? 9.27952 47.24912 66.96711 1.000 9.62498 159 GLU B CA 1
ATOM 5318 C C . GLU B 1 159 ? 10.72930 46.79503 66.78977 1.000 10.63328 159 GLU B C 1
ATOM 5319 O O . GLU B 1 159 ? 11.53835 47.50082 66.21167 1.000 10.54614 159 GLU B O 1
ATOM 5325 N N . LEU B 1 160 ? 11.05410 45.58876 67.26746 1.000 9.94989 160 LEU B N 1
ATOM 5326 C CA . LEU B 1 160 ? 12.37087 44.99640 67.05909 1.000 8.26830 160 LEU B CA 1
ATOM 5327 C C . LEU B 1 160 ? 12.71700 44.85335 65.55947 1.000 9.57592 160 LEU B C 1
ATOM 5328 O O . LEU B 1 160 ? 13.90105 44.96282 65.17910 1.000 7.77182 160 LEU B O 1
ATOM 5333 N N . MET B 1 161 ? 11.72035 44.59686 64.70039 1.000 5.93449 161 MET B N 1
ATOM 5334 C CA . MET B 1 161 ? 12.00078 44.48198 63.28133 1.000 7.52717 161 MET B CA 1
ATOM 5335 C C . MET B 1 161 ? 12.58397 45.75497 62.68446 1.000 9.51450 161 MET B C 1
ATOM 5336 O O . MET B 1 161 ? 13.24659 45.68066 61.63413 1.000 9.72006 161 MET B O 1
ATOM 5341 N N . LEU B 1 162 ? 12.40938 46.90966 63.35189 1.000 10.42466 162 LEU B N 1
ATOM 5342 C CA . LEU B 1 162 ? 13.01974 48.10577 62.79485 1.000 10.25630 162 LEU B CA 1
ATOM 5343 C C . LEU B 1 162 ? 14.54236 48.13332 62.93336 1.000 9.96089 162 LEU B C 1
ATOM 5344 O O . LEU B 1 162 ? 15.16148 49.03396 62.36756 1.000 10.76114 162 LEU B O 1
ATOM 5349 N N . VAL B 1 163 ? 15.16253 47.17332 63.64104 1.000 9.03809 163 VAL B N 1
ATOM 5350 C CA . VAL B 1 163 ? 16.62256 47.03023 63.65155 1.000 8.85858 163 VAL B CA 1
ATOM 5351 C C . VAL B 1 163 ? 17.06240 45.63938 63.20882 1.000 10.03094 163 VAL B C 1
ATOM 5352 O O . VAL B 1 163 ? 18.21090 45.27789 63.39574 1.000 10.50067 163 VAL B O 1
ATOM 5356 N N . ASP B 1 164 ? 16.17774 44.91756 62.53595 1.000 9.16490 164 ASP B N 1
ATOM 5357 C CA . ASP B 1 164 ? 16.49077 43.52815 62.16703 1.000 9.34359 164 ASP B CA 1
ATOM 5358 C C . ASP B 1 164 ? 17.56202 43.42548 61.09046 1.000 9.90192 164 ASP B C 1
ATOM 5359 O O . ASP B 1 164 ? 18.07044 42.32910 60.83196 1.000 9.43107 164 ASP B O 1
ATOM 5364 N N . ASP B 1 165 ? 17.87268 44.50285 60.37788 1.000 8.94363 165 ASP B N 1
ATOM 5365 C CA . ASP B 1 165 ? 18.93623 44.42587 59.37709 1.000 10.64290 165 ASP B CA 1
ATOM 5366 C C . ASP B 1 165 ? 20.29855 44.14101 59.99831 1.000 10.17261 165 ASP B C 1
ATOM 5367 O O . ASP B 1 165 ? 21.23014 43.71813 59.27123 1.000 11.60004 165 ASP B O 1
ATOM 5372 N N . MET B 1 166 ? 20.44814 44.34864 61.31927 1.000 9.04762 166 MET B N 1
ATOM 5373 C CA . MET B 1 166 ? 21.76972 44.20012 61.93203 1.000 10.16718 166 MET B CA 1
ATOM 5374 C C . MET B 1 166 ? 21.98474 42.80600 62.53738 1.000 8.96507 166 MET B C 1
ATOM 5375 O O . MET B 1 166 ? 21.07506 42.24174 63.14746 1.000 9.59961 166 MET B O 1
ATOM 5380 N N . THR B 1 167 ? 23.20810 42.30571 62.44028 1.000 7.20414 167 THR B N 1
ATOM 5381 C CA . THR B 1 167 ? 23.57313 41.21028 63.36025 1.000 10.15737 167 THR B CA 1
ATOM 5382 C C . THR B 1 167 ? 23.82033 41.71481 64.78222 1.000 6.91107 167 THR B C 1
ATOM 5383 O O . THR B 1 167 ? 23.91074 42.92005 65.03356 1.000 8.07866 167 THR B O 1
ATOM 5387 N N . THR B 1 168 ? 23.89523 40.78050 65.74677 1.000 6.09412 168 THR B N 1
ATOM 5388 C CA . THR B 1 168 ? 24.24153 41.19990 67.11388 1.000 7.71729 168 THR B CA 1
ATOM 5389 C C . THR B 1 168 ? 25.59082 41.90181 67.13825 1.000 7.90829 168 THR B C 1
ATOM 5390 O O . THR B 1 168 ? 25.73413 42.94953 67.76909 1.000 8.00629 168 THR B O 1
ATOM 5394 N N . ARG B 1 169 ? 26.60253 41.30874 66.46132 1.000 7.45761 169 ARG B N 1
ATOM 5395 C CA . ARG B 1 169 ? 27.91309 41.96818 66.37780 1.000 8.65545 169 ARG B CA 1
ATOM 5396 C C . ARG B 1 169 ? 27.81262 43.37745 65.78937 1.000 8.38023 169 ARG B C 1
ATOM 5397 O O . ARG B 1 169 ? 28.44489 44.32517 66.30177 1.000 9.46185 169 ARG B O 1
ATOM 5405 N N . GLU B 1 170 ? 27.03731 43.54140 64.70903 1.000 7.61644 170 GLU B N 1
ATOM 5406 C CA . GLU B 1 170 ? 26.91144 44.86087 64.07908 1.000 9.00019 170 GLU B CA 1
ATOM 5407 C C . GLU B 1 170 ? 26.29459 45.84734 65.05761 1.000 10.22581 170 GLU B C 1
ATOM 5408 O O . GLU B 1 170 ? 26.69348 47.01823 65.09410 1.000 10.52329 170 GLU B O 1
ATOM 5414 N N . TYR B 1 171 ? 25.24105 45.41886 65.78183 1.000 8.67056 171 TYR B N 1
ATOM 5415 C CA . TYR B 1 171 ? 24.58608 46.31901 66.71310 1.000 9.30927 171 TYR B CA 1
ATOM 5416 C C . TYR B 1 171 ? 25.56833 46.75566 67.79027 1.000 12.70630 171 TYR B C 1
ATOM 5417 O O . TYR B 1 171 ? 25.62338 47.92808 68.19417 1.000 11.88350 171 TYR B O 1
ATOM 5426 N N . LEU B 1 172 ? 26.32744 45.79005 68.30858 1.000 8.79024 172 LEU B N 1
ATOM 5427 C CA . LEU B 1 172 ? 27.29510 46.12045 69.35855 1.000 9.54402 172 LEU B CA 1
ATOM 5428 C C . LEU B 1 172 ? 28.45850 46.96796 68.84964 1.000 11.83265 172 LEU B C 1
ATOM 5429 O O . LEU B 1 172 ? 28.96872 47.85039 69.57385 1.000 9.74675 172 LEU B O 1
ATOM 5434 N N . LYS B 1 173 ? 28.86730 46.73686 67.61756 1.000 7.74260 173 LYS B N 1
ATOM 5435 C CA . LYS B 1 173 ? 30.00161 47.44389 67.04614 1.000 9.92233 173 LYS B CA 1
ATOM 5436 C C . LYS B 1 173 ? 29.64858 48.89958 66.75503 1.000 12.35674 173 LYS B C 1
ATOM 5437 O O . LYS B 1 173 ? 30.43485 49.82669 67.06082 1.000 11.36385 173 LYS B O 1
ATOM 5443 N N A ARG B 1 174 ? 28.44778 49.12327 66.23294 0.646 10.68207 174 ARG B N 1
ATOM 5444 N N B ARG B 1 174 ? 28.46101 49.13196 66.20947 0.354 10.72276 174 ARG B N 1
ATOM 5445 C CA A ARG B 1 174 ? 28.09383 50.46655 65.75680 0.646 11.19847 174 ARG B CA 1
ATOM 5446 C CA B ARG B 1 174 ? 28.10024 50.46968 65.74249 0.354 11.21151 174 ARG B CA 1
ATOM 5447 C C A ARG B 1 174 ? 27.37368 51.28748 66.80208 0.646 11.89632 174 ARG B C 1
ATOM 5448 C C B ARG B 1 174 ? 27.33624 51.27564 66.78365 0.354 11.91045 174 ARG B C 1
ATOM 5449 O O A ARG B 1 174 ? 27.09147 52.47183 66.55054 0.646 12.51567 174 ARG B O 1
ATOM 5450 O O B ARG B 1 174 ? 27.01582 52.44548 66.52601 0.354 12.54412 174 ARG B O 1
ATOM 5465 N N . GLY B 1 175 ? 27.01465 50.68676 67.93565 1.000 11.49316 175 GLY B N 1
ATOM 5466 C CA . GLY B 1 175 ? 26.24633 51.38465 68.95133 1.000 13.10771 175 GLY B CA 1
ATOM 5467 C C . GLY B 1 175 ? 24.79136 51.52913 68.54839 1.000 16.53398 175 GLY B C 1
ATOM 5468 O O . GLY B 1 175 ? 24.18380 52.60692 68.70329 1.000 13.59920 175 GLY B O 1
ATOM 5469 N N . GLY B 1 176 ? 24.21931 50.48015 68.02001 1.000 11.86980 176 GLY B N 1
ATOM 5470 C CA . GLY B 1 176 ? 22.82707 50.52917 67.63520 1.000 13.09205 176 GLY B CA 1
ATOM 5471 C C . GLY B 1 176 ? 22.62750 51.22280 66.31349 1.000 13.95693 176 GLY B C 1
ATOM 5472 O O . GLY B 1 176 ? 23.55798 51.56285 65.58333 1.000 15.33539 176 GLY B O 1
ATOM 5473 N N . PRO B 1 177 ? 21.36187 51.44475 65.95964 1.000 13.59090 177 PRO B N 1
ATOM 5474 C CA . PRO B 1 177 ? 21.06001 51.91402 64.61176 1.000 13.93750 177 PRO B CA 1
ATOM 5475 C C . PRO B 1 177 ? 21.45909 53.34648 64.34945 1.000 15.09646 177 PRO B C 1
ATOM 5476 O O . PRO B 1 177 ? 21.52665 53.71924 63.17420 1.000 19.41816 177 PRO B O 1
ATOM 5480 N N . LYS B 1 178 ? 21.70444 54.18537 65.36938 1.000 15.59045 178 LYS B N 1
ATOM 5481 C CA . LYS B 1 178 ? 22.20862 55.51710 65.02216 1.000 16.15863 178 LYS B CA 1
ATOM 5482 C C . LYS B 1 178 ? 23.45878 55.88998 65.80196 1.000 22.03797 178 LYS B C 1
ATOM 5483 O O . LYS B 1 178 ? 23.78229 57.08111 65.92614 1.000 21.44670 178 LYS B O 1
ATOM 5489 N N . GLY B 1 179 ? 24.17242 54.90258 66.33536 1.000 15.74112 179 GLY B N 1
ATOM 5490 C CA . GLY B 1 179 ? 25.43814 55.15764 66.98950 1.000 13.56606 179 GLY B CA 1
ATOM 5491 C C . GLY B 1 179 ? 25.32641 55.77706 68.35337 1.000 21.00164 179 GLY B C 1
ATOM 5492 O O . GLY B 1 179 ? 26.33395 56.25696 68.86745 1.000 23.68891 179 GLY B O 1
ATOM 5493 N N . GLU B 1 180 ? 24.13780 55.81651 68.95027 1.000 23.08208 180 GLU B N 1
ATOM 5494 C CA . GLU B 1 180 ? 23.98360 56.44975 70.25333 1.000 22.69396 180 GLU B CA 1
ATOM 5495 C C . GLU B 1 180 ? 24.09233 55.47515 71.40226 1.000 29.25906 180 GLU B C 1
ATOM 5496 O O . GLU B 1 180 ? 24.10333 55.91114 72.56215 1.000 27.08791 180 GLU B O 1
ATOM 5502 N N . ALA B 1 181 ? 24.16746 54.17012 71.12923 1.000 15.91765 181 ALA B N 1
ATOM 5503 C CA . ALA B 1 181 ? 24.45792 53.23195 72.19382 1.000 17.98476 181 ALA B CA 1
ATOM 5504 C C . ALA B 1 181 ? 25.95713 53.01214 72.26306 1.000 14.39827 181 ALA B C 1
ATOM 5505 O O . ALA B 1 181 ? 26.70771 53.43988 71.36005 1.000 17.42622 181 ALA B O 1
ATOM 5507 N N . PRO B 1 182 ? 26.43021 52.34498 73.31511 1.000 19.13694 182 PRO B N 1
ATOM 5508 C CA . PRO B 1 182 ? 27.87581 52.08176 73.43230 1.000 16.74330 182 PRO B CA 1
ATOM 5509 C C . PRO B 1 182 ? 28.40830 51.29406 72.23820 1.000 14.23530 182 PRO B C 1
ATOM 5510 O O . PRO B 1 182 ? 27.70525 50.43232 71.68908 1.000 15.62076 182 PRO B O 1
ATOM 5514 N N . LYS B 1 183 ? 29.64323 51.60618 71.83206 1.000 12.51291 183 LYS B N 1
ATOM 5515 C CA . LYS B 1 183 ? 30.30202 50.93905 70.71876 1.000 13.67559 183 LYS B CA 1
ATOM 5516 C C . LYS B 1 183 ? 31.36416 50.02985 71.31516 1.000 16.77703 183 LYS B C 1
ATOM 5517 O O . LYS B 1 183 ? 32.10503 50.45386 72.21927 1.000 17.20183 183 LYS B O 1
ATOM 5523 N N . TYR B 1 184 ? 31.40030 48.77795 70.86326 1.000 10.90831 184 TYR B N 1
ATOM 5524 C CA . TYR B 1 184 ? 32.30653 47.76916 71.41526 1.000 11.16791 184 TYR B CA 1
ATOM 5525 C C . TYR B 1 184 ? 33.27516 47.25477 70.36768 1.000 10.92771 184 TYR B C 1
ATOM 5526 O O . TYR B 1 184 ? 32.91994 47.15032 69.19129 1.000 12.30176 184 TYR B O 1
ATOM 5535 N N . ASP B 1 185 ? 34.54765 47.03164 70.77638 1.000 10.38461 185 ASP B N 1
ATOM 5536 C CA . ASP B 1 185 ? 35.56113 46.54326 69.84557 1.000 12.68655 185 ASP B CA 1
ATOM 5537 C C . ASP B 1 185 ? 35.39503 45.04171 69.65114 1.000 9.62238 185 ASP B C 1
ATOM 5538 O O . ASP B 1 185 ? 34.56502 44.39045 70.27915 1.000 10.07202 185 ASP B O 1
ATOM 5543 N N . PHE B 1 186 ? 36.14215 44.51838 68.68831 1.000 10.20591 186 PHE B N 1
ATOM 5544 C CA . PHE B 1 186 ? 35.92289 43.12873 68.30421 1.000 8.10074 186 PHE B CA 1
ATOM 5545 C C . PHE B 1 186 ? 36.03277 42.18093 69.49443 1.000 9.18430 186 PHE B C 1
ATOM 5546 O O . PHE B 1 186 ? 35.24309 41.23920 69.61872 1.000 11.21472 186 PHE B O 1
ATOM 5554 N N . PHE B 1 187 ? 37.04557 42.37008 70.34742 1.000 10.63304 187 PHE B N 1
ATOM 5555 C CA . PHE B 1 187 ? 37.29617 41.41365 71.41594 1.000 9.58807 187 PHE B CA 1
ATOM 5556 C C . PHE B 1 187 ? 36.23941 41.50844 72.48502 1.000 10.57199 187 PHE B C 1
ATOM 5557 O O . PHE B 1 187 ? 35.91565 40.50183 73.11712 1.000 9.23252 187 PHE B O 1
ATOM 5565 N N . ALA B 1 188 ? 35.75519 42.72473 72.76476 1.000 9.87667 188 ALA B N 1
ATOM 5566 C CA . ALA B 1 188 ? 34.64484 42.83925 73.70525 1.000 8.50096 188 ALA B CA 1
ATOM 5567 C C . ALA B 1 188 ? 33.43909 42.04750 73.19526 1.000 9.41243 188 ALA B C 1
ATOM 5568 O O . ALA B 1 188 ? 32.78947 41.32275 73.95075 1.000 8.48202 188 ALA B O 1
ATOM 5570 N N . ILE B 1 189 ? 33.09647 42.23617 71.92223 1.000 7.39850 189 ILE B N 1
ATOM 5571 C CA . ILE B 1 189 ? 31.94967 41.50654 71.37652 1.000 9.61942 189 ILE B CA 1
ATOM 5572 C C . ILE B 1 189 ? 32.20256 40.00137 71.45737 1.000 7.26508 189 ILE B C 1
ATOM 5573 O O . ILE B 1 189 ? 31.29010 39.21740 71.76846 1.000 7.85163 189 ILE B O 1
ATOM 5578 N N . GLN B 1 190 ? 33.43212 39.59428 71.11140 1.000 8.14289 190 GLN B N 1
ATOM 5579 C CA . GLN B 1 190 ? 33.79170 38.17685 71.12421 1.000 8.96483 190 GLN B CA 1
ATOM 5580 C C . GLN B 1 190 ? 33.59197 37.57599 72.50459 1.000 9.53921 190 GLN B C 1
ATOM 5581 O O . GLN B 1 190 ? 33.05525 36.46626 72.64238 1.000 9.28742 190 GLN B O 1
ATOM 5587 N N . TRP B 1 191 ? 33.97512 38.31466 73.55467 1.000 9.41609 191 TRP B N 1
ATOM 5588 C CA . TRP B 1 191 ? 33.77635 37.82633 74.92344 1.000 7.88566 191 TRP B CA 1
ATOM 5589 C C . TRP B 1 191 ? 32.29879 37.77415 75.29402 1.000 9.42262 191 TRP B C 1
ATOM 5590 O O . TRP B 1 191 ? 31.85036 36.81307 75.95876 1.000 9.49086 191 TRP B O 1
ATOM 5601 N N . MET B 1 192 ? 31.51536 38.78842 74.89125 1.000 7.66496 192 MET B N 1
ATOM 5602 C CA . MET B 1 192 ? 30.07110 38.71858 75.11068 1.000 9.14112 192 MET B CA 1
ATOM 5603 C C . MET B 1 192 ? 29.46313 37.47720 74.47274 1.000 9.68567 192 MET B C 1
ATOM 5604 O O . MET B 1 192 ? 28.63554 36.80931 75.08137 1.000 10.07443 192 MET B O 1
ATOM 5609 N N . GLU B 1 193 ? 29.84647 37.18218 73.23170 1.000 8.13506 193 GLU B N 1
ATOM 5610 C CA . GLU B 1 193 ? 29.32656 35.98654 72.59854 1.000 8.61931 193 GLU B CA 1
ATOM 5611 C C . GLU B 1 193 ? 29.76717 34.74696 73.35835 1.000 9.24775 193 GLU B C 1
ATOM 5612 O O . GLU B 1 193 ? 28.96929 33.84951 73.60050 1.000 9.57255 193 GLU B O 1
ATOM 5618 N N . THR B 1 194 ? 31.04905 34.68857 73.74280 1.000 8.17251 194 THR B N 1
ATOM 5619 C CA . THR B 1 194 ? 31.53438 33.51538 74.46630 1.000 10.86135 194 THR B CA 1
ATOM 5620 C C . THR B 1 194 ? 30.75078 33.29045 75.74043 1.000 11.27299 194 THR B C 1
ATOM 5621 O O . THR B 1 194 ? 30.50411 32.15045 76.11392 1.000 12.41454 194 THR B O 1
ATOM 5625 N N . GLN B 1 195 ? 30.34438 34.37415 76.40378 1.000 11.54186 195 GLN B N 1
ATOM 5626 C CA . GLN B 1 195 ? 29.62300 34.29229 77.67648 1.000 10.57279 195 GLN B CA 1
ATOM 5627 C C . GLN B 1 195 ? 28.11046 34.31727 77.51522 1.000 16.74463 195 GLN B C 1
ATOM 5628 O O . GLN B 1 195 ? 27.39445 34.30940 78.53020 1.000 24.48363 195 GLN B O 1
ATOM 5634 N N . ASN B 1 196 ? 27.58502 34.37397 76.28300 1.000 9.10926 196 ASN B N 1
ATOM 5635 C CA . ASN B 1 196 ? 26.14490 34.43933 76.16663 1.000 8.64226 196 ASN B CA 1
ATOM 5636 C C . ASN B 1 196 ? 25.54576 33.33493 75.30431 1.000 12.26484 196 ASN B C 1
ATOM 5637 O O . ASN B 1 196 ? 24.36676 32.96596 75.51263 1.000 11.53271 196 ASN B O 1
ATOM 5642 N N . THR B 1 197 ? 26.31939 32.77629 74.37313 1.000 8.87862 197 THR B N 1
ATOM 5643 C CA . THR B 1 197 ? 25.72273 31.88119 73.34894 1.000 8.38803 197 THR B CA 1
ATOM 5644 C C . THR B 1 197 ? 26.82155 30.98919 72.75273 1.000 8.01074 197 THR B C 1
ATOM 5645 O O . THR B 1 197 ? 27.92873 30.84638 73.30093 1.000 10.79849 197 THR B O 1
ATOM 5649 N N . GLY B 1 198 ? 26.49180 30.34305 71.64335 1.000 9.45792 198 GLY B N 1
ATOM 5650 C CA . GLY B 1 198 ? 27.43074 29.41444 71.02179 1.000 9.88966 198 GLY B CA 1
ATOM 5651 C C . GLY B 1 198 ? 28.34667 30.14053 70.04484 1.000 9.69642 198 GLY B C 1
ATOM 5652 O O . GLY B 1 198 ? 28.08235 31.26790 69.60676 1.000 8.07737 198 GLY B O 1
ATOM 5653 N N . THR B 1 199 ? 29.42131 29.43568 69.64825 1.000 8.95924 199 THR B N 1
ATOM 5654 C CA . THR B 1 199 ? 30.45488 30.06011 68.85073 1.000 9.73926 199 THR B CA 1
ATOM 5655 C C . THR B 1 199 ? 29.88213 30.59916 67.54159 1.000 7.52108 199 THR B C 1
ATOM 5656 O O . THR B 1 199 ? 29.17264 29.88931 66.83309 1.000 8.58049 199 THR B O 1
ATOM 5660 N N . ASN B 1 200 ? 30.19890 31.87115 67.24734 1.000 8.03816 200 ASN B N 1
ATOM 5661 C CA . ASN B 1 200 ? 29.81656 32.60335 66.03864 1.000 9.02437 200 ASN B CA 1
ATOM 5662 C C . ASN B 1 200 ? 28.36346 33.11390 65.99215 1.000 8.67924 200 ASN B C 1
ATOM 5663 O O . ASN B 1 200 ? 28.03895 33.78266 64.98766 1.000 9.80471 200 ASN B O 1
ATOM 5668 N N . LEU B 1 201 ? 27.49082 32.86224 66.98324 1.000 7.50491 201 LEU B N 1
ATOM 5669 C CA . LEU B 1 201 ? 26.07965 33.16937 66.76991 1.000 4.51504 201 LEU B CA 1
ATOM 5670 C C . LEU B 1 201 ? 25.80557 34.67438 66.85178 1.000 4.82457 201 LEU B C 1
ATOM 5671 O O . LEU B 1 201 ? 24.73175 35.10154 66.42993 1.000 7.48091 201 LEU B O 1
ATOM 5676 N N . PHE B 1 202 ? 26.78306 35.48870 67.30351 1.000 7.52281 202 PHE B N 1
ATOM 5677 C CA . PHE B 1 202 ? 26.54757 36.92720 67.22329 1.000 8.99710 202 PHE B CA 1
ATOM 5678 C C . PHE B 1 202 ? 26.67687 37.43514 65.78817 1.000 7.75851 202 PHE B C 1
ATOM 5679 O O . PHE B 1 202 ? 26.41037 38.62846 65.51619 1.000 8.06525 202 PHE B O 1
ATOM 5687 N N . ASP B 1 203 ? 27.05493 36.55374 64.84401 1.000 6.30104 203 ASP B N 1
ATOM 5688 C CA . ASP B 1 203 ? 27.03140 36.96237 63.45022 1.000 6.66150 203 ASP B CA 1
ATOM 5689 C C . ASP B 1 203 ? 25.71647 36.59112 62.78450 1.000 7.19545 203 ASP B C 1
ATOM 5690 O O . ASP B 1 203 ? 25.57973 36.78546 61.56174 1.000 7.63609 203 ASP B O 1
ATOM 5695 N N . GLN B 1 204 ? 24.73975 36.08006 63.56236 1.000 6.73771 204 GLN B N 1
ATOM 5696 C CA . GLN B 1 204 ? 23.36224 35.94297 63.07755 1.000 8.13120 204 GLN B CA 1
ATOM 5697 C C . GLN B 1 204 ? 22.55575 37.16372 63.54333 1.000 8.77386 204 GLN B C 1
ATOM 5698 O O . GLN B 1 204 ? 23.10791 38.14423 64.09985 1.000 7.79479 204 GLN B O 1
ATOM 5704 N N . ALA B 1 205 ? 21.23057 37.11764 63.34971 1.000 5.60041 205 ALA B N 1
ATOM 5705 C CA . ALA B 1 205 ? 20.39446 38.32239 63.63695 1.000 6.53740 205 ALA B CA 1
ATOM 5706 C C . ALA B 1 205 ? 20.47855 38.79891 65.08520 1.000 7.88448 205 ALA B C 1
ATOM 5707 O O . ALA B 1 205 ? 20.31852 38.01001 66.02092 1.000 7.92795 205 ALA B O 1
ATOM 5709 N N . PHE B 1 206 ? 20.63513 40.13246 65.25230 1.000 6.11716 206 PHE B N 1
ATOM 5710 C CA . PHE B 1 206 ? 20.40676 40.76846 66.54778 1.000 8.32700 206 PHE B CA 1
ATOM 5711 C C . PHE B 1 206 ? 19.03450 40.36711 67.11849 1.000 7.42279 206 PHE B C 1
ATOM 5712 O O . PHE B 1 206 ? 18.88185 40.13143 68.31933 1.000 7.20473 206 PHE B O 1
ATOM 5720 N N . SER B 1 207 ? 18.01239 40.30026 66.26326 1.000 7.60939 207 SER B N 1
ATOM 5721 C CA . SER B 1 207 ? 16.68947 40.03581 66.80604 1.000 6.48129 207 SER B CA 1
ATOM 5722 C C . SER B 1 207 ? 16.60476 38.64973 67.41686 1.000 9.44125 207 SER B C 1
ATOM 5723 O O . SER B 1 207 ? 15.89353 38.46891 68.41675 1.000 6.20467 207 SER B O 1
ATOM 5726 N N . GLU B 1 208 ? 17.34087 37.67701 66.86015 1.000 7.30175 208 GLU B N 1
ATOM 5727 C CA . GLU B 1 208 ? 17.30368 36.34451 67.46505 1.000 6.26305 208 GLU B CA 1
ATOM 5728 C C . GLU B 1 208 ? 18.05313 36.32713 68.80338 1.000 8.34025 208 GLU B C 1
ATOM 5729 O O . GLU B 1 208 ? 17.63019 35.65176 69.73577 1.000 9.56426 208 GLU B O 1
ATOM 5735 N N . SER B 1 209 ? 19.15520 37.09580 68.91042 1.000 7.43242 209 SER B N 1
ATOM 5736 C CA . SER B 1 209 ? 19.84002 37.23227 70.19397 1.000 5.90457 209 SER B CA 1
ATOM 5737 C C . SER B 1 209 ? 18.93339 37.90455 71.22499 1.000 9.24354 209 SER B C 1
ATOM 5738 O O . SER B 1 209 ? 18.94879 37.50584 72.39302 1.000 8.30263 209 SER B O 1
ATOM 5741 N N . VAL B 1 210 ? 18.11862 38.89460 70.79903 1.000 7.54025 210 VAL B N 1
ATOM 5742 C CA . VAL B 1 210 ? 17.19714 39.52882 71.73845 1.000 5.83247 210 VAL B CA 1
ATOM 5743 C C . VAL B 1 210 ? 16.15307 38.52157 72.22746 1.000 8.13909 210 VAL B C 1
ATOM 5744 O O . VAL B 1 210 ? 15.88300 38.42924 73.42455 1.000 7.28628 210 VAL B O 1
ATOM 5748 N N . ILE B 1 211 ? 15.53934 37.77782 71.29390 1.000 9.16900 211 ILE B N 1
ATOM 5749 C CA . ILE B 1 211 ? 14.50795 36.82004 71.65068 1.000 6.81048 211 ILE B CA 1
ATOM 5750 C C . ILE B 1 211 ? 15.08788 35.69061 72.51317 1.000 8.81611 211 ILE B C 1
ATOM 5751 O O . ILE B 1 211 ? 14.44899 35.24995 73.49020 1.000 9.70462 211 ILE B O 1
ATOM 5756 N N . ASP B 1 212 ? 16.30243 35.22065 72.19456 1.000 8.77918 212 ASP B N 1
ATOM 5757 C CA . ASP B 1 212 ? 16.90935 34.20853 73.07400 1.000 8.52123 212 ASP B CA 1
ATOM 5758 C C . ASP B 1 212 ? 17.08140 34.74792 74.47994 1.000 8.91954 212 ASP B C 1
ATOM 5759 O O . ASP B 1 212 ? 16.79785 34.04670 75.46600 1.000 10.28423 212 ASP B O 1
ATOM 5764 N N . SER B 1 213 ? 17.54393 36.00369 74.59556 1.000 8.87884 213 SER B N 1
ATOM 5765 C CA . SER B 1 213 ? 17.73460 36.57891 75.91270 1.000 9.27094 213 SER B CA 1
ATOM 5766 C C . SER B 1 213 ? 16.38001 36.75088 76.60607 1.000 9.62024 213 SER B C 1
ATOM 5767 O O . SER B 1 213 ? 16.25713 36.55181 77.81856 1.000 9.30719 213 SER B O 1
ATOM 5770 N N . PHE B 1 214 ? 15.36139 37.12777 75.84589 1.000 10.55947 214 PHE B N 1
ATOM 5771 C CA . PHE B 1 214 ? 14.00417 37.23543 76.40000 1.000 9.48253 214 PHE B CA 1
ATOM 5772 C C . PHE B 1 214 ? 13.54016 35.89831 76.96669 1.000 10.47327 214 PHE B C 1
ATOM 5773 O O . PHE B 1 214 ? 12.82473 35.85353 77.96237 1.000 10.99672 214 PHE B O 1
ATOM 5781 N N . ASP B 1 215 ? 13.84877 34.78947 76.26851 1.000 9.94392 215 ASP B N 1
ATOM 5782 C CA . ASP B 1 215 ? 13.38996 33.49229 76.76365 1.000 10.24398 215 ASP B CA 1
ATOM 5783 C C . ASP B 1 215 ? 14.24421 32.91613 77.89605 1.000 11.72699 215 ASP B C 1
ATOM 5784 O O . ASP B 1 215 ? 13.69975 32.18405 78.73685 1.000 15.04976 215 ASP B O 1
ATOM 5789 N N . PHE B 1 216 ? 15.54651 33.17528 77.90944 1.000 7.95393 216 PHE B N 1
ATOM 5790 C CA . PHE B 1 216 ? 16.41977 32.60191 78.91123 1.000 9.47325 216 PHE B CA 1
ATOM 5791 C C . PHE B 1 216 ? 16.57787 33.49270 80.13382 1.000 11.52327 216 PHE B C 1
ATOM 5792 O O . PHE B 1 216 ? 16.96850 33.00600 81.17802 1.000 12.68166 216 PHE B O 1
ATOM 5800 N N . ASP B 1 217 ? 16.33163 34.77384 80.00191 1.000 12.79312 217 ASP B N 1
ATOM 5801 C CA . ASP B 1 217 ? 16.51390 35.75193 81.07786 1.000 11.05892 217 ASP B CA 1
ATOM 5802 C C . ASP B 1 217 ? 15.32196 36.71545 81.04958 1.000 12.94710 217 ASP B C 1
ATOM 5803 O O . ASP B 1 217 ? 15.46361 37.93465 80.87369 1.000 14.80804 217 ASP B O 1
ATOM 5808 N N . ASN B 1 218 ? 14.14699 36.13298 81.11677 1.000 10.71047 218 ASN B N 1
ATOM 5809 C CA . ASN B 1 218 ? 12.90765 36.88965 80.96483 1.000 12.35179 218 ASN B CA 1
ATOM 5810 C C . ASN B 1 218 ? 12.71927 37.82967 82.14172 1.000 12.79123 218 ASN B C 1
ATOM 5811 O O . ASN B 1 218 ? 13.00667 37.46037 83.27214 1.000 15.28409 218 ASN B O 1
ATOM 5816 N N . PRO B 1 219 ? 12.21229 39.02438 81.89977 1.000 14.79917 219 PRO B N 1
ATOM 5817 C CA . PRO B 1 219 ? 11.95141 39.97385 82.99894 1.000 16.75848 219 PRO B CA 1
ATOM 5818 C C . PRO B 1 219 ? 11.08230 39.41008 84.12134 1.000 19.03518 219 PRO B C 1
ATOM 5819 O O . PRO B 1 219 ? 11.20708 39.86953 85.26840 1.000 18.29899 219 PRO B O 1
ATOM 5823 N N . THR B 1 220 ? 10.20510 38.43635 83.83946 1.000 15.65183 220 THR B N 1
ATOM 5824 C CA . THR B 1 220 ? 9.30633 37.89178 84.85771 1.000 15.51718 220 THR B CA 1
ATOM 5825 C C . THR B 1 220 ? 9.99719 36.90749 85.78832 1.000 15.47969 220 THR B C 1
ATOM 5826 O O . THR B 1 220 ? 9.38106 36.46616 86.74891 1.000 17.78993 220 THR B O 1
ATOM 5830 N N . LYS B 1 221 ? 11.26811 36.56644 85.54389 1.000 15.33293 221 LYS B N 1
ATOM 5831 C CA . LYS B 1 221 ? 11.99557 35.61538 86.38235 1.000 17.68166 221 LYS B CA 1
ATOM 5832 C C . LYS B 1 221 ? 11.14907 34.35656 86.59312 1.000 16.02548 221 LYS B C 1
ATOM 5833 O O . LYS B 1 221 ? 10.72697 34.02154 87.71720 1.000 15.38706 221 LYS B O 1
ATOM 5839 N N . PRO B 1 222 ? 10.88239 33.62944 85.51705 1.000 13.97498 222 PRO B N 1
ATOM 5840 C CA . PRO B 1 222 ? 9.91149 32.53728 85.56249 1.000 13.41965 222 PRO B CA 1
ATOM 5841 C C . PRO B 1 222 ? 10.46131 31.27271 86.20136 1.000 14.23632 222 PRO B C 1
ATOM 5842 O O . PRO B 1 222 ? 11.67252 31.05526 86.26095 1.000 14.57873 222 PRO B O 1
ATOM 5846 N N . GLU B 1 223 ? 9.52589 30.43035 86.64176 1.000 14.86272 223 GLU B N 1
ATOM 5847 C CA . GLU B 1 223 ? 9.79090 29.02276 86.91135 1.000 14.06875 223 GLU B CA 1
ATOM 5848 C C . GLU B 1 223 ? 9.94292 28.28857 85.58253 1.000 11.98332 223 GLU B C 1
ATOM 5849 O O . GLU B 1 223 ? 9.22416 28.57905 84.62546 1.000 11.96557 223 GLU B O 1
ATOM 5855 N N . TRP B 1 224 ? 10.86598 27.32346 85.54433 1.000 11.84234 224 TRP B N 1
ATOM 5856 C CA . TRP B 1 224 ? 10.99700 26.40305 84.40773 1.000 12.06960 224 TRP B CA 1
ATOM 5857 C C . TRP B 1 224 ? 10.46730 25.02260 84.76580 1.000 10.95285 224 TRP B C 1
ATOM 5858 O O . TRP B 1 224 ? 10.57671 24.57993 85.91988 1.000 12.12899 224 TRP B O 1
ATOM 5869 N N . TYR B 1 225 ? 9.98979 24.28991 83.74013 1.000 8.80549 225 TYR B N 1
ATOM 5870 C CA . TYR B 1 225 ? 9.47020 22.94431 83.91654 1.000 11.85772 225 TYR B CA 1
ATOM 5871 C C . TYR B 1 225 ? 10.09540 22.00563 82.89646 1.000 12.87741 225 TYR B C 1
ATOM 5872 O O . TYR B 1 225 ? 10.59996 22.44066 81.84263 1.000 9.88143 225 TYR B O 1
ATOM 5881 N N . CYS B 1 226 ? 10.10045 20.71272 83.23858 1.000 10.60853 226 CYS B N 1
ATOM 5882 C CA . CYS B 1 226 ? 10.39358 19.64864 82.28562 1.000 8.73357 226 CYS B CA 1
ATOM 5883 C C . CYS B 1 226 ? 9.36740 18.53343 82.49320 1.000 11.33370 226 CYS B C 1
ATOM 5884 O O . CYS B 1 226 ? 8.61574 18.56624 83.45539 1.000 13.19389 226 CYS B O 1
ATOM 5887 N N . ILE B 1 227 ? 9.31113 17.55637 81.57625 1.000 10.80789 227 ILE B N 1
ATOM 5888 C CA . ILE B 1 227 ? 8.31270 16.49798 81.64448 1.000 10.40463 227 ILE B CA 1
ATOM 5889 C C . ILE B 1 227 ? 8.98007 15.27337 82.24027 1.000 13.35471 227 ILE B C 1
ATOM 5890 O O . ILE B 1 227 ? 9.90710 14.72251 81.64126 1.000 13.02358 227 ILE B O 1
ATOM 5895 N N . GLU B 1 228 ? 8.52695 14.84132 83.43431 1.000 12.94872 228 GLU B N 1
ATOM 5896 C CA . GLU B 1 228 ? 9.21862 13.71069 84.06361 1.000 11.19024 228 GLU B CA 1
ATOM 5897 C C . GLU B 1 228 ? 8.84187 12.44645 83.31406 1.000 11.28003 228 GLU B C 1
ATOM 5898 O O . GLU B 1 228 ? 7.64279 12.12683 83.17937 1.000 13.40614 228 GLU B O 1
ATOM 5904 N N . GLY B 1 229 ? 9.86031 11.74506 82.80854 1.000 10.57209 229 GLY B N 1
ATOM 5905 C CA . GLY B 1 229 ? 9.67556 10.65080 81.87772 1.000 9.13735 229 GLY B CA 1
ATOM 5906 C C . GLY B 1 229 ? 10.04225 10.99596 80.44846 1.000 10.86994 229 GLY B C 1
ATOM 5907 O O . GLY B 1 229 ? 10.02405 10.10793 79.58790 1.000 12.65206 229 GLY B O 1
ATOM 5908 N N . GLY B 1 230 ? 10.36203 12.24285 80.18164 1.000 9.86625 230 GLY B N 1
ATOM 5909 C CA . GLY B 1 230 ? 10.80855 12.66150 78.85456 1.000 10.50522 230 GLY B CA 1
ATOM 5910 C C . GLY B 1 230 ? 9.70242 13.34909 78.06778 1.000 9.93910 230 GLY B C 1
ATOM 5911 O O . GLY B 1 230 ? 8.51668 12.97955 78.12849 1.000 9.66623 230 GLY B O 1
ATOM 5912 N N . THR B 1 231 ? 10.11525 14.27918 77.20814 1.000 9.16041 231 THR B N 1
ATOM 5913 C CA . THR B 1 231 ? 9.16953 14.98903 76.34423 1.000 9.29800 231 THR B CA 1
ATOM 5914 C C . THR B 1 231 ? 8.38152 14.06651 75.41552 1.000 8.73853 231 THR B C 1
ATOM 5915 O O . THR B 1 231 ? 7.26387 14.40790 75.00209 1.000 11.40073 231 THR B O 1
ATOM 5919 N N . SER B 1 232 ? 8.91167 12.88411 75.07556 1.000 9.98672 232 SER B N 1
ATOM 5920 C CA . SER B 1 232 ? 8.16643 11.97129 74.20378 1.000 7.42253 232 SER B CA 1
ATOM 5921 C C . SER B 1 232 ? 6.85751 11.50199 74.83117 1.000 8.32267 232 SER B C 1
ATOM 5922 O O . SER B 1 232 ? 6.00015 11.01619 74.08917 1.000 11.21929 232 SER B O 1
ATOM 5925 N N . LEU B 1 233 ? 6.67307 11.65518 76.15709 1.000 9.44229 233 LEU B N 1
ATOM 5926 C CA . LEU B 1 233 ? 5.35232 11.35105 76.73860 1.000 10.99688 233 LEU B CA 1
ATOM 5927 C C . LEU B 1 233 ? 4.27092 12.21683 76.09120 1.000 10.99878 233 LEU B C 1
ATOM 5928 O O . LEU B 1 233 ? 3.10363 11.81640 75.96262 1.000 10.38493 233 LEU B O 1
ATOM 5933 N N . LEU B 1 234 ? 4.64403 13.43305 75.68776 1.000 12.21430 234 LEU B N 1
ATOM 5934 C CA . LEU B 1 234 ? 3.68336 14.30998 75.03526 1.000 9.68583 234 LEU B CA 1
ATOM 5935 C C . LEU B 1 234 ? 3.30789 13.77486 73.65549 1.000 9.15658 234 LEU B C 1
ATOM 5936 O O . LEU B 1 234 ? 2.13477 13.80448 73.26694 1.000 10.28111 234 LEU B O 1
ATOM 5941 N N . VAL B 1 235 ? 4.30515 13.31720 72.88981 1.000 8.64625 235 VAL B N 1
ATOM 5942 C CA . VAL B 1 235 ? 4.03349 12.68947 71.58955 1.000 10.02768 235 VAL B CA 1
ATOM 5943 C C . VAL B 1 235 ? 3.08057 11.51333 71.76448 1.000 11.02557 235 VAL B C 1
ATOM 5944 O O . VAL B 1 235 ? 2.11002 11.35273 71.00680 1.000 11.15968 235 VAL B O 1
ATOM 5948 N N . ASP B 1 236 ? 3.36485 10.66248 72.74250 1.000 12.53304 236 ASP B N 1
ATOM 5949 C CA . ASP B 1 236 ? 2.49948 9.50542 72.98979 1.000 11.03602 236 ASP B CA 1
ATOM 5950 C C . ASP B 1 236 ? 1.06273 9.93728 73.21520 1.000 13.55688 236 ASP B C 1
ATOM 5951 O O . ASP B 1 236 ? 0.13019 9.36278 72.65347 1.000 14.03751 236 ASP B O 1
ATOM 5956 N N . ALA B 1 237 ? 0.88066 10.94750 74.04863 1.000 11.74047 237 ALA B N 1
ATOM 5957 C CA . ALA B 1 237 ? -0.46565 11.41620 74.41654 1.000 13.74607 237 ALA B CA 1
ATOM 5958 C C . ALA B 1 237 ? -1.20317 12.00122 73.21478 1.000 17.44802 237 ALA B C 1
ATOM 5959 O O . ALA B 1 237 ? -2.40743 11.72277 72.99608 1.000 13.87661 237 ALA B O 1
ATOM 5961 N N . MET B 1 238 ? -0.48498 12.79196 72.40804 1.000 15.92515 238 MET B N 1
ATOM 5962 C CA . MET B 1 238 ? -1.06684 13.37660 71.20674 1.000 13.25251 238 MET B CA 1
ATOM 5963 C C . MET B 1 238 ? -1.42584 12.30013 70.18701 1.000 15.59010 238 MET B C 1
ATOM 5964 O O . MET B 1 238 ? -2.46727 12.39161 69.51844 1.000 15.73654 238 MET B O 1
ATOM 5969 N N . LYS B 1 239 ? -0.57763 11.26990 70.05641 1.000 13.61744 239 LYS B N 1
ATOM 5970 C CA . LYS B 1 239 ? -0.87187 10.14037 69.16268 1.000 15.83560 239 LYS B CA 1
ATOM 5971 C C . LYS B 1 239 ? -2.11440 9.39893 69.58458 1.000 17.16448 239 LYS B C 1
ATOM 5972 O O . LYS B 1 239 ? -2.87781 8.92539 68.72539 1.000 19.59228 239 LYS B O 1
ATOM 5978 N N . GLU B 1 240 ? -2.30954 9.22405 70.89345 1.000 18.96553 240 GLU B N 1
ATOM 5979 C CA . GLU B 1 240 ? -3.39690 8.32339 71.27233 1.000 20.17616 240 GLU B CA 1
ATOM 5980 C C . GLU B 1 240 ? -4.74584 8.92252 70.97710 1.000 18.97486 240 GLU B C 1
ATOM 5981 O O . GLU B 1 240 ? -5.68877 8.16955 70.78147 1.000 20.02116 240 GLU B O 1
ATOM 5987 N N . THR B 1 241 ? -4.86810 10.25732 70.96201 1.000 17.37271 241 THR B N 1
ATOM 5988 C CA . THR B 1 241 ? -6.15452 10.85347 70.63432 1.000 19.64487 241 THR B CA 1
ATOM 5989 C C . THR B 1 241 ? -6.44235 10.90368 69.13174 1.000 17.18692 241 THR B C 1
ATOM 5990 O O . THR B 1 241 ? -7.57059 11.20266 68.75115 1.000 16.33312 241 THR B O 1
ATOM 5994 N N . LEU B 1 242 ? -5.46414 10.64031 68.25895 1.000 16.71295 242 LEU B N 1
ATOM 5995 C CA . LEU B 1 242 ? -5.68788 10.84536 66.82718 1.000 17.73659 242 LEU B CA 1
ATOM 5996 C C . LEU B 1 242 ? -6.84427 10.00387 66.31603 1.000 17.75465 242 LEU B C 1
ATOM 5997 O O . LEU B 1 242 ? -6.87423 8.78531 66.54141 1.000 16.79564 242 LEU B O 1
ATOM 6002 N N . VAL B 1 243 ? -7.79433 10.66345 65.62583 1.000 14.58753 243 VAL B N 1
ATOM 6003 C CA . VAL B 1 243 ? -8.84802 9.94408 64.90334 1.000 16.36880 243 VAL B CA 1
ATOM 6004 C C . VAL B 1 243 ? -8.28581 9.16324 63.71537 1.000 17.77609 243 VAL B C 1
ATOM 6005 O O . VAL B 1 243 ? -8.70801 8.01986 63.44130 1.000 16.40862 243 VAL B O 1
ATOM 6009 N N A HIS B 1 244 ? -7.37122 9.77386 62.94937 0.572 16.10988 244 HIS B N 1
ATOM 6010 N N B HIS B 1 244 ? -7.35771 9.76807 62.97207 0.428 16.10944 244 HIS B N 1
ATOM 6011 C CA A HIS B 1 244 ? -6.64958 9.08165 61.88430 0.572 16.35738 244 HIS B CA 1
ATOM 6012 C CA B HIS B 1 244 ? -6.65480 9.09671 61.88789 0.428 16.35328 244 HIS B CA 1
ATOM 6013 C C A HIS B 1 244 ? -5.19223 8.99368 62.31515 0.572 16.43794 244 HIS B C 1
ATOM 6014 C C B HIS B 1 244 ? -5.18747 9.00097 62.29542 0.428 16.44053 244 HIS B C 1
ATOM 6015 O O A HIS B 1 244 ? -4.55888 10.01645 62.55456 0.572 15.89130 244 HIS B O 1
ATOM 6016 O O B HIS B 1 244 ? -4.54498 10.02404 62.51778 0.428 15.89896 244 HIS B O 1
ATOM 6029 N N . LYS B 1 245 ? -4.66660 7.78096 62.40170 1.000 14.45725 245 LYS B N 1
ATOM 6030 C CA . LYS B 1 245 ? -3.33005 7.60267 62.94059 1.000 16.04585 245 LYS B CA 1
ATOM 6031 C C . LYS B 1 245 ? -2.28050 8.02346 61.92006 1.000 14.74640 245 LYS B C 1
ATOM 6032 O O . LYS B 1 245 ? -2.52214 8.02669 60.70988 1.000 12.76106 245 LYS B O 1
ATOM 6038 N N . VAL B 1 246 ? -1.07926 8.32039 62.44440 1.000 11.49475 246 VAL B N 1
ATOM 6039 C CA . VAL B 1 246 ? 0.05169 8.67382 61.57738 1.000 12.90658 246 VAL B CA 1
ATOM 6040 C C . VAL B 1 246 ? 0.38539 7.53427 60.62784 1.000 12.10075 246 VAL B C 1
ATOM 6041 O O . VAL B 1 246 ? 0.44279 6.36208 61.03404 1.000 12.80621 246 VAL B O 1
ATOM 6045 N N . GLN B 1 247 ? 0.66614 7.87345 59.37045 1.000 9.71588 247 GLN B N 1
ATOM 6046 C CA . GLN B 1 247 ? 1.18787 6.91091 58.39627 1.000 11.80452 247 GLN B CA 1
ATOM 6047 C C . GLN B 1 247 ? 2.68813 7.14190 58.29335 1.000 12.08174 247 GLN B C 1
ATOM 6048 O O . GLN B 1 247 ? 3.11434 8.11781 57.67439 1.000 10.30819 247 GLN B O 1
ATOM 6054 N N . ASN B 1 248 ? 3.48045 6.29458 58.96670 1.000 9.52651 248 ASN B N 1
ATOM 6055 C CA . ASN B 1 248 ? 4.93120 6.43669 59.01279 1.000 11.51532 248 ASN B CA 1
ATOM 6056 C C . ASN B 1 248 ? 5.59026 5.85471 57.74399 1.000 13.08911 248 ASN B C 1
ATOM 6057 O O . ASN B 1 248 ? 4.95171 5.14919 56.94010 1.000 12.22973 248 ASN B O 1
ATOM 6062 N N . ASN B 1 249 ? 6.87184 6.21405 57.51689 1.000 10.10551 249 ASN B N 1
ATOM 6063 C CA . ASN B 1 249 ? 7.59613 5.72812 56.32891 1.000 11.24110 249 ASN B CA 1
ATOM 6064 C C . ASN B 1 249 ? 6.94199 6.19503 55.03470 1.000 11.84733 249 ASN B C 1
ATOM 6065 O O . ASN B 1 249 ? 6.90531 5.45807 54.02474 1.000 13.35779 249 ASN B O 1
ATOM 6070 N N . LYS B 1 250 ? 6.40586 7.42376 55.06727 1.000 10.31995 250 LYS B N 1
ATOM 6071 C CA . LYS B 1 250 ? 5.73180 8.06044 53.93244 1.000 11.62395 250 LYS B CA 1
ATOM 6072 C C . LYS B 1 250 ? 6.38445 9.42694 53.76321 1.000 11.75800 250 LYS B C 1
ATOM 6073 O O . LYS B 1 250 ? 5.92015 10.41231 54.35891 1.000 11.05170 250 LYS B O 1
ATOM 6079 N N . ARG B 1 251 ? 7.40817 9.48415 52.94274 1.000 10.50556 251 ARG B N 1
ATOM 6080 C CA . ARG B 1 251 ? 8.11697 10.73695 52.72961 1.000 10.43242 251 ARG B CA 1
ATOM 6081 C C . ARG B 1 251 ? 7.55971 11.41076 51.48921 1.000 12.11186 251 ARG B C 1
ATOM 6082 O O . ARG B 1 251 ? 7.68611 10.88316 50.36857 1.000 12.98331 251 ARG B O 1
ATOM 6090 N N . VAL B 1 252 ? 6.95599 12.57402 51.69006 1.000 8.51667 252 VAL B N 1
ATOM 6091 C CA . VAL B 1 252 ? 6.39416 13.36339 50.58649 1.000 9.04722 252 VAL B CA 1
ATOM 6092 C C . VAL B 1 252 ? 7.54775 13.93463 49.76426 1.000 12.48947 252 VAL B C 1
ATOM 6093 O O . VAL B 1 252 ? 8.48251 14.52026 50.33129 1.000 10.92432 252 VAL B O 1
ATOM 6097 N N . GLU B 1 253 ? 7.47906 13.78885 48.41940 1.000 9.49864 253 GLU B N 1
ATOM 6098 C CA . GLU B 1 253 ? 8.55781 14.33173 47.55421 1.000 12.62366 253 GLU B CA 1
ATOM 6099 C C . GLU B 1 253 ? 8.08633 15.41665 46.59575 1.000 8.97900 253 GLU B C 1
ATOM 6100 O O . GLU B 1 253 ? 8.91931 15.99875 45.87681 1.000 11.07202 253 GLU B O 1
ATOM 6106 N N . ALA B 1 254 ? 6.78629 15.68863 46.54315 1.000 8.90646 254 ALA B N 1
ATOM 6107 C CA . ALA B 1 254 ? 6.21468 16.70895 45.66791 1.000 8.60594 254 ALA B CA 1
ATOM 6108 C C . ALA B 1 254 ? 4.84120 17.09272 46.19107 1.000 10.98131 254 ALA B C 1
ATOM 6109 O O . ALA B 1 254 ? 4.13506 16.26048 46.77468 1.000 11.54124 254 ALA B O 1
ATOM 6111 N N . ILE B 1 255 ? 4.45598 18.34822 45.96535 1.000 9.04080 255 ILE B N 1
ATOM 6112 C CA . ILE B 1 255 ? 3.14206 18.84796 46.35299 1.000 10.03076 255 ILE B CA 1
ATOM 6113 C C . ILE B 1 255 ? 2.62108 19.68369 45.20190 1.000 12.06431 255 ILE B C 1
ATOM 6114 O O . ILE B 1 255 ? 3.37328 20.49876 44.64825 1.000 12.02449 255 ILE B O 1
ATOM 6119 N N . SER B 1 256 ? 1.35285 19.49853 44.83323 1.000 11.24113 256 SER B N 1
ATOM 6120 C CA . SER B 1 256 ? 0.80289 20.18104 43.66702 1.000 11.06718 256 SER B CA 1
ATOM 6121 C C . SER B 1 256 ? -0.63537 20.59733 43.89292 1.000 16.29234 256 SER B C 1
ATOM 6122 O O . SER B 1 256 ? -1.34695 20.05127 44.74315 1.000 12.33092 256 SER B O 1
ATOM 6125 N N . ILE B 1 257 ? -1.05995 21.53751 43.06101 1.000 11.48122 257 ILE B N 1
ATOM 6126 C CA . ILE B 1 257 ? -2.47248 21.89040 42.91329 1.000 13.99937 257 ILE B CA 1
ATOM 6127 C C . ILE B 1 257 ? -2.79779 21.89303 41.42410 1.000 17.18071 257 ILE B C 1
ATOM 6128 O O . ILE B 1 257 ? -1.98748 22.32856 40.60022 1.000 16.40879 257 ILE B O 1
ATOM 6133 N N . ASP B 1 258 ? -3.99879 21.42793 41.08129 1.000 19.12456 258 ASP B N 1
ATOM 6134 C CA . ASP B 1 258 ? -4.45888 21.42054 39.69139 1.000 18.97958 258 ASP B CA 1
ATOM 6135 C C . ASP B 1 258 ? -5.42814 22.58297 39.54972 1.000 20.39361 258 ASP B C 1
ATOM 6136 O O . ASP B 1 258 ? -6.61178 22.46374 39.86732 1.000 20.62136 258 ASP B O 1
ATOM 6141 N N . LEU B 1 259 ? -4.90770 23.73559 39.13101 1.000 21.07352 259 LEU B N 1
ATOM 6142 C CA . LEU B 1 259 ? -5.70335 24.95765 39.03333 1.000 24.22301 259 LEU B CA 1
ATOM 6143 C C . LEU B 1 259 ? -6.78645 24.86321 37.96179 1.000 30.15827 259 LEU B C 1
ATOM 6144 O O . LEU B 1 259 ? -7.70638 25.68259 37.96439 1.000 28.53231 259 LEU B O 1
ATOM 6149 N N . ASP B 1 260 ? -6.68341 23.89319 37.06031 1.000 28.34250 260 ASP B N 1
ATOM 6150 C CA . ASP B 1 260 ? -7.70076 23.66649 36.04110 1.000 33.43841 260 ASP B CA 1
ATOM 6151 C C . ASP B 1 260 ? -8.87731 22.85540 36.55202 1.000 34.48661 260 ASP B C 1
ATOM 6152 O O . ASP B 1 260 ? -9.86180 22.69859 35.82110 1.000 35.08893 260 ASP B O 1
ATOM 6157 N N . ALA B 1 261 ? -8.80879 22.35508 37.77369 1.000 28.14935 261 ALA B N 1
ATOM 6158 C CA . ALA B 1 261 ? -9.89261 21.57758 38.36106 1.000 28.26612 261 ALA B CA 1
ATOM 6159 C C . ALA B 1 261 ? -10.73032 22.46830 39.25768 1.000 33.14341 261 ALA B C 1
ATOM 6160 O O . ALA B 1 261 ? -10.17698 23.20476 40.09031 1.000 29.39717 261 ALA B O 1
ATOM 6162 N N . PRO B 1 262 ? -12.06168 22.42374 39.11804 1.000 34.18485 262 PRO B N 1
ATOM 6163 C CA . PRO B 1 262 ? -12.92646 23.32826 39.89251 1.000 36.87107 262 PRO B CA 1
ATOM 6164 C C . PRO B 1 262 ? -13.14356 22.88525 41.33318 1.000 34.13997 262 PRO B C 1
ATOM 6165 O O . PRO B 1 262 ? -13.60704 23.69315 42.14533 1.000 36.31909 262 PRO B O 1
ATOM 6169 N N . ASP B 1 263 ? -12.79648 21.64303 41.66378 1.000 32.43591 263 ASP B N 1
ATOM 6170 C CA . ASP B 1 263 ? -13.10405 21.01764 42.94463 1.000 24.92862 263 ASP B CA 1
ATOM 6171 C C . ASP B 1 263 ? -12.35449 21.66495 44.10389 1.000 27.52829 263 ASP B C 1
ATOM 6172 O O . ASP B 1 263 ? -11.22002 22.12920 43.94993 1.000 24.38616 263 ASP B O 1
ATOM 6177 N N . ASP B 1 264 ? -12.95340 21.58654 45.30162 1.000 22.67506 264 ASP B N 1
ATOM 6178 C CA . ASP B 1 264 ? -12.18863 21.89551 46.51222 1.000 20.66853 264 ASP B CA 1
ATOM 6179 C C . ASP B 1 264 ? -10.94952 21.02317 46.61810 1.000 19.14234 264 ASP B C 1
ATOM 6180 O O . ASP B 1 264 ? -9.86756 21.53147 46.92955 1.000 18.19326 264 ASP B O 1
ATOM 6185 N N . GLY B 1 265 ? -11.09316 19.70641 46.37384 1.000 17.30971 265 GLY B N 1
ATOM 6186 C CA . GLY B 1 265 ? -10.01806 18.74102 46.59352 1.000 17.25379 265 GLY B CA 1
ATOM 6187 C C . GLY B 1 265 ? -9.07125 18.62609 45.41125 1.000 14.10498 265 GLY B C 1
ATOM 6188 O O . GLY B 1 265 ? -8.88069 17.53653 44.89786 1.000 17.73622 265 GLY B O 1
ATOM 6189 N N . ASN B 1 266 ? -8.46918 19.73188 44.97057 1.000 17.12326 266 ASN B N 1
ATOM 6190 C CA . ASN B 1 266 ? -7.64409 19.67319 43.76398 1.000 17.28785 266 ASN B CA 1
ATOM 6191 C C . ASN B 1 266 ? -6.13317 19.70644 44.05492 1.000 15.29001 266 ASN B C 1
ATOM 6192 O O . ASN B 1 266 ? -5.34796 20.04151 43.15382 1.000 15.39436 266 ASN B O 1
ATOM 6197 N N . MET B 1 267 ? -5.70898 19.32512 45.26646 1.000 13.92190 267 MET B N 1
ATOM 6198 C CA . MET B 1 267 ? -4.27280 19.21740 45.57927 1.000 15.21189 267 MET B CA 1
ATOM 6199 C C . MET B 1 267 ? -3.86337 17.76297 45.73460 1.000 15.59998 267 MET B C 1
ATOM 6200 O O . MET B 1 267 ? -4.67446 16.88948 46.06539 1.000 12.67789 267 MET B O 1
ATOM 6205 N N . SER B 1 268 ? -2.57039 17.50477 45.53424 1.000 12.76878 268 SER B N 1
ATOM 6206 C CA . SER B 1 268 ? -2.06735 16.15320 45.66915 1.000 12.75386 268 SER B CA 1
ATOM 6207 C C . SER B 1 268 ? -0.65899 16.22417 46.21987 1.000 14.27687 268 SER B C 1
ATOM 6208 O O . SER B 1 268 ? -0.00805 17.27757 46.15313 1.000 12.04099 268 SER B O 1
ATOM 6211 N N . VAL B 1 269 ? -0.19456 15.09045 46.73868 1.000 11.67762 269 VAL B N 1
ATOM 6212 C CA . VAL B 1 269 ? 1.22110 14.92398 47.05778 1.000 12.38624 269 VAL B CA 1
ATOM 6213 C C . VAL B 1 269 ? 1.73647 13.62635 46.44470 1.000 14.23962 269 VAL B C 1
ATOM 6214 O O . VAL B 1 269 ? 0.98429 12.68525 46.19137 1.000 17.60170 269 VAL B O 1
ATOM 6218 N N . LYS B 1 270 ? 3.04313 13.56968 46.19355 1.000 11.12062 270 LYS B N 1
ATOM 6219 C CA . LYS B 1 270 ? 3.67153 12.36615 45.66615 1.000 9.39526 270 LYS B CA 1
ATOM 6220 C C . LYS B 1 270 ? 4.52833 11.74561 46.74554 1.000 11.86313 270 LYS B C 1
ATOM 6221 O O . LYS B 1 270 ? 5.29002 12.47072 47.40721 1.000 13.17170 270 LYS B O 1
ATOM 6227 N N . ILE B 1 271 ? 4.36792 10.42442 46.96123 1.000 12.14071 271 ILE B N 1
ATOM 6228 C CA . ILE B 1 271 ? 5.13501 9.65966 47.94346 1.000 11.23823 271 ILE B CA 1
ATOM 6229 C C . ILE B 1 271 ? 5.61040 8.41777 47.22217 1.000 17.29814 271 ILE B C 1
ATOM 6230 O O . ILE B 1 271 ? 4.78236 7.64785 46.71126 1.000 16.89574 271 ILE B O 1
ATOM 6235 N N . GLY B 1 272 ? 6.92370 8.21716 47.18943 1.000 17.18234 272 GLY B N 1
ATOM 6236 C CA . GLY B 1 272 ? 7.43418 6.99685 46.55499 1.000 21.77740 272 GLY B CA 1
ATOM 6237 C C . GLY B 1 272 ? 6.98200 6.86535 45.11441 1.000 22.53409 272 GLY B C 1
ATOM 6238 O O . GLY B 1 272 ? 6.67311 5.74974 44.66919 1.000 25.55130 272 GLY B O 1
ATOM 6239 N N . GLY B 1 273 ? 6.87122 7.99015 44.39546 1.000 20.09845 273 GLY B N 1
ATOM 6240 C CA . GLY B 1 273 ? 6.49388 7.98839 42.99400 1.000 23.66716 273 GLY B CA 1
ATOM 6241 C C . GLY B 1 273 ? 5.00657 7.88349 42.71378 1.000 24.61961 273 GLY B C 1
ATOM 6242 O O . GLY B 1 273 ? 4.60986 7.95871 41.54070 1.000 23.72710 273 GLY B O 1
ATOM 6243 N N . LYS B 1 274 ? 4.18028 7.74278 43.75227 1.000 20.43003 274 LYS B N 1
ATOM 6244 C CA . LYS B 1 274 ? 2.73989 7.52608 43.66643 1.000 20.93862 274 LYS B CA 1
ATOM 6245 C C . LYS B 1 274 ? 1.99916 8.79239 44.10276 1.000 26.01352 274 LYS B C 1
ATOM 6246 O O . LYS B 1 274 ? 2.39078 9.45468 45.08421 1.000 18.17493 274 LYS B O 1
ATOM 6252 N N . ASP B 1 275 ? 0.93336 9.12672 43.36387 1.000 20.19966 275 ASP B N 1
ATOM 6253 C CA . ASP B 1 275 ? 0.11142 10.29759 43.65058 1.000 19.35710 275 ASP B CA 1
ATOM 6254 C C . ASP B 1 275 ? -0.94597 9.99817 44.70967 1.000 21.18103 275 ASP B C 1
ATOM 6255 O O . ASP B 1 275 ? -1.66419 8.98959 44.63513 1.000 21.41100 275 ASP B O 1
ATOM 6260 N N . TYR B 1 276 ? -1.02525 10.87704 45.70681 1.000 14.96927 276 TYR B N 1
ATOM 6261 C CA . TYR B 1 276 ? -2.10005 10.88498 46.69424 1.000 17.07608 276 TYR B CA 1
ATOM 6262 C C . TYR B 1 276 ? -2.87873 12.16535 46.47408 1.000 19.07073 276 TYR B C 1
ATOM 6263 O O . TYR B 1 276 ? -2.36499 13.26294 46.72261 1.000 17.14834 276 TYR B O 1
ATOM 6272 N N A SER B 1 277 ? -4.11671 12.05015 45.99730 0.466 15.95075 277 SER B N 1
ATOM 6273 N N B SER B 1 277 ? -4.11779 12.04567 45.99343 0.534 15.94907 277 SER B N 1
ATOM 6274 C CA A SER B 1 277 ? -4.82361 13.23882 45.53247 0.466 15.03065 277 SER B CA 1
ATOM 6275 C CA B SER B 1 277 ? -4.82078 13.22962 45.51177 0.534 15.02273 277 SER B CA 1
ATOM 6276 C C A SER B 1 277 ? -6.08288 13.46533 46.35955 0.466 14.06743 277 SER B C 1
ATOM 6277 C C B SER B 1 277 ? -6.08771 13.45168 46.33676 0.534 14.05823 277 SER B C 1
ATOM 6278 O O A SER B 1 277 ? -6.34649 12.75388 47.33654 0.466 14.88511 277 SER B O 1
ATOM 6279 O O B SER B 1 277 ? -6.34616 12.73691 47.31340 0.534 14.87960 277 SER B O 1
ATOM 6284 N N . GLY B 1 278 ? -6.83290 14.48573 45.95069 1.000 15.63546 278 GLY B N 1
ATOM 6285 C CA . GLY B 1 278 ? -8.12526 14.77999 46.53744 1.000 17.49489 278 GLY B CA 1
ATOM 6286 C C . GLY B 1 278 ? -8.11872 15.70008 47.72625 1.000 17.86593 278 GLY B C 1
ATOM 6287 O O . GLY B 1 278 ? -9.12534 15.76134 48.44213 1.000 11.98469 278 GLY B O 1
ATOM 6288 N N . TYR B 1 279 ? -7.04607 16.47917 47.93712 1.000 11.74461 279 TYR B N 1
ATOM 6289 C CA . TYR B 1 279 ? -6.90296 17.25734 49.16138 1.000 12.34462 279 TYR B CA 1
ATOM 6290 C C . TYR B 1 279 ? -7.37929 18.69228 48.94995 1.000 11.65754 279 TYR B C 1
ATOM 6291 O O . TYR B 1 279 ? -7.05968 19.31746 47.93285 1.000 13.59571 279 TYR B O 1
ATOM 6300 N N . SER B 1 280 ? -8.14467 19.21335 49.91922 1.000 11.27211 280 SER B N 1
ATOM 6301 C CA . SER B 1 280 ? -8.62125 20.58853 49.87834 1.000 10.83332 280 SER B CA 1
ATOM 6302 C C . SER B 1 280 ? -7.61533 21.60026 50.42866 1.000 12.22169 280 SER B C 1
ATOM 6303 O O . SER B 1 280 ? -7.79422 22.80553 50.23177 1.000 12.03766 280 SER B O 1
ATOM 6306 N N . THR B 1 281 ? -6.58950 21.12438 51.12867 1.000 11.19847 281 THR B N 1
ATOM 6307 C CA . THR B 1 281 ? -5.56696 21.97391 51.72396 1.000 10.59230 281 THR B CA 1
ATOM 6308 C C . THR B 1 281 ? -4.41884 21.05138 52.10934 1.000 10.44001 281 THR B C 1
ATOM 6309 O O . THR B 1 281 ? -4.63936 19.88555 52.44295 1.000 11.17750 281 THR B O 1
ATOM 6313 N N . VAL B 1 282 ? -3.18009 21.55586 51.98966 1.000 11.19652 282 VAL B N 1
ATOM 6314 C CA . VAL B 1 282 ? -1.99545 20.80753 52.41108 1.000 11.73266 282 VAL B CA 1
ATOM 6315 C C . VAL B 1 282 ? -1.23085 21.65261 53.41669 1.000 8.88262 282 VAL B C 1
ATOM 6316 O O . VAL B 1 282 ? -0.95676 22.82635 53.15446 1.000 9.85408 282 VAL B O 1
ATOM 6320 N N . PHE B 1 283 ? -0.97562 21.07790 54.59981 1.000 9.13306 283 PHE B N 1
ATOM 6321 C CA . PHE B 1 283 ? -0.20845 21.72133 55.67035 1.000 9.09986 283 PHE B CA 1
ATOM 6322 C C . PHE B 1 283 ? 1.14518 21.03189 55.65500 1.000 8.13889 283 PHE B C 1
ATOM 6323 O O . PHE B 1 283 ? 1.25805 19.85611 56.06211 1.000 9.90391 283 PHE B O 1
ATOM 6331 N N . ASN B 1 284 ? 2.17196 21.74678 55.23259 1.000 6.20989 284 ASN B N 1
ATOM 6332 C CA . ASN B 1 284 ? 3.51864 21.16944 55.29797 1.000 8.39049 284 ASN B CA 1
ATOM 6333 C C . ASN B 1 284 ? 4.12778 21.57857 56.63501 1.000 7.50886 284 ASN B C 1
ATOM 6334 O O . ASN B 1 284 ? 4.20743 22.77693 56.92250 1.000 9.04239 284 ASN B O 1
ATOM 6339 N N . THR B 1 285 ? 4.57044 20.61180 57.42903 1.000 6.17213 285 THR B N 1
ATOM 6340 C CA . THR B 1 285 ? 5.08458 20.95224 58.76677 1.000 7.11952 285 THR B CA 1
ATOM 6341 C C . THR B 1 285 ? 6.55014 20.62024 58.93840 1.000 6.55593 285 THR B C 1
ATOM 6342 O O . THR B 1 285 ? 7.06321 20.68861 60.07581 1.000 7.46696 285 THR B O 1
ATOM 6346 N N . THR B 1 286 ? 7.23853 20.28495 57.84168 1.000 7.30713 286 THR B N 1
ATOM 6347 C CA . THR B 1 286 ? 8.62521 19.84923 57.92315 1.000 7.60980 286 THR B CA 1
ATOM 6348 C C . THR B 1 286 ? 9.56246 21.04305 58.12037 1.000 8.06504 286 THR B C 1
ATOM 6349 O O . THR B 1 286 ? 9.22893 22.21476 57.80342 1.000 7.41589 286 THR B O 1
ATOM 6353 N N . ALA B 1 287 ? 10.78292 20.73460 58.58149 1.000 7.00091 287 ALA B N 1
ATOM 6354 C CA . ALA B 1 287 ? 11.81508 21.77799 58.49278 1.000 7.23753 287 ALA B CA 1
ATOM 6355 C C . ALA B 1 287 ? 11.97701 22.22744 57.04133 1.000 5.81467 287 ALA B C 1
ATOM 6356 O O . ALA B 1 287 ? 11.67302 21.49099 56.09400 1.000 7.89674 287 ALA B O 1
ATOM 6358 N N . LEU B 1 288 ? 12.51523 23.42516 56.87550 1.000 5.64467 288 LEU B N 1
ATOM 6359 C CA . LEU B 1 288 ? 12.48313 23.99902 55.52386 1.000 5.25140 288 LEU B CA 1
ATOM 6360 C C . LEU B 1 288 ? 13.46160 23.30252 54.58242 1.000 7.85962 288 LEU B C 1
ATOM 6361 O O . LEU B 1 288 ? 13.21661 23.29393 53.37174 1.000 10.00719 288 LEU B O 1
ATOM 6366 N N . GLY B 1 289 ? 14.55936 22.72076 55.09945 1.000 6.65374 289 GLY B N 1
ATOM 6367 C CA . GLY B 1 289 ? 15.44938 21.99052 54.20490 1.000 9.89392 289 GLY B CA 1
ATOM 6368 C C . GLY B 1 289 ? 14.76948 20.81165 53.55176 1.000 13.53419 289 GLY B C 1
ATOM 6369 O O . GLY B 1 289 ? 15.06084 20.47884 52.39721 1.000 10.61599 289 GLY B O 1
ATOM 6370 N N . CYS B 1 290 ? 13.87609 20.15445 54.28934 1.000 8.57142 290 CYS B N 1
ATOM 6371 C CA . CYS B 1 290 ? 13.14424 19.02549 53.74800 1.000 9.21484 290 CYS B CA 1
ATOM 6372 C C . CYS B 1 290 ? 12.12222 19.50458 52.72998 1.000 11.11566 290 CYS B C 1
ATOM 6373 O O . CYS B 1 290 ? 11.85694 18.82598 51.73700 1.000 9.60322 290 CYS B O 1
ATOM 6376 N N . LEU B 1 291 ? 11.54050 20.67307 52.97474 1.000 8.26223 291 LEU B N 1
ATOM 6377 C CA . LEU B 1 291 ? 10.58080 21.23853 52.04087 1.000 8.12913 291 LEU B CA 1
ATOM 6378 C C . LEU B 1 291 ? 11.25514 21.63829 50.74524 1.000 10.35473 291 LEU B C 1
ATOM 6379 O O . LEU B 1 291 ? 10.71280 21.38578 49.65710 1.000 9.17351 291 LEU B O 1
ATOM 6384 N N . ASP B 1 292 ? 12.47636 22.19342 50.83809 1.000 10.79139 292 ASP B N 1
ATOM 6385 C CA . ASP B 1 292 ? 13.13604 22.67781 49.63772 1.000 13.25659 292 ASP B CA 1
ATOM 6386 C C . ASP B 1 292 ? 13.43491 21.53445 48.67822 1.000 11.25849 292 ASP B C 1
ATOM 6387 O O . ASP B 1 292 ? 13.51801 21.77536 47.47113 1.000 15.00418 292 ASP B O 1
ATOM 6392 N N . ARG B 1 293 ? 13.68176 20.32414 49.20914 1.000 8.06384 293 ARG B N 1
ATOM 6393 C CA . ARG B 1 293 ? 14.03301 19.12886 48.41943 1.000 12.26790 293 ARG B CA 1
ATOM 6394 C C . ARG B 1 293 ? 12.84030 18.60026 47.64073 1.000 9.68732 293 ARG B C 1
ATOM 6395 O O . ARG B 1 293 ? 13.01325 17.78716 46.71305 1.000 10.29357 293 ARG B O 1
ATOM 6403 N N . MET B 1 294 ? 11.63252 18.99159 48.03934 1.000 8.14222 294 MET B N 1
ATOM 6404 C CA . MET B 1 294 ? 10.47817 18.53173 47.28635 1.000 9.34185 294 MET B CA 1
ATOM 6405 C C . MET B 1 294 ? 10.34764 19.26268 45.95857 1.000 11.40634 294 MET B C 1
ATOM 6406 O O . MET B 1 294 ? 10.75571 20.41887 45.81280 1.000 11.18394 294 MET B O 1
ATOM 6411 N N . ASP B 1 295 ? 9.69486 18.62872 45.00169 1.000 9.28304 295 ASP B N 1
ATOM 6412 C CA . ASP B 1 295 ? 9.35400 19.31134 43.76003 1.000 9.87384 295 ASP B CA 1
ATOM 6413 C C . ASP B 1 295 ? 8.05590 20.07746 43.99326 1.000 7.33040 295 ASP B C 1
ATOM 6414 O O . ASP B 1 295 ? 6.94968 19.49035 44.14618 1.000 8.79995 295 ASP B O 1
ATOM 6419 N N . LEU B 1 296 ? 8.17393 21.40046 44.09382 1.000 10.24296 296 LEU B N 1
ATOM 6420 C CA . LEU B 1 296 ? 7.01673 22.23085 44.41252 1.000 10.77140 296 LEU B CA 1
ATOM 6421 C C . LEU B 1 296 ? 6.54645 23.02541 43.22733 1.000 9.75068 296 LEU B C 1
ATOM 6422 O O . LEU B 1 296 ? 5.75758 23.95693 43.39426 1.000 10.10266 296 LEU B O 1
ATOM 6427 N N . ARG B 1 297 ? 6.98340 22.67127 42.03267 1.000 11.15525 297 ARG B N 1
ATOM 6428 C CA . ARG B 1 297 ? 6.57522 23.44202 40.85760 1.000 11.68598 297 ARG B CA 1
ATOM 6429 C C . ARG B 1 297 ? 5.06561 23.50880 40.72806 1.000 15.64068 297 ARG B C 1
ATOM 6430 O O . ARG B 1 297 ? 4.52174 24.54555 40.31189 1.000 15.35231 297 ARG B O 1
ATOM 6438 N N . GLY B 1 298 ? 4.38720 22.41479 41.09925 1.000 11.42291 298 GLY B N 1
ATOM 6439 C CA . GLY B 1 298 ? 2.93763 22.33374 41.04026 1.000 18.20801 298 GLY B CA 1
ATOM 6440 C C . GLY B 1 298 ? 2.22872 23.34937 41.89942 1.000 13.42086 298 GLY B C 1
ATOM 6441 O O . GLY B 1 298 ? 1.00972 23.50149 41.77157 1.000 14.19449 298 GLY B O 1
ATOM 6442 N N . LEU B 1 299 ? 2.94810 24.06689 42.76730 1.000 10.84159 299 LEU B N 1
ATOM 6443 C CA . LEU B 1 299 ? 2.29415 25.04880 43.62037 1.000 9.51267 299 LEU B CA 1
ATOM 6444 C C . LEU B 1 299 ? 2.49151 26.48224 43.15423 1.000 12.73587 299 LEU B C 1
ATOM 6445 O O . LEU B 1 299 ? 1.85650 27.38150 43.72785 1.000 14.74814 299 LEU B O 1
ATOM 6450 N N . ASN B 1 300 ? 3.40143 26.71317 42.18167 1.000 12.00877 300 ASN B N 1
ATOM 6451 C CA . ASN B 1 300 ? 3.65846 28.06276 41.62560 1.000 13.41741 300 ASN B CA 1
ATOM 6452 C C . ASN B 1 300 ? 3.95755 29.07698 42.72035 1.000 14.32585 300 ASN B C 1
ATOM 6453 O O . ASN B 1 300 ? 3.33608 30.13713 42.79628 1.000 15.69764 300 ASN B O 1
ATOM 6458 N N . LEU B 1 301 ? 4.90908 28.74446 43.60476 1.000 12.67899 301 LEU B N 1
ATOM 6459 C CA . LEU B 1 301 ? 5.18166 29.62762 44.74047 1.000 11.73415 301 LEU B CA 1
ATOM 6460 C C . LEU B 1 301 ? 5.85564 30.91050 44.27151 1.000 10.46383 301 LEU B C 1
ATOM 6461 O O . LEU B 1 301 ? 6.62804 30.90284 43.30118 1.000 12.02996 301 LEU B O 1
ATOM 6466 N N . HIS B 1 302 ? 5.52908 32.01369 44.94896 1.000 11.56077 302 HIS B N 1
ATOM 6467 C CA . HIS B 1 302 ? 6.22380 33.27501 44.71650 1.000 13.54974 302 HIS B CA 1
ATOM 6468 C C . HIS B 1 302 ? 7.73298 33.04236 44.81737 1.000 13.53539 302 HIS B C 1
ATOM 6469 O O . HIS B 1 302 ? 8.18624 32.31539 45.72237 1.000 10.21106 302 HIS B O 1
ATOM 6476 N N . PRO B 1 303 ? 8.54990 33.64384 43.93600 1.000 11.46541 303 PRO B N 1
ATOM 6477 C CA . PRO B 1 303 ? 9.98947 33.33386 43.96974 1.000 12.10534 303 PRO B CA 1
ATOM 6478 C C . PRO B 1 303 ? 10.64718 33.68477 45.29439 1.000 9.74095 303 PRO B C 1
ATOM 6479 O O . PRO B 1 303 ? 11.62260 33.01729 45.68944 1.000 13.06696 303 PRO B O 1
ATOM 6483 N N . THR B 1 304 ? 10.19381 34.75849 45.95749 1.000 10.17402 304 THR B N 1
ATOM 6484 C CA . THR B 1 304 ? 10.80203 35.12363 47.23469 1.000 10.01849 304 THR B CA 1
ATOM 6485 C C . THR B 1 304 ? 10.38152 34.15800 48.33728 1.000 11.43349 304 THR B C 1
ATOM 6486 O O . THR B 1 304 ? 11.12042 33.98271 49.30733 1.000 9.46638 304 THR B O 1
ATOM 6490 N N . GLN B 1 305 ? 9.18376 33.57831 48.23829 1.000 10.06103 305 GLN B N 1
ATOM 6491 C CA . GLN B 1 305 ? 8.82414 32.52139 49.17333 1.000 8.80903 305 GLN B CA 1
ATOM 6492 C C . GLN B 1 305 ? 9.73708 31.30745 48.98470 1.000 9.08712 305 GLN B C 1
ATOM 6493 O O . GLN B 1 305 ? 10.18327 30.65839 49.96519 1.000 7.91040 305 GLN B O 1
ATOM 6499 N N . ALA B 1 306 ? 10.03097 30.97374 47.73198 1.000 9.29639 306 ALA B N 1
ATOM 6500 C CA . ALA B 1 306 ? 10.95171 29.87245 47.48392 1.000 8.82617 306 ALA B CA 1
ATOM 6501 C C . ALA B 1 306 ? 12.34754 30.22762 48.01410 1.000 9.13480 306 ALA B C 1
ATOM 6502 O O . ALA B 1 306 ? 13.05240 29.37408 48.58199 1.000 9.93488 306 ALA B O 1
ATOM 6504 N N . ASP B 1 307 ? 12.73290 31.50751 47.87639 1.000 8.58151 307 ASP B N 1
ATOM 6505 C CA . ASP B 1 307 ? 14.03108 31.91847 48.40532 1.000 9.89803 307 ASP B CA 1
ATOM 6506 C C . ASP B 1 307 ? 14.06015 31.71831 49.90455 1.000 8.64456 307 ASP B C 1
ATOM 6507 O O . ASP B 1 307 ? 15.09857 31.32969 50.46124 1.000 7.87586 307 ASP B O 1
ATOM 6512 N N . ALA B 1 308 ? 12.95530 32.03503 50.58342 1.000 8.95435 308 ALA B N 1
ATOM 6513 C CA . ALA B 1 308 ? 12.95336 31.89504 52.04073 1.000 9.78978 308 ALA B CA 1
ATOM 6514 C C . ALA B 1 308 ? 13.12175 30.42958 52.42047 1.000 10.28067 308 ALA B C 1
ATOM 6515 O O . ALA B 1 308 ? 13.85979 30.10078 53.36489 1.000 8.10164 308 ALA B O 1
ATOM 6517 N N . ILE B 1 309 ? 12.46552 29.52419 51.67592 1.000 7.89299 309 ILE B N 1
ATOM 6518 C CA . ILE B 1 309 ? 12.59837 28.10460 51.99215 1.000 8.71347 309 ILE B CA 1
ATOM 6519 C C . ILE B 1 309 ? 14.06433 27.69777 51.89931 1.000 8.35248 309 ILE B C 1
ATOM 6520 O O . ILE B 1 309 ? 14.57632 26.93104 52.72714 1.000 7.36618 309 ILE B O 1
ATOM 6525 N N . ARG B 1 310 ? 14.76131 28.15696 50.82689 1.000 8.35468 310 ARG B N 1
ATOM 6526 C CA . ARG B 1 310 ? 16.15379 27.74664 50.64189 1.000 7.94400 310 ARG B CA 1
ATOM 6527 C C . ARG B 1 310 ? 17.05756 28.42671 51.63687 1.000 9.18123 310 ARG B C 1
ATOM 6528 O O . ARG B 1 310 ? 17.98200 27.79537 52.13150 1.000 7.58909 310 ARG B O 1
ATOM 6536 N N . CYS B 1 311 ? 16.80477 29.72375 51.94031 1.000 8.22528 311 CYS B N 1
ATOM 6537 C CA . CYS B 1 311 ? 17.85180 30.56510 52.51252 1.000 8.61509 311 CYS B CA 1
ATOM 6538 C C . CYS B 1 311 ? 17.70788 30.85392 53.99032 1.000 7.89525 311 CYS B C 1
ATOM 6539 O O . CYS B 1 311 ? 18.71773 31.20763 54.60144 1.000 8.35123 311 CYS B O 1
ATOM 6542 N N . LEU B 1 312 ? 16.49256 30.81481 54.56567 1.000 5.61957 312 LEU B N 1
ATOM 6543 C CA . LEU B 1 312 ? 16.37999 31.10189 55.98284 1.000 5.91898 312 LEU B CA 1
ATOM 6544 C C . LEU B 1 312 ? 17.34508 30.23239 56.76179 1.000 7.65213 312 LEU B C 1
ATOM 6545 O O . LEU B 1 312 ? 17.46261 29.01112 56.51541 1.000 6.89102 312 LEU B O 1
ATOM 6550 N N . HIS B 1 313 ? 18.08977 30.85147 57.66975 1.000 7.21551 313 HIS B N 1
ATOM 6551 C CA . HIS B 1 313 ? 19.18201 30.12166 58.32240 1.000 7.92633 313 HIS B CA 1
ATOM 6552 C C . HIS B 1 313 ? 18.71803 29.23659 59.48272 1.000 5.67321 313 HIS B C 1
ATOM 6553 O O . HIS B 1 313 ? 17.89134 29.62363 60.32475 1.000 6.77891 313 HIS B O 1
ATOM 6560 N N . TYR B 1 314 ? 19.34438 28.04884 59.53172 1.000 6.91659 314 TYR B N 1
ATOM 6561 C CA . TYR B 1 314 ? 19.18735 27.08640 60.60890 1.000 5.51040 314 TYR B CA 1
ATOM 6562 C C . TYR B 1 314 ? 20.49056 26.96294 61.40825 1.000 6.32914 314 TYR B C 1
ATOM 6563 O O . TYR B 1 314 ? 21.58758 26.84056 60.83836 1.000 7.30357 314 TYR B O 1
ATOM 6572 N N . ASP B 1 315 ? 20.33896 26.89727 62.72890 1.000 6.13117 315 ASP B N 1
ATOM 6573 C CA . ASP B 1 315 ? 21.44451 26.54962 63.61535 1.000 5.43938 315 ASP B CA 1
ATOM 6574 C C . ASP B 1 315 ? 21.61829 25.05501 63.63535 1.000 7.62801 315 ASP B C 1
ATOM 6575 O O . ASP B 1 315 ? 20.72955 24.32383 63.22090 1.000 8.22484 315 ASP B O 1
ATOM 6580 N N . ASN B 1 316 ? 22.77449 24.61071 64.14438 1.000 6.68727 316 ASN B N 1
ATOM 6581 C CA . ASN B 1 316 ? 23.05184 23.18270 64.40615 1.000 8.30198 316 ASN B CA 1
ATOM 6582 C C . ASN B 1 316 ? 22.94871 22.92875 65.89774 1.000 9.20097 316 ASN B C 1
ATOM 6583 O O . ASN B 1 316 ? 23.01537 23.85246 66.70010 1.000 8.54228 316 ASN B O 1
ATOM 6588 N N . SER B 1 317 ? 22.73239 21.67486 66.27990 1.000 7.60833 317 SER B N 1
ATOM 6589 C CA . SER B 1 317 ? 22.84098 21.36372 67.70037 1.000 7.48484 317 SER B CA 1
ATOM 6590 C C . SER B 1 317 ? 23.17317 19.89538 67.85771 1.000 7.76024 317 SER B C 1
ATOM 6591 O O . SER B 1 317 ? 22.67416 19.04108 67.08716 1.000 7.01021 317 SER B O 1
ATOM 6594 N N . THR B 1 318 ? 24.01709 19.62003 68.85801 1.000 6.36618 318 THR B N 1
ATOM 6595 C CA . THR B 1 318 ? 24.41880 18.25509 69.19007 1.000 5.84025 318 THR B CA 1
ATOM 6596 C C . THR B 1 318 ? 24.30329 18.02678 70.68493 1.000 5.93731 318 THR B C 1
ATOM 6597 O O . THR B 1 318 ? 24.64445 18.90431 71.49911 1.000 7.00452 318 THR B O 1
ATOM 6601 N N . LYS B 1 319 ? 23.82900 16.82292 71.03453 1.000 5.50416 319 LYS B N 1
ATOM 6602 C CA . LYS B 1 319 ? 23.77845 16.38466 72.42045 1.000 5.96035 319 LYS B CA 1
ATOM 6603 C C . LYS B 1 319 ? 24.56730 15.09624 72.61296 1.000 8.22442 319 LYS B C 1
ATOM 6604 O O . LYS B 1 319 ? 24.62409 14.25120 71.71548 1.000 8.39080 319 LYS B O 1
ATOM 6610 N N . VAL B 1 320 ? 25.16155 14.99397 73.79828 1.000 9.37605 320 VAL B N 1
ATOM 6611 C CA . VAL B 1 320 ? 25.90348 13.77991 74.17595 1.000 8.23187 320 VAL B CA 1
ATOM 6612 C C . VAL B 1 320 ? 25.54683 13.46454 75.62072 1.000 5.99687 320 VAL B C 1
ATOM 6613 O O . VAL B 1 320 ? 25.79768 14.28355 76.51122 1.000 7.36670 320 VAL B O 1
ATOM 6617 N N . ALA B 1 321 ? 25.02758 12.24827 75.86652 1.000 5.82982 321 ALA B N 1
ATOM 6618 C CA . ALA B 1 321 ? 24.58850 11.90449 77.20279 1.000 7.37270 321 ALA B CA 1
ATOM 6619 C C . ALA B 1 321 ? 25.29330 10.61876 77.63729 1.000 7.59746 321 ALA B C 1
ATOM 6620 O O . ALA B 1 321 ? 25.37608 9.66783 76.86328 1.000 9.28118 321 ALA B O 1
ATOM 6622 N N . LEU B 1 322 ? 25.79013 10.59709 78.85690 1.000 7.90674 322 LEU B N 1
ATOM 6623 C CA . LEU B 1 322 ? 26.53466 9.43159 79.34092 1.000 9.54336 322 LEU B CA 1
ATOM 6624 C C . LEU B 1 322 ? 25.83548 8.87030 80.57110 1.000 11.48787 322 LEU B C 1
ATOM 6625 O O . LEU B 1 322 ? 25.31994 9.63294 81.39389 1.000 11.18696 322 LEU B O 1
ATOM 6630 N N . LYS B 1 323 ? 25.89463 7.54520 80.74356 1.000 9.49619 323 LYS B N 1
ATOM 6631 C CA . LYS B 1 323 ? 25.44916 6.93409 81.99297 1.000 9.94411 323 LYS B CA 1
ATOM 6632 C C . LYS B 1 323 ? 26.61625 6.68997 82.94884 1.000 12.13028 323 LYS B C 1
ATOM 6633 O O . LYS B 1 323 ? 27.69461 6.21464 82.54389 1.000 9.81790 323 LYS B O 1
ATOM 6639 N N . PHE B 1 324 ? 26.36478 6.93947 84.23796 1.000 10.79842 324 PHE B N 1
ATOM 6640 C CA . PHE B 1 324 ? 27.31318 6.69648 85.31056 1.000 10.35346 324 PHE B CA 1
ATOM 6641 C C . PHE B 1 324 ? 26.68741 5.76597 86.35797 1.000 10.84171 324 PHE B C 1
ATOM 6642 O O . PHE B 1 324 ? 25.46812 5.71871 86.52645 1.000 11.75548 324 PHE B O 1
ATOM 6650 N N . SER B 1 325 ? 27.55451 5.02961 87.07371 1.000 12.74662 325 SER B N 1
ATOM 6651 C CA . SER B 1 325 ? 27.08637 4.05640 88.06328 1.000 12.73376 325 SER B CA 1
ATOM 6652 C C . SER B 1 325 ? 26.49825 4.71477 89.31244 1.000 13.93167 325 SER B C 1
ATOM 6653 O O . SER B 1 325 ? 25.73721 4.06963 90.04945 1.000 14.49833 325 SER B O 1
ATOM 6656 N N . TYR B 1 326 ? 26.80885 5.98467 89.54839 1.000 12.60828 326 TYR B N 1
ATOM 6657 C CA . TYR B 1 326 ? 26.15775 6.81472 90.55711 1.000 12.75049 326 TYR B CA 1
ATOM 6658 C C . TYR B 1 326 ? 26.30549 8.26313 90.12437 1.000 13.92958 326 TYR B C 1
ATOM 6659 O O . TYR B 1 326 ? 27.17460 8.58177 89.29013 1.000 13.36457 326 TYR B O 1
ATOM 6668 N N . PRO B 1 327 ? 25.43797 9.13197 90.58950 1.000 13.12867 327 PRO B N 1
ATOM 6669 C CA . PRO B 1 327 ? 25.51435 10.56021 90.16043 1.000 11.54078 327 PRO B CA 1
ATOM 6670 C C . PRO B 1 327 ? 26.62655 11.31215 90.88370 1.000 12.58723 327 PRO B C 1
ATOM 6671 O O . PRO B 1 327 ? 26.39204 12.03974 91.84089 1.000 16.01053 327 PRO B O 1
ATOM 6675 N N . TRP B 1 328 ? 27.88533 11.09494 90.42642 1.000 12.83082 328 TRP B N 1
ATOM 6676 C CA . TRP B 1 328 ? 29.04451 11.67363 91.08868 1.000 12.40916 328 TRP B CA 1
ATOM 6677 C C . TRP B 1 328 ? 28.95540 13.19320 91.15641 1.000 14.89567 328 TRP B C 1
ATOM 6678 O O . TRP B 1 328 ? 29.48799 13.81162 92.08595 1.000 13.70124 328 TRP B O 1
ATOM 6689 N N . TRP B 1 329 ? 28.30300 13.83145 90.18773 1.000 10.28975 329 TRP B N 1
ATOM 6690 C CA . TRP B 1 329 ? 28.18521 15.28608 90.31020 1.000 12.23825 329 TRP B CA 1
ATOM 6691 C C . TRP B 1 329 ? 27.34582 15.68966 91.52063 1.000 13.87360 329 TRP B C 1
ATOM 6692 O O . TRP B 1 329 ? 27.59528 16.75948 92.11143 1.000 14.71461 329 TRP B O 1
ATOM 6703 N N . ILE B 1 330 ? 26.32431 14.90977 91.86746 1.000 11.75411 330 ILE B N 1
ATOM 6704 C CA . ILE B 1 330 ? 25.55123 15.22839 93.06226 1.000 15.09668 330 ILE B CA 1
ATOM 6705 C C . ILE B 1 330 ? 26.37217 14.88180 94.28918 1.000 17.52666 330 ILE B C 1
ATOM 6706 O O . ILE B 1 330 ? 26.56052 15.69439 95.21589 1.000 17.38648 330 ILE B O 1
ATOM 6711 N N . LYS B 1 331 ? 26.91835 13.67671 94.28059 1.000 14.54058 331 LYS B N 1
ATOM 6712 C CA . LYS B 1 331 ? 27.42557 13.11514 95.54075 1.000 15.71578 331 LYS B CA 1
ATOM 6713 C C . LYS B 1 331 ? 28.78173 13.70325 95.89107 1.000 22.49296 331 LYS B C 1
ATOM 6714 O O . LYS B 1 331 ? 29.05326 14.01781 97.05937 1.000 21.67004 331 LYS B O 1
ATOM 6720 N N . ASP B 1 332 ? 29.63033 13.89704 94.88734 1.000 17.28690 332 ASP B N 1
ATOM 6721 C CA . ASP B 1 332 ? 31.00585 14.30340 95.11073 1.000 18.27607 332 ASP B CA 1
ATOM 6722 C C . ASP B 1 332 ? 31.23580 15.77579 94.85178 1.000 19.33310 332 ASP B C 1
ATOM 6723 O O . ASP B 1 332 ? 32.18769 16.34619 95.40193 1.000 19.77876 332 ASP B O 1
ATOM 6728 N N . CYS B 1 333 ? 30.39863 16.42551 94.03609 1.000 17.80317 333 CYS B N 1
ATOM 6729 C CA . CYS B 1 333 ? 30.66395 17.80348 93.64938 1.000 16.65419 333 CYS B CA 1
ATOM 6730 C C . CYS B 1 333 ? 29.66594 18.76837 94.25443 1.000 17.37941 333 CYS B C 1
ATOM 6731 O O . CYS B 1 333 ? 29.79488 19.96142 94.03315 1.000 18.20819 333 CYS B O 1
ATOM 6734 N N . GLY B 1 334 ? 28.66781 18.27380 94.98592 1.000 16.20838 334 GLY B N 1
ATOM 6735 C CA . GLY B 1 334 ? 27.62153 19.11323 95.57103 1.000 16.38015 334 GLY B CA 1
ATOM 6736 C C . GLY B 1 334 ? 26.67789 19.74336 94.57896 1.000 18.81759 334 GLY B C 1
ATOM 6737 O O . GLY B 1 334 ? 25.98986 20.72959 94.90430 1.000 16.46495 334 GLY B O 1
ATOM 6738 N N . ILE B 1 335 ? 26.60253 19.19920 93.36336 1.000 14.16841 335 ILE B N 1
ATOM 6739 C CA . ILE B 1 335 ? 25.73959 19.79872 92.32096 1.000 13.45505 335 ILE B CA 1
ATOM 6740 C C . ILE B 1 335 ? 24.39059 19.10654 92.46062 1.000 16.28998 335 ILE B C 1
ATOM 6741 O O . ILE B 1 335 ? 24.05877 18.15575 91.75625 1.000 14.11506 335 ILE B O 1
ATOM 6746 N N . THR B 1 336 ? 23.62246 19.55101 93.46776 1.000 13.36512 336 THR B N 1
ATOM 6747 C CA . THR B 1 336 ? 22.48116 18.80463 93.97448 1.000 14.53080 336 THR B CA 1
ATOM 6748 C C . THR B 1 336 ? 21.14945 19.20966 93.36772 1.000 13.94636 336 THR B C 1
ATOM 6749 O O . THR B 1 336 ? 20.13415 18.54082 93.64277 1.000 17.29608 336 THR B O 1
ATOM 6753 N N . CYS B 1 337 ? 21.06439 20.32496 92.61838 0.966 16.44370 337 CYS B N 1
ATOM 6754 C CA . CYS B 1 337 ? 19.74419 20.66623 92.03848 0.957 18.05272 337 CYS B CA 1
ATOM 6755 C C . CYS B 1 337 ? 19.90054 21.24081 90.62146 0.984 13.24075 337 CYS B C 1
ATOM 6756 O O . CYS B 1 337 ? 19.56371 22.38107 90.33679 0.996 15.54911 337 CYS B O 1
ATOM 6759 N N . GLY B 1 338 ? 20.39862 20.38702 89.72108 1.000 12.37051 338 GLY B N 1
ATOM 6760 C CA . GLY B 1 338 ? 20.39817 20.72676 88.27337 1.000 12.88022 338 GLY B CA 1
ATOM 6761 C C . GLY B 1 338 ? 21.28669 21.91680 87.96154 1.000 14.67122 338 GLY B C 1
ATOM 6762 O O . GLY B 1 338 ? 22.41567 22.02441 88.46543 1.000 14.49354 338 GLY B O 1
ATOM 6763 N N . GLY B 1 339 ? 20.83500 22.76660 87.02305 1.000 11.53540 339 GLY B N 1
ATOM 6764 C CA . GLY B 1 339 ? 21.70096 23.84464 86.51913 1.000 9.61423 339 GLY B CA 1
ATOM 6765 C C . GLY B 1 339 ? 22.55219 23.31610 85.39006 1.000 13.00792 339 GLY B C 1
ATOM 6766 O O . GLY B 1 339 ? 22.27147 22.25809 84.80642 1.000 11.76251 339 GLY B O 1
ATOM 6767 N N . ALA B 1 340 ? 23.61359 24.05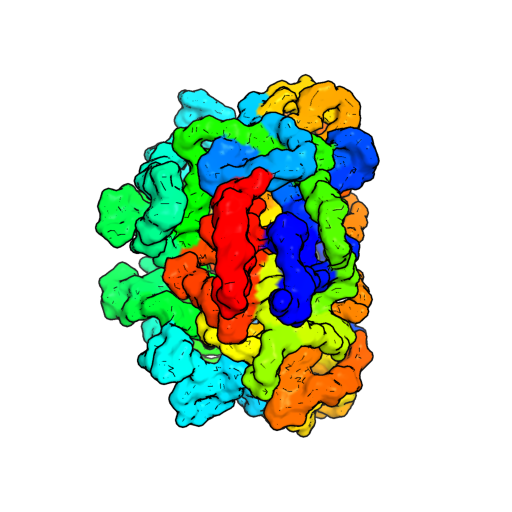386 85.08442 1.000 9.59737 340 ALA B N 1
ATOM 6768 C CA . ALA B 1 340 ? 24.48949 23.68613 83.97567 1.000 13.16111 340 ALA B CA 1
ATOM 6769 C C . ALA B 1 340 ? 25.83605 24.34010 84.17389 1.000 15.69915 340 ALA B C 1
ATOM 6770 O O . ALA B 1 340 ? 25.93826 25.44244 84.75448 1.000 13.65775 340 ALA B O 1
ATOM 6772 N N . ALA B 1 341 ? 26.85658 23.64532 83.68827 1.000 10.27406 341 ALA B N 1
ATOM 6773 C CA . ALA B 1 341 ? 28.23351 24.11367 83.75036 1.000 8.29819 341 ALA B CA 1
ATOM 6774 C C . ALA B 1 341 ? 28.59547 24.56892 82.35187 1.000 14.46538 341 ALA B C 1
ATOM 6775 O O . ALA B 1 341 ? 28.38414 23.82396 81.40076 1.000 15.92593 341 ALA B O 1
ATOM 6777 N N . SER B 1 342 ? 29.16773 25.76199 82.23195 1.000 11.67160 342 SER B N 1
ATOM 6778 C CA . SER B 1 342 ? 29.54527 26.32729 80.92974 1.000 11.60482 342 SER B CA 1
ATOM 6779 C C . SER B 1 342 ? 31.06001 26.44913 80.85252 1.000 11.81344 342 SER B C 1
ATOM 6780 O O . SER B 1 342 ? 31.71582 26.69179 81.86904 1.000 11.41926 342 SER B O 1
ATOM 6783 N N . THR B 1 343 ? 31.63118 26.29556 79.65480 1.000 9.55966 343 THR B N 1
ATOM 6784 C CA . THR B 1 343 ? 33.08008 26.26533 79.51770 1.000 10.23937 343 THR B CA 1
ATOM 6785 C C . THR B 1 343 ? 33.43240 26.58640 78.05868 1.000 9.90857 343 THR B C 1
ATOM 6786 O O . THR B 1 343 ? 32.58031 26.44593 77.16437 1.000 9.80802 343 THR B O 1
ATOM 6790 N N . ASP B 1 344 ? 34.69391 26.99552 77.82892 1.000 9.47800 344 ASP B N 1
ATOM 6791 C CA . ASP B 1 344 ? 35.20327 27.12160 76.45910 1.000 7.59486 344 ASP B CA 1
ATOM 6792 C C . ASP B 1 344 ? 35.75065 25.80021 75.95316 1.000 11.27156 344 ASP B C 1
ATOM 6793 O O . ASP B 1 344 ? 36.10149 25.72524 74.77018 1.000 11.64976 344 ASP B O 1
ATOM 6798 N N . LEU B 1 345 ? 35.80076 24.75879 76.82609 1.000 8.14977 345 LEU B N 1
ATOM 6799 C CA . LEU B 1 345 ? 36.19282 23.42828 76.36962 1.000 9.07886 345 LEU B CA 1
ATOM 6800 C C . LEU B 1 345 ? 35.18113 22.93392 75.33873 1.000 7.56102 345 LEU B C 1
ATOM 6801 O O . LEU B 1 345 ? 34.04797 23.42050 75.28310 1.000 7.82564 345 LEU B O 1
ATOM 6806 N N . PRO B 1 346 ? 35.59011 21.96960 74.48565 1.000 8.60062 346 PRO B N 1
ATOM 6807 C CA . PRO B 1 346 ? 34.69297 21.48643 73.40628 1.000 8.44905 346 PRO B CA 1
ATOM 6808 C C . PRO B 1 346 ? 33.29882 21.13768 73.83420 1.000 9.11413 346 PRO B C 1
ATOM 6809 O O . PRO B 1 346 ? 32.36257 21.33154 73.03675 1.000 9.00454 346 PRO B O 1
ATOM 6813 N N . LEU B 1 347 ? 33.10225 20.57950 75.04097 1.000 7.77276 347 LEU B N 1
ATOM 6814 C CA . LEU B 1 347 ? 31.72264 20.19984 75.32436 1.000 7.50386 347 LEU B CA 1
ATOM 6815 C C . LEU B 1 347 ? 30.80157 21.38771 75.51383 1.000 6.55064 347 LEU B C 1
ATOM 6816 O O . LEU B 1 347 ? 29.58841 21.19106 75.47761 1.000 7.23106 347 LEU B O 1
ATOM 6821 N N . ARG B 1 348 ? 31.35552 22.57527 75.75019 1.000 7.09734 348 ARG B N 1
ATOM 6822 C CA . ARG B 1 348 ? 30.66365 23.86570 75.94090 1.000 8.07564 348 ARG B CA 1
ATOM 6823 C C . ARG B 1 348 ? 29.70111 23.96159 77.12599 1.000 7.52163 348 ARG B C 1
ATOM 6824 O O . ARG B 1 348 ? 29.81847 24.92164 77.90631 1.000 9.13801 348 ARG B O 1
ATOM 6832 N N . THR B 1 349 ? 28.66502 23.09152 77.19494 1.000 6.34635 349 THR B N 1
ATOM 6833 C CA . THR B 1 349 ? 27.65753 23.17429 78.26465 1.000 8.46553 349 THR B CA 1
ATOM 6834 C C . THR B 1 349 ? 27.37601 21.76376 78.72838 1.000 8.26309 349 THR B C 1
ATOM 6835 O O . THR B 1 349 ? 27.09973 20.91575 77.89357 1.000 8.74231 349 THR B O 1
ATOM 6839 N N . CYS B 1 350 ? 27.52212 21.51458 80.04074 1.000 8.17418 350 CYS B N 1
ATOM 6840 C CA . CYS B 1 350 ? 27.19374 20.23012 80.68343 1.000 9.77291 350 CYS B CA 1
ATOM 6841 C C . CYS B 1 350 ? 25.95112 20.47157 81.52283 1.000 11.31399 350 CYS B C 1
ATOM 6842 O O . CYS B 1 350 ? 25.97218 21.35678 82.37899 1.000 11.93025 350 CYS B O 1
ATOM 6845 N N . VAL B 1 351 ? 24.84901 19.78880 81.19330 1.000 8.01787 351 VAL B N 1
ATOM 6846 C CA . VAL B 1 351 ? 23.52931 20.05386 81.81684 1.000 10.41748 351 VAL B CA 1
ATOM 6847 C C . VAL B 1 351 ? 23.25305 18.96370 82.83690 1.000 10.73129 351 VAL B C 1
ATOM 6848 O O . VAL B 1 351 ? 23.18542 17.78177 82.48038 1.000 10.55729 351 VAL B O 1
ATOM 6852 N N . TYR B 1 352 ? 23.05942 19.35650 84.10240 1.000 9.92913 352 TYR B N 1
ATOM 6853 C CA . TYR B 1 352 ? 22.80040 18.38407 85.14200 1.000 11.93913 352 TYR B CA 1
ATOM 6854 C C . TYR B 1 352 ? 21.30490 18.10542 85.16253 1.000 11.80250 352 TYR B C 1
ATOM 6855 O O . TYR B 1 352 ? 20.53892 19.05478 85.28446 1.000 11.04913 352 TYR B O 1
ATOM 6864 N N . PRO B 1 353 ? 20.83702 16.85524 84.97704 1.000 10.49979 353 PRO B N 1
ATOM 6865 C CA . PRO B 1 353 ? 19.38143 16.63802 84.86051 1.000 11.54846 353 PRO B CA 1
ATOM 6866 C C . PRO B 1 353 ? 18.61250 17.09307 86.10687 1.000 12.01868 353 PRO B C 1
ATOM 6867 O O . PRO B 1 353 ? 19.11397 17.04424 87.22946 1.000 10.96502 353 PRO B O 1
ATOM 6871 N N . SER B 1 354 ? 17.38829 17.55526 85.88710 1.000 11.28445 354 SER B N 1
ATOM 6872 C CA . SER B 1 354 ? 16.50423 17.95609 86.99670 1.000 12.86652 354 SER B CA 1
ATOM 6873 C C . SER B 1 354 ? 15.57972 16.83023 87.41381 1.000 12.47215 354 SER B C 1
ATOM 6874 O O . SER B 1 354 ? 14.80862 16.98728 88.37217 1.000 12.65420 354 SER B O 1
ATOM 6877 N N . TYR B 1 355 ? 15.63111 15.68924 86.72517 1.000 13.45254 355 TYR B N 1
ATOM 6878 C CA . TYR B 1 355 ? 14.68093 14.61729 86.93334 1.000 12.43614 355 TYR B CA 1
ATOM 6879 C C . TYR B 1 355 ? 15.24264 13.42637 87.69224 1.000 14.28750 355 TYR B C 1
ATOM 6880 O O . TYR B 1 355 ? 14.51364 12.43163 87.84440 1.000 14.57419 355 TYR B O 1
ATOM 6889 N N . ASN B 1 356 ? 16.51390 13.46289 88.10323 1.000 10.78127 356 ASN B N 1
ATOM 6890 C CA . ASN B 1 356 ? 17.11112 12.33322 88.81100 1.000 12.89581 356 ASN B CA 1
ATOM 6891 C C . ASN B 1 356 ? 17.79337 12.77601 90.10703 1.000 16.87152 356 ASN B C 1
ATOM 6892 O O . ASN B 1 356 ? 18.72050 12.10881 90.59444 1.000 17.45899 356 ASN B O 1
ATOM 6897 N N . LEU B 1 357 ? 17.31746 13.89650 90.69676 1.000 16.79011 357 LEU B N 1
ATOM 6898 C CA . LEU B 1 357 ? 18.03723 14.51818 91.79493 1.000 15.03913 357 LEU B CA 1
ATOM 6899 C C . LEU B 1 357 ? 18.07911 13.65318 93.04570 1.000 16.04997 357 LEU B C 1
ATOM 6900 O O . LEU B 1 357 ? 19.00081 13.81476 93.85766 1.000 16.86222 357 LEU B O 1
ATOM 6905 N N . GLY B 1 358 ? 17.09680 12.78344 93.23958 1.000 17.50365 358 GLY B N 1
ATOM 6906 C CA . GLY B 1 358 ? 17.08245 11.94093 94.42951 1.000 18.50988 358 GLY B CA 1
ATOM 6907 C C . GLY B 1 358 ? 17.55309 10.52477 94.19489 1.000 21.29617 358 GLY B C 1
ATOM 6908 O O . GLY B 1 358 ? 17.47535 9.69072 95.11565 1.000 20.31902 358 GLY B O 1
ATOM 6909 N N . ASP B 1 359 ? 18.07443 10.22821 92.99630 1.000 19.75048 359 ASP B N 1
ATOM 6910 C CA . ASP B 1 359 ? 18.54000 8.88443 92.66832 1.000 17.63729 359 ASP B CA 1
ATOM 6911 C C . ASP B 1 359 ? 19.94562 8.64799 93.19569 1.000 19.73429 359 ASP B C 1
ATOM 6912 O O . ASP B 1 359 ? 20.77350 9.55160 93.23184 1.000 19.30756 359 ASP B O 1
ATOM 6917 N N . THR B 1 360 ? 20.22591 7.42076 93.62101 1.000 19.12678 360 THR B N 1
ATOM 6918 C CA . THR B 1 360 ? 21.56491 7.12988 94.11682 1.000 19.27984 360 THR B CA 1
ATOM 6919 C C . THR B 1 360 ? 22.23797 6.00256 93.35066 1.000 17.55517 360 THR B C 1
ATOM 6920 O O . THR B 1 360 ? 23.39063 5.67327 93.66320 1.000 21.07703 360 THR B O 1
ATOM 6924 N N . GLY B 1 361 ? 21.54286 5.38060 92.39648 1.000 18.22665 361 GLY B N 1
ATOM 6925 C CA . GLY B 1 361 ? 22.09137 4.35983 91.52519 1.000 17.53297 361 GLY B CA 1
ATOM 6926 C C . GLY B 1 361 ? 22.53777 4.94795 90.20063 1.000 14.76781 361 GLY B C 1
ATOM 6927 O O . GLY B 1 361 ? 23.01429 6.08429 90.14729 1.000 15.23736 361 GLY B O 1
ATOM 6928 N N . GLU B 1 362 ? 22.38260 4.16637 89.12752 1.000 14.95097 362 GLU B N 1
ATOM 6929 C CA . GLU B 1 362 ? 22.75122 4.67112 87.79717 1.000 14.28556 362 GLU B CA 1
ATOM 6930 C C . GLU B 1 362 ? 22.07059 6.01239 87.52552 1.000 13.37419 362 GLU B C 1
ATOM 6931 O O . GLU B 1 362 ? 20.91899 6.25807 87.92983 1.000 14.26892 362 GLU B O 1
ATOM 6937 N N . ALA B 1 363 ? 22.78536 6.89995 86.81394 1.000 12.97542 363 ALA B N 1
ATOM 6938 C CA . ALA B 1 363 ? 22.20545 8.19445 86.50074 1.000 12.17508 363 ALA B CA 1
ATOM 6939 C C . ALA B 1 363 ? 22.77431 8.66024 85.16794 1.000 10.54504 363 ALA B C 1
ATOM 6940 O O . ALA B 1 363 ? 23.94235 8.43145 84.85887 1.000 11.91502 363 ALA B O 1
ATOM 6942 N N . VAL B 1 364 ? 21.92625 9.39076 84.42542 1.000 9.40792 364 VAL B N 1
ATOM 6943 C CA . VAL B 1 364 ? 22.31205 10.03172 83.16493 1.000 9.68432 364 VAL B CA 1
ATOM 6944 C C . VAL B 1 364 ? 22.84201 11.42920 83.42271 1.000 11.08119 364 VAL B C 1
ATOM 6945 O O . VAL B 1 364 ? 22.33171 12.17157 84.27464 1.000 11.56988 364 VAL B O 1
ATOM 6949 N N . LEU B 1 365 ? 23.86923 11.80938 82.65631 1.000 7.84998 365 LEU B N 1
ATOM 6950 C CA . LEU B 1 365 ? 24.32981 13.18376 82.61101 1.000 6.13164 365 LEU B CA 1
ATOM 6951 C C . LEU B 1 365 ? 24.26018 13.63691 81.16819 1.000 10.11606 365 LEU B C 1
ATOM 6952 O O . LEU B 1 365 ? 24.77751 12.95289 80.27905 1.000 9.27385 365 LEU B O 1
ATOM 6957 N N . LEU B 1 366 ? 23.70250 14.84205 80.94272 1.000 8.94779 366 LEU B N 1
ATOM 6958 C CA . LEU B 1 366 ? 23.70668 15.43384 79.59666 1.000 8.38729 366 LEU B CA 1
ATOM 6959 C C . LEU B 1 366 ? 25.03354 16.19420 79.47552 1.000 8.97318 366 LEU B C 1
ATOM 6960 O O . LEU B 1 366 ? 25.15145 17.39554 79.74391 1.000 9.03805 366 LEU B O 1
ATOM 6965 N N . ALA B 1 367 ? 26.08261 15.43679 79.18876 1.000 7.31541 367 ALA B N 1
ATOM 6966 C CA . ALA B 1 367 ? 27.43849 15.95349 79.37515 1.000 8.20510 367 ALA B CA 1
ATOM 6967 C C . ALA B 1 367 ? 27.81167 17.02018 78.35466 1.000 9.31973 367 ALA B C 1
ATOM 6968 O O . ALA B 1 367 ? 28.66536 17.86877 78.63692 1.000 8.60042 367 ALA B O 1
ATOM 6970 N N . SER B 1 368 ? 27.19154 17.02287 77.16841 1.000 6.70706 368 SER B N 1
ATOM 6971 C CA . SER B 1 368 ? 27.48965 18.10710 76.24458 1.000 7.11927 368 SER B CA 1
ATOM 6972 C C . SER B 1 368 ? 26.23794 18.50092 75.47998 1.000 9.28320 368 SER B C 1
ATOM 6973 O O . SER B 1 368 ? 25.56942 17.63907 74.91241 1.000 7.94917 368 SER B O 1
ATOM 6976 N N . TYR B 1 369 ? 25.92528 19.79679 75.48939 1.000 7.56485 369 TYR B N 1
ATOM 6977 C CA . TYR B 1 369 ? 24.85286 20.35728 74.68047 1.000 7.77540 369 TYR B CA 1
ATOM 6978 C C . TYR B 1 369 ? 25.43799 21.55684 73.93473 1.000 8.12830 369 TYR B C 1
ATOM 6979 O O . TYR B 1 369 ? 25.83782 22.55187 74.56057 1.000 8.75164 369 TYR B O 1
ATOM 6988 N N . THR B 1 370 ? 25.51434 21.48469 72.61147 1.000 5.44237 370 THR B N 1
ATOM 6989 C CA . THR B 1 370 ? 26.21675 22.52595 71.85429 1.000 6.47635 370 THR B CA 1
ATOM 6990 C C . THR B 1 370 ? 25.32150 23.07073 70.74117 1.000 6.96027 370 THR B C 1
ATOM 6991 O O . THR B 1 370 ? 24.38506 22.40789 70.30195 1.000 7.97336 370 THR B O 1
ATOM 6995 N N . TRP B 1 371 ? 25.65029 24.27344 70.26781 1.000 8.20195 371 TRP B N 1
ATOM 6996 C CA . TRP B 1 371 ? 24.99361 24.89999 69.12838 1.000 5.92562 371 TRP B CA 1
ATOM 6997 C C . TRP B 1 371 ? 26.05666 25.27924 68.10174 1.000 7.97838 371 TRP B C 1
ATOM 6998 O O . TRP B 1 371 ? 27.24901 25.24231 68.40753 1.000 5.47800 371 TRP B O 1
ATOM 7009 N N . SER B 1 372 ? 25.61582 25.62518 66.88468 1.000 6.56410 372 SER B N 1
ATOM 7010 C CA . SER B 1 372 ? 26.45162 26.33420 65.90356 1.000 7.36327 372 SER B CA 1
ATOM 7011 C C . SER B 1 372 ? 27.73927 25.54745 65.60130 1.000 9.92186 372 SER B C 1
ATOM 7012 O O . SER B 1 372 ? 27.72212 24.31335 65.49736 1.000 5.97795 372 SER B O 1
ATOM 7015 N N . GLN B 1 373 ? 28.86501 26.22587 65.35267 1.000 6.07749 373 GLN B N 1
ATOM 7016 C CA . GLN B 1 373 ? 30.11063 25.49367 65.01591 1.000 6.67024 373 GLN B CA 1
ATOM 7017 C C . GLN B 1 373 ? 30.53492 24.51317 66.12312 1.000 6.71652 373 GLN B C 1
ATOM 7018 O O . GLN B 1 373 ? 31.17798 23.47509 65.84353 1.000 6.82319 373 GLN B O 1
ATOM 7024 N N . ASP B 1 374 ? 30.20354 24.80526 67.37497 1.000 6.70538 374 ASP B N 1
ATOM 7025 C CA . ASP B 1 374 ? 30.56588 23.84843 68.41885 1.000 8.40226 374 ASP B CA 1
ATOM 7026 C C . ASP B 1 374 ? 29.84258 22.53748 68.17903 1.000 6.56834 374 ASP B C 1
ATOM 7027 O O . ASP B 1 374 ? 30.43968 21.44374 68.26442 1.000 7.82244 374 ASP B O 1
ATOM 7032 N N . ALA B 1 375 ? 28.56445 22.63501 67.79182 1.000 5.53260 375 ALA B N 1
ATOM 7033 C CA . ALA B 1 375 ? 27.78996 21.42535 67.50639 1.000 6.93732 375 ALA B CA 1
ATOM 7034 C C . ALA B 1 375 ? 28.28715 20.70387 66.25813 1.000 5.79999 375 ALA B C 1
ATOM 7035 O O . ALA B 1 375 ? 28.21779 19.46833 66.18164 1.000 6.91970 375 ALA B O 1
ATOM 7037 N N . THR B 1 376 ? 28.73402 21.44280 65.22495 1.000 5.53336 376 THR B N 1
ATOM 7038 C CA . THR B 1 376 ? 29.28323 20.76660 64.05102 1.000 8.93715 376 THR B CA 1
ATOM 7039 C C . THR B 1 376 ? 30.54533 20.01680 64.42065 1.000 8.33727 376 THR B C 1
ATOM 7040 O O . THR B 1 376 ? 30.74581 18.85465 64.01275 1.000 8.06034 376 THR B O 1
ATOM 7044 N N . ARG B 1 377 ? 31.37761 20.64154 65.24384 1.000 9.43989 377 ARG B N 1
ATOM 7045 C CA . ARG B 1 377 ? 32.61539 19.95724 65.64095 1.000 7.91669 377 ARG B CA 1
ATOM 7046 C C . ARG B 1 377 ? 32.32149 18.71691 66.48287 1.000 8.93547 377 ARG B C 1
ATOM 7047 O O . ARG B 1 377 ? 32.89620 17.65496 66.23937 1.000 8.21377 377 ARG B O 1
ATOM 7055 N N . ILE B 1 378 ? 31.44302 18.80748 67.48725 1.000 8.09473 378 ILE B N 1
ATOM 7056 C CA . ILE B 1 378 ? 31.17097 17.56588 68.24224 1.000 6.97756 378 ILE B CA 1
ATOM 7057 C C . ILE B 1 378 ? 30.44846 16.54311 67.34383 1.000 9.02413 378 ILE B C 1
ATOM 7058 O O . ILE B 1 378 ? 30.68054 15.30065 67.41425 1.000 7.98607 378 ILE B O 1
ATOM 7063 N N . GLY B 1 379 ? 29.51482 17.05078 66.51130 1.000 8.22201 379 GLY B N 1
ATOM 7064 C CA . GLY B 1 379 ? 28.79804 16.21233 65.59356 1.000 6.15446 379 GLY B CA 1
ATOM 7065 C C . GLY B 1 379 ? 29.67534 15.44889 64.60814 1.000 8.72035 379 GLY B C 1
ATOM 7066 O O . GLY B 1 379 ? 29.28855 14.38576 64.16109 1.000 8.31139 379 GLY B O 1
ATOM 7067 N N . SER B 1 380 ? 30.85663 15.94608 64.29569 1.000 7.39418 380 SER B N 1
ATOM 7068 C CA . SER B 1 380 ? 31.74262 15.17949 63.41058 1.000 7.51173 380 SER B CA 1
ATOM 7069 C C . SER B 1 380 ? 32.23615 13.88547 64.03435 1.000 10.58292 380 SER B C 1
ATOM 7070 O O . SER B 1 380 ? 32.79004 13.02531 63.31968 1.000 9.38384 380 SER B O 1
ATOM 7073 N N . LEU B 1 381 ? 32.11487 13.75988 65.35342 1.000 9.64241 381 LEU B N 1
ATOM 7074 C CA . LEU B 1 381 ? 32.49252 12.55661 66.07074 1.000 9.96713 381 LEU B CA 1
ATOM 7075 C C . LEU B 1 381 ? 31.29548 11.63742 66.36515 1.000 11.03265 381 LEU B C 1
ATOM 7076 O O . LEU B 1 381 ? 31.50378 10.57243 66.95874 1.000 12.91191 381 LEU B O 1
ATOM 7081 N N . VAL B 1 382 ? 30.07362 12.01336 65.96381 1.000 11.33639 382 VAL B N 1
ATOM 7082 C CA . VAL B 1 382 ? 28.84701 11.26170 66.27028 1.000 13.71841 382 VAL B CA 1
ATOM 7083 C C . VAL B 1 382 ? 28.55491 10.36962 65.08211 1.000 24.87521 382 VAL B C 1
ATOM 7084 O O . VAL B 1 382 ? 28.22089 10.86510 63.98970 1.000 21.46796 382 VAL B O 1
ATOM 7088 N N . LYS B 1 383 ? 28.60143 9.06721 65.30293 1.000 20.16122 383 LYS B N 1
ATOM 7089 C CA . LYS B 1 383 ? 28.38438 8.12031 64.21470 1.000 26.98226 383 LYS B CA 1
ATOM 7090 C C . LYS B 1 383 ? 27.11969 7.30111 64.43901 1.000 34.04471 383 LYS B C 1
ATOM 7091 O O . LYS B 1 383 ? 26.82291 6.93067 65.58109 1.000 28.72500 383 LYS B O 1
ATOM 7097 N N . ASP B 1 384 ? 26.38639 7.07018 63.32501 1.000 32.70244 384 ASP B N 1
ATOM 7098 C CA . ASP B 1 384 ? 25.16811 6.25337 63.27942 1.000 40.12766 384 ASP B CA 1
ATOM 7099 C C . ASP B 1 384 ? 25.39254 4.88701 63.89506 1.000 41.86488 384 ASP B C 1
ATOM 7100 O O . ASP B 1 384 ? 24.52705 4.36475 64.61138 1.000 40.47063 384 ASP B O 1
ATOM 7105 N N . ALA B 1 385 ? 26.53776 4.28541 63.59200 1.000 36.19662 385 ALA B N 1
ATOM 7106 C CA . ALA B 1 385 ? 26.99278 3.01581 64.14642 1.000 46.52388 385 ALA B CA 1
ATOM 7107 C C . ALA B 1 385 ? 28.19520 3.35639 65.00452 1.000 37.81547 385 ALA B C 1
ATOM 7108 O O . ALA B 1 385 ? 29.31739 3.46958 64.49584 1.000 41.69762 385 ALA B O 1
ATOM 7110 N N . PRO B 1 386 ? 28.00986 3.55392 66.30391 1.000 45.72536 386 PRO B N 1
ATOM 7111 C CA . PRO B 1 386 ? 29.10585 4.06760 67.12490 1.000 46.69197 386 PRO B CA 1
ATOM 7112 C C . PRO B 1 386 ? 30.22670 3.05852 67.20237 1.000 42.01914 386 PRO B C 1
ATOM 7113 O O . PRO B 1 386 ? 30.00378 1.84466 67.02982 1.000 43.09761 386 PRO B O 1
ATOM 7117 N N . PRO B 1 387 ? 31.48609 3.51427 67.39133 1.000 47.96455 387 PRO B N 1
ATOM 7118 C CA . PRO B 1 387 ? 32.63246 2.57959 67.33731 1.000 46.49769 387 PRO B CA 1
ATOM 7119 C C . PRO B 1 387 ? 32.65826 1.59358 68.48420 1.000 39.50203 387 PRO B C 1
ATOM 7120 O O . PRO B 1 387 ? 32.16619 1.98210 69.53114 1.000 40.58935 387 PRO B O 1
ATOM 7124 N N . GLU B 1 392 ? 38.92257 2.65735 70.37868 1.000 39.45276 392 GLU B N 1
ATOM 7125 C CA . GLU B 1 392 ? 38.73642 3.79568 71.28392 1.000 37.99502 392 GLU B CA 1
ATOM 7126 C C . GLU B 1 392 ? 37.76618 4.76841 70.65214 1.000 25.98903 392 GLU B C 1
ATOM 7127 O O . GLU B 1 392 ? 37.89405 5.11505 69.47899 1.000 31.38604 392 GLU B O 1
ATOM 7133 N N . ASP B 1 393 ? 36.75687 5.17170 71.41541 1.000 19.49545 393 ASP B N 1
ATOM 7134 C CA . ASP B 1 393 ? 35.72427 6.05856 70.89070 1.000 16.29079 393 ASP B CA 1
ATOM 7135 C C . ASP B 1 393 ? 36.20474 7.47462 71.18829 1.000 15.84476 393 ASP B C 1
ATOM 7136 O O . ASP B 1 393 ? 36.29707 7.87021 72.34228 1.000 12.42116 393 ASP B O 1
ATOM 7141 N N . GLU B 1 394 ? 36.61331 8.19581 70.14532 1.000 11.83595 394 GLU B N 1
ATOM 7142 C CA . GLU B 1 394 ? 37.20423 9.50787 70.37662 1.000 10.04514 394 GLU B CA 1
ATOM 7143 C C . GLU B 1 394 ? 36.23480 10.43525 71.10651 1.000 9.87274 394 GLU B C 1
ATOM 7144 O O . GLU B 1 394 ? 36.66030 11.25467 71.93834 1.000 9.67978 394 GLU B O 1
ATOM 7150 N N . LEU B 1 395 ? 34.93677 10.39049 70.74972 1.000 12.28792 395 LEU B N 1
ATOM 7151 C CA . LEU B 1 395 ? 33.97851 11.29476 71.38910 1.000 7.93072 395 LEU B CA 1
ATOM 7152 C C . LEU B 1 395 ? 33.86791 11.00657 72.89221 1.000 10.60658 395 LEU B C 1
ATOM 7153 O O . LEU B 1 395 ? 33.86097 11.92145 73.71885 1.000 9.50702 395 LEU B O 1
ATOM 7158 N N . VAL B 1 396 ? 33.74345 9.73004 73.25976 1.000 11.30873 396 VAL B N 1
ATOM 7159 C CA . VAL B 1 396 ? 33.68665 9.36274 74.67797 1.000 8.21359 396 VAL B CA 1
ATOM 7160 C C . VAL B 1 396 ? 34.91894 9.86324 75.41669 1.000 10.71194 396 VAL B C 1
ATOM 7161 O O . VAL B 1 396 ? 34.83218 10.41913 76.51529 1.000 11.01791 396 VAL B O 1
ATOM 7165 N N . GLU B 1 397 ? 36.08530 9.63671 74.84793 1.000 8.86723 397 GLU B N 1
ATOM 7166 C CA . GLU B 1 397 ? 37.28763 10.05519 75.54713 1.000 13.16237 397 GLU B CA 1
ATOM 7167 C C . GLU B 1 397 ? 37.35520 11.58129 75.66732 1.000 13.72916 397 GLU B C 1
ATOM 7168 O O . GLU B 1 397 ? 37.68169 12.09121 76.73989 1.000 13.58933 397 GLU B O 1
ATOM 7174 N N . LEU B 1 398 ? 36.92059 12.32579 74.62578 1.000 9.71152 398 LEU B N 1
ATOM 7175 C CA . LEU B 1 398 ? 36.90982 13.77914 74.70913 1.000 11.18188 398 LEU B CA 1
ATOM 7176 C C . LEU B 1 398 ? 36.00060 14.24661 75.82936 1.000 8.93615 398 LEU B C 1
ATOM 7177 O O . LEU B 1 398 ? 36.36461 15.13155 76.60238 1.000 9.44947 398 LEU B O 1
ATOM 7182 N N . ILE B 1 399 ? 34.79646 13.66345 75.91588 1.000 9.69838 399 ILE B N 1
ATOM 7183 C CA . ILE B 1 399 ? 33.83032 14.08765 76.90103 1.000 8.40032 399 ILE B CA 1
ATOM 7184 C C . ILE B 1 399 ? 34.33576 13.77667 78.31111 1.000 11.03166 399 ILE B C 1
ATOM 7185 O O . ILE B 1 399 ? 34.22073 14.62679 79.22696 1.000 10.24249 399 ILE B O 1
ATOM 7190 N N . LEU B 1 400 ? 34.91513 12.56545 78.50897 1.000 9.53440 400 LEU B N 1
ATOM 7191 C CA . LEU B 1 400 ? 35.46406 12.20583 79.82867 1.000 8.45446 400 LEU B CA 1
ATOM 7192 C C . LEU B 1 400 ? 36.59882 13.16470 80.22415 1.000 10.60317 400 LEU B C 1
ATOM 7193 O O . LEU B 1 400 ? 36.64342 13.63624 81.36562 1.000 9.70733 400 LEU B O 1
ATOM 7198 N N . GLN B 1 401 ? 37.48880 13.49897 79.27481 1.000 12.12257 401 GLN B N 1
ATOM 7199 C CA . GLN B 1 401 ? 38.57934 14.43235 79.57071 1.000 11.89385 401 GLN B CA 1
ATOM 7200 C C . GLN B 1 401 ? 38.04403 15.82899 79.84442 1.000 12.55659 401 GLN B C 1
ATOM 7201 O O . GLN B 1 401 ? 38.47571 16.47505 80.79549 1.000 11.99553 401 GLN B O 1
ATOM 7207 N N . ASN B 1 402 ? 37.06082 16.28750 79.06648 1.000 10.74461 402 ASN B N 1
ATOM 7208 C CA . ASN B 1 402 ? 36.51387 17.63135 79.33855 1.000 8.20421 402 ASN B CA 1
ATOM 7209 C C . ASN B 1 402 ? 35.77124 17.63960 80.68727 1.000 9.89393 402 ASN B C 1
ATOM 7210 O O . ASN B 1 402 ? 35.83968 18.61897 81.46504 1.000 11.78103 402 ASN B O 1
ATOM 7215 N N . LEU B 1 403 ? 35.03877 16.55063 80.97653 1.000 9.65192 403 LEU B N 1
ATOM 7216 C CA . LEU B 1 403 ? 34.31777 16.49084 82.24547 1.000 11.44333 403 LEU B CA 1
ATOM 7217 C C . LEU B 1 403 ? 35.28949 16.54371 83.40397 1.000 10.05166 403 LEU B C 1
ATOM 7218 O O . LEU B 1 403 ? 35.03074 17.20380 84.42094 1.000 9.92589 403 LEU B O 1
ATOM 7223 N N . ALA B 1 404 ? 36.41814 15.86993 83.27116 1.000 11.85001 404 ALA B N 1
ATOM 7224 C CA . ALA B 1 404 ? 37.39767 15.89116 84.35517 1.000 12.18923 404 ALA B CA 1
ATOM 7225 C C . ALA B 1 404 ? 37.94859 17.29280 84.56775 1.000 12.96020 404 ALA B C 1
ATOM 7226 O O . ALA B 1 404 ? 38.09879 17.74949 85.70464 1.000 13.28579 404 ALA B O 1
ATOM 7228 N N . ARG B 1 405 ? 38.25011 18.00583 83.48839 1.000 11.63052 405 ARG B N 1
ATOM 7229 C CA . ARG B 1 405 ? 38.77471 19.35665 83.64738 1.000 13.30373 405 ARG B CA 1
ATOM 7230 C C . ARG B 1 405 ? 37.71109 20.28871 84.22028 1.000 11.05182 405 ARG B C 1
ATOM 7231 O O . ARG B 1 405 ? 38.01580 21.13367 85.07257 1.000 10.87225 405 ARG B O 1
ATOM 7239 N N . LEU B 1 406 ? 36.43258 20.11046 83.82761 1.000 8.73817 406 LEU B N 1
ATOM 7240 C CA . LEU B 1 406 ? 35.39010 21.01737 84.29122 1.000 11.77138 406 LEU B CA 1
ATOM 7241 C C . LEU B 1 406 ? 35.03843 20.74377 85.75348 1.000 13.36760 406 LEU B C 1
ATOM 7242 O O . LEU B 1 406 ? 34.57768 21.64315 86.46177 1.000 13.75500 406 LEU B O 1
ATOM 7247 N N . HIS B 1 407 ? 35.29130 19.51823 86.22457 1.000 9.99641 407 HIS B N 1
ATOM 7248 C CA . HIS B 1 407 ? 34.95351 19.16440 87.60101 1.000 10.39159 407 HIS B CA 1
ATOM 7249 C C . HIS B 1 407 ? 36.19682 18.91369 88.42569 1.000 14.79445 407 HIS B C 1
ATOM 7250 O O . HIS B 1 407 ? 36.12954 18.20492 89.42995 1.000 16.72126 407 HIS B O 1
ATOM 7257 N N . ALA B 1 408 ? 37.33273 19.48304 87.99963 1.000 11.96500 408 ALA B N 1
ATOM 7258 C CA . ALA B 1 408 ? 38.60756 19.24916 88.67589 1.000 12.96484 408 ALA B CA 1
ATOM 7259 C C . ALA B 1 408 ? 38.63843 19.76064 90.12139 1.000 15.21674 408 ALA B C 1
ATOM 7260 O O . ALA B 1 408 ? 39.58394 19.41719 90.85477 1.000 20.95891 408 ALA B O 1
ATOM 7262 N N . GLU B 1 409 ? 37.69373 20.59261 90.52844 1.000 17.34785 409 GLU B N 1
ATOM 7263 C CA . GLU B 1 409 ? 37.67618 20.99539 91.94467 1.000 19.00522 409 GLU B CA 1
ATOM 7264 C C . GLU B 1 409 ? 37.37654 19.82270 92.88892 1.000 20.24991 409 GLU B C 1
ATOM 7265 O O . GLU B 1 409 ? 37.74595 19.86547 94.06900 1.000 19.18186 409 GLU B O 1
ATOM 7271 N N . HIS B 1 410 ? 36.77473 18.75247 92.38136 1.000 20.78271 410 HIS B N 1
ATOM 7272 C CA . HIS B 1 410 ? 36.37816 17.61781 93.20391 1.000 22.88141 410 HIS B CA 1
ATOM 7273 C C . HIS B 1 410 ? 36.66580 16.27027 92.60077 1.000 25.48023 410 HIS B C 1
ATOM 7274 O O . HIS B 1 410 ? 36.80793 15.31607 93.37396 1.000 23.94779 410 HIS B O 1
ATOM 7281 N N . MET B 1 411 ? 36.82056 16.13501 91.28159 1.000 17.96459 411 MET B N 1
ATOM 7282 C CA . MET B 1 411 ? 36.96312 14.81936 90.66245 1.000 14.83990 411 MET B CA 1
ATOM 7283 C C . MET B 1 411 ? 38.28864 14.66275 89.93976 1.000 17.65962 411 MET B C 1
ATOM 7284 O O . MET B 1 411 ? 38.96070 15.62108 89.57988 1.000 21.12527 411 MET B O 1
ATOM 7289 N N . THR B 1 412 ? 38.63418 13.42507 89.66891 1.000 19.89866 412 THR B N 1
ATOM 7290 C CA . THR B 1 412 ? 39.72143 13.14097 88.76454 1.000 19.79186 412 THR B CA 1
ATOM 7291 C C . THR B 1 412 ? 39.15530 12.49671 87.50860 1.000 18.33140 412 THR B C 1
ATOM 7292 O O . THR B 1 412 ? 38.05712 11.93638 87.50893 1.000 18.14290 412 THR B O 1
ATOM 7296 N N . TYR B 1 413 ? 39.96814 12.53368 86.44615 1.000 17.72216 413 TYR B N 1
ATOM 7297 C CA . TYR B 1 413 ? 39.64155 11.78728 85.23974 1.000 20.05349 413 TYR B CA 1
ATOM 7298 C C . TYR B 1 413 ? 39.42179 10.31332 85.56281 1.000 18.27861 413 TYR B C 1
ATOM 7299 O O . TYR B 1 413 ? 38.47815 9.68373 85.05298 1.000 15.32055 413 TYR B O 1
ATOM 7308 N N A GLU B 1 414 ? 40.27971 9.75922 86.42275 0.562 19.18609 414 GLU B N 1
ATOM 7309 N N B GLU B 1 414 ? 40.28343 9.73023 86.39991 0.438 19.22204 414 GLU B N 1
ATOM 7310 C CA A GLU B 1 414 ? 40.23638 8.32616 86.68400 0.562 20.92349 414 GLU B CA 1
ATOM 7311 C CA B GLU B 1 414 ? 40.17893 8.28625 86.58984 0.438 20.88338 414 GLU B CA 1
ATOM 7312 C C A GLU B 1 414 ? 38.92481 7.94529 87.35493 0.562 18.72846 414 GLU B C 1
ATOM 7313 C C B GLU B 1 414 ? 38.91164 7.92145 87.35972 0.438 18.77238 414 GLU B C 1
ATOM 7314 O O A GLU B 1 414 ? 38.29903 6.94027 87.00036 0.562 18.59041 414 GLU B O 1
ATOM 7315 O O B GLU B 1 414 ? 38.30109 6.88445 87.08062 0.438 18.60905 414 GLU B O 1
ATOM 7326 N N . LYS B 1 415 ? 38.45344 8.78771 88.27270 1.000 17.11653 415 LYS B N 1
ATOM 7327 C CA . LYS B 1 415 ? 37.23436 8.47967 88.99531 1.000 18.68333 415 LYS B CA 1
ATOM 7328 C C . LYS B 1 415 ? 36.01738 8.69219 88.11196 1.000 16.25483 415 LYS B C 1
ATOM 7329 O O . LYS B 1 415 ? 35.06782 7.93278 88.19166 1.000 13.34595 415 LYS B O 1
ATOM 7335 N N . ILE B 1 416 ? 36.02920 9.72777 87.26255 1.000 13.12298 416 ILE B N 1
ATOM 7336 C CA . ILE B 1 416 ? 34.91620 9.86572 86.33570 1.000 12.16023 416 ILE B CA 1
ATOM 7337 C C . ILE B 1 416 ? 34.88909 8.69716 85.34196 1.000 14.12321 416 ILE B C 1
ATOM 7338 O O . ILE B 1 416 ? 33.81683 8.13863 85.04519 1.000 13.56573 416 ILE B O 1
ATOM 7343 N N . LYS B 1 417 ? 36.04687 8.33866 84.78226 1.000 12.32061 417 LYS B N 1
ATOM 7344 C CA . LYS B 1 417 ? 36.08595 7.21458 83.84561 1.000 15.84132 417 LYS B CA 1
ATOM 7345 C C . LYS B 1 417 ? 35.63050 5.92079 84.50679 1.000 14.10951 417 LYS B C 1
ATOM 7346 O O . LYS B 1 417 ? 34.90306 5.10804 83.89877 1.000 14.16554 417 LYS B O 1
ATOM 7352 N N . GLU B 1 418 ? 36.06907 5.69528 85.74544 1.000 14.92127 418 GLU B N 1
ATOM 7353 C CA . GLU B 1 418 ? 35.63938 4.49828 86.46831 1.000 15.66802 418 GLU B CA 1
ATOM 7354 C C . GLU B 1 418 ? 34.12556 4.46417 86.65600 1.000 17.12911 418 GLU B C 1
ATOM 7355 O O . GLU B 1 418 ? 33.51031 3.38352 86.60055 1.000 17.42557 418 GLU B O 1
ATOM 7361 N N . ALA B 1 419 ? 33.49895 5.62915 86.84036 1.000 12.04911 419 ALA B N 1
ATOM 7362 C CA . ALA B 1 419 ? 32.06620 5.63130 87.13384 1.000 11.58008 419 ALA B CA 1
ATOM 7363 C C . ALA B 1 419 ? 31.24441 5.48087 85.87041 1.000 10.84008 419 ALA B C 1
ATOM 7364 O O . ALA B 1 419 ? 30.08510 5.07893 85.93652 1.000 12.58481 419 ALA B O 1
ATOM 7366 N N . TYR B 1 420 ? 31.82350 5.87848 84.75131 1.000 13.69004 420 TYR B N 1
ATOM 7367 C CA . TYR B 1 420 ? 31.19378 5.74564 83.45316 1.000 9.38129 420 TYR B CA 1
ATOM 7368 C C . TYR B 1 420 ? 30.89834 4.27049 83.20859 1.000 11.47610 420 TYR B C 1
ATOM 7369 O O . TYR B 1 420 ? 31.80130 3.44673 83.34882 1.000 13.42507 420 TYR B O 1
ATOM 7378 N N . THR B 1 421 ? 29.67656 3.95013 82.80787 1.000 9.38963 421 THR B N 1
ATOM 7379 C CA . THR B 1 421 ? 29.29757 2.56292 82.60494 1.000 8.58574 421 THR B CA 1
ATOM 7380 C C . THR B 1 421 ? 29.62165 2.02594 81.21479 1.000 12.85649 421 THR B C 1
ATOM 7381 O O . THR B 1 421 ? 29.50207 0.80001 80.99077 1.000 13.54692 421 THR B O 1
ATOM 7385 N N . GLY B 1 422 ? 30.07898 2.85989 80.28545 1.000 8.62879 422 GLY B N 1
ATOM 7386 C CA . GLY B 1 422 ? 30.28243 2.43879 78.90617 1.000 9.00250 422 GLY B CA 1
ATOM 7387 C C . GLY B 1 422 ? 29.06073 2.58215 78.01143 1.000 8.61535 422 GLY B C 1
ATOM 7388 O O . GLY B 1 422 ? 29.12640 2.17178 76.83993 1.000 11.35957 422 GLY B O 1
ATOM 7389 N N . VAL B 1 423 ? 27.95791 3.15657 78.52642 1.000 8.02797 423 VAL B N 1
ATOM 7390 C CA . VAL B 1 423 ? 26.70466 3.36863 77.79029 1.000 7.81844 423 VAL B CA 1
ATOM 7391 C C . VAL B 1 423 ? 26.55359 4.86990 77.60185 1.000 8.97887 423 VAL B C 1
ATOM 7392 O O . VAL B 1 423 ? 26.55908 5.62867 78.58158 1.000 9.81304 423 VAL B O 1
ATOM 7396 N N . TYR B 1 424 ? 26.51740 5.29865 76.34882 1.000 11.11705 424 TYR B N 1
ATOM 7397 C CA . TYR B 1 424 ? 26.23409 6.69995 76.04882 1.000 8.93893 424 TYR B CA 1
ATOM 7398 C C . TYR B 1 424 ? 25.44344 6.77661 74.75662 1.000 9.88899 424 TYR B C 1
ATOM 7399 O O . TYR B 1 424 ? 25.34620 5.79736 73.99620 1.000 10.70077 424 TYR B O 1
ATOM 7408 N N . HIS B 1 425 ? 24.94973 7.98065 74.46018 1.000 9.08602 425 HIS B N 1
ATOM 7409 C CA . HIS B 1 425 ? 24.27303 8.20033 73.19665 1.000 9.06363 425 HIS B CA 1
ATOM 7410 C C . HIS B 1 425 ? 24.51719 9.63852 72.81213 1.000 10.57421 425 HIS B C 1
ATOM 7411 O O . HIS B 1 425 ? 24.59385 10.51173 73.68231 1.000 8.50210 425 HIS B O 1
ATOM 7418 N N . ALA B 1 426 ? 24.63283 9.87017 71.51368 1.000 9.99112 426 ALA B N 1
ATOM 7419 C CA . ALA B 1 426 ? 24.84350 11.21976 71.02887 1.000 7.96204 426 ALA B CA 1
ATOM 7420 C C . ALA B 1 426 ? 24.02194 11.43150 69.76720 1.000 8.93378 426 ALA B C 1
ATOM 7421 O O . ALA B 1 426 ? 23.64411 10.47792 69.06760 1.000 9.44625 426 ALA B O 1
ATOM 7423 N N . TYR B 1 427 ? 23.78165 12.70446 69.44034 1.000 8.04013 427 TYR B N 1
ATOM 7424 C CA . TYR B 1 427 ? 22.91019 12.98454 68.30574 1.000 8.50558 427 TYR B CA 1
ATOM 7425 C C . TYR B 1 427 ? 23.21727 14.37433 67.79892 1.000 8.54166 427 TYR B C 1
ATOM 7426 O O . TYR B 1 427 ? 23.29194 15.30816 68.59553 1.000 8.11390 427 TYR B O 1
ATOM 7435 N N . CYS B 1 428 ? 23.40052 14.51021 66.47620 1.000 6.08799 428 CYS B N 1
ATOM 7436 C CA . CYS B 1 428 ? 23.65571 15.80422 65.84290 1.000 4.76864 428 CYS B CA 1
ATOM 7437 C C . CYS B 1 428 ? 22.51553 16.06452 64.86243 1.000 6.60487 428 CYS B C 1
ATOM 7438 O O . CYS B 1 428 ? 22.29159 15.27977 63.92360 1.000 8.18874 428 CYS B O 1
ATOM 7441 N N . TRP B 1 429 ? 21.74350 17.13449 65.12370 1.000 7.10575 429 TRP B N 1
ATOM 7442 C CA . TRP B 1 429 ? 20.49237 17.32158 64.39240 1.000 5.68679 429 TRP B CA 1
ATOM 7443 C C . TRP B 1 429 ? 20.72451 17.69499 62.94095 1.000 5.78268 429 TRP B C 1
ATOM 7444 O O . TRP B 1 429 ? 19.90458 17.34841 62.07931 1.000 7.64476 429 TRP B O 1
ATOM 7455 N N . ALA B 1 430 ? 21.83542 18.37532 62.63520 1.000 6.68176 430 ALA B N 1
ATOM 7456 C CA . ALA B 1 430 ? 22.10286 18.67102 61.23013 1.000 8.80865 430 ALA B CA 1
ATOM 7457 C C . ALA B 1 430 ? 22.34201 17.40207 60.43602 1.000 9.80946 430 ALA B C 1
ATOM 7458 O O . ALA B 1 430 ? 22.22474 17.44397 59.20940 1.000 11.17349 430 ALA B O 1
ATOM 7460 N N . ASN B 1 431 ? 22.63985 16.27560 61.09992 1.000 8.13009 431 ASN B N 1
ATOM 7461 C CA . ASN B 1 431 ? 22.86569 15.01752 60.37924 1.000 10.21823 431 ASN B CA 1
ATOM 7462 C C . ASN B 1 431 ? 21.59446 14.15264 60.30554 1.000 10.81857 431 ASN B C 1
ATOM 7463 O O . ASN B 1 431 ? 21.62400 13.02852 59.78386 1.000 10.24602 431 ASN B O 1
ATOM 7468 N N . ASP B 1 432 ? 20.47873 14.63938 60.80874 1.000 8.92847 432 ASP B N 1
ATOM 7469 C CA . ASP B 1 432 ? 19.21044 13.91472 60.67895 1.000 7.73675 432 ASP B CA 1
ATOM 7470 C C . ASP B 1 432 ? 18.56207 14.23374 59.33889 1.000 9.43373 432 ASP B C 1
ATOM 7471 O O . ASP B 1 432 ? 18.22824 15.40379 59.09093 1.000 10.28833 432 ASP B O 1
ATOM 7476 N N . PRO B 1 433 ? 18.40967 13.25940 58.42872 1.000 10.68005 433 PRO B N 1
ATOM 7477 C CA . PRO B 1 433 ? 17.83824 13.57436 57.11277 1.000 7.97899 433 PRO B CA 1
ATOM 7478 C C . PRO B 1 433 ? 16.42618 14.10492 57.19327 1.000 7.71431 433 PRO B C 1
ATOM 7479 O O . PRO B 1 433 ? 16.02300 14.82991 56.29085 1.000 11.17099 433 PRO B O 1
ATOM 7483 N N . ASN B 1 434 ? 15.71351 13.83664 58.30173 1.000 7.02334 434 ASN B N 1
ATOM 7484 C CA . ASN B 1 434 ? 14.33865 14.33336 58.40382 1.000 7.09648 434 ASN B CA 1
ATOM 7485 C C . ASN B 1 434 ? 14.23692 15.73876 58.99592 1.000 6.63455 434 ASN B C 1
ATOM 7486 O O . ASN B 1 434 ? 13.10548 16.21972 59.15223 1.000 7.01758 434 ASN B O 1
ATOM 7491 N N . VAL B 1 435 ? 15.36576 16.44159 59.22723 1.000 7.46890 435 VAL B N 1
ATOM 7492 C CA . VAL B 1 435 ? 15.32015 17.84335 59.68743 1.000 7.89709 435 VAL B CA 1
ATOM 7493 C C . VAL B 1 435 ? 16.39516 18.64983 58.97983 1.000 7.04424 435 VAL B C 1
ATOM 7494 O O . VAL B 1 435 ? 16.11779 19.73799 58.43247 1.000 8.02010 435 VAL B O 1
ATOM 7498 N N . GLY B 1 436 ? 17.66397 18.17162 59.04261 1.000 7.84243 436 GLY B N 1
ATOM 7499 C CA . GLY B 1 436 ? 18.69983 18.89272 58.30343 1.000 10.39064 436 GLY B CA 1
ATOM 7500 C C . GLY B 1 436 ? 19.19638 20.13724 59.02578 1.000 9.37669 436 GLY B C 1
ATOM 7501 O O . GLY B 1 436 ? 19.85207 20.99177 58.41992 1.000 10.85022 436 GLY B O 1
ATOM 7502 N N . GLY B 1 437 ? 19.06767 20.17077 60.34205 1.000 8.33060 437 GLY B N 1
ATOM 7503 C CA . GLY B 1 437 ? 19.39733 21.34155 61.14159 1.000 7.95817 437 GLY B CA 1
ATOM 7504 C C . GLY B 1 437 ? 18.75248 21.10314 62.48966 1.000 6.99453 437 GLY B C 1
ATOM 7505 O O . GLY B 1 437 ? 17.95593 20.16104 62.68982 1.000 10.16923 437 GLY B O 1
ATOM 7506 N N . ALA B 1 438 ? 19.10021 21.95693 63.42937 1.000 7.13293 438 ALA B N 1
ATOM 7507 C CA . ALA B 1 438 ? 18.39882 21.88986 64.71230 1.000 4.80699 438 ALA B CA 1
ATOM 7508 C C . ALA B 1 438 ? 17.08833 22.67454 64.68388 1.000 7.11277 438 ALA B C 1
ATOM 7509 O O . ALA B 1 438 ? 16.05234 22.15353 65.08653 1.000 8.23923 438 ALA B O 1
ATOM 7511 N N . PHE B 1 439 ? 17.13836 23.92783 64.22376 1.000 6.87951 439 PHE B N 1
ATOM 7512 C CA . PHE B 1 439 ? 15.98627 24.82937 64.29042 1.000 5.54661 439 PHE B CA 1
ATOM 7513 C C . PHE B 1 439 ? 16.39259 26.13804 63.62636 1.000 5.42531 439 PHE B C 1
ATOM 7514 O O . PHE B 1 439 ? 17.59289 26.44877 63.43957 1.000 7.53009 439 PHE B O 1
ATOM 7522 N N . ALA B 1 440 ? 15.38303 26.87699 63.20848 1.000 7.09835 440 ALA B N 1
ATOM 7523 C CA . ALA B 1 440 ? 15.62661 28.19858 62.65276 1.000 6.43582 440 ALA B CA 1
ATOM 7524 C C . ALA B 1 440 ? 16.37864 29.09078 63.63603 1.000 6.09370 440 ALA B C 1
ATOM 7525 O O . ALA B 1 440 ? 16.08978 29.12372 64.82887 1.000 7.51813 440 ALA B O 1
ATOM 7527 N N . LEU B 1 441 ? 17.35372 29.80738 63.09769 1.000 5.14974 441 LEU B N 1
ATOM 7528 C CA . LEU B 1 441 ? 18.01033 30.88304 63.82376 1.000 5.69522 441 LEU B CA 1
ATOM 7529 C C . LEU B 1 441 ? 18.43555 31.84958 62.73056 1.000 7.38380 441 LEU B C 1
ATOM 7530 O O . LEU B 1 441 ? 19.46297 31.67229 62.10723 1.000 7.16122 441 LEU B O 1
ATOM 7535 N N . PHE B 1 442 ? 17.61759 32.86310 62.50197 1.000 6.55197 442 PHE B N 1
ATOM 7536 C CA . PHE B 1 442 ? 17.72090 33.61938 61.26227 1.000 7.49292 442 PHE B CA 1
ATOM 7537 C C . PHE B 1 442 ? 18.94099 34.52235 61.24789 1.000 8.71435 442 PHE B C 1
ATOM 7538 O O . PHE B 1 442 ? 19.39365 35.01271 62.30407 1.000 7.21543 442 PHE B O 1
ATOM 7546 N N . GLY B 1 443 ? 19.43565 34.78444 60.00420 1.000 7.19347 443 GLY B N 1
ATOM 7547 C CA . GLY B 1 443 ? 20.50523 35.76434 59.76239 1.000 4.87916 443 GLY B CA 1
ATOM 7548 C C . GLY B 1 443 ? 19.91882 37.15189 59.71338 1.000 7.39611 443 GLY B C 1
ATOM 7549 O O . GLY B 1 443 ? 18.70250 37.34089 59.76605 1.000 7.33430 443 GLY B O 1
ATOM 7550 N N . PRO B 1 444 ? 20.79666 38.14356 59.61722 1.000 6.47225 444 PRO B N 1
ATOM 7551 C CA . PRO B 1 444 ? 20.34472 39.56074 59.56728 1.000 6.96723 444 PRO B CA 1
ATOM 7552 C C . PRO B 1 444 ? 19.42515 39.80238 58.40750 1.000 6.26855 444 PRO B C 1
ATOM 7553 O O . PRO B 1 444 ? 19.69406 39.37564 57.28147 1.000 7.60693 444 PRO B O 1
ATOM 7557 N N . GLY B 1 445 ? 18.37151 40.60750 58.67256 1.000 8.02590 445 GLY B N 1
ATOM 7558 C CA . GLY B 1 445 ? 17.40303 40.94250 57.64260 1.000 6.90511 445 GLY B CA 1
ATOM 7559 C C . GLY B 1 445 ? 16.40711 39.86197 57.31384 1.000 8.82282 445 GLY B C 1
ATOM 7560 O O . GLY B 1 445 ? 15.44224 40.14898 56.59178 1.000 7.88779 445 GLY B O 1
ATOM 7561 N N . GLN B 1 446 ? 16.60403 38.62159 57.78666 1.000 7.92247 446 GLN B N 1
ATOM 7562 C CA . GLN B 1 446 ? 15.73426 37.54913 57.29372 1.000 8.84450 446 GLN B CA 1
ATOM 7563 C C . GLN B 1 446 ? 14.31563 37.67846 57.84201 1.000 7.81650 446 GLN B C 1
ATOM 7564 O O . GLN B 1 446 ? 13.32616 37.47128 57.10407 1.000 7.01530 446 GLN B O 1
ATOM 7570 N N . PHE B 1 447 ? 14.19106 37.91597 59.14930 1.000 7.37380 447 PHE B N 1
ATOM 7571 C CA . PHE B 1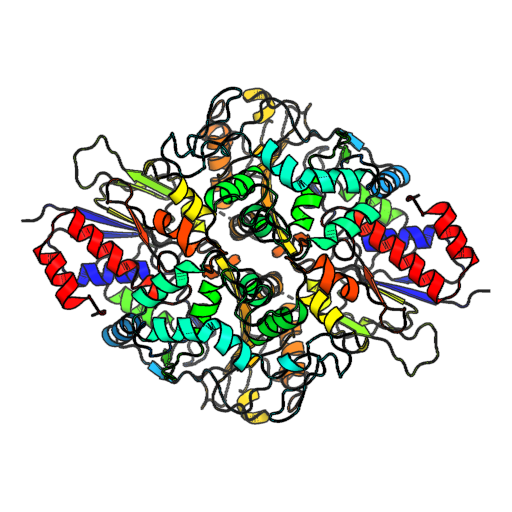 447 ? 12.85189 38.08324 59.73820 1.000 7.36688 447 PHE B CA 1
ATOM 7572 C C . PHE B 1 447 ? 12.06210 39.20355 59.07597 1.000 8.85408 447 PHE B C 1
ATOM 7573 O O . PHE B 1 447 ? 10.85592 39.07806 58.84245 1.000 10.19404 447 PHE B O 1
ATOM 7581 N N . SER B 1 448 ? 12.71548 40.31780 58.80236 1.000 11.40116 448 SER B N 1
ATOM 7582 C CA . SER B 1 448 ? 11.96031 41.43815 58.27477 1.000 10.64247 448 SER B CA 1
ATOM 7583 C C . SER B 1 448 ? 11.75921 41.38597 56.76866 1.000 12.09893 448 SER B C 1
ATOM 7584 O O . SER B 1 448 ? 10.85709 42.07504 56.26575 1.000 14.02532 448 SER B O 1
ATOM 7587 N N . ASN B 1 449 ? 12.56195 40.61109 56.03937 1.000 10.16816 449 ASN B N 1
ATOM 7588 C CA . ASN B 1 449 ? 12.50664 40.61821 54.57997 1.000 11.72832 449 ASN B CA 1
ATOM 7589 C C . ASN B 1 449 ? 12.01542 39.30746 53.99754 1.000 13.39572 449 ASN B C 1
ATOM 7590 O O . ASN B 1 449 ? 11.10296 39.33734 53.16825 1.000 13.54037 449 ASN B O 1
ATOM 7595 N N . LEU B 1 450 ? 12.61401 38.15909 54.39064 1.000 9.16544 450 LEU B N 1
ATOM 7596 C CA . LEU B 1 450 ? 12.23827 36.85241 53.82139 1.000 9.40418 450 LEU B CA 1
ATOM 7597 C C . LEU B 1 450 ? 11.03829 36.22664 54.53220 1.000 10.42451 450 LEU B C 1
ATOM 7598 O O . LEU B 1 450 ? 10.17072 35.61822 53.89288 1.000 8.96457 450 LEU B O 1
ATOM 7603 N N . TYR B 1 451 ? 11.00309 36.31741 55.85041 1.000 8.14798 451 TYR B N 1
ATOM 7604 C CA . TYR B 1 451 ? 9.94044 35.66399 56.60739 1.000 10.96128 451 TYR B CA 1
ATOM 7605 C C . TYR B 1 451 ? 8.56079 36.04967 56.12559 1.000 10.83960 451 TYR B C 1
ATOM 7606 O O . TYR B 1 451 ? 7.71017 35.15137 56.03783 1.000 10.79008 451 TYR B O 1
ATOM 7615 N N . PRO B 1 452 ? 8.25581 37.31725 55.81458 1.000 9.84669 452 PRO B N 1
ATOM 7616 C CA . PRO B 1 452 ? 6.88388 37.62123 55.33895 1.000 11.17215 452 PRO B CA 1
ATOM 7617 C C . PRO B 1 452 ? 6.50125 36.85410 54.08405 1.000 14.28105 452 PRO B C 1
ATOM 7618 O O . PRO B 1 452 ? 5.32946 36.51389 53.89737 1.000 15.14120 452 PRO B O 1
ATOM 7622 N N . TYR B 1 453 ? 7.44791 36.57196 53.21269 1.000 9.28818 453 TYR B N 1
ATOM 7623 C CA . TYR B 1 453 ? 7.17790 35.81648 51.99857 1.000 9.00591 453 TYR B CA 1
ATOM 7624 C C . TYR B 1 453 ? 7.05608 34.33616 52.29728 1.000 13.71792 453 TYR B C 1
ATOM 7625 O O . TYR B 1 453 ? 6.25292 33.64781 51.65806 1.000 12.97415 453 TYR B O 1
ATOM 7634 N N . LEU B 1 454 ? 7.81743 33.84189 53.28999 1.000 12.49712 454 LEU B N 1
ATOM 7635 C CA . LEU B 1 454 ? 7.59990 32.46409 53.73864 1.000 14.07640 454 LEU B CA 1
ATOM 7636 C C . LEU B 1 454 ? 6.15016 32.26515 54.11249 1.000 14.91660 454 LEU B C 1
ATOM 7637 O O . LEU B 1 454 ? 5.54020 31.25488 53.75289 1.000 14.43586 454 LEU B O 1
ATOM 7642 N N . MET B 1 455 ? 5.56437 33.26624 54.77545 1.000 12.92247 455 MET B N 1
ATOM 7643 C CA . MET B 1 455 ? 4.22743 33.17976 55.33646 1.000 15.77691 455 MET B CA 1
ATOM 7644 C C . MET B 1 455 ? 3.12392 33.61396 54.35894 1.000 17.65384 455 MET B C 1
ATOM 7645 O O . MET B 1 455 ? 1.96155 33.64353 54.76932 1.000 22.02708 455 MET B O 1
ATOM 7650 N N . ARG B 1 456 ? 3.43320 33.84627 53.08191 1.000 16.29033 456 ARG B N 1
ATOM 7651 C CA . ARG B 1 456 ? 2.50476 34.38632 52.07638 1.000 16.26903 456 ARG B CA 1
ATOM 7652 C C . ARG B 1 456 ? 1.51408 33.32404 51.61210 1.000 18.07090 456 ARG B C 1
ATOM 7653 O O . ARG B 1 456 ? 1.86853 32.14020 51.47745 1.000 15.09326 456 ARG B O 1
ATOM 7661 N N . PRO B 1 457 ? 0.26250 33.71800 51.34803 1.000 17.07005 457 PRO B N 1
ATOM 7662 C CA . PRO B 1 457 ? -0.71559 32.74014 50.86050 1.000 18.45136 457 PRO B CA 1
ATOM 7663 C C . PRO B 1 457 ? -0.21308 32.11403 49.59259 1.000 16.60507 457 PRO B C 1
ATOM 7664 O O . PRO B 1 457 ? 0.29539 32.81314 48.71269 1.000 20.10769 457 PRO B O 1
ATOM 7668 N N . ALA B 1 458 ? -0.37988 30.80517 49.47328 1.000 16.72523 458 ALA B N 1
ATOM 7669 C CA . ALA B 1 458 ? 0.04631 30.11573 48.27405 1.000 14.75434 458 ALA B CA 1
ATOM 7670 C C . ALA B 1 458 ? -1.01207 29.12869 47.82962 1.000 15.45484 458 ALA B C 1
ATOM 7671 O O . ALA B 1 458 ? -1.81823 28.65065 48.63006 1.000 12.91989 458 ALA B O 1
ATOM 7673 N N . ALA B 1 459 ? -0.94409 28.77633 46.55424 1.000 14.97906 459 ALA B N 1
ATOM 7674 C CA . ALA B 1 459 ? -1.91961 27.85829 45.93250 1.000 13.60858 459 ALA B CA 1
ATOM 7675 C C . ALA B 1 459 ? -3.33363 28.35124 46.18956 1.000 13.70413 459 ALA B C 1
ATOM 7676 O O . ALA B 1 459 ? -4.24179 27.58015 46.53959 1.000 12.72577 459 ALA B O 1
ATOM 7678 N N . GLY B 1 460 ? -3.50608 29.66392 46.05226 1.000 15.22513 460 GLY B N 1
ATOM 7679 C CA . GLY B 1 460 ? -4.81466 30.26413 46.25826 1.000 19.26939 460 GLY B CA 1
ATOM 7680 C C . GLY B 1 460 ? -5.34312 30.10928 47.67079 1.000 20.29898 460 GLY B C 1
ATOM 7681 O O . GLY B 1 460 ? -6.53719 29.84648 47.85331 1.000 23.01400 460 GLY B O 1
ATOM 7682 N N . GLY B 1 461 ? -4.46836 30.21144 48.67935 1.000 13.25394 461 GLY B N 1
ATOM 7683 C CA . GLY B 1 461 ? -4.90456 30.03731 50.04847 1.000 16.67523 461 GLY B CA 1
ATOM 7684 C C . GLY B 1 461 ? -5.08223 28.60654 50.52808 1.000 13.91383 461 GLY B C 1
ATOM 7685 O O . GLY B 1 461 ? -5.61951 28.42444 51.60771 1.000 13.41671 461 GLY B O 1
ATOM 7686 N N . LYS B 1 462 ? -4.60330 27.59945 49.78382 1.000 11.29439 462 LYS B N 1
ATOM 7687 C CA . LYS B 1 462 ? -4.72996 26.17538 50.12051 1.000 10.33746 462 LYS B CA 1
ATOM 7688 C C . LYS B 1 462 ? -3.42599 25.51113 50.57201 1.000 11.78780 462 LYS B C 1
ATOM 7689 O O . LYS B 1 462 ? -3.45072 24.31525 50.89860 1.000 10.00234 462 LYS B O 1
ATOM 7695 N N . PHE B 1 463 ? -2.28497 26.21947 50.58827 1.000 10.25258 463 PHE B N 1
ATOM 7696 C CA . PHE B 1 463 ? -1.01080 25.60087 50.99038 1.000 8.88871 463 P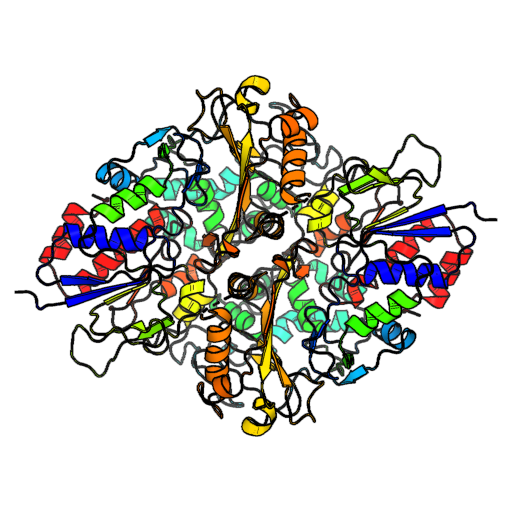HE B CA 1
ATOM 7697 C C . PHE B 1 463 ? -0.43740 26.42019 52.12397 1.000 9.31992 463 PHE B C 1
ATOM 7698 O O . PHE B 1 463 ? -0.35834 27.65472 52.00692 1.000 11.25136 463 PHE B O 1
ATOM 7706 N N . HIS B 1 464 ? -0.02438 25.74418 53.21607 1.000 9.21243 464 HIS B N 1
ATOM 7707 C CA . HIS B 1 464 ? 0.54847 26.40040 54.38931 1.000 11.45120 464 HIS B CA 1
ATOM 7708 C C . HIS B 1 464 ? 1.92031 25.83642 54.70065 1.000 10.55202 464 HIS B C 1
ATOM 7709 O O . HIS B 1 464 ? 2.08269 24.60200 54.78979 1.000 9.65361 464 HIS B O 1
ATOM 7716 N N . ILE B 1 465 ? 2.90115 26.72270 54.89062 1.000 8.77241 465 ILE B N 1
ATOM 7717 C CA . ILE B 1 465 ? 4.21565 26.30492 55.37554 1.000 10.37638 465 ILE B CA 1
ATOM 7718 C C . ILE B 1 465 ? 4.22928 26.50531 56.88827 1.000 9.93691 465 ILE B C 1
ATOM 7719 O O . ILE B 1 465 ? 4.17968 27.63671 57.37603 1.000 8.97049 465 ILE B O 1
ATOM 7724 N N . VAL B 1 466 ? 4.20450 25.39521 57.63922 1.000 5.90802 466 VAL B N 1
ATOM 7725 C CA . VAL B 1 466 ? 3.91545 25.39425 59.07341 1.000 7.19062 466 VAL B CA 1
ATOM 7726 C C . VAL B 1 466 ? 5.11419 24.84684 59.83479 1.000 6.87120 466 VAL B C 1
ATOM 7727 O O . VAL B 1 466 ? 5.79891 23.91961 59.37917 1.000 9.15068 466 VAL B O 1
ATOM 7731 N N . GLY B 1 467 ? 5.29781 25.34474 61.05520 1.000 7.65955 467 GLY B N 1
ATOM 7732 C CA . GLY B 1 467 ? 6.28244 24.75050 61.94367 1.000 7.84902 467 GLY B CA 1
ATOM 7733 C C . GLY B 1 467 ? 7.00837 25.84149 62.70483 1.000 7.40182 467 GLY B C 1
ATOM 7734 O O . GLY B 1 467 ? 6.75040 27.05120 62.50899 1.000 8.79966 467 GLY B O 1
ATOM 7735 N N . GLU B 1 468 ? 7.99605 25.42401 63.50634 1.000 5.49223 468 GLU B N 1
ATOM 7736 C CA . GLU B 1 468 ? 8.68793 26.41439 64.30929 1.000 6.43678 468 GLU B CA 1
ATOM 7737 C C . GLU B 1 468 ? 9.32350 27.50670 63.46007 1.000 6.40511 468 GLU B C 1
ATOM 7738 O O . GLU B 1 468 ? 9.41893 28.62613 63.94044 1.000 6.76461 468 GLU B O 1
ATOM 7744 N N . ALA B 1 469 ? 9.83222 27.18765 62.27706 1.000 6.59749 469 ALA B N 1
ATOM 7745 C CA . ALA B 1 469 ? 10.52266 28.23902 61.52319 1.000 7.69785 469 ALA B CA 1
ATOM 7746 C C . ALA B 1 469 ? 9.51869 29.25979 61.03121 1.000 9.31838 469 ALA B C 1
ATOM 7747 O O . ALA B 1 469 ? 9.85963 30.43702 60.85636 1.000 8.82883 469 ALA B O 1
ATOM 7749 N N . SER B 1 470 ? 8.28711 28.80143 60.80583 1.000 7.72852 470 SER B N 1
ATOM 7750 C CA . SER B 1 470 ? 7.15979 29.60778 60.36078 1.000 10.14416 470 SER B CA 1
ATOM 7751 C C . SER B 1 470 ? 6.47102 30.24880 61.56091 1.000 9.79646 470 SER B C 1
ATOM 7752 O O . SER B 1 470 ? 5.24229 30.18883 61.72314 1.000 9.75210 470 SER B O 1
ATOM 7755 N N . SER B 1 471 ? 7.26823 30.86276 62.42868 1.000 6.79474 471 SER B N 1
ATOM 7756 C CA . SER B 1 471 ? 6.76150 31.56085 63.60023 1.000 8.17949 471 SER B CA 1
ATOM 7757 C C . SER B 1 471 ? 7.81597 32.54686 64.06466 1.000 8.64275 471 SER B C 1
ATOM 7758 O O . SER B 1 471 ? 8.94249 32.57507 63.55134 1.000 10.04729 471 SER B O 1
ATOM 7761 N N . VAL B 1 472 ? 7.41434 33.39037 65.01453 1.000 9.05695 472 VAL B N 1
ATOM 7762 C CA . VAL B 1 472 ? 8.37313 34.32187 65.62310 1.000 8.68868 472 VAL B CA 1
ATOM 7763 C C . VAL B 1 472 ? 9.02525 33.72672 66.86173 1.000 11.59187 472 VAL B C 1
ATOM 7764 O O . VAL B 1 472 ? 9.82112 34.41129 67.53037 1.000 8.43022 472 VAL B O 1
ATOM 7768 N N . HIS B 1 473 ? 8.72845 32.44944 67.16895 1.000 7.51220 473 HIS B N 1
ATOM 7769 C CA . HIS B 1 473 ? 9.29413 31.74595 68.32464 1.000 9.37181 473 HIS B CA 1
ATOM 7770 C C . HIS B 1 473 ? 10.12003 30.55350 67.86529 1.000 7.40483 473 HIS B C 1
ATOM 7771 O O . HIS B 1 473 ? 9.81196 29.38006 68.11853 1.000 9.97705 473 HIS B O 1
ATOM 7778 N N . HIS B 1 474 ? 11.17590 30.82789 67.15344 1.000 7.47246 474 HIS B N 1
ATOM 7779 C CA . HIS B 1 474 ? 12.03465 29.73119 66.73256 1.000 6.86431 474 HIS B CA 1
ATOM 7780 C C . HIS B 1 474 ? 12.59097 28.91953 67.88762 1.000 7.67480 474 HIS B C 1
ATOM 7781 O O . HIS B 1 474 ? 12.86058 29.43290 68.96964 1.000 9.70862 474 HIS B O 1
ATOM 7788 N N . ALA B 1 475 ? 12.78910 27.63178 67.60949 1.000 8.23759 475 ALA B N 1
ATOM 7789 C CA . ALA B 1 475 ? 13.49485 26.74366 68.52764 1.000 6.32011 475 ALA B CA 1
ATOM 7790 C C . ALA B 1 475 ? 12.74335 26.45513 69.79624 1.000 7.71059 475 ALA B C 1
ATOM 7791 O O . ALA B 1 475 ? 13.34438 26.00425 70.77336 1.000 10.16846 475 ALA B O 1
ATOM 7793 N N . TRP B 1 476 ? 11.42301 26.68120 69.80462 1.000 7.50524 476 TRP B N 1
ATOM 7794 C CA . TRP B 1 476 ? 10.59322 26.31689 70.95177 1.000 8.90631 476 TRP B CA 1
ATOM 7795 C C . TRP B 1 476 ? 9.32738 25.62325 70.46959 1.000 7.86086 476 TRP B C 1
ATOM 7796 O O . TRP B 1 476 ? 8.81691 25.90234 69.38090 1.000 6.79612 476 TRP B O 1
ATOM 7807 N N . ILE B 1 477 ? 8.74671 24.78111 71.34290 1.000 7.60753 477 ILE B N 1
ATOM 7808 C CA . ILE B 1 477 ? 7.45735 24.18887 70.99186 1.000 7.25873 477 ILE B CA 1
ATOM 7809 C C . ILE B 1 477 ? 6.43284 25.28097 70.72284 1.000 7.92521 477 ILE B C 1
ATOM 7810 O O . ILE B 1 477 ? 5.62251 25.13240 69.81536 1.000 9.56205 477 ILE B O 1
ATOM 7815 N N . ILE B 1 478 ? 6.48579 26.40427 71.46764 1.000 8.95528 478 ILE B N 1
ATOM 7816 C CA . ILE B 1 478 ? 5.42105 27.42020 71.27827 1.000 6.81664 478 ILE B CA 1
ATOM 7817 C C . ILE B 1 478 ? 5.35572 27.89160 69.82453 1.000 8.45175 478 ILE B C 1
ATOM 7818 O O . ILE B 1 478 ? 4.27161 28.15122 69.28947 1.000 6.68287 478 ILE B O 1
ATOM 7823 N N . GLY B 1 479 ? 6.50976 27.99443 69.13832 1.000 8.73637 479 GLY B N 1
ATOM 7824 C CA . GLY B 1 479 ? 6.49749 28.44931 67.74011 1.000 5.23774 479 GLY B CA 1
ATOM 7825 C C . GLY B 1 479 ? 5.75456 27.48598 66.82966 1.000 9.80938 479 GLY B C 1
ATOM 7826 O O . GLY B 1 479 ? 4.95043 27.89126 65.98044 1.000 9.09808 479 GLY B O 1
ATOM 7827 N N . SER B 1 480 ? 5.97416 26.18064 67.04443 1.000 8.55265 480 SER B N 1
ATOM 7828 C CA . SER B 1 480 ? 5.26016 25.16547 66.27239 1.000 7.11567 480 SER B CA 1
ATOM 7829 C C . SER B 1 480 ? 3.76737 25.23150 66.51421 1.000 9.23170 480 SER B C 1
ATOM 7830 O O . SER B 1 480 ? 2.99003 25.07609 65.57017 1.000 7.95959 480 SER B O 1
ATOM 7833 N N . LEU B 1 481 ? 3.35597 25.41236 67.78027 1.000 7.91373 481 LEU B N 1
ATOM 7834 C CA . LEU B 1 481 ? 1.92519 25.41438 68.08121 1.000 7.15961 481 LEU B CA 1
ATOM 7835 C C . LEU B 1 481 ? 1.25285 26.66547 67.53832 1.000 7.83381 481 LEU B C 1
ATOM 7836 O O . LEU B 1 481 ? 0.14509 26.58380 67.00036 1.000 7.53309 481 LEU B O 1
ATOM 7841 N N A GLU B 1 482 ? 1.91960 27.82079 67.62914 0.470 9.48874 482 GLU B N 1
ATOM 7842 N N B GLU B 1 482 ? 1.91788 27.82037 67.64813 0.530 9.49006 482 GLU B N 1
ATOM 7843 C CA A GLU B 1 482 ? 1.28443 29.02943 67.12191 0.470 8.43638 482 GLU B CA 1
ATOM 7844 C CA B GLU B 1 482 ? 1.33394 29.03849 67.10363 0.530 8.44893 482 GLU B CA 1
ATOM 7845 C C A GLU B 1 482 ? 1.17975 28.98161 65.59777 0.470 10.33424 482 GLU B C 1
ATOM 7846 C C B GLU B 1 482 ? 1.15451 28.90593 65.60165 0.530 10.31617 482 GLU B C 1
ATOM 7847 O O A GLU B 1 482 ? 0.20107 29.48097 65.01095 0.470 10.14666 482 GLU B O 1
ATOM 7848 O O B GLU B 1 482 ? 0.12359 29.30388 65.03179 0.530 10.12356 482 GLU B O 1
ATOM 7859 N N . SER B 1 483 ? 2.19206 28.40494 64.93504 1.000 7.51445 483 SER B N 1
ATOM 7860 C CA . SER B 1 483 ? 2.16466 28.30054 63.48317 1.000 7.86485 483 SER B CA 1
ATOM 7861 C C . SER B 1 483 ? 1.03007 27.36653 63.03586 1.000 7.90734 483 SER B C 1
ATOM 7862 O O . SER B 1 483 ? 0.27511 27.68624 62.12162 1.000 8.67029 483 SER B O 1
ATOM 7865 N N . ALA B 1 484 ? 0.84919 26.24627 63.73695 1.000 7.58496 484 ALA B N 1
ATOM 7866 C CA . ALA B 1 484 ? -0.22604 25.30158 63.44034 1.000 9.27103 484 ALA B CA 1
ATOM 7867 C C . ALA B 1 484 ? -1.60026 25.94399 63.65834 1.000 9.31607 484 ALA B C 1
ATOM 7868 O O . ALA B 1 484 ? -2.47894 25.82190 62.78829 1.000 9.00162 484 ALA B O 1
ATOM 7870 N N . TYR B 1 485 ? -1.77846 26.65508 64.78263 1.000 8.81637 485 TYR B N 1
ATOM 7871 C CA . TYR B 1 485 ? -3.05395 27.34261 65.05143 1.000 9.96078 485 TYR B CA 1
ATOM 7872 C C . TYR B 1 485 ? -3.38940 28.32168 63.93381 1.000 10.73415 485 TYR B C 1
ATOM 7873 O O . TYR B 1 485 ? -4.51196 28.34203 63.40343 1.000 9.25564 485 TYR B O 1
ATOM 7882 N N . THR B 1 486 ? -2.40534 29.13388 63.53897 1.000 10.07048 486 THR B N 1
ATOM 7883 C CA . THR B 1 486 ? -2.68978 30.12399 62.50540 1.000 10.56991 486 THR B CA 1
ATOM 7884 C C . THR B 1 486 ? -3.07233 29.46769 61.18632 1.000 10.88920 486 THR B C 1
ATOM 7885 O O . THR B 1 486 ? -3.93579 29.96882 60.46169 1.000 11.53591 486 THR B O 1
ATOM 7889 N N . ALA B 1 487 ? -2.37736 28.40010 60.80301 1.000 10.01552 487 ALA B N 1
ATOM 7890 C CA . ALA B 1 487 ? -2.73252 27.72327 59.55710 1.000 8.83562 487 ALA B CA 1
ATOM 7891 C C . ALA B 1 487 ? -4.15911 27.17805 59.60554 1.000 9.94506 487 ALA B C 1
ATOM 7892 O O . ALA B 1 487 ? -4.87166 27.23143 58.61411 1.000 10.57814 487 ALA B O 1
ATOM 7894 N N . VAL B 1 488 ? -4.55831 26.56821 60.72777 1.000 10.16015 488 VAL B N 1
ATOM 7895 C CA . VAL B 1 488 ? -5.92952 26.07070 60.82120 1.000 10.85223 488 VAL B CA 1
ATOM 7896 C C . VAL B 1 488 ? -6.91600 27.22736 60.71892 1.000 9.66486 488 VAL B C 1
ATOM 7897 O O . VAL B 1 488 ? -7.88361 27.14362 59.97692 1.000 11.01960 488 VAL B O 1
ATOM 7901 N N . TYR B 1 489 ? -6.63640 28.36617 61.39244 1.000 9.94899 489 TYR B N 1
ATOM 7902 C CA . TYR B 1 489 ? -7.47931 29.55478 61.19291 1.000 12.21470 489 TYR B CA 1
ATOM 7903 C C . TYR B 1 489 ? -7.63263 29.85743 59.69967 1.000 13.19363 489 TYR B C 1
ATOM 7904 O O . TYR B 1 489 ? -8.75116 30.05152 59.19340 1.000 13.72510 489 TYR B O 1
ATOM 7913 N N . GLN B 1 490 ? -6.50347 29.89409 58.96531 1.000 11.31814 490 GLN B N 1
ATOM 7914 C CA . GLN B 1 490 ? -6.55722 30.27137 57.56151 1.000 12.52416 490 GLN B CA 1
ATOM 7915 C C . GLN B 1 490 ? -7.36298 29.29413 56.72778 1.000 12.02485 490 GLN B C 1
ATOM 7916 O O . GLN B 1 490 ? -8.01904 29.69521 55.76904 1.000 11.71719 490 GLN B O 1
ATOM 7922 N N . PHE B 1 491 ? -7.21692 28.00885 57.00180 1.000 9.62766 491 PHE B N 1
ATOM 7923 C CA . PHE B 1 491 ? -7.96965 26.96475 56.33401 1.000 10.18838 491 PHE B CA 1
ATOM 7924 C C . PHE B 1 491 ? -9.46351 27.15064 56.53920 1.000 12.88175 491 PHE B C 1
ATOM 7925 O O . PHE B 1 491 ? -10.24503 27.08905 55.58431 1.000 13.39493 491 PHE B O 1
ATOM 7933 N N . LEU B 1 492 ? -9.88215 27.32165 57.77642 1.000 10.30666 492 LEU B N 1
ATOM 7934 C CA . LEU B 1 492 ? -11.31961 27.49234 58.02558 1.000 13.35460 492 LEU B CA 1
ATOM 7935 C C . LEU B 1 492 ? -11.85097 28.74617 57.35060 1.000 14.68631 492 LEU B C 1
ATOM 7936 O O . LEU B 1 492 ? -12.99222 28.75515 56.82476 1.000 13.67262 492 LEU B O 1
ATOM 7941 N N . TYR B 1 493 ? -11.06367 29.82688 57.37915 1.000 12.70714 493 TYR B N 1
ATOM 7942 C CA . TYR B 1 493 ? -11.48682 31.09004 56.74103 1.000 10.91503 493 TYR B CA 1
ATOM 7943 C C . TYR B 1 493 ? -11.60786 30.90156 55.23690 1.000 15.60407 493 TYR B C 1
ATOM 7944 O O . TYR B 1 493 ? -12.57926 31.34748 54.61071 1.000 17.45987 493 TYR B O 1
ATOM 7953 N N . LYS B 1 494 ? -10.59686 30.26422 54.63217 1.000 16.33847 494 LYS B N 1
ATOM 7954 C CA . LYS B 1 494 ? -10.60998 30.02051 53.19298 1.000 14.30923 494 LYS B CA 1
ATOM 7955 C C . LYS B 1 494 ? -11.88685 29.33578 52.73320 1.000 17.50950 494 LYS B C 1
ATOM 7956 O O . LYS B 1 494 ? -12.41601 29.67506 51.65959 1.000 16.57515 494 LYS B O 1
ATOM 7962 N N . TYR B 1 495 ? -12.38401 28.36180 53.50841 1.000 13.10675 495 TYR B N 1
ATOM 7963 C CA . TYR B 1 495 ? -13.58545 27.62733 53.10660 1.000 16.96929 495 TYR B CA 1
ATOM 7964 C C . TYR B 1 495 ? -14.83979 28.17735 53.76616 1.000 16.59696 495 TYR B C 1
ATOM 7965 O O . TYR B 1 495 ? -15.90544 27.55243 53.66126 1.000 19.11123 495 TYR B O 1
ATOM 7974 N N . LYS B 1 496 ? -14.73083 29.36086 54.39094 1.000 17.72024 496 LYS B N 1
ATOM 7975 C CA . LYS B 1 496 ? -15.84609 30.10837 54.96858 1.000 18.23105 496 LYS B CA 1
ATOM 7976 C C . LYS B 1 496 ? -16.64218 29.25275 55.94871 1.000 19.64601 496 LYS B C 1
ATOM 7977 O O . LYS B 1 496 ? -17.86937 29.34434 56.03574 1.000 19.32519 496 LYS B O 1
ATOM 7983 N N . MET B 1 497 ? -15.93380 28.41082 56.71413 1.000 15.47856 497 MET B N 1
ATOM 7984 C CA . MET B 1 497 ? -16.55967 27.56765 57.73767 1.000 13.48421 497 MET B CA 1
ATOM 7985 C C . MET B 1 497 ? -16.71119 28.39418 59.00979 1.000 16.60560 497 MET B C 1
ATOM 7986 O O . MET B 1 497 ? -16.02651 28.20317 60.00774 1.000 13.83537 497 MET B O 1
ATOM 7991 N N . TRP B 1 498 ? -17.62721 29.36070 58.94870 1.000 15.28332 498 TRP B N 1
ATOM 7992 C CA . TRP B 1 498 ? -17.67596 30.39521 59.97020 1.000 17.80515 498 TRP B CA 1
ATOM 7993 C C . TRP B 1 498 ? -18.02843 29.83509 61.35299 1.000 11.17710 498 TRP B C 1
ATOM 7994 O O . TRP B 1 498 ? -17.47684 30.30780 62.35091 1.000 13.00558 498 TRP B O 1
ATOM 8005 N N . ASP B 1 499 ? -18.99813 28.89285 61.44651 1.000 14.10944 499 ASP B N 1
ATOM 8006 C CA . ASP B 1 499 ? -19.29674 28.26153 62.73596 1.000 13.16144 499 ASP B CA 1
ATOM 8007 C C . ASP B 1 499 ? -18.01750 27.70739 63.36613 1.000 10.68925 499 ASP B C 1
ATOM 8008 O O . ASP B 1 499 ? -17.76383 27.88998 64.57013 1.000 12.66469 499 ASP B O 1
ATOM 8013 N N . TYR B 1 500 ? -17.24274 26.97548 62.56103 1.000 13.28986 500 TYR B N 1
ATOM 8014 C CA . TYR B 1 500 ? -16.06128 26.29604 63.08805 1.000 13.21673 500 TYR B CA 1
ATOM 8015 C C . TYR B 1 500 ? -14.89685 27.26979 63.29138 1.000 12.82226 500 TYR B C 1
ATOM 8016 O O . TYR B 1 500 ? -14.11699 27.07979 64.21138 1.000 12.35307 500 TYR B O 1
ATOM 8025 N N . LEU B 1 501 ? -14.80576 28.34696 62.51465 1.000 9.91788 501 LEU B N 1
ATOM 8026 C CA . LEU B 1 501 ? -13.83073 29.38559 62.84462 1.000 11.07179 501 LEU B CA 1
ATOM 8027 C C . LEU B 1 501 ? -14.19091 30.09030 64.15768 1.000 12.56617 501 LEU B C 1
ATOM 8028 O O . LEU B 1 501 ? -13.32067 30.32273 65.01686 1.000 12.15558 501 LEU B O 1
ATOM 8033 N N . ARG B 1 502 ? -15.48946 30.40190 64.37301 1.000 10.85471 502 ARG B N 1
ATOM 8034 C CA . ARG B 1 502 ? -15.86581 30.95247 65.66421 1.000 10.17647 502 ARG B CA 1
ATOM 8035 C C . ARG B 1 502 ? -15.53236 29.99101 66.81127 1.000 10.70266 502 ARG B C 1
ATOM 8036 O O . ARG B 1 502 ? -15.06675 30.42950 67.87627 1.000 12.13874 502 ARG B O 1
ATOM 8044 N N . LEU B 1 503 ? -15.76134 28.67374 66.60653 1.000 12.24656 503 LEU B N 1
ATOM 8045 C CA . LEU B 1 503 ? -15.42390 27.66048 67.59212 1.000 13.72116 503 LEU B CA 1
ATOM 8046 C C . LEU B 1 503 ? -13.89770 27.56252 67.79955 1.000 11.87117 503 LEU B C 1
ATOM 8047 O O . LEU B 1 503 ? -13.43098 27.43114 68.93189 1.000 12.07218 503 LEU B O 1
ATOM 8052 N N . LEU B 1 504 ? -13.11104 27.64949 66.72307 1.000 12.55094 504 LEU B N 1
ATOM 8053 C CA . LEU B 1 504 ? -11.65383 27.70279 66.88292 1.000 11.45904 504 LEU B CA 1
ATOM 8054 C C . LEU B 1 504 ? -11.23914 28.83679 67.81374 1.000 12.82471 504 LEU B C 1
ATOM 8055 O O . LEU B 1 504 ? -10.46068 28.64002 68.75109 1.000 10.39448 504 LEU B O 1
ATOM 8060 N N . LEU B 1 505 ? -11.74583 30.04584 67.58182 1.000 12.13565 505 LEU B N 1
ATOM 8061 C CA . LEU B 1 505 ? -11.39828 31.15572 68.47415 1.000 12.93272 505 LEU B CA 1
ATOM 8062 C C . LEU B 1 505 ? -11.87093 30.90487 69.89821 1.000 13.13423 505 LEU B C 1
ATOM 8063 O O . LEU B 1 505 ? -11.15994 31.22606 70.86012 1.000 15.10660 505 LEU B O 1
ATOM 8068 N N . GLU B 1 506 ? -13.10411 30.38071 70.06026 1.000 10.23942 506 GLU B N 1
ATOM 8069 C CA . GLU B 1 506 ? -13.65233 30.19542 71.39395 1.000 11.31325 506 GLU B CA 1
ATOM 8070 C C . GLU B 1 506 ? -12.81120 29.21817 72.20321 1.000 15.13161 506 GLU B C 1
ATOM 8071 O O . GLU B 1 506 ? -12.61235 29.39692 73.41101 1.000 14.63279 506 GLU B O 1
ATOM 8077 N N . ARG B 1 507 ? -12.35435 28.14908 71.55294 1.000 12.00029 507 ARG B N 1
ATOM 8078 C CA . ARG B 1 507 ? -11.74067 27.04451 72.26364 1.000 14.25338 507 ARG B CA 1
ATOM 8079 C C . ARG B 1 507 ? -10.21545 27.08190 72.24410 1.000 16.16855 507 ARG B C 1
ATOM 8080 O O . ARG B 1 507 ? -9.56556 26.61050 73.19462 1.000 15.93689 507 ARG B O 1
ATOM 8088 N N . TRP B 1 508 ? -9.63055 27.67366 71.22334 1.000 13.16523 508 TRP B N 1
ATOM 8089 C CA . TRP B 1 508 ? -8.19499 27.48446 70.96863 1.000 10.19575 508 TRP B CA 1
ATOM 8090 C C . TRP B 1 508 ? -7.40085 28.77509 70.91887 1.000 12.70361 508 TRP B C 1
ATOM 8091 O O . TRP B 1 508 ? -6.19269 28.72177 70.74401 1.000 13.73287 508 TRP B O 1
ATOM 8102 N N . GLN B 1 509 ? -8.01509 29.95275 71.07462 1.000 14.77596 509 GLN B N 1
ATOM 8103 C CA . GLN B 1 509 ? -7.19102 31.13517 70.90291 1.000 14.58682 509 GLN B CA 1
ATOM 8104 C C . GLN B 1 509 ? -6.07642 31.22175 71.94318 1.000 17.45888 509 GLN B C 1
ATOM 8105 O O . GLN B 1 509 ? -5.05750 31.84042 71.67014 1.000 20.74197 509 GLN B O 1
ATOM 8111 N N . TYR B 1 510 ? -6.17280 30.55192 73.08171 1.000 30.74478 510 TYR B N 1
ATOM 8112 C CA . TYR B 1 510 ? -4.97795 30.44516 73.93385 1.000 31.30353 510 TYR B CA 1
ATOM 8113 C C . TYR B 1 510 ? -4.40661 29.00503 74.04438 1.000 29.14010 510 TYR B C 1
ATOM 8114 O O . TYR B 1 510 ? -3.58966 28.69657 74.92993 1.000 24.55497 510 TYR B O 1
ATOM 8123 N N . GLY B 1 511 ? -4.77380 28.10577 73.14826 1.000 26.69746 511 GLY B N 1
ATOM 8124 C CA . GLY B 1 511 ? -4.56595 26.71025 73.46459 1.000 21.15693 511 GLY B CA 1
ATOM 8125 C C . GLY B 1 511 ? -5.71901 26.18791 74.30852 1.000 25.66788 511 GLY B C 1
ATOM 8126 O O . GLY B 1 511 ? -6.23653 26.90758 75.18142 1.000 29.29264 511 GLY B O 1
ATOM 8127 N N . LEU B 1 512 ? -6.13378 24.95099 74.06540 1.000 25.86621 512 LEU B N 1
ATOM 8128 C CA . LEU B 1 512 ? -7.32233 24.37549 74.73071 1.000 25.87299 512 LEU B CA 1
ATOM 8129 C C . LEU B 1 512 ? -6.91898 23.74323 76.04789 1.000 36.59447 512 LEU B C 1
ATOM 8130 O O . LEU B 1 512 ? -5.88921 23.07161 76.09161 1.000 31.64357 512 LEU B O 1
#